Protein AF-A0A5B9WFN2-F1 (afdb_monomer_lite)

InterPro domains:
  IPR000719 Protein kinase domain [PF00069] (15-221)
  IPR000719 Protein kinase domain [PS50011] (15-271)
  IPR000719 Protein kinase domain [SM00220] (15-273)
  IPR008271 Serine/threonine-protein kinase, active site [PS00108] (143-155)
  IPR011009 Protein kinase-like domain superfamily [SSF56112] (11-292)
  IPR011429 Cytochrome C, Planctomycete-type [PF07635] (526-583)
  IPR036909 Cytochrome c-like domain superfamily [SSF46626] (507-601)

Structure (mmCIF, N/CA/C/O backbone):
data_AF-A0A5B9WFN2-F1
#
_entry.id   AF-A0A5B9WFN2-F1
#
loop_
_atom_site.group_PDB
_atom_site.id
_atom_site.type_symbol
_atom_site.label_atom_id
_atom_site.label_alt_id
_atom_site.label_comp_id
_atom_site.label_asym_id
_atom_site.label_entity_id
_atom_site.label_seq_id
_atom_site.pdbx_PDB_ins_code
_atom_site.Cartn_x
_atom_site.Cartn_y
_atom_site.Cartn_z
_atom_site.occupancy
_atom_site.B_iso_or_equiv
_atom_site.auth_seq_id
_atom_site.auth_comp_id
_atom_site.auth_asym_id
_atom_site.auth_atom_id
_atom_site.pdbx_PDB_model_num
ATOM 1 N N . MET A 1 1 ? -38.484 -20.084 -30.780 1.00 41.75 1 MET A N 1
ATOM 2 C CA . MET A 1 1 ? -38.568 -18.916 -29.863 1.00 41.75 1 MET A CA 1
ATOM 3 C C . MET A 1 1 ? -37.724 -19.243 -28.638 1.00 41.75 1 MET A C 1
ATOM 5 O O . MET A 1 1 ? -37.559 -20.431 -28.403 1.00 41.75 1 MET A O 1
ATOM 9 N N . PRO A 1 2 ? -37.175 -18.275 -27.884 1.00 56.97 2 PRO A N 1
ATOM 10 C CA . PRO A 1 2 ? -36.488 -18.595 -26.631 1.00 56.97 2 PRO A CA 1
ATOM 11 C C . PRO A 1 2 ? -37.464 -19.223 -25.625 1.00 56.97 2 PRO A C 1
ATOM 13 O O . PRO A 1 2 ? -38.614 -18.784 -25.530 1.00 56.97 2 PRO A O 1
ATOM 16 N N . LEU A 1 3 ? -36.996 -20.228 -24.880 1.00 72.75 3 LEU A N 1
ATOM 17 C CA . LEU A 1 3 ? -37.774 -20.946 -23.871 1.00 72.75 3 LEU A CA 1
ATOM 18 C C . LEU A 1 3 ? -38.299 -19.977 -22.797 1.00 72.75 3 LEU A C 1
ATOM 20 O O . LEU A 1 3 ? -37.516 -19.381 -22.052 1.00 72.75 3 LEU A O 1
ATOM 24 N N . ARG A 1 4 ? -39.625 -19.819 -22.707 1.00 77.06 4 ARG A N 1
ATOM 25 C CA . ARG A 1 4 ? -40.271 -19.055 -21.631 1.00 77.06 4 ARG A CA 1
ATOM 26 C C . ARG A 1 4 ? -40.551 -19.960 -20.441 1.00 77.06 4 ARG A C 1
ATOM 28 O O . ARG A 1 4 ? -41.156 -21.018 -20.589 1.00 77.06 4 ARG A O 1
ATOM 35 N N . LEU A 1 5 ? -40.139 -19.509 -19.261 1.00 89.19 5 LEU A N 1
ATOM 36 C CA . LEU A 1 5 ? -40.416 -20.168 -17.990 1.00 89.19 5 LEU A CA 1
ATOM 37 C C . LEU A 1 5 ? -41.374 -19.268 -17.207 1.00 89.19 5 LEU A C 1
ATOM 39 O O . LEU A 1 5 ? -40.976 -18.276 -16.601 1.00 89.19 5 LEU A O 1
ATOM 43 N N . GLU A 1 6 ? -42.661 -19.585 -17.313 1.00 91.12 6 GLU A N 1
ATOM 44 C CA . GLU A 1 6 ? -43.772 -18.857 -16.700 1.00 91.12 6 GLU A CA 1
ATOM 45 C C . GLU A 1 6 ? -44.808 -19.841 -16.127 1.00 91.12 6 GLU A C 1
ATOM 47 O O . GLU A 1 6 ? -44.851 -21.013 -16.506 1.00 91.12 6 GLU A O 1
ATOM 52 N N . ALA A 1 7 ? -45.616 -19.401 -15.159 1.00 90.69 7 ALA A N 1
ATOM 53 C CA . ALA A 1 7 ? -46.584 -20.279 -14.499 1.00 90.69 7 ALA A CA 1
ATOM 54 C C . ALA A 1 7 ? -47.641 -20.782 -15.498 1.00 90.69 7 ALA A C 1
ATOM 56 O O . ALA A 1 7 ? -48.218 -20.002 -16.250 1.00 90.69 7 ALA A O 1
ATOM 57 N N . GLY A 1 8 ? -47.893 -22.092 -15.502 1.00 88.88 8 GLY A N 1
ATOM 58 C CA . GLY A 1 8 ? -48.748 -22.769 -16.478 1.00 88.88 8 GLY A CA 1
ATOM 59 C C . GLY A 1 8 ? -48.024 -23.280 -17.730 1.00 88.88 8 GLY A C 1
ATOM 60 O O . GLY A 1 8 ? -48.597 -24.116 -18.425 1.00 88.88 8 GLY A O 1
ATOM 61 N N . ALA A 1 9 ? -46.783 -22.854 -18.002 1.00 91.25 9 ALA A N 1
ATOM 62 C CA . ALA A 1 9 ? -45.994 -23.374 -19.122 1.00 91.25 9 ALA A CA 1
ATOM 63 C C . ALA A 1 9 ? -45.567 -24.837 -18.901 1.00 91.25 9 ALA A C 1
ATOM 65 O O . ALA A 1 9 ? -45.430 -25.295 -17.767 1.00 91.25 9 ALA A O 1
ATOM 66 N N . GLU A 1 10 ? -45.309 -25.562 -19.990 1.00 92.44 10 GLU A N 1
ATOM 67 C CA . GLU A 1 10 ? -44.903 -26.975 -19.977 1.00 92.44 10 GLU A CA 1
ATOM 68 C C . GLU A 1 10 ? -43.615 -27.169 -20.810 1.00 92.44 10 GLU A C 1
ATOM 70 O O . GLU A 1 10 ? -43.659 -27.697 -21.919 1.00 92.44 10 GLU A O 1
ATOM 75 N N . PRO A 1 11 ? -42.452 -26.682 -20.325 1.00 88.75 11 PRO A N 1
ATOM 76 C CA . PRO A 1 11 ? -41.178 -26.718 -21.059 1.00 88.75 11 PRO A CA 1
ATOM 77 C C . PRO A 1 11 ? -40.555 -28.123 -21.137 1.00 88.75 11 PRO A C 1
ATOM 79 O O . PRO A 1 11 ? -39.618 -28.343 -21.898 1.00 88.75 11 PRO A O 1
ATOM 82 N N . VAL A 1 12 ? -41.057 -29.069 -20.341 1.00 89.06 12 VAL A N 1
ATOM 83 C CA . VAL A 1 12 ? -40.786 -30.504 -20.450 1.00 89.06 12 VAL A CA 1
ATOM 84 C C . VAL A 1 12 ? -42.149 -31.187 -20.485 1.00 89.06 12 VAL A C 1
ATOM 86 O O . VAL A 1 12 ? -42.948 -30.990 -19.571 1.00 89.06 12 VAL A O 1
ATOM 89 N N . THR A 1 13 ? -42.427 -31.969 -21.527 1.00 88.44 13 THR A N 1
ATOM 90 C CA . THR A 1 13 ? -43.741 -32.592 -21.753 1.00 88.44 13 THR A CA 1
ATOM 91 C C . THR A 1 13 ? -44.203 -33.402 -20.538 1.00 88.44 13 THR A C 1
ATOM 93 O O . THR A 1 13 ? -43.481 -34.269 -20.045 1.00 88.44 13 THR A O 1
ATOM 96 N N . GLY A 1 14 ? -45.412 -33.121 -20.054 1.00 88.81 14 GLY A N 1
ATOM 97 C CA . GLY A 1 14 ? -45.995 -33.685 -18.837 1.00 88.81 14 GLY A CA 1
ATOM 98 C C . GLY A 1 14 ? -45.644 -32.953 -17.533 1.00 88.81 14 GLY A C 1
ATOM 99 O O . GLY A 1 14 ? -46.201 -33.311 -16.496 1.00 88.81 14 GLY A O 1
ATOM 100 N N . TYR A 1 15 ? -44.762 -31.945 -17.555 1.00 93.56 15 TYR A N 1
ATOM 101 C CA . TYR A 1 15 ? -44.306 -31.203 -16.371 1.00 93.56 15 TYR A CA 1
ATOM 102 C C . TYR A 1 15 ? -44.691 -29.723 -16.447 1.00 93.56 15 TYR A C 1
ATOM 104 O O . TYR A 1 15 ? -43.925 -28.864 -16.894 1.00 93.56 15 TYR A O 1
ATOM 112 N N . ARG A 1 16 ? -45.895 -29.414 -15.964 1.00 94.56 16 ARG A N 1
ATOM 113 C CA . ARG A 1 16 ? -46.450 -28.055 -15.966 1.00 94.56 16 ARG A CA 1
ATOM 114 C C . ARG A 1 16 ? -45.929 -27.238 -14.787 1.00 94.56 16 ARG A C 1
ATOM 116 O O . ARG A 1 16 ? -46.142 -27.612 -13.633 1.00 94.56 16 ARG A O 1
ATOM 123 N N . LEU A 1 17 ? -45.307 -26.097 -15.071 1.00 95.69 17 LEU A N 1
ATOM 124 C CA . LEU A 1 17 ? -44.792 -25.160 -14.074 1.00 95.69 17 LEU A CA 1
ATOM 125 C C . LEU A 1 17 ? -45.925 -24.549 -13.234 1.00 95.69 17 LEU A C 1
ATOM 127 O O . LEU A 1 17 ? -46.951 -24.125 -13.764 1.00 95.69 17 LEU A O 1
ATOM 131 N N . VAL A 1 18 ? -45.717 -24.458 -11.922 1.00 95.12 18 VAL A N 1
ATOM 132 C CA . VAL A 1 18 ? -46.660 -23.880 -10.948 1.00 95.12 18 VAL A CA 1
ATOM 133 C C . VAL A 1 18 ? -46.185 -22.506 -10.486 1.00 95.12 18 VAL A C 1
ATOM 135 O O . VAL A 1 18 ? -46.928 -21.531 -10.552 1.00 95.12 18 VAL A O 1
ATOM 138 N N . ARG A 1 19 ? -44.941 -22.425 -10.001 1.00 93.56 19 ARG A N 1
ATOM 139 C CA . ARG A 1 19 ? -44.326 -21.201 -9.470 1.00 93.56 19 ARG A CA 1
ATOM 140 C C . ARG A 1 19 ? -42.806 -21.308 -9.484 1.00 93.56 19 ARG A C 1
ATOM 142 O O . ARG A 1 19 ? -42.260 -22.405 -9.376 1.00 93.56 19 ARG A O 1
ATOM 149 N N . LYS A 1 20 ? -42.125 -20.167 -9.529 1.00 92.31 20 LYS A N 1
ATOM 150 C CA . LYS A 1 20 ? -40.677 -20.093 -9.329 1.00 92.31 20 LYS A CA 1
ATOM 151 C C . LYS A 1 20 ? -40.348 -20.405 -7.862 1.00 92.31 20 LYS A C 1
ATOM 153 O O . LYS A 1 20 ? -41.013 -19.904 -6.955 1.00 92.31 20 LYS A O 1
ATOM 158 N N . LEU A 1 21 ? -39.358 -21.267 -7.640 1.00 86.00 21 LEU A N 1
ATOM 159 C CA . LEU A 1 21 ? -38.802 -21.597 -6.322 1.00 86.00 21 LEU A CA 1
ATOM 160 C C . LEU A 1 21 ? -37.621 -20.684 -5.983 1.00 86.00 21 LEU A C 1
ATOM 162 O O . LEU A 1 21 ? -37.469 -20.290 -4.832 1.00 86.00 21 LEU A O 1
ATOM 166 N N . GLY A 1 22 ? -36.813 -20.327 -6.984 1.00 78.44 22 GLY A N 1
ATOM 167 C CA . GLY A 1 22 ? -35.671 -19.435 -6.818 1.00 78.44 22 GLY A CA 1
ATOM 168 C C . GLY A 1 22 ? -34.909 -19.187 -8.118 1.00 78.44 22 GLY A C 1
ATOM 169 O O . GLY A 1 22 ? -35.213 -19.757 -9.167 1.00 78.44 22 GLY A O 1
ATOM 170 N N . GLU A 1 23 ? -33.899 -18.330 -8.032 1.00 78.69 23 GLU A N 1
ATOM 171 C CA . GLU A 1 23 ? -32.986 -17.974 -9.117 1.00 78.69 23 GLU A CA 1
ATOM 172 C C . GLU A 1 23 ? -31.571 -17.826 -8.551 1.00 78.69 23 GLU A C 1
ATOM 174 O O . GLU A 1 23 ? -31.400 -17.399 -7.409 1.00 78.69 23 GLU A O 1
ATOM 179 N N . GLY A 1 24 ? -30.561 -18.205 -9.330 1.00 63.59 24 GLY A N 1
ATOM 180 C CA . GLY A 1 24 ? -29.153 -18.075 -8.966 1.00 63.59 24 GLY A CA 1
ATOM 181 C C . GLY A 1 24 ? -28.271 -17.965 -10.207 1.00 63.59 24 GLY A C 1
ATOM 182 O O . GLY A 1 24 ? -28.746 -18.107 -11.329 1.00 63.59 24 GLY A O 1
ATOM 183 N N . GLY A 1 25 ? -26.966 -17.749 -10.019 1.00 56.81 25 GLY A N 1
ATOM 184 C CA . GLY A 1 25 ? -26.034 -17.405 -11.109 1.00 56.81 25 GLY A CA 1
ATOM 185 C C . GLY A 1 25 ? -25.880 -18.426 -12.252 1.00 56.81 25 GLY A C 1
ATOM 186 O O . GLY A 1 25 ? -25.241 -18.111 -13.245 1.00 56.81 25 GLY A O 1
ATOM 187 N N . VAL A 1 26 ? -26.465 -19.624 -12.137 1.00 62.38 26 VAL A N 1
ATOM 188 C CA . VAL A 1 26 ? -26.463 -20.672 -13.181 1.00 62.38 26 VAL A CA 1
ATOM 189 C C . VAL A 1 26 ? -27.802 -20.822 -13.915 1.00 62.38 26 VAL A C 1
ATOM 191 O O . VAL A 1 26 ? -27.882 -21.553 -14.902 1.00 62.38 26 VAL A O 1
ATOM 194 N N . GLY A 1 27 ? -28.866 -20.183 -13.418 1.00 76.31 27 GLY A N 1
ATOM 195 C CA . GLY A 1 27 ? -30.237 -20.384 -13.879 1.00 76.31 27 GLY A CA 1
ATOM 196 C C . GLY A 1 27 ? -31.262 -20.449 -12.743 1.00 76.31 27 GLY A C 1
ATOM 197 O O . GLY A 1 27 ? -31.033 -19.977 -11.629 1.00 76.31 27 GLY A O 1
ATOM 198 N N . GLU A 1 28 ? -32.424 -21.032 -13.024 1.00 87.75 28 GLU A N 1
ATOM 199 C CA . GLU A 1 28 ? -33.627 -20.883 -12.196 1.00 87.75 28 GLU A CA 1
ATOM 200 C C . GLU A 1 28 ? -34.295 -22.211 -11.836 1.00 87.75 28 GLU A C 1
ATOM 202 O O . GLU A 1 28 ? -34.286 -23.166 -12.612 1.00 87.75 28 GLU A O 1
ATOM 207 N N . ALA A 1 29 ? -34.894 -22.265 -10.646 1.00 89.19 29 ALA A N 1
ATOM 208 C CA . ALA A 1 29 ? -35.609 -23.428 -10.138 1.00 89.19 29 ALA A CA 1
ATOM 209 C C . ALA A 1 29 ? -37.110 -23.135 -10.058 1.00 89.19 29 ALA A C 1
ATOM 211 O O . ALA A 1 29 ? -37.524 -22.088 -9.557 1.00 89.19 29 ALA A O 1
ATOM 212 N N . TRP A 1 30 ? -37.924 -24.080 -10.515 1.00 93.38 30 TRP A N 1
ATOM 213 C CA . TRP A 1 30 ? -39.379 -23.990 -10.565 1.00 93.38 30 TRP A CA 1
ATOM 214 C C . TRP A 1 30 ? -40.029 -25.220 -9.938 1.00 93.38 30 TRP A C 1
ATOM 216 O O . TRP A 1 30 ? -39.534 -26.336 -10.059 1.00 93.38 30 TRP A O 1
ATOM 226 N N . GLU A 1 31 ? -41.168 -25.014 -9.291 1.00 94.25 31 GLU A N 1
ATOM 227 C CA . GLU A 1 31 ? -42.068 -26.086 -8.887 1.00 94.25 31 GLU A CA 1
ATOM 228 C C . GLU A 1 31 ? -42.911 -26.491 -10.097 1.00 94.25 31 GLU A C 1
ATOM 230 O O . GLU A 1 31 ? -43.458 -25.615 -10.774 1.00 94.25 31 GLU A O 1
ATOM 235 N N . ALA A 1 32 ? -43.051 -27.789 -10.353 1.00 95.31 32 ALA A N 1
ATOM 236 C CA . ALA A 1 32 ? -43.868 -28.322 -11.437 1.00 95.31 32 ALA A CA 1
ATOM 237 C C . ALA A 1 32 ? -44.785 -29.456 -10.957 1.00 95.31 32 ALA A C 1
ATOM 239 O O . ALA A 1 32 ? -44.455 -30.188 -10.023 1.00 95.31 32 ALA A O 1
ATOM 240 N N . ILE A 1 33 ? -45.927 -29.616 -11.626 1.00 95.12 33 ILE A N 1
ATOM 241 C CA . ILE A 1 33 ? -46.783 -30.801 -11.524 1.00 95.12 33 ILE A CA 1
ATOM 242 C C . ILE A 1 33 ? -46.338 -31.777 -12.611 1.00 95.12 33 ILE A C 1
ATOM 244 O O . ILE A 1 33 ? -46.500 -31.488 -13.796 1.00 95.12 33 ILE A O 1
ATOM 248 N N . ALA A 1 34 ? -45.784 -32.907 -12.186 1.00 92.12 34 ALA A N 1
ATOM 249 C CA . ALA A 1 34 ? -45.398 -34.039 -13.018 1.00 92.12 34 ALA A CA 1
ATOM 250 C C . ALA A 1 34 ? -46.619 -34.909 -13.402 1.00 92.12 34 ALA A C 1
ATOM 252 O O . ALA A 1 34 ? -47.700 -34.765 -12.807 1.00 92.12 34 ALA A O 1
ATOM 253 N N . PRO A 1 35 ? -46.465 -35.874 -14.332 1.00 88.69 35 PRO A N 1
ATOM 254 C CA . PRO A 1 35 ? -47.505 -36.856 -14.625 1.00 88.69 35 PRO A CA 1
ATOM 255 C C . PRO A 1 35 ? -47.964 -37.590 -13.355 1.00 88.69 35 PRO A C 1
ATOM 257 O O . PRO A 1 35 ? -47.166 -37.903 -12.473 1.00 88.69 35 PRO A O 1
ATOM 260 N N . GLY A 1 36 ? -49.271 -37.832 -13.233 1.00 86.06 36 GLY A N 1
ATOM 261 C CA . GLY A 1 36 ? -49.874 -38.382 -12.010 1.00 86.06 36 GLY A CA 1
ATOM 262 C C . GLY A 1 36 ? -50.114 -37.364 -10.883 1.00 86.06 36 GLY A C 1
ATOM 263 O O . GLY A 1 36 ? -50.615 -37.747 -9.831 1.00 86.06 36 GLY A O 1
ATOM 264 N N . GLY A 1 37 ? -49.811 -36.075 -11.083 1.00 88.12 37 GLY A N 1
ATOM 265 C CA . GLY A 1 37 ? -50.136 -35.007 -10.126 1.00 88.12 37 GLY A CA 1
ATOM 266 C C . GLY A 1 37 ? -49.082 -34.761 -9.039 1.00 88.12 37 GLY A C 1
ATOM 267 O O . GLY A 1 37 ? -49.303 -33.945 -8.144 1.00 88.12 37 GLY A O 1
ATOM 268 N N . VAL A 1 38 ? -47.937 -35.445 -9.105 1.00 92.25 38 VAL A N 1
ATOM 269 C CA . VAL A 1 38 ? -46.837 -35.307 -8.138 1.00 92.25 38 VAL A CA 1
ATOM 270 C C . VAL A 1 38 ? -46.155 -33.944 -8.299 1.00 92.25 38 VAL A C 1
ATOM 272 O O . VAL A 1 38 ? -45.861 -33.522 -9.416 1.00 92.25 38 VAL A O 1
ATOM 275 N N . ARG A 1 39 ? -45.874 -33.250 -7.189 1.00 92.25 39 ARG A N 1
ATOM 276 C CA . ARG A 1 39 ? -45.114 -31.988 -7.197 1.00 92.25 39 ARG A CA 1
ATOM 277 C C . ARG A 1 39 ? -43.613 -32.282 -7.166 1.00 92.25 39 ARG A C 1
ATOM 279 O O . ARG A 1 39 ? -43.141 -32.993 -6.281 1.00 92.25 39 ARG A O 1
ATOM 286 N N . VAL A 1 40 ? -42.876 -31.716 -8.115 1.00 93.38 40 VAL A N 1
ATOM 287 C CA . VAL A 1 40 ? -41.417 -31.852 -8.263 1.00 93.38 40 VAL A CA 1
ATOM 288 C C . VAL A 1 40 ? -40.759 -30.480 -8.390 1.00 93.38 40 VAL A C 1
ATOM 290 O O . VAL A 1 40 ? -41.437 -29.478 -8.635 1.00 93.38 40 VAL A O 1
ATOM 293 N N . ALA A 1 41 ? -39.437 -30.429 -8.253 1.00 92.56 41 ALA A N 1
ATOM 294 C CA . ALA A 1 41 ? -38.638 -29.271 -8.627 1.00 92.56 41 ALA A CA 1
ATOM 295 C C . ALA A 1 41 ? -37.919 -29.532 -9.962 1.00 92.56 41 ALA A C 1
ATOM 297 O O . ALA A 1 41 ? -37.289 -30.575 -10.147 1.00 92.56 41 ALA A O 1
ATOM 298 N N . LEU A 1 42 ? -38.005 -28.572 -10.885 1.00 92.25 42 LEU A N 1
ATOM 299 C CA . LEU A 1 42 ? -37.238 -28.524 -12.129 1.00 92.25 42 LEU A CA 1
ATOM 300 C C . LEU A 1 42 ? -36.231 -27.375 -12.056 1.00 92.25 42 LEU A C 1
ATOM 302 O O . LEU A 1 42 ? -36.617 -26.221 -11.857 1.00 92.25 42 LEU A O 1
ATOM 306 N N . LYS A 1 43 ? -34.945 -27.676 -12.240 1.00 89.06 43 LYS A N 1
ATOM 307 C CA . LYS A 1 43 ? -33.860 -26.689 -12.270 1.00 89.06 43 LYS A CA 1
ATOM 308 C C . LYS A 1 43 ? -33.350 -26.520 -13.700 1.00 89.06 43 LYS A C 1
ATOM 310 O O . LYS A 1 43 ? -32.847 -27.474 -14.285 1.00 89.06 43 LYS A O 1
ATOM 315 N N . PHE A 1 44 ? -33.480 -25.312 -14.243 1.00 88.44 44 PHE A N 1
ATOM 316 C CA . PHE A 1 44 ? -33.121 -24.938 -15.611 1.00 88.44 44 PHE A CA 1
ATOM 317 C C . PHE A 1 44 ? -31.781 -24.197 -15.608 1.00 88.44 44 PHE A C 1
ATOM 319 O O . PHE A 1 44 ? -31.727 -23.016 -15.266 1.00 88.44 44 PHE A O 1
ATOM 326 N N . ILE A 1 45 ? -30.710 -24.890 -15.988 1.00 83.50 45 ILE A N 1
ATOM 327 C CA . ILE A 1 45 ? -29.332 -24.383 -16.046 1.00 83.50 45 ILE A CA 1
ATOM 328 C C . ILE A 1 45 ? -29.009 -24.007 -17.493 1.00 83.50 45 ILE A C 1
ATOM 330 O O . ILE A 1 45 ? -29.293 -24.795 -18.390 1.00 83.50 45 ILE A O 1
ATOM 334 N N . ARG A 1 46 ? -28.420 -22.835 -17.750 1.00 77.94 46 ARG A N 1
ATOM 335 C CA . ARG A 1 46 ? -28.039 -22.440 -19.122 1.00 77.94 46 ARG A CA 1
ATOM 336 C C . ARG A 1 46 ? -26.729 -23.106 -19.557 1.00 77.94 46 ARG A C 1
ATOM 338 O O . ARG A 1 46 ? -25.832 -23.298 -18.740 1.00 77.94 46 ARG A O 1
ATOM 345 N N . LEU A 1 47 ? -26.629 -23.451 -20.838 1.00 71.06 47 LEU A N 1
ATOM 346 C CA . LEU A 1 47 ? -25.456 -24.058 -21.468 1.00 71.06 47 LEU A CA 1
ATOM 347 C C . LEU A 1 47 ? -24.842 -23.071 -22.464 1.00 71.06 47 LEU A C 1
ATOM 349 O O . LEU A 1 47 ? -25.546 -22.584 -23.348 1.00 71.06 47 LEU A O 1
ATOM 353 N N . ASP A 1 48 ? -23.536 -22.811 -22.363 1.00 61.53 48 ASP A N 1
ATOM 354 C CA . ASP A 1 48 ? -22.826 -22.091 -23.423 1.00 61.53 48 ASP A CA 1
ATOM 355 C C . ASP A 1 48 ? -22.461 -23.025 -24.594 1.00 61.53 48 ASP A C 1
ATOM 357 O O . ASP A 1 48 ? -22.202 -24.224 -24.448 1.00 61.53 48 ASP A O 1
ATOM 361 N N . SER A 1 49 ? -22.487 -22.439 -25.784 1.00 51.06 49 SER A N 1
ATOM 362 C CA . SER A 1 49 ? -22.540 -23.088 -27.090 1.00 51.06 49 SER A CA 1
ATOM 363 C C . SER A 1 49 ? -21.261 -23.818 -27.515 1.00 51.06 49 SER A C 1
ATOM 365 O O . SER A 1 49 ? -21.339 -24.732 -28.339 1.00 51.06 49 SER A O 1
ATOM 367 N N . ALA A 1 50 ? -20.097 -23.449 -26.969 1.00 47.06 50 ALA A N 1
ATOM 368 C CA . ALA A 1 50 ? -18.800 -23.920 -27.459 1.00 47.06 50 ALA A CA 1
ATOM 369 C C . ALA A 1 50 ? -18.292 -25.224 -26.809 1.00 47.06 50 ALA A C 1
ATOM 371 O O . ALA A 1 50 ? -17.592 -25.995 -27.466 1.00 47.06 50 ALA A O 1
ATOM 372 N N . LEU A 1 51 ? -18.623 -25.483 -25.535 1.00 46.12 51 LEU A N 1
ATOM 373 C CA . LEU A 1 51 ? -17.877 -26.443 -24.698 1.00 46.12 51 LEU A CA 1
ATOM 374 C C . LEU A 1 51 ? -18.698 -27.585 -24.073 1.00 46.12 51 LEU A C 1
ATOM 376 O O . LEU A 1 51 ? -18.112 -28.550 -23.602 1.00 46.12 51 LEU A O 1
ATOM 380 N N . ALA A 1 52 ? -20.033 -27.566 -24.105 1.00 52.72 52 ALA A N 1
ATOM 381 C CA . ALA A 1 52 ? -20.851 -28.478 -23.284 1.00 52.72 52 ALA A CA 1
ATOM 382 C C . ALA A 1 52 ? -20.722 -30.002 -23.571 1.00 52.72 52 ALA A C 1
ATOM 384 O O . ALA A 1 52 ? -21.117 -30.822 -22.739 1.00 52.72 52 ALA A O 1
ATOM 385 N N . ARG A 1 53 ? -20.219 -30.430 -24.741 1.00 53.31 53 ARG A N 1
ATOM 386 C CA . ARG A 1 53 ? -20.348 -31.832 -25.209 1.00 53.31 53 ARG A CA 1
ATOM 387 C C . ARG A 1 53 ? -19.545 -32.902 -24.439 1.00 53.31 53 ARG A C 1
ATOM 389 O O . ARG A 1 53 ? -20.092 -33.997 -24.291 1.00 53.31 53 ARG A O 1
ATOM 396 N N . PRO A 1 54 ? -18.296 -32.687 -23.979 1.00 53.28 54 PRO A N 1
ATOM 397 C CA . PRO A 1 54 ? -17.587 -33.670 -23.151 1.00 53.28 54 PRO A CA 1
ATOM 398 C C . PRO A 1 54 ? -18.142 -33.694 -21.720 1.00 53.28 54 PRO A C 1
ATOM 400 O O . PRO A 1 54 ? -18.324 -34.757 -21.129 1.00 53.28 54 PRO A O 1
ATOM 403 N N . GLU A 1 55 ? -18.476 -32.522 -21.186 1.00 58.94 55 GLU A N 1
ATOM 404 C CA . GLU A 1 55 ? -18.961 -32.314 -19.824 1.00 58.94 55 GLU A CA 1
ATOM 405 C C . GLU A 1 55 ? -20.324 -32.958 -19.564 1.00 58.94 55 GLU A C 1
ATOM 407 O O . GLU A 1 55 ? -20.505 -33.576 -18.512 1.00 58.94 55 GLU A O 1
ATOM 412 N N . LEU A 1 56 ? -21.248 -32.910 -20.528 1.00 62.56 56 LEU A N 1
ATOM 413 C CA . LEU A 1 56 ? -22.535 -33.603 -20.419 1.00 62.56 56 LEU A CA 1
ATOM 414 C C . LEU A 1 56 ? -22.370 -35.125 -20.238 1.00 62.56 56 LEU A C 1
ATOM 416 O O . LEU A 1 56 ? -23.111 -35.712 -19.456 1.00 62.56 56 LEU A O 1
ATOM 420 N N . ARG A 1 57 ? -21.344 -35.759 -20.832 1.00 60.00 57 ARG A N 1
ATOM 421 C CA . ARG A 1 57 ? -21.054 -37.198 -20.617 1.00 60.00 57 ARG A CA 1
ATOM 422 C C . ARG A 1 57 ? -20.593 -37.518 -19.193 1.00 60.00 57 ARG A C 1
ATOM 424 O O . ARG A 1 57 ? -20.729 -38.647 -18.735 1.00 60.00 57 ARG A O 1
ATOM 431 N N . SER A 1 58 ? -20.049 -36.541 -18.462 1.00 61.16 58 SER A N 1
ATOM 432 C CA . SER A 1 58 ? -19.751 -36.732 -17.033 1.00 61.16 58 SER A CA 1
ATOM 433 C C . SER A 1 58 ? -20.996 -36.696 -16.134 1.00 61.16 58 SER A C 1
ATOM 435 O O . SER A 1 58 ? -20.875 -36.990 -14.947 1.00 61.16 58 SER A O 1
ATOM 437 N N . LEU A 1 59 ? -22.188 -36.412 -16.681 1.00 66.38 59 LEU A N 1
ATOM 438 C CA . LEU A 1 59 ? -23.456 -36.550 -15.957 1.00 66.38 59 LEU A CA 1
ATOM 439 C C . LEU A 1 59 ? -24.009 -37.982 -15.961 1.00 66.38 59 LEU A C 1
ATOM 441 O O . LEU A 1 59 ? -24.738 -38.345 -15.039 1.00 66.38 59 LEU A O 1
ATOM 445 N N . ASP A 1 60 ? -23.632 -38.821 -16.931 1.00 67.44 60 ASP A N 1
ATOM 446 C CA . ASP A 1 60 ? -24.051 -40.231 -16.958 1.00 67.44 60 ASP A CA 1
ATOM 447 C C . ASP A 1 60 ? -23.610 -40.973 -15.685 1.00 67.44 60 ASP A C 1
ATOM 449 O O . ASP A 1 60 ? -24.354 -41.791 -15.149 1.00 67.44 60 ASP A O 1
ATOM 453 N N . VAL A 1 61 ? -22.441 -40.610 -15.143 1.00 71.88 61 VAL A N 1
ATOM 454 C CA . VAL A 1 61 ? -21.887 -41.174 -13.902 1.00 71.88 61 VAL A CA 1
ATOM 455 C C . VAL A 1 61 ? -22.745 -40.840 -12.679 1.00 71.88 61 VAL A C 1
ATOM 457 O O . VAL A 1 61 ? -22.852 -41.673 -11.787 1.00 71.88 61 VAL A O 1
ATOM 460 N N . ILE A 1 62 ? -23.375 -39.655 -12.616 1.00 76.19 62 ILE A N 1
ATOM 461 C CA . ILE A 1 62 ? -24.195 -39.260 -11.453 1.00 76.19 62 ILE A CA 1
ATOM 462 C C . ILE A 1 62 ? -25.634 -39.779 -11.515 1.00 76.19 62 ILE A C 1
ATOM 464 O O . ILE A 1 62 ? -26.268 -39.911 -10.469 1.00 76.19 62 ILE A O 1
ATOM 468 N N . ARG A 1 63 ? -26.148 -40.105 -12.711 1.00 72.50 63 ARG A N 1
ATOM 469 C CA . ARG A 1 63 ? -27.544 -40.531 -12.917 1.00 72.50 63 ARG A CA 1
ATOM 470 C C . ARG A 1 63 ? -27.925 -41.740 -12.063 1.00 72.50 63 ARG A C 1
ATOM 472 O O . ARG A 1 63 ? -29.051 -41.796 -11.569 1.00 72.50 63 ARG A O 1
ATOM 479 N N . ASP A 1 64 ? -26.990 -42.661 -11.850 1.00 76.62 64 ASP A N 1
ATOM 480 C CA . ASP A 1 64 ? -27.242 -43.949 -11.194 1.00 76.62 64 ASP A CA 1
ATOM 481 C C . ASP A 1 64 ? -26.723 -43.990 -9.733 1.00 76.62 64 ASP A C 1
ATOM 483 O O . ASP A 1 64 ? -26.872 -44.995 -9.039 1.00 76.62 64 ASP A O 1
ATOM 487 N N . ILE A 1 65 ? -26.175 -42.876 -9.220 1.00 85.44 65 ILE A N 1
ATOM 488 C CA . ILE A 1 65 ? -25.733 -42.735 -7.820 1.00 85.44 65 ILE A CA 1
ATOM 489 C C . ILE A 1 65 ? -26.952 -42.587 -6.898 1.00 85.44 65 ILE A C 1
ATOM 491 O O . ILE A 1 65 ? -27.756 -41.669 -7.057 1.00 85.44 65 ILE A O 1
ATOM 495 N N . ARG A 1 66 ? -27.085 -43.460 -5.893 1.00 86.00 66 ARG A N 1
ATOM 496 C CA . ARG A 1 66 ? -28.152 -43.407 -4.874 1.00 86.00 66 ARG A CA 1
ATOM 497 C C . ARG A 1 66 ? -27.558 -43.490 -3.471 1.00 86.00 66 ARG A C 1
ATOM 499 O O . ARG A 1 66 ? -26.724 -44.352 -3.203 1.00 86.00 66 ARG A O 1
ATOM 506 N N . HIS A 1 67 ? -27.993 -42.607 -2.574 1.00 91.88 67 HIS A N 1
ATOM 507 C CA . HIS A 1 67 ? -27.564 -42.575 -1.172 1.00 91.88 67 HIS A CA 1
ATOM 508 C C . HIS A 1 67 ? -28.621 -41.856 -0.312 1.00 91.88 67 HIS A C 1
ATOM 510 O O . HIS A 1 67 ? -29.121 -40.824 -0.759 1.00 91.88 67 HIS A O 1
ATOM 516 N N . PRO A 1 68 ? -28.930 -42.304 0.926 1.00 91.31 68 PRO A N 1
ATOM 517 C CA . PRO A 1 68 ? -29.984 -41.705 1.762 1.00 91.31 68 PRO A CA 1
ATOM 518 C C . PRO A 1 68 ? -29.841 -40.206 2.065 1.00 91.31 68 PRO A C 1
ATOM 520 O O . PRO A 1 68 ? -30.828 -39.578 2.432 1.00 91.31 68 PRO A O 1
ATOM 523 N N . HIS A 1 69 ? -28.640 -39.641 1.894 1.00 94.75 69 HIS A N 1
ATOM 524 C CA . HIS A 1 69 ? -28.333 -38.224 2.140 1.00 94.75 69 HIS A CA 1
ATOM 525 C C . HIS A 1 69 ? -27.866 -37.454 0.887 1.00 94.75 69 HIS A C 1
ATOM 527 O O . HIS A 1 69 ? -27.362 -36.338 0.991 1.00 94.75 69 HIS A O 1
ATOM 533 N N . LEU A 1 70 ? -28.042 -38.024 -0.312 1.00 92.50 70 LEU A N 1
ATOM 534 C CA . LEU A 1 70 ? -27.966 -37.290 -1.585 1.00 92.50 70 LEU A CA 1
ATOM 535 C C . LEU A 1 70 ? -29.382 -37.009 -2.093 1.00 92.50 70 LEU A C 1
ATOM 537 O O . LEU A 1 70 ? -30.278 -37.825 -1.883 1.00 92.50 70 LEU A O 1
ATOM 541 N N . LEU A 1 71 ? -29.606 -35.872 -2.752 1.00 89.19 71 LEU A N 1
ATOM 542 C CA . LEU A 1 71 ? -30.886 -35.596 -3.403 1.00 89.19 71 LEU A CA 1
ATOM 543 C C . LEU A 1 71 ? -30.993 -36.405 -4.704 1.00 89.19 71 LEU A C 1
ATOM 545 O O . LEU A 1 71 ? -30.155 -36.272 -5.594 1.00 89.19 71 LEU A O 1
ATOM 549 N N . ASP A 1 72 ? -32.021 -37.247 -4.805 1.00 84.44 72 ASP A N 1
ATOM 550 C CA . ASP A 1 72 ? -32.213 -38.137 -5.949 1.00 84.44 72 ASP A CA 1
ATOM 551 C C . ASP A 1 72 ? -32.565 -37.346 -7.223 1.00 84.44 72 ASP A C 1
ATOM 553 O O . ASP A 1 72 ? -33.588 -36.662 -7.289 1.00 84.44 72 ASP A O 1
ATOM 557 N N . VAL A 1 73 ? -31.732 -37.465 -8.260 1.00 83.44 73 VAL A N 1
ATOM 558 C CA . VAL A 1 73 ? -32.015 -36.911 -9.592 1.00 83.44 73 VAL A CA 1
ATOM 559 C C . VAL A 1 73 ? -32.927 -37.881 -10.344 1.00 83.44 73 VAL A C 1
ATOM 561 O O . VAL A 1 73 ? -32.554 -39.026 -10.592 1.00 83.44 73 VAL A O 1
ATOM 564 N N . GLN A 1 74 ? -34.127 -37.424 -10.703 1.00 83.00 74 GLN A N 1
ATOM 565 C CA . GLN A 1 74 ? -35.137 -38.235 -11.392 1.00 83.00 74 GLN A CA 1
ATOM 566 C C . GLN A 1 74 ? -34.805 -38.392 -12.879 1.00 83.00 74 GLN A C 1
ATOM 568 O O . GLN A 1 74 ? -34.836 -39.498 -13.413 1.00 83.00 74 GLN A O 1
ATOM 573 N N . PHE A 1 75 ? -34.462 -37.283 -13.536 1.00 82.06 75 PHE A N 1
ATOM 574 C CA . PHE A 1 75 ? -33.914 -37.255 -14.889 1.00 82.06 75 PHE A CA 1
ATOM 575 C C . PHE A 1 75 ? -33.127 -35.964 -15.128 1.00 82.06 75 PHE A C 1
ATOM 577 O O . PHE A 1 75 ? -33.272 -34.971 -14.409 1.00 82.06 75 PHE A O 1
ATOM 584 N N . ILE A 1 76 ? -32.309 -35.994 -16.177 1.00 81.25 76 ILE A N 1
ATOM 585 C CA . ILE A 1 76 ? -31.639 -34.835 -16.760 1.00 81.25 76 ILE A CA 1
ATOM 586 C C . ILE A 1 76 ? -31.983 -34.842 -18.252 1.00 81.25 76 ILE A C 1
ATOM 588 O O . ILE A 1 76 ? -31.856 -35.878 -18.901 1.00 81.25 76 ILE A O 1
ATOM 592 N N . VAL A 1 77 ? -32.428 -33.710 -18.794 1.00 83.75 77 VAL A N 1
ATOM 593 C CA . VAL A 1 77 ? -32.764 -33.551 -20.219 1.00 83.75 77 VAL A CA 1
ATOM 594 C C . VAL A 1 77 ? -32.267 -32.197 -20.721 1.00 83.75 77 VAL A C 1
ATOM 596 O O . VAL A 1 77 ? -32.271 -31.227 -19.968 1.00 83.75 77 VAL A O 1
ATOM 599 N N . GLN A 1 78 ? -31.830 -32.105 -21.978 1.00 83.56 78 GLN A N 1
ATOM 600 C CA . GLN A 1 78 ? -31.565 -30.811 -22.611 1.00 83.56 78 GLN A CA 1
ATOM 601 C C . GLN A 1 78 ? -32.827 -30.320 -23.334 1.00 83.56 78 GLN A C 1
ATOM 603 O O . GLN A 1 78 ? -33.423 -31.064 -24.110 1.00 83.56 78 GLN A O 1
ATOM 608 N N . VAL A 1 79 ? -33.198 -29.061 -23.101 1.00 82.50 79 VAL A N 1
ATOM 609 C CA . VAL A 1 79 ? -34.257 -28.333 -23.812 1.00 82.50 79 VAL A CA 1
ATOM 610 C C . VAL A 1 79 ? -33.670 -26.996 -24.264 1.00 82.50 79 VAL A C 1
ATOM 612 O O . VAL A 1 79 ? -33.251 -26.194 -23.431 1.00 82.50 79 VAL A O 1
ATOM 615 N N . ASP A 1 80 ? -33.614 -26.767 -25.576 1.00 82.00 80 ASP A N 1
ATOM 616 C CA . ASP A 1 80 ? -32.976 -25.597 -26.198 1.00 82.00 80 ASP A CA 1
ATOM 617 C C . ASP A 1 80 ? -31.549 -25.319 -25.652 1.00 82.00 80 ASP A C 1
ATOM 619 O O . ASP A 1 80 ? -30.681 -26.200 -25.679 1.00 82.00 80 ASP A O 1
ATOM 623 N N . ASP A 1 81 ? -31.299 -24.101 -25.151 1.00 78.56 81 ASP A N 1
ATOM 624 C CA . ASP A 1 81 ? -30.037 -23.654 -24.545 1.00 78.56 81 ASP A CA 1
ATOM 625 C C . ASP A 1 81 ? -29.881 -24.075 -23.071 1.00 78.56 81 ASP A C 1
ATOM 627 O O . ASP A 1 81 ? -29.013 -23.547 -22.372 1.00 78.56 81 ASP A O 1
ATOM 631 N N . ARG A 1 82 ? -30.726 -24.985 -22.561 1.00 83.50 82 ARG A N 1
ATOM 632 C CA . ARG A 1 82 ? -30.783 -25.315 -21.130 1.00 83.50 82 ARG A CA 1
ATOM 633 C C . ARG A 1 82 ? -30.719 -26.805 -20.825 1.00 83.50 82 ARG A C 1
ATOM 635 O O . ARG A 1 82 ? -31.363 -27.635 -21.460 1.00 83.50 82 ARG A O 1
ATOM 642 N N . LEU A 1 83 ? -29.997 -27.127 -19.760 1.00 85.00 83 LEU A N 1
ATOM 643 C CA . LEU A 1 83 ? -30.063 -28.404 -19.068 1.00 85.00 83 LEU A CA 1
ATOM 644 C C . LEU A 1 83 ? -31.156 -28.328 -17.995 1.00 85.00 83 LEU A C 1
ATOM 646 O O . LEU A 1 83 ? -31.110 -27.461 -17.121 1.00 85.00 83 LEU A O 1
ATOM 650 N N . VAL A 1 84 ? -32.128 -29.233 -18.046 1.00 88.38 84 VAL A N 1
ATOM 651 C CA . VAL A 1 84 ? -33.222 -29.335 -17.077 1.00 88.38 84 VAL A CA 1
ATOM 652 C C . VAL A 1 84 ? -32.988 -30.554 -16.193 1.00 88.38 84 VAL A C 1
ATOM 654 O O . VAL A 1 84 ? -32.928 -31.683 -16.681 1.00 88.38 84 VAL A O 1
ATOM 657 N N . VAL A 1 85 ? -32.851 -30.322 -14.889 1.00 87.06 85 VAL A N 1
ATOM 658 C CA . VAL A 1 85 ? -32.651 -31.361 -13.870 1.00 87.06 85 VAL A CA 1
ATOM 659 C C . VAL A 1 85 ? -33.916 -31.475 -13.028 1.00 87.06 85 VAL A C 1
ATOM 661 O O . VAL A 1 85 ? -34.345 -30.487 -12.428 1.00 87.06 85 VAL A O 1
ATOM 664 N N . ALA A 1 86 ? -34.506 -32.668 -12.973 1.00 88.19 86 ALA A N 1
ATOM 665 C CA . ALA A 1 86 ? -35.696 -32.950 -12.176 1.00 88.19 86 ALA A CA 1
ATOM 666 C C . ALA A 1 86 ? -35.344 -33.655 -10.862 1.00 88.19 86 ALA A C 1
ATOM 668 O O . ALA A 1 86 ? -34.569 -34.613 -10.846 1.00 88.19 86 ALA A O 1
ATOM 669 N N . MET A 1 87 ? -35.937 -33.194 -9.763 1.00 89.19 87 MET A N 1
ATOM 670 C CA . MET A 1 87 ? -35.678 -33.684 -8.407 1.00 89.19 87 MET A CA 1
ATOM 671 C C . MET A 1 87 ? -36.947 -33.607 -7.532 1.00 89.19 87 MET A C 1
ATOM 673 O O . MET A 1 87 ? -37.861 -32.835 -7.842 1.00 89.19 87 MET A O 1
ATOM 677 N N . PRO A 1 88 ? -37.036 -34.382 -6.433 1.00 88.81 88 PRO A N 1
ATOM 678 C CA . PRO A 1 88 ? -38.087 -34.226 -5.431 1.00 88.81 88 PRO A CA 1
ATOM 679 C C . PRO A 1 88 ? -38.193 -32.784 -4.914 1.00 88.81 88 PRO A C 1
ATOM 681 O O . PRO A 1 88 ? -37.193 -32.073 -4.818 1.00 88.81 88 PRO A O 1
ATOM 684 N N . LEU A 1 89 ? -39.403 -32.355 -4.550 1.00 87.88 89 LEU A N 1
ATOM 685 C CA . LEU A 1 89 ? -39.608 -31.072 -3.880 1.00 87.88 89 LEU A CA 1
ATOM 686 C C . LEU A 1 89 ? -39.232 -31.203 -2.392 1.00 87.88 89 LEU A C 1
ATOM 688 O O . LEU A 1 89 ? -39.822 -32.014 -1.682 1.00 87.88 89 LEU A O 1
ATOM 692 N N . CYS A 1 90 ? -38.257 -30.416 -1.936 1.00 89.69 90 CYS A N 1
ATOM 693 C CA . CYS A 1 90 ? -37.751 -30.432 -0.557 1.00 89.69 90 CYS A CA 1
ATOM 694 C C . CYS A 1 90 ? -38.486 -29.445 0.370 1.00 89.69 90 CYS A C 1
ATOM 696 O O . CYS A 1 90 ? -39.124 -28.505 -0.106 1.00 89.69 90 CYS A O 1
ATOM 698 N N . ASP A 1 91 ? -38.332 -29.610 1.691 1.00 88.69 91 ASP A N 1
ATOM 699 C CA . ASP A 1 91 ? -39.011 -28.775 2.694 1.00 88.69 91 ASP A CA 1
ATOM 700 C C . ASP A 1 91 ? -38.390 -27.370 2.810 1.00 88.69 91 ASP A C 1
ATOM 702 O O . ASP A 1 91 ? -39.102 -26.365 2.778 1.00 88.69 91 ASP A O 1
ATOM 706 N N . LYS A 1 92 ? -37.059 -27.299 2.974 1.00 89.31 92 LYS A N 1
ATOM 707 C CA . LYS A 1 92 ? -36.252 -26.061 3.052 1.00 89.31 92 LYS A CA 1
ATOM 708 C C . LYS A 1 92 ? -34.753 -26.351 2.883 1.00 89.31 92 LYS A C 1
ATOM 710 O O . LYS A 1 92 ? -34.354 -27.513 2.935 1.00 89.31 92 LYS A O 1
ATOM 715 N N . SER A 1 93 ? -33.915 -25.325 2.728 1.00 93.62 93 SER A N 1
ATOM 716 C CA . SER A 1 93 ? -32.446 -25.448 2.773 1.00 93.62 93 SER A CA 1
ATOM 717 C C . SER A 1 93 ? -31.869 -25.259 4.187 1.00 93.62 93 SER A C 1
ATOM 719 O O . SER A 1 93 ? -32.533 -24.731 5.085 1.00 93.62 93 SER A O 1
ATOM 721 N N . LEU A 1 94 ? -30.597 -25.618 4.400 1.00 95.31 94 LEU A N 1
ATOM 722 C CA . LEU A 1 94 ? -29.890 -25.261 5.637 1.00 95.31 94 LEU A CA 1
ATOM 723 C C . LEU A 1 94 ? -29.611 -23.749 5.749 1.00 95.31 94 LEU A C 1
ATOM 725 O O . LEU A 1 94 ? -29.489 -23.247 6.867 1.00 95.31 94 LEU A O 1
ATOM 729 N N . THR A 1 95 ? -29.595 -22.998 4.638 1.00 93.81 95 THR A N 1
ATOM 730 C CA . THR A 1 95 ? -29.640 -21.522 4.681 1.00 93.81 95 THR A CA 1
ATOM 731 C C . THR A 1 95 ? -30.937 -21.035 5.332 1.00 93.81 95 THR A C 1
ATOM 733 O O . THR A 1 95 ? -30.895 -20.166 6.205 1.00 93.81 95 THR A O 1
ATOM 736 N N . ASP A 1 96 ? -32.083 -21.617 4.965 1.00 93.44 96 ASP A N 1
ATOM 737 C CA . ASP A 1 96 ? -33.380 -21.257 5.549 1.00 93.44 96 ASP A CA 1
ATOM 738 C C . ASP A 1 96 ? -33.432 -21.609 7.038 1.00 93.44 96 ASP A C 1
ATOM 740 O O . ASP A 1 96 ? -33.847 -20.780 7.848 1.00 93.44 96 ASP A O 1
ATOM 744 N N . ARG A 1 97 ? -32.938 -22.795 7.425 1.00 95.12 97 ARG A N 1
ATOM 745 C CA . ARG A 1 97 ? -32.879 -23.199 8.839 1.00 95.12 97 ARG A CA 1
ATOM 746 C C . ARG A 1 97 ? -31.975 -22.275 9.665 1.00 95.12 97 ARG A C 1
ATOM 748 O O . ARG A 1 97 ? -32.364 -21.871 10.758 1.00 95.12 97 ARG A O 1
ATOM 755 N N . LEU A 1 98 ? -30.824 -21.854 9.134 1.00 94.94 98 LEU A N 1
ATOM 756 C CA . LEU A 1 98 ? -29.973 -20.844 9.777 1.00 94.94 98 LEU A CA 1
ATOM 757 C C . LEU A 1 98 ? -30.690 -19.486 9.914 1.00 94.94 98 LEU A C 1
ATOM 759 O O . LEU A 1 98 ? -30.548 -18.807 10.935 1.00 94.94 98 LEU A O 1
ATOM 763 N N . ALA A 1 99 ? -31.481 -19.087 8.915 1.00 92.62 99 ALA A N 1
ATOM 764 C CA . ALA A 1 99 ? -32.286 -17.869 8.965 1.00 92.62 99 ALA A CA 1
ATOM 765 C C . ALA A 1 99 ? -33.470 -17.965 9.950 1.00 92.62 99 ALA A C 1
ATOM 767 O O . ALA A 1 99 ? -33.894 -16.940 10.484 1.00 92.62 99 ALA A O 1
ATOM 768 N N . GLU A 1 100 ? -34.001 -19.161 10.213 1.00 95.00 100 GLU A N 1
ATOM 769 C CA . GLU A 1 100 ? -34.995 -19.426 11.264 1.00 95.00 100 GLU A CA 1
ATOM 770 C C . GLU A 1 100 ? -34.375 -19.304 12.658 1.00 95.00 100 GLU A C 1
ATOM 772 O O . GLU A 1 100 ? -34.819 -18.455 13.430 1.00 95.00 100 GLU A O 1
ATOM 777 N N . CYS A 1 101 ? -33.281 -20.022 12.936 1.00 94.69 101 CYS A N 1
ATOM 778 C CA . CYS A 1 101 ? -32.561 -19.929 14.212 1.00 94.69 101 CYS A CA 1
ATOM 779 C C . CYS A 1 101 ? -32.180 -18.477 14.559 1.00 94.69 101 CYS A C 1
ATOM 781 O O . CYS A 1 101 ? -32.308 -18.039 15.700 1.00 94.69 101 CYS A O 1
ATOM 783 N N . ARG A 1 102 ? -31.782 -17.681 13.558 1.00 90.62 102 ARG A N 1
ATOM 784 C CA . ARG A 1 102 ? -31.477 -16.252 13.738 1.00 90.62 102 ARG A CA 1
ATOM 785 C C . ARG A 1 102 ? -32.697 -15.386 14.064 1.00 90.62 102 ARG A C 1
ATOM 787 O O . ARG A 1 102 ? -32.561 -14.433 14.826 1.00 90.62 102 ARG A O 1
ATOM 794 N N . LYS A 1 103 ? -33.886 -15.707 13.542 1.00 92.06 103 LYS A N 1
ATOM 795 C CA . LYS A 1 103 ? -35.154 -15.049 13.933 1.00 92.06 103 LYS A CA 1
ATOM 796 C C . LYS A 1 103 ? -35.587 -15.448 15.348 1.00 92.06 103 LYS A C 1
ATOM 798 O O . LYS A 1 103 ? -36.232 -14.655 16.026 1.00 92.06 103 LYS A O 1
ATOM 803 N N . GLU A 1 104 ? -35.201 -16.642 15.792 1.00 92.88 104 GLU A N 1
ATOM 804 C CA . GLU A 1 104 ? -35.363 -17.144 17.165 1.00 92.88 104 GLU A CA 1
ATOM 805 C C . GLU A 1 104 ? -34.332 -16.540 18.148 1.00 92.88 104 GLU A C 1
ATOM 807 O O . GLU A 1 104 ? -34.422 -16.767 19.352 1.00 92.88 104 GLU A O 1
ATOM 812 N N . GLY A 1 105 ? -33.374 -15.737 17.662 1.00 88.56 105 GLY A N 1
ATOM 813 C CA . GLY A 1 105 ? -32.331 -15.091 18.470 1.00 88.56 105 GLY A CA 1
ATOM 814 C C . GLY A 1 105 ? -31.095 -15.960 18.737 1.00 88.56 105 GLY A C 1
ATOM 815 O O . GLY A 1 105 ? -30.216 -15.553 19.495 1.00 88.56 105 GLY A O 1
ATOM 816 N N . LEU A 1 106 ? -31.001 -17.139 18.118 1.00 89.75 106 LEU A N 1
ATOM 817 C CA . LEU A 1 106 ? -29.848 -18.031 18.225 1.00 89.75 106 LEU A CA 1
ATOM 818 C C . LEU A 1 106 ? -28.708 -17.570 17.292 1.00 89.75 106 LEU A C 1
ATOM 820 O O . LEU A 1 106 ? -28.971 -17.083 16.188 1.00 89.75 106 LEU A O 1
ATOM 824 N N . PRO A 1 107 ? -27.428 -17.765 17.671 1.00 82.69 107 PRO A N 1
ATOM 825 C CA . PRO A 1 107 ? -26.292 -17.418 16.810 1.00 82.69 107 PRO A CA 1
ATOM 826 C C . PRO A 1 107 ? -26.212 -18.301 15.551 1.00 82.69 107 PRO A C 1
ATOM 828 O O . PRO A 1 107 ? -25.751 -17.848 14.504 1.00 82.69 107 PRO A O 1
ATOM 831 N N . GLY A 1 108 ? -26.691 -19.544 15.644 1.00 93.81 108 GLY A N 1
ATOM 832 C CA . GLY A 1 108 ? -26.672 -20.546 14.584 1.00 93.81 108 GLY A CA 1
ATOM 833 C C . GLY A 1 108 ? -27.591 -21.730 14.899 1.00 93.81 108 GLY A C 1
ATOM 834 O O . GLY A 1 108 ? -28.404 -21.670 15.823 1.00 93.81 108 GLY A O 1
ATOM 835 N N . VAL A 1 109 ? -27.455 -22.811 14.134 1.00 95.88 109 VAL A N 1
ATOM 836 C CA . VAL A 1 109 ? -28.177 -24.077 14.337 1.00 95.88 109 VAL A CA 1
ATOM 837 C C . VAL A 1 109 ? -27.730 -24.732 15.662 1.00 95.88 109 VAL A C 1
ATOM 839 O O . VAL A 1 109 ? -26.526 -24.753 15.942 1.00 95.88 109 VAL A O 1
ATOM 842 N N . PRO A 1 110 ? -28.655 -25.259 16.496 1.00 94.62 110 PRO A N 1
ATOM 843 C CA . PRO A 1 110 ? -28.320 -25.933 17.754 1.00 94.62 110 PRO A CA 1
ATOM 844 C C . PRO A 1 110 ? -27.284 -27.063 17.585 1.00 94.62 110 PRO A C 1
ATOM 846 O O . PRO A 1 110 ? -27.363 -27.794 16.599 1.00 94.62 110 PRO A O 1
ATOM 849 N N . PRO A 1 111 ? -26.347 -27.281 18.536 1.00 91.69 111 PRO A N 1
ATOM 850 C CA . PRO A 1 111 ? -25.217 -28.197 18.333 1.00 91.69 111 PRO A CA 1
ATOM 851 C C . PRO A 1 111 ? -25.623 -29.636 17.994 1.00 91.69 111 PRO A C 1
ATOM 853 O O . PRO A 1 111 ? -25.120 -30.191 17.025 1.00 91.69 111 PRO A O 1
ATOM 856 N N . ALA A 1 112 ? -26.568 -30.220 18.739 1.00 90.75 112 ALA A N 1
ATOM 857 C CA . ALA A 1 112 ? -27.018 -31.596 18.514 1.00 90.75 112 ALA A CA 1
ATOM 858 C C . ALA A 1 112 ? -27.754 -31.778 17.171 1.00 90.75 112 ALA A C 1
ATOM 860 O O . ALA A 1 112 ? -27.564 -32.788 16.500 1.00 90.75 112 ALA A O 1
ATOM 861 N N . GLU A 1 113 ? -28.546 -30.781 16.759 1.00 95.06 113 GLU A N 1
ATOM 862 C CA . GLU A 1 113 ? -29.214 -30.748 15.450 1.00 95.06 113 GLU A CA 1
ATOM 863 C C . GLU A 1 113 ? -28.168 -30.659 14.324 1.00 95.06 113 GLU A C 1
ATOM 865 O O . GLU A 1 113 ? -28.155 -31.468 13.396 1.00 95.06 113 GLU A O 1
ATOM 870 N N . LEU A 1 114 ? -27.222 -29.724 14.456 1.00 96.88 114 LEU A N 1
ATOM 871 C CA . LEU A 1 114 ? -26.180 -29.486 13.466 1.00 96.88 114 LEU A CA 1
ATOM 872 C C . LEU A 1 114 ? -25.208 -30.664 13.327 1.00 96.88 114 LEU A C 1
ATOM 874 O O . LEU A 1 114 ? -24.809 -30.982 12.211 1.00 96.88 114 LEU A O 1
ATOM 878 N N . LEU A 1 115 ? -24.827 -31.323 14.424 1.00 96.25 115 LEU A N 1
ATOM 879 C CA . LEU A 1 115 ? -23.960 -32.505 14.385 1.00 96.25 115 LEU A CA 1
ATOM 880 C C . LEU A 1 115 ? -24.643 -33.687 13.682 1.00 96.25 115 LEU A C 1
ATOM 882 O O . LEU A 1 115 ? -23.979 -34.381 12.915 1.00 96.25 115 LEU A O 1
ATOM 886 N N . GLY A 1 116 ? -25.960 -33.857 13.854 1.00 95.81 116 GLY A N 1
ATOM 887 C CA . GLY A 1 116 ? -26.753 -34.806 13.067 1.00 95.81 116 GLY A CA 1
ATOM 888 C C . GLY A 1 116 ? -26.635 -34.529 11.565 1.00 95.81 116 GLY A C 1
ATOM 889 O O . GLY A 1 116 ? -26.179 -35.391 10.814 1.00 95.81 116 GLY A O 1
ATOM 890 N N . TYR A 1 117 ? -26.928 -33.293 11.146 1.00 97.62 117 TYR A N 1
ATOM 891 C CA . TYR A 1 117 ? -26.785 -32.866 9.748 1.00 97.62 117 TYR A CA 1
ATOM 892 C C . TYR A 1 117 ? -25.351 -33.037 9.216 1.00 97.62 117 TYR A C 1
ATOM 894 O O . TYR A 1 117 ? -25.159 -33.466 8.080 1.00 97.62 117 TYR A O 1
ATOM 902 N N . MET A 1 118 ? -24.322 -32.739 10.018 1.00 97.69 118 MET A N 1
ATOM 903 C CA . MET A 1 118 ? -22.927 -32.950 9.615 1.00 97.69 118 MET A CA 1
ATOM 904 C C . MET A 1 118 ? -22.588 -34.435 9.444 1.00 97.69 118 MET A C 1
ATOM 906 O O . MET A 1 118 ? -21.852 -34.771 8.520 1.00 97.69 118 MET A O 1
ATOM 910 N N . GLY A 1 119 ? -23.115 -35.327 10.288 1.00 97.44 119 GLY A N 1
ATOM 911 C CA . GLY A 1 119 ? -22.886 -36.772 10.189 1.00 97.44 119 GLY A CA 1
ATOM 912 C C . GLY A 1 119 ? -23.497 -37.381 8.925 1.00 97.44 119 GLY A C 1
ATOM 913 O O . GLY A 1 119 ? -22.839 -38.153 8.224 1.00 97.44 119 GLY A O 1
ATOM 914 N N . GLU A 1 120 ? -24.723 -36.977 8.592 1.00 97.62 120 GLU A N 1
ATOM 915 C CA . GLU A 1 120 ? -25.410 -37.341 7.346 1.00 97.62 120 GLU A CA 1
ATOM 916 C C . GLU A 1 120 ? -24.676 -36.812 6.097 1.00 97.62 120 GLU A C 1
ATOM 918 O O . GLU A 1 120 ? -24.446 -37.556 5.136 1.00 97.62 120 GLU A O 1
ATOM 923 N N . LEU A 1 121 ? -24.237 -35.547 6.125 1.00 97.31 121 LEU A N 1
ATOM 924 C CA . LEU A 1 121 ? -23.462 -34.937 5.042 1.00 97.31 121 LEU A CA 1
ATOM 925 C C . LEU A 1 121 ? -22.096 -35.597 4.866 1.00 97.31 121 LEU A C 1
ATOM 927 O O . LEU A 1 121 ? -21.735 -35.954 3.749 1.00 97.31 121 LEU A O 1
ATOM 931 N N . ALA A 1 122 ? -21.349 -35.814 5.949 1.00 97.31 122 ALA A N 1
ATOM 932 C CA . ALA A 1 122 ? -20.081 -36.533 5.912 1.00 97.31 122 ALA A CA 1
ATOM 933 C C . ALA A 1 122 ? -20.256 -37.944 5.335 1.00 97.31 122 ALA A C 1
ATOM 935 O O . ALA A 1 122 ? -19.430 -38.395 4.541 1.00 97.31 122 ALA A O 1
ATOM 936 N N . ALA A 1 123 ? -21.366 -38.616 5.661 1.00 96.38 123 ALA A N 1
ATOM 937 C CA . ALA A 1 123 ? -21.695 -39.908 5.081 1.00 96.38 123 ALA A CA 1
ATOM 938 C C . ALA A 1 123 ? -21.884 -39.853 3.557 1.00 96.38 123 ALA A C 1
ATOM 940 O O . ALA A 1 123 ? -21.364 -40.735 2.872 1.00 96.38 123 ALA A O 1
ATOM 941 N N . ALA A 1 124 ? -22.567 -38.826 3.037 1.00 95.25 124 ALA A N 1
ATOM 942 C CA . ALA A 1 124 ? -22.744 -38.605 1.599 1.00 95.25 124 ALA A CA 1
ATOM 943 C C . ALA A 1 124 ? -21.451 -38.183 0.885 1.00 95.25 124 ALA A C 1
ATOM 945 O O . ALA A 1 124 ? -21.171 -38.668 -0.209 1.00 95.25 124 ALA A O 1
ATOM 946 N N . ILE A 1 125 ? -20.661 -37.298 1.495 1.00 95.38 125 ILE A N 1
ATOM 947 C CA . ILE A 1 125 ? -19.444 -36.733 0.901 1.00 95.38 125 ILE A CA 1
ATOM 948 C C . ILE A 1 125 ? -18.339 -37.788 0.805 1.00 95.38 125 ILE A C 1
ATOM 950 O O . ILE A 1 125 ? -17.693 -37.884 -0.238 1.00 95.38 125 ILE A O 1
ATOM 954 N N . ASP A 1 126 ? -18.153 -38.617 1.837 1.00 95.44 126 ASP A N 1
ATOM 955 C CA . ASP A 1 126 ? -17.205 -39.736 1.776 1.00 95.44 126 ASP A CA 1
ATOM 956 C C . ASP A 1 126 ? -17.678 -40.791 0.756 1.00 95.44 126 ASP A C 1
ATOM 958 O O . ASP A 1 126 ? -16.894 -41.240 -0.078 1.00 95.44 126 ASP A O 1
ATOM 962 N N . PHE A 1 127 ? -18.981 -41.116 0.736 1.00 94.56 127 PHE A N 1
ATOM 963 C CA . PHE A 1 127 ? -19.573 -42.027 -0.255 1.00 94.56 127 PHE A CA 1
ATOM 964 C C . PHE A 1 127 ? -19.374 -41.542 -1.702 1.00 94.56 127 PHE A C 1
ATOM 966 O O . PHE A 1 127 ? -19.109 -42.356 -2.586 1.00 94.56 127 PHE A O 1
ATOM 973 N N . LEU A 1 128 ? -19.484 -40.233 -1.952 1.00 91.50 128 LEU A N 1
ATOM 974 C CA . LEU A 1 128 ? -19.198 -39.619 -3.249 1.00 91.50 128 LEU A CA 1
ATOM 975 C C . LEU A 1 128 ? -17.703 -39.674 -3.603 1.00 91.50 128 LEU A C 1
ATOM 977 O O . LEU A 1 128 ? -17.362 -40.027 -4.729 1.00 91.50 128 LEU A O 1
ATOM 981 N N . ASN A 1 129 ? -16.814 -39.350 -2.661 1.00 91.62 129 ASN A N 1
ATOM 982 C CA . ASN A 1 129 ? -15.382 -39.194 -2.934 1.00 91.62 129 ASN A CA 1
ATOM 983 C C . ASN A 1 129 ? -14.585 -40.503 -3.013 1.00 91.62 129 ASN A C 1
ATOM 985 O O . ASN A 1 129 ? -13.520 -40.515 -3.632 1.00 91.62 129 ASN A O 1
ATOM 989 N N . GLU A 1 130 ? -15.074 -41.598 -2.432 1.00 90.62 130 GLU A N 1
ATOM 990 C CA . GLU A 1 130 ? -14.463 -42.917 -2.613 1.00 90.62 130 GLU A CA 1
ATOM 991 C C . GLU A 1 130 ? -14.484 -43.381 -4.089 1.00 90.62 130 GLU A C 1
ATOM 993 O O . GLU A 1 130 ? -15.469 -43.147 -4.795 1.00 90.62 130 GLU A O 1
ATOM 998 N N . PRO A 1 131 ? -13.448 -44.097 -4.573 1.00 88.94 131 PRO A N 1
ATOM 999 C CA . PRO A 1 131 ? -13.394 -44.627 -5.936 1.00 88.94 131 PRO A CA 1
ATOM 1000 C C . PRO A 1 131 ? -14.303 -45.856 -6.102 1.00 88.94 131 PRO A C 1
ATOM 1002 O O . PRO A 1 131 ? -13.847 -46.998 -6.124 1.00 88.94 131 PRO A O 1
ATOM 1005 N N . ARG A 1 132 ? -15.615 -45.614 -6.189 1.00 88.75 132 ARG A N 1
ATOM 1006 C CA . ARG A 1 132 ? -16.662 -46.652 -6.266 1.00 88.75 132 ARG A CA 1
ATOM 1007 C C . ARG A 1 132 ? -17.725 -46.419 -7.342 1.00 88.75 132 ARG A C 1
ATOM 1009 O O . ARG A 1 132 ? -18.518 -47.320 -7.605 1.00 88.75 132 ARG A O 1
ATOM 1016 N N . HIS A 1 133 ? -17.753 -45.243 -7.967 1.00 87.00 133 HIS A N 1
ATOM 1017 C CA . HIS A 1 133 ? -18.744 -44.896 -8.990 1.00 87.00 133 HIS A CA 1
ATOM 1018 C C . HIS A 1 133 ? -18.223 -45.324 -10.359 1.00 87.00 133 HIS A C 1
ATOM 1020 O O . HIS A 1 133 ? -17.057 -45.090 -10.670 1.00 87.00 133 HIS A O 1
ATOM 1026 N N . ARG A 1 134 ? -19.052 -45.984 -11.172 1.00 82.69 134 ARG A N 1
ATOM 1027 C CA . ARG A 1 134 ? -18.616 -46.522 -12.468 1.00 82.69 134 ARG A CA 1
ATOM 1028 C C . ARG A 1 134 ? -18.652 -45.431 -13.541 1.00 82.69 134 ARG A C 1
ATOM 1030 O O . ARG A 1 134 ? -19.721 -44.927 -13.869 1.00 82.69 134 ARG A O 1
ATOM 1037 N N . ALA A 1 135 ? -17.495 -45.098 -14.104 1.00 78.44 135 ALA A N 1
ATOM 1038 C CA . ALA A 1 135 ? -17.390 -44.227 -15.269 1.00 78.44 135 ALA A CA 1
ATOM 1039 C C . ALA A 1 135 ? -17.816 -44.951 -16.565 1.00 78.44 135 ALA A C 1
ATOM 1041 O O . ALA A 1 135 ? -17.933 -46.177 -16.604 1.00 78.44 135 ALA A O 1
ATOM 1042 N N . ALA A 1 136 ? -18.035 -44.191 -17.643 1.00 71.62 136 ALA A N 1
ATOM 1043 C CA . ALA A 1 136 ? -18.515 -44.714 -18.930 1.00 71.62 136 ALA A CA 1
ATOM 1044 C C . ALA A 1 136 ? -17.537 -45.685 -19.632 1.00 71.62 136 ALA A C 1
ATOM 1046 O O . ALA A 1 136 ? -17.955 -46.467 -20.479 1.00 71.62 136 ALA A O 1
ATOM 1047 N N . ASP A 1 137 ? -16.254 -45.660 -19.263 1.00 78.25 137 ASP A N 1
ATOM 1048 C CA . ASP A 1 137 ? -15.217 -46.615 -19.689 1.00 78.25 137 ASP A CA 1
ATOM 1049 C C . ASP A 1 137 ? -15.144 -47.876 -18.798 1.00 78.25 137 ASP A C 1
ATOM 1051 O O . ASP A 1 137 ? -14.339 -48.775 -19.034 1.00 78.25 137 ASP A O 1
ATOM 1055 N N . GLY A 1 138 ? -15.987 -47.953 -17.765 1.00 78.44 138 GLY A N 1
ATOM 1056 C CA . GLY A 1 138 ? -16.024 -49.039 -16.795 1.00 78.44 138 GLY A CA 1
ATOM 1057 C C . GLY A 1 138 ? -15.067 -48.887 -15.608 1.00 78.44 138 GLY A C 1
ATOM 1058 O O . GLY A 1 138 ? -15.107 -49.750 -14.727 1.00 78.44 138 GLY A O 1
ATOM 1059 N N . THR A 1 139 ? -14.253 -47.829 -15.536 1.00 84.31 139 THR A N 1
ATOM 1060 C CA . THR A 1 139 ? -13.368 -47.570 -14.385 1.00 84.31 139 THR A CA 1
ATOM 1061 C C . THR A 1 139 ? -14.157 -47.168 -13.131 1.00 84.31 139 THR A C 1
ATOM 1063 O O . THR A 1 139 ? -15.304 -46.726 -13.216 1.00 84.31 139 THR A O 1
ATOM 1066 N N . LEU A 1 140 ? -13.559 -47.347 -11.946 1.00 86.88 140 LEU A N 1
ATOM 1067 C CA . LEU A 1 140 ? -14.124 -46.872 -10.678 1.00 86.88 140 LEU A CA 1
ATOM 1068 C C . LEU A 1 140 ? -13.490 -45.532 -10.296 1.00 86.88 140 LEU A C 1
ATOM 1070 O O . LEU A 1 140 ? -12.273 -45.438 -10.140 1.00 86.88 140 LEU A O 1
ATOM 1074 N N . VAL A 1 141 ? -14.321 -44.505 -10.131 1.00 85.69 141 VAL A N 1
ATOM 1075 C CA . VAL A 1 141 ? -13.909 -43.121 -9.868 1.00 85.69 141 VAL A CA 1
ATOM 1076 C C . VAL A 1 141 ? -14.593 -42.553 -8.625 1.00 85.69 141 VAL A C 1
ATOM 1078 O O . VAL A 1 141 ? -15.672 -43.000 -8.230 1.00 85.69 141 VAL A O 1
ATOM 1081 N N . GLY A 1 142 ? -13.943 -41.572 -7.995 1.00 87.88 142 GLY A N 1
ATOM 1082 C CA . GLY A 1 142 ? -14.508 -40.759 -6.916 1.00 87.88 142 GLY A CA 1
ATOM 1083 C C . GLY A 1 142 ? -15.004 -39.420 -7.459 1.00 87.88 142 GLY A C 1
ATOM 1084 O O . GLY A 1 142 ? -14.297 -38.761 -8.225 1.00 87.88 142 GLY A O 1
ATOM 1085 N N . VAL A 1 143 ? -16.208 -39.010 -7.069 1.00 86.69 143 VAL A N 1
ATOM 1086 C CA . VAL A 1 143 ? -16.923 -37.843 -7.602 1.00 86.69 143 VAL A CA 1
ATOM 1087 C C . VAL A 1 143 ? -16.890 -36.701 -6.582 1.00 86.69 143 VAL A C 1
ATOM 1089 O O . VAL A 1 143 ? -17.673 -36.684 -5.642 1.00 86.69 143 VAL A O 1
ATOM 1092 N N . GLN A 1 144 ? -16.004 -35.718 -6.769 1.00 87.06 144 GLN A N 1
ATOM 1093 C CA . GLN A 1 144 ? -15.961 -34.532 -5.896 1.00 87.06 144 GLN A CA 1
ATOM 1094 C C . GLN A 1 144 ? -17.155 -33.622 -6.202 1.00 87.06 144 GLN A C 1
ATOM 1096 O O . GLN A 1 144 ? -17.442 -33.339 -7.370 1.00 87.06 144 GLN A O 1
ATOM 1101 N N . HIS A 1 145 ? -17.789 -33.090 -5.164 1.00 88.25 145 HIS A N 1
ATOM 1102 C CA . HIS A 1 145 ? -18.947 -32.213 -5.266 1.00 88.25 145 HIS A CA 1
ATOM 1103 C C . HIS A 1 145 ? -18.579 -30.775 -5.655 1.00 88.25 145 HIS A C 1
ATOM 1105 O O . HIS A 1 145 ? -19.271 -30.172 -6.476 1.00 88.25 145 HIS A O 1
ATOM 1111 N N . ARG A 1 146 ? -17.497 -30.226 -5.085 1.00 85.19 146 ARG A N 1
ATOM 1112 C CA . ARG A 1 146 ? -16.898 -28.912 -5.417 1.00 85.19 146 ARG A CA 1
ATOM 1113 C C . ARG A 1 146 ? -17.758 -27.668 -5.127 1.00 85.19 146 ARG A C 1
ATOM 1115 O O . ARG A 1 146 ? -17.310 -26.565 -5.422 1.00 85.19 146 ARG A O 1
ATOM 1122 N N . ASP A 1 147 ? -18.950 -27.820 -4.546 1.00 85.62 147 ASP A N 1
ATOM 1123 C CA . ASP A 1 147 ? -19.861 -26.712 -4.201 1.00 85.62 147 ASP A CA 1
ATOM 1124 C C . ASP A 1 147 ? -20.715 -27.037 -2.955 1.00 85.62 147 ASP A C 1
ATOM 1126 O O . ASP A 1 147 ? -21.941 -26.949 -2.965 1.00 85.62 147 ASP A O 1
ATOM 1130 N N . ILE A 1 148 ? -20.071 -27.482 -1.872 1.00 92.00 148 ILE A N 1
ATOM 1131 C CA . ILE A 1 148 ? -20.749 -27.766 -0.595 1.00 92.00 148 ILE A CA 1
ATOM 1132 C C . ILE A 1 148 ? -20.912 -26.464 0.192 1.00 92.00 148 ILE A C 1
ATOM 1134 O O . ILE A 1 148 ? -19.933 -25.829 0.582 1.00 92.00 148 ILE A O 1
ATOM 1138 N N . LYS A 1 149 ? -22.171 -26.077 0.412 1.00 92.44 149 LYS A N 1
ATOM 1139 C CA . LYS A 1 149 ? -22.601 -24.872 1.139 1.00 92.44 149 LYS A CA 1
ATOM 1140 C C . LYS A 1 149 ? -24.051 -25.037 1.619 1.00 92.44 149 LYS A C 1
ATOM 1142 O O . LYS A 1 149 ? -24.787 -25.798 0.987 1.00 92.44 149 LYS A O 1
ATOM 1147 N N . PRO A 1 150 ? -24.529 -24.297 2.641 1.00 93.75 150 PRO A N 1
ATOM 1148 C CA . PRO A 1 150 ? -25.893 -24.449 3.175 1.00 93.75 150 PRO A CA 1
ATOM 1149 C C . PRO A 1 150 ? -27.051 -24.305 2.173 1.00 93.75 150 PRO A C 1
ATOM 1151 O O . PRO A 1 150 ? -28.131 -24.835 2.418 1.00 93.75 150 PRO A O 1
ATOM 1154 N N . HIS A 1 151 ? -26.828 -23.628 1.042 1.00 89.31 151 HIS A N 1
ATOM 1155 C CA . HIS A 1 151 ? -27.815 -23.463 -0.032 1.00 89.31 151 HIS A CA 1
ATOM 1156 C C . HIS A 1 151 ? -28.065 -24.755 -0.827 1.00 89.31 151 HIS A C 1
ATOM 1158 O O . HIS A 1 151 ? -29.155 -24.937 -1.356 1.00 89.31 151 HIS A O 1
ATOM 1164 N N . ASN A 1 152 ? -27.066 -25.641 -0.898 1.00 91.38 152 ASN A N 1
ATOM 1165 C CA . ASN A 1 152 ? -27.116 -26.885 -1.672 1.00 91.38 152 ASN A CA 1
ATOM 1166 C C . ASN A 1 152 ? -27.459 -28.099 -0.782 1.00 91.38 152 ASN A C 1
ATOM 1168 O O . ASN A 1 152 ? -27.468 -29.236 -1.252 1.00 91.38 152 ASN A O 1
ATOM 1172 N N . VAL A 1 153 ? -27.729 -27.872 0.510 1.00 94.38 153 VAL A N 1
ATOM 1173 C CA . VAL A 1 153 ? -28.198 -28.901 1.444 1.00 94.38 153 VAL A CA 1
ATOM 1174 C C . VAL A 1 153 ? -29.647 -28.620 1.798 1.00 94.38 153 VAL A C 1
ATOM 1176 O O . VAL A 1 153 ? -29.962 -27.591 2.395 1.00 94.38 153 VAL A O 1
ATOM 1179 N N . PHE A 1 154 ? -30.513 -29.566 1.463 1.00 93.75 154 PHE A N 1
ATOM 1180 C CA . PHE A 1 154 ? -31.939 -29.510 1.740 1.00 93.75 154 PHE A CA 1
ATOM 1181 C C . PHE A 1 154 ? -32.316 -30.420 2.901 1.00 93.75 154 PHE A C 1
ATOM 1183 O O . PHE A 1 154 ? -31.654 -31.424 3.145 1.00 93.75 154 PHE A O 1
ATOM 1190 N N . LEU A 1 155 ? -33.399 -30.083 3.593 1.00 92.31 155 LEU A N 1
ATOM 1191 C CA . LEU A 1 155 ? -34.078 -30.964 4.534 1.00 92.31 155 LEU A CA 1
ATOM 1192 C C . LEU A 1 155 ? -35.286 -31.603 3.840 1.00 92.31 155 LEU A C 1
ATOM 1194 O O . LEU A 1 155 ? -36.025 -30.926 3.117 1.00 92.31 155 LEU A O 1
ATOM 1198 N N . VAL A 1 156 ? -35.461 -32.905 4.060 1.00 88.06 156 VAL A N 1
ATOM 1199 C CA . VAL A 1 156 ? -36.612 -33.697 3.608 1.00 88.06 156 VAL A CA 1
ATOM 1200 C C . VAL A 1 156 ? -37.024 -34.613 4.757 1.00 88.06 156 VAL A C 1
ATOM 1202 O O . VAL A 1 156 ? -36.291 -35.536 5.112 1.00 88.06 156 VAL A O 1
ATOM 1205 N N . GLY A 1 157 ? -38.168 -34.337 5.386 1.00 84.38 157 GLY A N 1
ATOM 1206 C CA . GLY A 1 157 ? -38.665 -35.120 6.525 1.00 84.38 157 GLY A CA 1
ATOM 1207 C C . GLY A 1 157 ? -37.777 -35.061 7.778 1.00 84.38 157 GLY A C 1
ATOM 1208 O O . GLY A 1 157 ? -37.878 -35.932 8.637 1.00 84.38 157 GLY A O 1
ATOM 1209 N N . GLY A 1 158 ? -36.900 -34.055 7.880 1.00 83.62 158 GLY A N 1
ATOM 1210 C CA . GLY A 1 158 ? -35.953 -33.864 8.987 1.00 83.62 158 GLY A CA 1
ATOM 1211 C C . GLY A 1 158 ? -34.517 -34.333 8.718 1.00 83.62 158 GLY A C 1
ATOM 1212 O O . GLY A 1 158 ? -33.617 -33.878 9.417 1.00 83.62 158 GLY A O 1
ATOM 1213 N N . SER A 1 159 ? -34.279 -35.157 7.692 1.00 90.38 159 SER A N 1
ATOM 1214 C CA . SER A 1 159 ? -32.929 -35.566 7.264 1.00 90.38 159 SER A CA 1
ATOM 1215 C C . SER A 1 159 ? -32.391 -34.691 6.133 1.00 90.38 159 SER A C 1
ATOM 1217 O O . SER A 1 159 ? -33.150 -34.172 5.309 1.00 90.38 159 SER A O 1
ATOM 1219 N N . THR A 1 160 ? -31.068 -34.559 6.060 1.00 95.00 160 THR A N 1
ATOM 1220 C CA . THR A 1 160 ? -30.377 -33.817 5.000 1.00 95.00 160 THR A CA 1
ATOM 1221 C C . THR A 1 160 ? -30.304 -34.577 3.677 1.00 95.00 160 THR A C 1
ATOM 1223 O O . THR A 1 160 ? -30.193 -35.805 3.620 1.00 95.00 160 THR A O 1
ATOM 1226 N N . ARG A 1 161 ? -30.339 -33.802 2.591 1.00 93.81 161 ARG A N 1
ATOM 1227 C CA . ARG A 1 161 ? -30.179 -34.213 1.196 1.00 93.81 161 ARG A CA 1
ATOM 1228 C C . ARG A 1 161 ? -29.269 -33.209 0.487 1.00 93.81 161 ARG A C 1
ATOM 1230 O O . ARG A 1 161 ? -29.654 -32.063 0.261 1.00 93.81 161 ARG A O 1
ATOM 1237 N N . LEU A 1 162 ? -28.053 -33.637 0.162 1.00 93.62 162 LEU A N 1
ATOM 1238 C CA . LEU A 1 162 ? -27.054 -32.847 -0.559 1.00 93.62 162 LEU A CA 1
ATOM 1239 C C . LEU A 1 162 ? -27.327 -32.896 -2.073 1.00 93.62 162 LEU A C 1
ATOM 1241 O O . LEU A 1 162 ? -27.460 -33.979 -2.646 1.00 93.62 162 LEU A O 1
ATOM 1245 N N . ALA A 1 163 ? -27.450 -31.729 -2.703 1.00 88.62 163 ALA A N 1
ATOM 1246 C CA . ALA A 1 163 ? -27.887 -31.544 -4.087 1.00 88.62 163 ALA A CA 1
ATOM 1247 C C . ALA A 1 163 ? -26.814 -30.866 -4.957 1.00 88.62 163 ALA A C 1
ATOM 1249 O O . ALA A 1 163 ? -25.863 -30.290 -4.447 1.00 88.62 163 ALA A O 1
ATOM 1250 N N . ASP A 1 164 ? -26.995 -30.897 -6.281 1.00 79.88 164 ASP A N 1
ATOM 1251 C CA . ASP A 1 164 ? -26.088 -30.308 -7.287 1.00 79.88 164 ASP A CA 1
ATOM 1252 C C . ASP A 1 164 ? -24.690 -30.955 -7.423 1.00 79.88 164 ASP A C 1
ATOM 1254 O O . ASP A 1 164 ? -23.816 -30.423 -8.117 1.00 79.88 164 ASP A O 1
ATOM 1258 N N . PHE A 1 165 ? -24.476 -32.143 -6.845 1.00 73.44 165 PHE A N 1
ATOM 1259 C CA . PHE A 1 165 ? -23.252 -32.922 -7.058 1.00 73.44 165 PHE A CA 1
ATOM 1260 C C . PHE A 1 165 ? -23.035 -33.240 -8.553 1.00 73.44 165 PHE A C 1
ATOM 1262 O O . PHE A 1 165 ? -23.971 -33.528 -9.296 1.00 73.44 165 PHE A O 1
ATOM 1269 N N . GLY A 1 166 ? -21.789 -33.137 -9.026 1.00 65.06 166 GLY A N 1
ATOM 1270 C CA . GLY A 1 166 ? -21.408 -33.336 -10.435 1.00 65.06 166 GLY A CA 1
ATOM 1271 C C . GLY A 1 166 ? -21.755 -32.184 -11.395 1.00 65.06 166 GLY A C 1
ATOM 1272 O O . GLY A 1 166 ? -20.946 -31.868 -12.271 1.00 65.06 166 GLY A O 1
ATOM 1273 N N . LEU A 1 167 ? -22.888 -31.492 -11.208 1.00 64.81 167 LEU A N 1
ATOM 1274 C CA . LEU A 1 167 ? -23.344 -30.406 -12.098 1.00 64.81 167 LEU A CA 1
ATOM 1275 C C . LEU A 1 167 ? -22.341 -29.241 -12.194 1.00 64.81 167 LEU A C 1
ATOM 1277 O O . LEU A 1 167 ? -22.198 -28.632 -13.256 1.00 64.81 167 LEU A O 1
ATOM 1281 N N . ALA A 1 168 ? -21.584 -28.981 -11.123 1.00 60.53 168 ALA A N 1
ATOM 1282 C CA . ALA A 1 168 ? -20.564 -27.932 -11.063 1.00 60.53 168 ALA A CA 1
ATOM 1283 C C . ALA A 1 168 ? -19.493 -28.022 -12.174 1.00 60.53 168 ALA A C 1
ATOM 1285 O O . ALA A 1 168 ? -18.923 -26.999 -12.555 1.00 60.53 168 ALA A O 1
ATOM 1286 N N . LYS A 1 169 ? -19.220 -29.216 -12.728 1.00 59.62 169 LYS A N 1
ATOM 1287 C CA . LYS A 1 169 ? -18.266 -29.369 -13.842 1.00 59.62 169 LYS A CA 1
ATOM 1288 C C . LYS A 1 169 ? -18.837 -28.840 -15.165 1.00 59.62 169 LYS A C 1
ATOM 1290 O O . LYS A 1 169 ? -18.127 -28.149 -15.888 1.00 59.62 169 LYS A O 1
ATOM 1295 N N . VAL A 1 170 ? -20.110 -29.127 -15.449 1.00 53.75 170 VAL A N 1
ATOM 1296 C CA . VAL A 1 170 ? -20.808 -28.674 -16.669 1.00 53.75 170 VAL A CA 1
ATOM 1297 C C . VAL A 1 170 ? -20.978 -27.159 -16.662 1.00 53.75 170 VAL A C 1
ATOM 1299 O O . VAL A 1 170 ? -20.732 -26.507 -17.668 1.00 53.75 170 VAL A O 1
ATOM 1302 N N . VAL A 1 171 ? -21.314 -26.604 -15.496 1.00 52.22 171 VAL A N 1
ATOM 1303 C CA . VAL A 1 171 ? -21.388 -25.157 -15.266 1.00 52.22 171 VAL A CA 1
ATOM 1304 C C . VAL A 1 171 ? -20.037 -24.483 -15.535 1.00 52.22 171 VAL A C 1
ATOM 1306 O O . VAL A 1 171 ? -19.974 -23.525 -16.299 1.00 52.22 171 VAL A O 1
ATOM 1309 N N . LYS A 1 172 ? -18.936 -24.988 -14.955 1.00 50.44 172 LYS A N 1
ATOM 1310 C CA . LYS A 1 172 ? -17.624 -24.323 -15.044 1.00 50.44 172 LYS A CA 1
ATOM 1311 C C . LYS A 1 172 ? -17.075 -24.219 -16.476 1.00 50.44 172 LYS A C 1
ATOM 1313 O O . LYS A 1 172 ? -16.397 -23.244 -16.774 1.00 50.44 172 LYS A O 1
ATOM 1318 N N . ALA A 1 173 ? -17.390 -25.168 -17.359 1.00 45.84 173 ALA A N 1
ATOM 1319 C CA . ALA A 1 173 ? -16.920 -25.155 -18.750 1.00 45.84 173 ALA A CA 1
ATOM 1320 C C . ALA A 1 173 ? -17.627 -24.128 -19.663 1.00 45.84 173 ALA A C 1
ATOM 1322 O O . ALA A 1 173 ? -17.204 -23.950 -20.798 1.00 45.84 173 ALA A O 1
ATOM 1323 N N . GLY A 1 174 ? -18.685 -23.456 -19.193 1.00 38.34 174 GLY A N 1
ATOM 1324 C CA . GLY A 1 174 ? -19.327 -22.332 -19.893 1.00 38.34 174 GLY A CA 1
ATOM 1325 C C . GLY A 1 174 ? -19.082 -20.968 -19.235 1.00 38.34 174 GLY A C 1
ATOM 1326 O O . GLY A 1 174 ? -19.804 -20.020 -19.527 1.00 38.34 174 GLY A O 1
ATOM 1327 N N . LEU A 1 175 ? -18.134 -20.883 -18.293 1.00 40.94 175 LEU A N 1
ATOM 1328 C CA . LEU A 1 175 ? -17.933 -19.743 -17.385 1.00 40.94 175 LEU A CA 1
ATOM 1329 C C . LEU A 1 175 ? -16.436 -19.428 -17.181 1.00 40.94 175 LEU A C 1
ATOM 1331 O O . LEU A 1 175 ? -15.976 -19.199 -16.062 1.00 40.94 175 LEU A O 1
ATOM 1335 N N . GLU A 1 176 ? -15.660 -19.447 -18.270 1.00 34.03 176 GLU A N 1
ATOM 133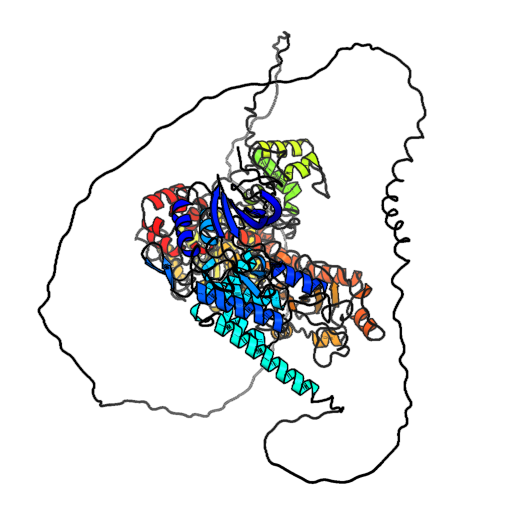6 C CA . GLU A 1 176 ? -14.240 -19.052 -18.247 1.00 34.03 176 GLU A CA 1
ATOM 1337 C C . GLU A 1 176 ? -14.028 -17.525 -18.301 1.00 34.03 176 GLU A C 1
ATOM 1339 O O . GLU A 1 176 ? -12.959 -17.051 -17.922 1.00 34.03 176 GLU A O 1
ATOM 1344 N N . ASP A 1 177 ? -15.058 -16.742 -18.653 1.00 32.97 177 ASP A N 1
ATOM 1345 C CA . ASP A 1 177 ? -15.107 -15.307 -18.337 1.00 32.97 177 ASP A CA 1
ATOM 1346 C C . ASP A 1 177 ? -15.484 -15.120 -16.852 1.00 32.97 177 ASP A C 1
ATOM 1348 O O . ASP A 1 177 ? -16.369 -15.814 -16.344 1.00 32.97 177 ASP A O 1
ATOM 1352 N N . HIS A 1 178 ? -14.804 -14.214 -16.140 1.00 36.16 178 HIS A N 1
ATOM 1353 C CA . HIS A 1 178 ? -14.608 -14.215 -14.674 1.00 36.16 178 HIS A CA 1
ATOM 1354 C C . HIS A 1 178 ? -15.846 -13.829 -13.822 1.00 36.16 178 HIS A C 1
ATOM 1356 O O . HIS A 1 178 ? -15.785 -12.996 -12.916 1.00 36.16 178 HIS A O 1
ATOM 1362 N N . SER A 1 179 ? -16.984 -14.468 -14.077 1.00 30.91 179 SER A N 1
ATOM 1363 C CA . SER A 1 179 ? -18.320 -14.057 -13.646 1.00 30.91 179 SER A CA 1
ATOM 1364 C C . SER A 1 179 ? -18.903 -14.949 -12.536 1.00 30.91 179 SER A C 1
ATOM 1366 O O . SER A 1 179 ? -19.603 -15.928 -12.775 1.00 30.91 179 SER A O 1
ATOM 1368 N N . GLY A 1 180 ? -18.618 -14.588 -11.278 1.00 34.78 180 GLY A N 1
ATOM 1369 C CA . GLY A 1 180 ? -19.466 -14.818 -10.088 1.00 34.78 180 GLY A CA 1
ATOM 1370 C C . GLY A 1 180 ? -19.857 -16.243 -9.638 1.00 34.78 180 GLY A C 1
ATOM 1371 O O . GLY A 1 180 ? -20.419 -16.382 -8.553 1.00 34.78 180 GLY A O 1
ATOM 1372 N N . CYS A 1 181 ? -19.608 -17.301 -10.416 1.00 36.94 181 CYS A N 1
ATOM 1373 C CA . CYS A 1 181 ? -20.302 -18.579 -10.221 1.00 36.94 181 CYS A CA 1
ATOM 1374 C C . CYS A 1 181 ? -19.651 -19.544 -9.214 1.00 36.94 181 CYS A C 1
ATOM 1376 O O . CYS A 1 181 ? -20.364 -20.267 -8.512 1.00 36.94 181 CYS A O 1
ATOM 1378 N N . MET A 1 182 ? -18.318 -19.577 -9.094 1.00 45.69 182 MET A N 1
ATOM 1379 C CA . MET A 1 182 ? -17.704 -20.245 -7.937 1.00 45.69 182 MET A CA 1
ATOM 1380 C C . MET A 1 182 ? -18.019 -19.405 -6.702 1.00 45.69 182 MET A C 1
ATOM 1382 O O . MET A 1 182 ? -17.766 -18.206 -6.707 1.00 45.69 182 MET A O 1
ATOM 1386 N N . THR A 1 183 ? -18.552 -20.005 -5.635 1.00 61.22 183 THR A N 1
ATOM 1387 C CA . THR A 1 183 ? -18.784 -19.275 -4.381 1.00 61.22 183 THR A CA 1
ATOM 1388 C C . THR A 1 183 ? -17.486 -19.298 -3.557 1.00 61.22 183 THR A C 1
ATOM 1390 O O . THR A 1 183 ? -17.234 -20.296 -2.880 1.00 61.22 183 THR A O 1
ATOM 1393 N N . PRO A 1 184 ? -16.635 -18.247 -3.604 1.00 74.06 184 PRO A N 1
ATOM 1394 C CA . PRO A 1 184 ? -15.235 -18.334 -3.167 1.00 74.06 184 PRO A CA 1
ATOM 1395 C C . PRO A 1 184 ? -15.114 -18.693 -1.685 1.00 74.06 184 PRO A C 1
ATOM 1397 O O . PRO A 1 184 ? -14.232 -19.454 -1.317 1.00 74.06 184 PRO A O 1
ATOM 1400 N N . HIS A 1 185 ? -16.078 -18.226 -0.886 1.00 85.19 185 HIS A N 1
ATOM 1401 C CA . HIS A 1 185 ? -16.239 -18.415 0.555 1.00 85.19 185 HIS A CA 1
ATOM 1402 C C . HIS A 1 185 ? -16.175 -19.863 1.077 1.00 85.19 185 HIS A C 1
ATOM 1404 O O . HIS A 1 185 ? -16.033 -20.035 2.283 1.00 85.19 185 HIS A O 1
ATOM 1410 N N . TYR A 1 186 ? -16.326 -20.881 0.220 1.00 91.12 186 TYR A N 1
ATOM 1411 C CA . TYR A 1 186 ? -16.264 -22.308 0.589 1.00 91.12 186 TYR A CA 1
ATOM 1412 C C . TYR A 1 186 ? -15.193 -23.077 -0.203 1.00 91.12 186 TYR A C 1
ATOM 1414 O O . TYR A 1 186 ? -14.982 -24.265 0.039 1.00 91.12 186 TYR A O 1
ATOM 1422 N N . ALA A 1 187 ? -14.529 -22.427 -1.163 1.00 88.94 187 ALA A N 1
ATOM 1423 C CA . ALA A 1 187 ? -13.579 -23.080 -2.051 1.00 88.94 187 ALA A CA 1
ATOM 1424 C C . ALA A 1 187 ? -12.272 -23.388 -1.310 1.00 88.94 187 ALA A C 1
ATOM 1426 O O . ALA A 1 187 ? -11.710 -22.540 -0.617 1.00 88.94 187 ALA A O 1
ATOM 1427 N N . SER A 1 188 ? -11.767 -24.610 -1.470 1.00 92.31 188 SER A N 1
ATOM 1428 C CA . SER A 1 188 ? -10.493 -24.993 -0.872 1.00 92.31 188 SER A CA 1
ATOM 1429 C C . SER A 1 188 ? -9.304 -24.369 -1.620 1.00 92.31 188 SER A C 1
ATOM 1431 O O . SER A 1 188 ? -9.395 -24.134 -2.830 1.00 92.31 188 SER A O 1
ATOM 1433 N N . PRO A 1 189 ? -8.169 -24.112 -0.940 1.00 91.50 189 PRO A N 1
ATOM 1434 C CA . PRO A 1 189 ? -6.976 -23.526 -1.557 1.00 91.50 189 PRO A CA 1
ATOM 1435 C C . PRO A 1 189 ? -6.521 -24.245 -2.836 1.00 91.50 189 PRO A C 1
ATOM 1437 O O . PRO A 1 189 ? -6.164 -23.594 -3.816 1.00 91.50 189 PRO A O 1
ATOM 1440 N N . GLU A 1 190 ? -6.584 -25.578 -2.875 1.00 89.69 190 GLU A N 1
ATOM 1441 C CA . GLU A 1 190 ? -6.241 -26.339 -4.076 1.00 89.69 190 GLU A CA 1
ATOM 1442 C C . GLU A 1 190 ? -7.255 -26.163 -5.222 1.00 89.69 190 GLU A C 1
ATOM 1444 O O . GLU A 1 190 ? -6.827 -26.070 -6.372 1.00 89.69 190 GLU A O 1
ATOM 1449 N N . LEU A 1 191 ? -8.556 -26.022 -4.927 1.00 84.12 191 LEU A N 1
ATOM 1450 C CA . LEU A 1 191 ? -9.610 -25.773 -5.924 1.00 84.12 191 LEU A CA 1
ATOM 1451 C C . LEU A 1 191 ? -9.490 -24.378 -6.552 1.00 84.12 191 LEU A C 1
ATOM 1453 O O . LEU A 1 191 ? -9.709 -24.219 -7.756 1.00 84.12 191 LEU A O 1
ATOM 1457 N N . LEU A 1 192 ? -9.087 -23.385 -5.754 1.00 82.50 192 LEU A N 1
ATOM 1458 C CA . LEU A 1 192 ? -8.743 -22.043 -6.231 1.00 82.50 192 LEU A CA 1
ATOM 1459 C C . LEU A 1 192 ? -7.490 -22.061 -7.120 1.00 82.50 192 LEU A C 1
ATOM 1461 O O . LEU A 1 192 ? -7.459 -21.386 -8.144 1.00 82.50 192 LEU A O 1
ATOM 1465 N N . ALA A 1 193 ? -6.507 -22.904 -6.795 1.00 75.12 193 ALA A N 1
ATOM 1466 C CA . ALA A 1 193 ? -5.320 -23.155 -7.617 1.00 75.12 193 ALA A CA 1
ATOM 1467 C C . ALA A 1 193 ? -5.558 -24.128 -8.801 1.00 75.12 193 ALA A C 1
ATOM 1469 O O . ALA A 1 193 ? -4.601 -24.685 -9.343 1.00 75.12 193 ALA A O 1
ATOM 1470 N N . GLY A 1 194 ? -6.818 -24.377 -9.187 1.00 74.81 194 GLY A N 1
ATOM 1471 C CA . GLY A 1 194 ? -7.193 -25.213 -10.337 1.00 74.81 194 GLY A CA 1
ATOM 1472 C C . GLY A 1 194 ? -6.989 -26.725 -10.161 1.00 74.81 194 GLY A C 1
ATOM 1473 O O . GLY A 1 194 ? -7.204 -27.484 -11.104 1.00 74.81 194 GLY A O 1
ATOM 1474 N N . LYS A 1 195 ? -6.592 -27.181 -8.969 1.00 75.50 195 LYS A N 1
ATOM 1475 C CA . LYS A 1 195 ? -6.362 -28.592 -8.623 1.00 75.50 195 LYS A CA 1
ATOM 1476 C C . LYS A 1 195 ? -7.582 -29.170 -7.907 1.00 75.50 195 LYS A C 1
ATOM 1478 O O . LYS A 1 195 ? -8.429 -28.448 -7.397 1.00 75.50 195 LYS A O 1
ATOM 1483 N N . ILE A 1 196 ? -7.694 -30.494 -7.866 1.00 71.94 196 ILE A N 1
ATOM 1484 C CA . ILE A 1 196 ? -8.831 -31.193 -7.254 1.00 71.94 196 ILE A CA 1
ATOM 1485 C C . ILE A 1 196 ? -8.288 -32.282 -6.325 1.00 71.94 196 ILE A C 1
ATOM 1487 O O . ILE A 1 196 ? -7.376 -33.015 -6.702 1.00 71.94 196 ILE A O 1
ATOM 1491 N N . SER A 1 197 ? -8.848 -32.393 -5.120 1.00 82.06 197 SER A N 1
ATOM 1492 C CA . SER A 1 197 ? -8.547 -33.449 -4.149 1.00 82.06 197 SER A CA 1
ATOM 1493 C C . SER A 1 197 ? -9.847 -34.028 -3.588 1.00 82.06 197 SER A C 1
ATOM 1495 O O . SER A 1 197 ? -10.827 -33.304 -3.419 1.00 82.06 197 SER A O 1
ATOM 1497 N N . GLY A 1 198 ? -9.850 -35.308 -3.203 1.00 75.94 198 GLY A N 1
ATOM 1498 C CA . GLY A 1 198 ? -10.965 -35.901 -2.447 1.00 75.94 198 GLY A CA 1
ATOM 1499 C C . GLY A 1 198 ? -11.211 -35.228 -1.086 1.00 75.94 198 GLY A C 1
ATOM 1500 O O . GLY A 1 198 ? -12.275 -35.381 -0.498 1.00 75.94 198 GLY A O 1
ATOM 1501 N N . ARG A 1 199 ? -10.251 -34.429 -0.592 1.00 91.25 199 ARG A N 1
ATOM 1502 C CA . ARG A 1 199 ? -10.378 -33.628 0.638 1.00 91.25 199 ARG A CA 1
ATOM 1503 C C . ARG A 1 199 ? -10.752 -32.159 0.393 1.00 91.25 199 ARG A C 1
ATOM 1505 O O . ARG A 1 199 ? -10.795 -31.383 1.350 1.00 91.25 199 ARG A O 1
ATOM 1512 N N . SER A 1 200 ? -11.023 -31.755 -0.851 1.00 91.44 200 SER A N 1
ATOM 1513 C CA . SER A 1 200 ? -11.547 -30.414 -1.164 1.00 91.44 200 SER A CA 1
ATOM 1514 C C . SER A 1 200 ? -12.962 -30.227 -0.612 1.00 91.44 200 SER A C 1
ATOM 1516 O O . SER A 1 200 ? -13.275 -29.190 -0.033 1.00 91.44 200 SER A O 1
ATOM 1518 N N . ASP A 1 201 ? -13.783 -31.274 -0.687 1.00 93.94 201 ASP A N 1
ATOM 1519 C CA . ASP A 1 201 ? -15.146 -31.275 -0.153 1.00 93.94 201 ASP A CA 1
ATOM 1520 C C . ASP A 1 201 ? -15.183 -31.239 1.388 1.00 93.94 201 ASP A C 1
ATOM 1522 O O . ASP A 1 201 ? -16.040 -30.575 1.969 1.00 93.94 201 ASP A O 1
ATOM 1526 N N . GLN A 1 202 ? -14.216 -31.871 2.068 1.00 96.62 202 GLN A N 1
ATOM 1527 C CA . GLN A 1 202 ? -14.079 -31.810 3.534 1.00 96.62 202 GLN A CA 1
ATOM 1528 C C . GLN A 1 202 ? -13.809 -30.379 4.029 1.00 96.62 202 GLN A C 1
ATOM 1530 O O . GLN A 1 202 ? -14.339 -29.961 5.058 1.00 96.62 202 GLN A O 1
ATOM 1535 N N . TYR A 1 203 ? -13.012 -29.612 3.281 1.00 97.25 203 TYR A N 1
ATOM 1536 C CA . TYR A 1 203 ? -12.742 -28.206 3.579 1.00 97.25 203 TYR A CA 1
ATOM 1537 C C . TYR A 1 203 ? -14.025 -27.364 3.455 1.00 97.25 203 TYR A C 1
ATOM 1539 O O . TYR A 1 203 ? -14.360 -26.600 4.360 1.00 97.25 203 TYR A O 1
ATOM 1547 N N . ALA A 1 204 ? -14.793 -27.559 2.379 1.00 95.81 204 ALA A N 1
ATOM 1548 C CA . ALA A 1 204 ? -16.077 -26.888 2.169 1.00 95.81 204 ALA A CA 1
ATOM 1549 C C . ALA A 1 204 ? -17.134 -27.279 3.229 1.00 95.81 204 ALA A C 1
ATOM 1551 O O . ALA A 1 204 ? -17.897 -26.426 3.694 1.00 95.81 204 ALA A O 1
ATOM 1552 N N . LEU A 1 205 ? -17.131 -28.538 3.689 1.00 97.31 205 LEU A N 1
ATOM 1553 C CA . LEU A 1 205 ? -17.928 -29.004 4.830 1.00 97.31 205 LEU A CA 1
ATOM 1554 C C . LEU A 1 205 ? -17.519 -28.302 6.139 1.00 97.31 205 LEU A C 1
ATOM 1556 O O . LEU A 1 205 ? -18.386 -27.903 6.912 1.00 97.31 205 LEU A O 1
ATOM 1560 N N . ALA A 1 206 ? -16.223 -28.090 6.378 1.00 98.00 206 ALA A N 1
ATOM 1561 C CA . ALA A 1 206 ? -15.739 -27.379 7.561 1.00 98.00 206 ALA A CA 1
ATOM 1562 C C . ALA A 1 206 ? -16.130 -25.892 7.560 1.00 98.00 206 ALA A C 1
ATOM 1564 O O . ALA A 1 206 ? -16.603 -25.389 8.578 1.00 98.00 206 ALA A O 1
ATOM 1565 N N . VAL A 1 207 ? -16.034 -25.201 6.416 1.00 97.81 207 VAL A N 1
ATOM 1566 C CA . VAL A 1 207 ? -16.584 -23.840 6.252 1.00 97.81 207 VAL A CA 1
ATOM 1567 C C . VAL A 1 207 ? -18.092 -23.826 6.528 1.00 97.81 207 VAL A C 1
ATOM 1569 O O . VAL A 1 207 ? -18.582 -22.986 7.285 1.00 97.81 207 VAL A O 1
ATOM 1572 N N . THR A 1 208 ? -18.821 -24.776 5.934 1.00 97.06 208 THR A N 1
ATOM 1573 C CA . THR A 1 208 ? -20.272 -24.949 6.104 1.00 97.06 208 THR A CA 1
ATOM 1574 C C . THR A 1 208 ? -20.642 -25.138 7.576 1.00 97.06 208 THR A C 1
ATOM 1576 O O . THR A 1 208 ? -21.583 -24.502 8.053 1.00 97.06 208 THR A O 1
ATOM 1579 N N . TYR A 1 209 ? -19.866 -25.928 8.327 1.00 98.00 209 TYR A N 1
ATOM 1580 C CA . TYR A 1 209 ? -20.040 -26.082 9.770 1.00 98.00 209 TYR A CA 1
ATOM 1581 C C . TYR A 1 209 ? -19.875 -24.755 10.515 1.00 98.00 209 TYR A C 1
ATOM 1583 O O . TYR A 1 209 ? -20.790 -24.373 11.239 1.00 98.00 209 TYR A O 1
ATOM 1591 N N . VAL A 1 210 ? -18.775 -24.012 10.308 1.00 97.38 210 VAL A N 1
ATOM 1592 C CA . VAL A 1 210 ? -18.543 -22.715 10.984 1.00 97.38 210 VAL A CA 1
ATOM 1593 C C . VAL A 1 210 ? -19.718 -21.763 10.755 1.00 97.38 210 VAL A C 1
ATOM 1595 O O . VAL A 1 210 ? -20.240 -21.181 11.710 1.00 97.38 210 VAL A O 1
ATOM 1598 N N . GLN A 1 211 ? -20.191 -21.662 9.512 1.00 96.75 211 GLN A N 1
ATOM 1599 C CA . GLN A 1 211 ? -21.295 -20.778 9.153 1.00 96.75 211 GLN A CA 1
ATOM 1600 C C . GLN A 1 211 ? -22.628 -21.206 9.768 1.00 96.75 211 GLN A C 1
ATOM 1602 O O . GLN A 1 211 ? -23.362 -20.356 10.265 1.00 96.75 211 GLN A O 1
ATOM 1607 N N . LEU A 1 212 ? -22.951 -22.498 9.783 1.00 97.25 212 LEU A N 1
ATOM 1608 C CA . LEU A 1 212 ? -24.177 -22.983 10.419 1.00 97.25 212 LEU A CA 1
ATOM 1609 C C . LEU A 1 212 ? -24.113 -22.887 11.948 1.00 97.25 212 LEU A C 1
ATOM 1611 O O . LEU A 1 212 ? -25.126 -22.610 12.584 1.00 97.25 212 LEU A O 1
ATOM 1615 N N . ARG A 1 213 ? -22.928 -23.067 12.537 1.00 96.12 213 ARG A N 1
ATOM 1616 C CA . ARG A 1 213 ? -22.680 -23.088 13.985 1.00 96.12 213 ARG A CA 1
ATOM 1617 C C . ARG A 1 213 ? -22.664 -21.699 14.629 1.00 96.12 213 ARG A C 1
ATOM 1619 O O . ARG A 1 213 ? -23.045 -21.574 15.793 1.00 96.12 213 ARG A O 1
ATOM 1626 N N . THR A 1 214 ? -22.219 -20.683 13.884 1.00 93.25 214 THR A N 1
ATOM 1627 C CA . THR A 1 214 ? -21.975 -19.304 14.369 1.00 93.25 214 THR A CA 1
ATOM 1628 C C . THR A 1 214 ? -22.735 -18.220 13.595 1.00 93.25 214 THR A C 1
ATOM 1630 O O . THR A 1 214 ? -22.738 -17.053 13.988 1.00 93.25 214 THR A O 1
ATOM 1633 N N . GLY A 1 215 ? -23.313 -18.571 12.443 1.00 91.12 215 GLY A N 1
ATOM 1634 C CA . GLY A 1 215 ? -23.862 -17.624 11.477 1.00 91.12 215 GLY A CA 1
ATOM 1635 C C . GLY A 1 215 ? -22.811 -16.849 10.662 1.00 91.12 215 GLY A C 1
ATOM 1636 O O . GLY A 1 215 ? -23.188 -16.009 9.838 1.00 91.12 215 GLY A O 1
ATOM 1637 N N . GLN A 1 216 ? -21.515 -17.081 10.884 1.00 88.69 216 GLN A N 1
ATOM 1638 C CA . GLN A 1 216 ? -20.407 -16.325 10.295 1.00 88.69 216 GLN A CA 1
ATOM 1639 C C . GLN A 1 216 ? -19.472 -17.243 9.496 1.00 88.69 216 GLN A C 1
ATOM 1641 O O . GLN A 1 216 ? -19.239 -18.384 9.873 1.00 88.69 216 GLN A O 1
ATOM 1646 N N . LEU A 1 217 ? -18.912 -16.753 8.390 1.00 93.44 217 LEU A N 1
ATOM 1647 C CA . LEU A 1 217 ? -17.886 -17.485 7.632 1.00 93.44 217 LEU A CA 1
ATOM 1648 C C . LEU A 1 217 ? -16.510 -17.379 8.323 1.00 93.44 217 LEU A C 1
ATOM 1650 O O . LEU A 1 217 ? -16.269 -16.371 8.991 1.00 93.44 217 LEU A O 1
ATOM 1654 N N . PRO A 1 218 ? -15.595 -18.356 8.157 1.00 91.44 218 PRO A N 1
ATOM 1655 C CA . PRO A 1 218 ? -14.239 -18.299 8.719 1.00 91.44 218 PRO A CA 1
ATOM 1656 C C . PRO A 1 218 ? -13.321 -17.287 8.009 1.00 91.44 218 PRO A C 1
ATOM 1658 O O . PRO A 1 218 ? -12.317 -16.874 8.578 1.00 91.44 218 PRO A O 1
ATOM 1661 N N . PHE A 1 219 ? -13.677 -16.861 6.792 1.00 90.19 219 PHE A N 1
ATOM 1662 C CA . PHE A 1 219 ? -13.025 -15.784 6.043 1.00 90.19 219 PHE A CA 1
ATOM 1663 C C . PHE A 1 219 ? -14.093 -14.781 5.591 1.00 90.19 219 PHE A C 1
ATOM 1665 O O . PHE A 1 219 ? -15.207 -15.178 5.238 1.00 90.19 219 PHE A O 1
ATOM 1672 N N . ARG A 1 220 ? -13.791 -13.480 5.666 1.00 83.19 220 ARG A N 1
ATOM 1673 C CA . ARG A 1 220 ? -14.752 -12.380 5.459 1.00 83.19 220 ARG A CA 1
ATOM 1674 C C . ARG A 1 220 ? -14.052 -11.186 4.816 1.00 83.19 220 ARG A C 1
ATOM 1676 O O . ARG A 1 220 ? -12.871 -10.977 5.059 1.00 83.19 220 ARG A O 1
ATOM 1683 N N . GLY A 1 221 ? -14.805 -10.396 4.057 1.00 72.62 221 GLY A N 1
ATOM 1684 C CA . GLY A 1 221 ? -14.314 -9.216 3.346 1.00 72.62 221 GLY A CA 1
ATOM 1685 C C . GLY A 1 221 ? -14.740 -9.227 1.874 1.00 72.62 221 GLY A C 1
ATOM 1686 O O . GLY A 1 221 ? -15.589 -10.037 1.488 1.00 72.62 221 GLY A O 1
ATOM 1687 N N . PRO A 1 222 ? -14.167 -8.339 1.047 1.00 74.94 222 PRO A N 1
ATOM 1688 C CA . PRO A 1 222 ? -14.202 -8.436 -0.409 1.00 74.94 222 PRO A CA 1
ATOM 1689 C C . PRO A 1 222 ? -13.807 -9.826 -0.932 1.00 74.94 222 PRO A C 1
ATOM 1691 O O . PRO A 1 222 ? -13.023 -10.543 -0.313 1.00 74.94 222 PRO A O 1
ATOM 1694 N N . VAL A 1 223 ? -14.289 -10.187 -2.127 1.00 71.38 223 VAL A N 1
ATOM 1695 C CA . VAL A 1 223 ? -14.014 -11.495 -2.759 1.00 71.38 223 VAL A CA 1
ATOM 1696 C C . VAL A 1 223 ? -12.514 -11.800 -2.867 1.00 71.38 223 VAL A C 1
ATOM 1698 O O . VAL A 1 223 ? -12.114 -12.934 -2.620 1.00 71.38 223 VAL A O 1
ATOM 1701 N N . ALA A 1 224 ? -11.680 -10.804 -3.181 1.00 65.19 224 ALA A N 1
ATOM 1702 C CA . ALA A 1 224 ? -10.226 -10.971 -3.248 1.00 65.19 224 ALA A CA 1
ATOM 1703 C C . ALA A 1 224 ? -9.610 -11.351 -1.888 1.00 65.19 224 ALA A C 1
ATOM 1705 O O . ALA A 1 224 ? -8.772 -12.248 -1.825 1.00 65.19 224 ALA A O 1
ATOM 1706 N N . ASP A 1 225 ? -10.075 -10.732 -0.803 1.00 70.44 225 ASP A N 1
ATOM 1707 C CA . ASP A 1 225 ? -9.563 -10.962 0.552 1.00 70.44 225 ASP A CA 1
ATOM 1708 C C . ASP A 1 225 ? -10.057 -12.309 1.105 1.00 70.44 225 ASP A C 1
ATOM 1710 O O . ASP A 1 225 ? -9.317 -13.020 1.780 1.00 70.44 225 ASP A O 1
ATOM 1714 N N . VAL A 1 226 ? -11.273 -12.726 0.731 1.00 76.69 226 VAL A N 1
ATOM 1715 C CA . VAL A 1 226 ? -11.791 -14.082 0.977 1.00 76.69 226 VAL A CA 1
ATOM 1716 C C . VAL A 1 226 ? -10.946 -15.132 0.248 1.00 76.69 226 VAL A C 1
ATOM 1718 O O . VAL A 1 226 ? -10.521 -16.105 0.870 1.00 76.69 226 VAL A O 1
ATOM 1721 N N . LEU A 1 227 ? -10.647 -14.935 -1.042 1.00 77.50 227 LEU A N 1
ATOM 1722 C CA . LEU A 1 227 ? -9.778 -15.826 -1.824 1.00 77.50 227 LEU A CA 1
ATOM 1723 C C . LEU A 1 227 ? -8.369 -15.925 -1.212 1.00 77.50 227 LEU A C 1
ATOM 1725 O O . LEU A 1 227 ? -7.855 -17.030 -1.025 1.00 77.50 227 LEU A O 1
ATOM 1729 N N . LEU A 1 228 ? -7.768 -14.789 -0.847 1.00 75.69 228 LEU A N 1
ATOM 1730 C CA . LEU A 1 228 ? -6.457 -14.730 -0.194 1.00 75.69 228 LEU A CA 1
ATOM 1731 C C . LEU A 1 228 ? -6.483 -15.385 1.199 1.00 75.69 228 LEU A C 1
ATOM 1733 O O . LEU A 1 228 ? -5.548 -16.094 1.570 1.00 75.69 228 LEU A O 1
ATOM 1737 N N . GLY A 1 229 ? -7.580 -15.222 1.942 1.00 82.19 229 GLY A N 1
ATOM 1738 C CA . GLY A 1 229 ? -7.847 -15.906 3.205 1.00 82.19 229 GLY A CA 1
ATOM 1739 C C . GLY A 1 229 ? -7.866 -17.425 3.040 1.00 82.19 229 GLY A C 1
ATOM 1740 O O . GLY A 1 229 ? -7.118 -18.126 3.722 1.00 82.19 229 GLY A O 1
ATOM 1741 N N . HIS A 1 230 ? -8.618 -17.951 2.070 1.00 89.00 230 HIS A N 1
ATOM 1742 C CA . HIS A 1 230 ? -8.624 -19.385 1.763 1.00 89.00 230 HIS A CA 1
ATOM 1743 C C . HIS A 1 230 ? -7.235 -19.906 1.371 1.00 89.00 230 HIS A C 1
ATOM 1745 O O . HIS A 1 230 ? -6.811 -20.935 1.906 1.00 89.00 230 HIS A O 1
ATOM 1751 N N . LEU A 1 231 ? -6.491 -19.174 0.534 1.00 85.38 231 LEU A N 1
ATOM 1752 C CA . LEU A 1 231 ? -5.139 -19.536 0.094 1.00 85.38 231 LEU A CA 1
ATOM 1753 C C . LEU A 1 231 ? -4.087 -19.498 1.218 1.00 85.38 231 LEU A C 1
ATOM 1755 O O . LEU A 1 231 ? -3.300 -20.438 1.345 1.00 85.38 231 LEU A O 1
ATOM 1759 N N . HIS A 1 232 ? -4.067 -18.440 2.035 1.00 82.44 232 HIS A N 1
ATOM 1760 C CA . HIS A 1 232 ? -2.923 -18.110 2.899 1.00 82.44 232 HIS A CA 1
ATOM 1761 C C . HIS A 1 232 ? -3.274 -17.661 4.328 1.00 82.44 232 HIS A C 1
ATOM 1763 O O . HIS A 1 232 ? -2.460 -17.872 5.219 1.00 82.44 232 HIS A O 1
ATOM 1769 N N . GLY A 1 233 ? -4.447 -17.069 4.574 1.00 78.88 233 GLY A N 1
ATOM 1770 C CA . GLY A 1 233 ? -4.815 -16.542 5.900 1.00 78.88 233 GLY A CA 1
ATOM 1771 C C . GLY A 1 233 ? -5.284 -17.604 6.905 1.00 78.88 233 GLY A C 1
ATOM 1772 O O . GLY A 1 233 ? -5.804 -18.650 6.517 1.00 78.88 233 GLY A O 1
ATOM 1773 N N . GLU A 1 234 ? -5.165 -17.327 8.202 1.00 86.06 234 GLU A N 1
ATOM 1774 C CA . GLU A 1 234 ? -5.733 -18.179 9.260 1.00 86.06 234 GLU A CA 1
ATOM 1775 C C . GLU A 1 234 ? -7.262 -17.992 9.382 1.00 86.06 234 GLU A C 1
ATOM 1777 O O . GLU A 1 234 ? -7.745 -16.866 9.237 1.00 86.06 234 GLU A O 1
ATOM 1782 N N . PRO A 1 235 ? -8.050 -19.059 9.624 1.00 88.44 235 PRO A N 1
ATOM 1783 C CA . PRO A 1 235 ? -9.506 -18.966 9.728 1.00 88.44 235 PRO A CA 1
ATOM 1784 C C . PRO A 1 235 ? -9.959 -18.363 11.066 1.00 88.44 235 PRO A C 1
ATOM 1786 O O . PRO A 1 235 ? -9.523 -18.801 12.132 1.00 88.44 235 PRO A O 1
ATOM 1789 N N . ASP A 1 236 ? -10.925 -17.439 11.038 1.00 88.12 236 ASP A N 1
ATOM 1790 C CA . ASP A 1 236 ? -11.608 -17.006 12.261 1.00 88.12 236 ASP A CA 1
ATOM 1791 C C . ASP A 1 236 ? -12.541 -18.112 12.773 1.00 88.12 236 ASP A C 1
ATOM 1793 O O . ASP A 1 236 ? -13.632 -18.351 12.248 1.00 88.12 236 ASP A O 1
ATOM 1797 N N . LEU A 1 237 ? -12.091 -18.767 13.842 1.00 92.94 237 LEU A N 1
ATOM 1798 C CA . LEU A 1 237 ? -12.822 -19.789 14.585 1.00 92.94 237 LEU A CA 1
ATOM 1799 C C . LEU A 1 237 ? -13.243 -19.309 15.986 1.00 92.94 237 LEU A C 1
ATOM 1801 O O . LEU A 1 237 ? -13.650 -20.126 16.816 1.00 92.94 237 LEU A O 1
ATOM 1805 N N . PHE A 1 238 ? -13.159 -18.007 16.290 1.00 81.44 238 PHE A N 1
ATOM 1806 C CA . PHE A 1 238 ? -13.456 -17.484 17.627 1.00 81.44 238 PHE A CA 1
ATOM 1807 C C . PHE A 1 238 ? -14.915 -17.729 18.042 1.00 81.44 238 PHE A C 1
ATOM 1809 O O . PHE A 1 238 ? -15.176 -18.071 19.196 1.00 81.44 238 PHE A O 1
ATOM 1816 N N . GLY A 1 239 ? -15.858 -17.651 17.097 1.00 83.62 239 GLY A N 1
ATOM 1817 C CA . GLY A 1 239 ? -17.276 -17.946 17.338 1.00 83.62 239 GLY A CA 1
ATOM 1818 C C . GLY A 1 239 ? -17.584 -19.401 17.730 1.00 83.62 239 GLY A C 1
ATOM 1819 O O . GLY A 1 239 ? -18.677 -19.673 18.224 1.00 83.62 239 GLY A O 1
ATOM 1820 N N . LEU A 1 240 ? -16.647 -20.339 17.540 1.00 91.06 240 LEU A N 1
ATOM 1821 C CA . LEU A 1 240 ? -16.786 -21.721 18.006 1.00 91.06 240 LEU A CA 1
ATOM 1822 C C . LEU A 1 240 ? -16.350 -21.861 19.478 1.00 91.06 240 LEU A C 1
ATOM 1824 O O . LEU A 1 240 ? -15.348 -21.253 19.876 1.00 91.06 240 LEU A O 1
ATOM 1828 N N . PRO A 1 241 ? -17.000 -22.725 20.281 1.00 90.12 241 PRO A N 1
ATOM 1829 C CA . PRO A 1 241 ? -16.463 -23.197 21.555 1.00 90.12 241 PRO A CA 1
ATOM 1830 C C . PRO A 1 241 ? -15.042 -23.754 21.429 1.00 90.12 241 PRO A C 1
ATOM 1832 O O . PRO A 1 241 ? -14.707 -24.434 20.461 1.00 90.12 241 PRO A O 1
ATOM 1835 N N . ALA A 1 242 ? -14.212 -23.514 22.447 1.00 82.69 242 ALA A N 1
ATOM 1836 C CA . ALA A 1 242 ? -12.776 -23.799 22.400 1.00 82.69 242 ALA A CA 1
ATOM 1837 C C . ALA A 1 242 ? -12.416 -25.258 22.049 1.00 82.69 242 ALA A C 1
ATOM 1839 O O . ALA A 1 242 ? -11.397 -25.478 21.403 1.00 82.69 242 ALA A O 1
ATOM 1840 N N . GLY A 1 243 ? -13.253 -26.236 22.420 1.00 87.88 243 GLY A N 1
ATOM 1841 C CA . GLY A 1 243 ? -13.052 -27.649 22.075 1.00 87.88 243 GLY A CA 1
ATOM 1842 C C . GLY A 1 243 ? -13.343 -28.003 20.610 1.00 87.88 243 GLY A C 1
ATOM 1843 O O . GLY A 1 243 ? -12.737 -28.931 20.090 1.00 87.88 243 GLY A O 1
ATOM 1844 N N . GLU A 1 244 ? -14.227 -27.268 19.926 1.00 93.12 244 GLU A N 1
ATOM 1845 C CA . GLU A 1 244 ? -14.551 -27.499 18.505 1.00 93.12 244 GLU A CA 1
ATOM 1846 C C . GLU A 1 244 ? -13.432 -26.961 17.586 1.00 93.12 244 GLU A C 1
ATOM 1848 O O . GLU A 1 244 ? -13.160 -27.519 16.520 1.00 93.12 244 GLU A O 1
ATOM 1853 N N . ARG A 1 245 ? -12.744 -25.887 18.013 1.00 95.38 245 ARG A N 1
ATOM 1854 C CA . ARG A 1 245 ? -11.753 -25.151 17.204 1.00 95.38 245 ARG A CA 1
ATOM 1855 C C . ARG A 1 245 ? -10.634 -26.027 16.611 1.00 95.38 245 ARG A C 1
ATOM 1857 O O . ARG A 1 245 ? -10.399 -25.879 15.414 1.00 95.38 245 ARG A O 1
ATOM 1864 N N . PRO A 1 246 ? -9.956 -26.939 17.344 1.00 95.25 246 PRO A N 1
ATOM 1865 C CA . PRO A 1 246 ? -8.854 -27.728 16.781 1.00 95.25 246 PRO A CA 1
ATOM 1866 C C . PRO A 1 246 ? -9.306 -28.675 15.664 1.00 95.25 246 PRO A C 1
ATOM 1868 O O . PRO A 1 246 ? -8.594 -28.846 14.673 1.00 95.25 246 PRO A O 1
ATOM 1871 N N . ALA A 1 247 ? -10.507 -29.254 15.787 1.00 96.44 247 ALA A N 1
ATOM 1872 C CA . ALA A 1 247 ? -11.052 -30.156 14.777 1.00 96.44 247 ALA A CA 1
ATOM 1873 C C . ALA A 1 247 ? -11.346 -29.420 13.462 1.00 96.44 247 ALA A C 1
ATOM 1875 O O . ALA A 1 247 ? -10.975 -29.902 12.387 1.00 96.44 247 ALA A O 1
ATOM 1876 N N . VAL A 1 248 ? -11.940 -28.224 13.556 1.00 97.94 248 VAL A N 1
ATOM 1877 C CA . VAL A 1 248 ? -12.226 -27.364 12.398 1.00 97.94 248 VAL A CA 1
ATOM 1878 C C . VAL A 1 248 ? -10.947 -26.771 11.803 1.00 97.94 248 VAL A C 1
ATOM 1880 O O . VAL A 1 248 ? -10.792 -26.798 10.586 1.00 97.94 248 VAL A O 1
ATOM 1883 N N . ALA A 1 249 ? -10.001 -26.306 12.625 1.00 96.94 249 ALA A N 1
ATOM 1884 C CA . ALA A 1 249 ? -8.715 -25.783 12.157 1.00 96.94 249 ALA A CA 1
ATOM 1885 C C . ALA A 1 249 ? -7.962 -26.818 11.308 1.00 96.94 249 ALA A C 1
ATOM 1887 O O . ALA A 1 249 ? -7.491 -26.500 10.218 1.00 96.94 249 ALA A O 1
ATOM 1888 N N . ARG A 1 250 ? -7.934 -28.085 11.750 1.00 97.69 250 ARG A N 1
ATOM 1889 C CA . ARG A 1 250 ? -7.344 -29.178 10.966 1.00 97.69 250 ARG A CA 1
ATOM 1890 C C . ARG A 1 250 ? -8.106 -29.453 9.666 1.00 97.69 250 ARG A C 1
ATOM 1892 O O . ARG A 1 250 ? -7.474 -29.664 8.637 1.00 97.69 250 ARG A O 1
ATOM 1899 N N . ALA A 1 251 ? -9.439 -29.428 9.672 1.00 97.44 251 ALA A N 1
ATOM 1900 C CA . ALA A 1 251 ? -10.227 -29.598 8.447 1.00 97.44 251 ALA A CA 1
ATOM 1901 C C . ALA A 1 251 ? -10.031 -28.437 7.442 1.00 97.44 251 ALA A C 1
ATOM 1903 O O . ALA A 1 251 ? -10.107 -28.644 6.231 1.00 97.44 251 ALA A O 1
ATOM 1904 N N . LEU A 1 252 ? -9.703 -27.238 7.938 1.00 97.69 252 LEU A N 1
ATOM 1905 C CA . LEU A 1 252 ? -9.360 -26.046 7.153 1.00 97.69 252 LEU A CA 1
ATOM 1906 C C . LEU A 1 252 ? -7.853 -25.912 6.836 1.00 97.69 252 LEU A C 1
ATOM 1908 O O . LEU A 1 252 ? -7.425 -24.867 6.337 1.00 97.69 252 LEU A O 1
ATOM 1912 N N . ALA A 1 253 ? -7.040 -26.950 7.072 1.00 97.50 253 ALA A N 1
ATOM 1913 C CA . ALA A 1 253 ? -5.608 -26.911 6.775 1.00 97.50 253 ALA A CA 1
ATOM 1914 C C . ALA A 1 253 ? -5.335 -26.659 5.278 1.00 97.50 253 ALA A C 1
ATOM 1916 O O . ALA A 1 253 ? -6.031 -27.169 4.390 1.00 97.50 253 ALA A O 1
ATOM 1917 N N . LYS A 1 254 ? -4.304 -25.854 4.985 1.00 95.00 254 LYS A N 1
ATOM 1918 C CA . LYS A 1 254 ? -4.021 -25.378 3.620 1.00 95.00 254 LYS A CA 1
ATOM 1919 C C . LYS A 1 254 ? -3.623 -26.507 2.672 1.00 95.00 254 LYS A C 1
ATOM 1921 O O . LYS A 1 254 ? -4.114 -26.551 1.548 1.00 95.00 254 LYS A O 1
ATOM 1926 N N . LYS A 1 255 ? -2.802 -27.457 3.127 1.00 94.12 255 LYS A N 1
ATOM 1927 C CA . LYS A 1 255 ? -2.511 -28.681 2.371 1.00 94.12 255 LYS A CA 1
ATOM 1928 C C . LYS A 1 255 ? -3.636 -29.700 2.603 1.00 94.12 255 LYS A C 1
ATOM 1930 O O . LYS A 1 255 ? -4.027 -29.890 3.755 1.00 94.12 255 LYS A O 1
ATOM 1935 N N . PRO A 1 256 ? -4.138 -30.393 1.565 1.00 94.12 256 PRO A N 1
ATOM 1936 C CA . PRO A 1 256 ? -5.142 -31.444 1.735 1.00 94.12 256 PRO A CA 1
ATOM 1937 C C . PRO A 1 256 ? -4.720 -32.553 2.705 1.00 94.12 256 PRO A C 1
ATOM 1939 O O . PRO A 1 256 ? -5.541 -33.015 3.497 1.00 94.12 256 PRO A O 1
ATOM 1942 N N . ASP A 1 257 ? -3.452 -32.962 2.679 1.00 94.06 257 ASP A N 1
ATOM 1943 C CA . ASP A 1 257 ? -2.969 -34.149 3.398 1.00 94.06 257 ASP A CA 1
ATOM 1944 C C . ASP A 1 257 ? -2.884 -33.955 4.924 1.00 94.06 257 ASP A C 1
ATOM 1946 O O . ASP A 1 257 ? -3.083 -34.912 5.677 1.00 94.06 257 ASP A O 1
ATOM 1950 N N . ASP A 1 258 ? -2.739 -32.708 5.383 1.00 96.25 258 ASP A N 1
ATOM 1951 C CA . ASP A 1 258 ? -2.730 -32.330 6.805 1.00 96.25 258 ASP A CA 1
ATOM 1952 C C . ASP A 1 258 ? -4.132 -32.460 7.459 1.00 96.25 258 ASP A C 1
ATOM 1954 O O . ASP A 1 258 ? -4.254 -32.587 8.685 1.00 96.25 258 ASP A O 1
ATOM 1958 N N . ARG A 1 259 ? -5.202 -32.460 6.643 1.00 97.25 259 ARG A N 1
ATOM 1959 C CA . ARG A 1 259 ? -6.615 -32.551 7.071 1.00 97.25 259 ARG A CA 1
ATOM 1960 C C . ARG A 1 259 ? -6.972 -33.938 7.651 1.00 97.25 259 ARG A C 1
ATOM 1962 O O . ARG A 1 259 ? -6.101 -34.782 7.887 1.00 97.25 259 ARG A O 1
ATOM 1969 N N . TRP A 1 260 ? -8.253 -34.188 7.928 1.00 97.00 260 TRP A N 1
ATOM 1970 C CA . TRP A 1 260 ? -8.721 -35.497 8.407 1.00 97.00 260 TRP A CA 1
ATOM 1971 C C . TRP A 1 260 ? -8.755 -36.527 7.261 1.00 97.00 260 TRP A C 1
ATOM 1973 O O . TRP A 1 260 ? -8.973 -36.130 6.112 1.00 97.00 260 TRP A O 1
ATOM 1983 N N . PRO A 1 261 ? -8.558 -37.837 7.520 1.00 94.19 261 PRO A N 1
ATOM 1984 C CA . PRO A 1 261 ? -8.562 -38.839 6.451 1.00 94.19 261 PRO A CA 1
ATOM 1985 C C . PRO A 1 261 ? -9.924 -38.966 5.749 1.00 94.19 261 PRO A C 1
ATOM 1987 O O . PRO A 1 261 ? -9.952 -39.113 4.529 1.00 94.19 261 PRO A O 1
ATOM 1990 N N . SER A 1 262 ? -11.022 -38.811 6.493 1.00 95.69 262 SER A N 1
ATOM 1991 C CA . SER A 1 262 ? -12.409 -38.789 6.008 1.00 95.69 262 SER A CA 1
ATOM 1992 C C . SER A 1 262 ? -13.233 -37.656 6.638 1.00 95.69 262 SER A C 1
ATOM 1994 O O . SER A 1 262 ? -12.888 -37.121 7.698 1.00 95.69 262 SER A O 1
ATOM 1996 N N . CYS A 1 263 ? -14.357 -37.295 6.016 1.00 97.12 263 CYS A N 1
ATOM 1997 C CA . CYS A 1 263 ? -15.317 -36.351 6.593 1.00 97.12 263 CYS A CA 1
ATOM 1998 C C . CYS A 1 263 ? -15.969 -36.928 7.858 1.00 97.12 263 CYS A C 1
ATOM 2000 O O . CYS A 1 263 ? -16.200 -36.197 8.821 1.00 97.12 263 CYS A O 1
ATOM 2002 N N . ARG A 1 264 ? -16.218 -38.244 7.898 1.00 97.31 264 ARG A N 1
ATOM 2003 C CA . ARG A 1 264 ? -16.745 -38.939 9.085 1.00 97.31 264 ARG A CA 1
ATOM 2004 C C . ARG A 1 264 ? -15.824 -38.804 10.300 1.00 97.31 264 ARG A C 1
ATOM 2006 O O . ARG A 1 264 ? -16.323 -38.657 11.411 1.00 97.31 264 ARG A O 1
ATOM 2013 N N . GLU A 1 265 ? -14.503 -38.831 10.130 1.00 97.56 265 GLU A N 1
ATOM 2014 C CA . GLU A 1 265 ? -13.557 -38.615 11.240 1.00 97.56 265 GLU A CA 1
ATOM 2015 C C . GLU A 1 265 ? -13.542 -37.166 11.730 1.00 97.56 265 GLU A C 1
ATOM 2017 O O . GLU A 1 265 ? -13.551 -36.944 12.940 1.00 97.56 265 GLU A O 1
ATOM 2022 N N . PHE A 1 266 ? -13.599 -36.190 10.816 1.00 98.06 266 PHE A N 1
ATOM 2023 C CA . PHE A 1 266 ? -13.757 -34.779 11.180 1.00 98.06 266 PHE A CA 1
ATOM 2024 C C . PHE A 1 266 ? -15.003 -34.567 12.060 1.00 98.06 266 PHE A C 1
ATOM 2026 O O . PHE A 1 266 ? -14.912 -33.959 13.127 1.00 98.06 266 PHE A O 1
ATOM 2033 N N . VAL A 1 267 ? -16.152 -35.126 11.664 1.00 97.69 267 VAL A N 1
ATOM 2034 C CA . VAL A 1 267 ? -17.402 -34.986 12.430 1.00 97.69 267 VAL A CA 1
ATOM 2035 C C . VAL A 1 267 ? -17.359 -35.744 13.761 1.00 97.69 267 VAL A C 1
ATOM 2037 O O . VAL A 1 267 ? -17.793 -35.193 14.769 1.00 97.69 267 VAL A O 1
ATOM 2040 N N . ARG A 1 268 ? -16.763 -36.943 13.827 1.00 97.25 268 ARG A N 1
ATOM 2041 C CA . ARG A 1 268 ? -16.586 -37.687 15.094 1.00 97.25 268 ARG A CA 1
ATOM 2042 C C . ARG A 1 268 ? -15.816 -36.900 16.156 1.00 97.25 268 ARG A C 1
ATOM 2044 O O . ARG A 1 268 ? -16.146 -36.991 17.338 1.00 97.25 268 ARG A O 1
ATOM 2051 N N . GLU A 1 269 ? -14.810 -36.123 15.759 1.00 97.38 269 GLU A N 1
ATOM 2052 C CA . GLU A 1 269 ? -14.056 -35.282 16.695 1.00 97.38 269 GLU A CA 1
ATOM 2053 C C . GLU A 1 269 ? -14.825 -34.000 17.084 1.00 97.38 269 GLU A C 1
ATOM 2055 O O . GLU A 1 269 ? -14.679 -33.532 18.213 1.00 97.38 269 GLU A O 1
ATOM 2060 N N . LEU A 1 270 ? -15.748 -33.498 16.248 1.00 96.75 270 LEU A N 1
ATOM 2061 C CA . LEU A 1 270 ? -16.728 -32.478 16.664 1.00 96.75 270 LEU A CA 1
ATOM 2062 C C . LEU A 1 270 ? -17.760 -33.033 17.665 1.00 96.75 270 LEU A C 1
ATOM 2064 O O . LEU A 1 270 ? -18.019 -32.411 18.695 1.00 96.75 270 LEU A O 1
ATOM 2068 N N . GLU A 1 271 ? -18.307 -34.228 17.419 1.00 94.94 271 GLU A N 1
ATOM 2069 C CA . GLU A 1 271 ? -19.187 -34.924 18.372 1.00 94.94 271 GLU A CA 1
ATOM 2070 C C . GLU A 1 271 ? -18.481 -35.185 19.711 1.00 94.94 271 GLU A C 1
ATOM 2072 O O . GLU A 1 271 ? -19.090 -35.130 20.779 1.00 94.94 271 GLU A O 1
ATOM 2077 N N . ARG A 1 272 ? -17.186 -35.521 19.672 1.00 92.94 272 ARG A N 1
ATOM 2078 C CA . ARG A 1 272 ? -16.350 -35.685 20.865 1.00 92.94 272 ARG A CA 1
ATOM 2079 C C . ARG A 1 272 ? -16.191 -34.361 21.609 1.00 92.94 272 ARG A C 1
ATOM 2081 O O . ARG A 1 272 ? -16.446 -34.323 22.808 1.00 92.94 272 ARG A O 1
ATOM 2088 N N . ALA A 1 273 ? -15.855 -33.283 20.904 1.00 90.75 273 ALA A N 1
ATOM 2089 C CA . ALA A 1 273 ? -15.694 -31.958 21.492 1.00 90.75 273 ALA A CA 1
ATOM 2090 C C . ALA A 1 273 ? -16.960 -31.462 22.218 1.00 90.75 273 ALA A C 1
ATOM 2092 O O . ALA A 1 273 ? -16.853 -30.952 23.339 1.00 90.75 273 ALA A O 1
ATOM 2093 N N . ASP A 1 274 ? -18.151 -31.639 21.627 1.00 88.00 274 ASP A N 1
ATOM 2094 C CA . ASP A 1 274 ? -19.405 -31.239 22.282 1.00 88.00 274 ASP A CA 1
ATOM 2095 C C . ASP A 1 274 ? -19.812 -32.197 23.416 1.00 88.00 274 ASP A C 1
ATOM 2097 O O . ASP A 1 274 ? -20.276 -31.732 24.456 1.00 88.00 274 ASP A O 1
ATOM 2101 N N . ARG A 1 275 ? -19.542 -33.511 23.310 1.00 88.69 275 ARG A N 1
ATOM 2102 C CA . ARG A 1 275 ? -19.706 -34.449 24.444 1.00 88.69 275 ARG A CA 1
ATOM 2103 C C . ARG A 1 275 ? -18.831 -34.058 25.634 1.00 88.69 275 ARG A C 1
ATOM 2105 O O . ARG A 1 275 ? -19.349 -33.924 26.740 1.00 88.69 275 ARG A O 1
ATOM 2112 N N . ASP A 1 276 ? -17.542 -33.807 25.419 1.00 85.75 276 ASP A N 1
ATOM 2113 C CA . ASP A 1 276 ? -16.611 -33.425 26.487 1.00 85.75 276 ASP A CA 1
ATOM 2114 C C . ASP A 1 276 ? -16.998 -32.067 27.108 1.00 85.75 276 ASP A C 1
ATOM 2116 O O . ASP A 1 276 ? -16.841 -31.847 28.311 1.00 85.75 276 ASP A O 1
ATOM 2120 N N . ARG A 1 277 ? -17.555 -31.146 26.308 1.00 84.44 277 ARG A N 1
ATOM 2121 C CA . ARG A 1 277 ? -18.178 -29.898 26.785 1.00 84.44 277 ARG A CA 1
ATOM 2122 C C . ARG A 1 277 ? -19.433 -30.168 27.632 1.00 84.44 277 ARG A C 1
ATOM 2124 O O . ARG A 1 277 ? -19.559 -29.591 28.707 1.00 84.44 277 ARG A O 1
ATOM 2131 N N . ALA A 1 278 ? -20.327 -31.052 27.189 1.00 77.31 278 ALA A N 1
ATOM 2132 C CA . ALA A 1 278 ? -21.570 -31.417 27.879 1.00 77.31 278 ALA A CA 1
ATOM 2133 C C . ALA A 1 278 ? -21.376 -32.334 29.108 1.00 77.31 278 ALA A C 1
ATOM 2135 O O . ALA A 1 278 ? -22.333 -32.580 29.854 1.00 77.31 278 ALA A O 1
ATOM 2136 N N . VAL A 1 279 ? -20.158 -32.848 29.318 1.00 76.94 279 VAL A N 1
ATOM 2137 C CA . VAL A 1 279 ? -19.704 -33.459 30.577 1.00 76.94 279 VAL A CA 1
ATOM 2138 C C . VAL A 1 279 ? -19.172 -32.384 31.524 1.00 76.94 279 VAL A C 1
ATOM 2140 O O . VAL A 1 279 ? -19.673 -32.300 32.642 1.00 76.94 279 VAL A O 1
ATOM 2143 N N . ARG A 1 280 ? -18.243 -31.522 31.076 1.00 76.12 280 ARG A N 1
ATOM 2144 C CA . ARG A 1 280 ? -17.677 -30.432 31.900 1.00 76.12 280 ARG A CA 1
ATOM 2145 C C . ARG A 1 280 ? -18.753 -29.511 32.474 1.00 76.12 280 ARG A C 1
ATOM 2147 O O . ARG A 1 280 ? -18.839 -29.399 33.690 1.00 76.12 280 ARG A O 1
ATOM 2154 N N . HIS A 1 281 ? -19.649 -28.998 31.628 1.00 69.62 281 HIS A N 1
ATOM 2155 C CA . HIS A 1 281 ? -20.746 -28.126 32.069 1.00 69.62 281 HIS A CA 1
ATOM 2156 C C . HIS A 1 281 ? -21.611 -28.796 33.145 1.00 69.62 281 HIS A C 1
ATOM 2158 O O . HIS A 1 281 ? -22.015 -28.164 34.106 1.00 69.62 281 HIS A O 1
ATOM 2164 N N . ARG A 1 282 ? -21.831 -30.114 33.042 1.00 66.94 282 ARG A N 1
ATOM 2165 C CA . ARG A 1 282 ? -22.631 -30.877 34.009 1.00 66.94 282 ARG A CA 1
ATOM 2166 C C . ARG A 1 282 ? -21.894 -31.143 35.322 1.00 66.94 282 ARG A C 1
ATOM 2168 O O . ARG A 1 282 ? -22.542 -31.319 36.344 1.00 66.94 282 ARG A O 1
ATOM 2175 N N . GLN A 1 283 ? -20.563 -31.202 35.300 1.00 62.38 283 GLN A N 1
ATOM 2176 C CA . GLN A 1 283 ? -19.741 -31.248 36.511 1.00 62.38 283 GLN A CA 1
ATOM 2177 C C . GLN A 1 283 ? -19.685 -29.872 37.186 1.00 62.38 283 GLN A C 1
ATOM 2179 O O . GLN A 1 283 ? -19.734 -29.809 38.408 1.00 62.38 283 GLN A O 1
ATOM 2184 N N . GLU A 1 284 ? -19.665 -28.793 36.403 1.00 56.19 284 GLU A N 1
ATOM 2185 C CA . GLU A 1 284 ? -19.752 -27.404 36.872 1.00 56.19 284 GLU A CA 1
ATOM 2186 C C . GLU A 1 284 ? -21.146 -27.101 37.468 1.00 56.19 284 GLU A C 1
ATOM 2188 O O . GLU A 1 284 ? -21.230 -26.583 38.575 1.00 56.19 284 GLU A O 1
ATOM 2193 N N . ASP A 1 285 ? -22.238 -27.539 36.826 1.00 53.16 285 ASP A N 1
ATOM 2194 C CA . ASP A 1 285 ? -23.617 -27.421 37.342 1.00 53.16 285 ASP A CA 1
ATOM 2195 C C . ASP A 1 285 ? -23.857 -28.252 38.625 1.00 53.16 285 ASP A C 1
ATOM 2197 O O . ASP A 1 285 ? -24.709 -27.906 39.445 1.00 53.16 285 ASP A O 1
ATOM 2201 N N . LEU A 1 286 ? -23.123 -29.359 38.811 1.00 58.81 286 LEU A N 1
ATOM 2202 C CA . LEU A 1 286 ? -23.150 -30.172 40.038 1.00 58.81 286 LEU A CA 1
ATOM 2203 C C . LEU A 1 286 ? -22.225 -29.616 41.136 1.00 58.81 286 LEU A C 1
ATOM 2205 O O . LEU A 1 286 ? -22.470 -29.851 42.321 1.00 58.81 286 LEU A O 1
ATOM 2209 N N . ALA A 1 287 ? -21.188 -28.862 40.767 1.00 54.47 287 ALA A N 1
ATOM 2210 C CA . ALA A 1 287 ? -20.289 -28.155 41.672 1.00 54.47 287 ALA A CA 1
ATOM 2211 C C . ALA A 1 287 ? -20.841 -26.754 41.991 1.00 54.47 287 ALA A C 1
ATOM 2213 O O . ALA A 1 287 ? -20.290 -25.733 41.580 1.00 54.47 287 ALA A O 1
ATOM 2214 N N . GLY A 1 288 ? -21.955 -26.722 42.734 1.00 40.09 288 GLY A N 1
ATOM 2215 C CA . GLY A 1 288 ? -22.647 -25.489 43.124 1.00 40.09 288 GLY A CA 1
ATOM 2216 C C . GLY A 1 288 ? -21.731 -24.431 43.774 1.00 40.09 288 GLY A C 1
ATOM 2217 O O . GLY A 1 288 ? -20.695 -24.771 44.350 1.00 40.09 288 GLY A O 1
ATOM 2218 N N . PRO A 1 289 ? -22.099 -23.138 43.697 1.00 48.75 289 PRO A N 1
ATOM 2219 C CA . PRO A 1 289 ? -21.171 -22.021 43.865 1.00 48.75 289 PRO A CA 1
ATOM 2220 C C . PRO A 1 289 ? -20.577 -21.929 45.277 1.00 48.75 289 PRO A C 1
ATOM 2222 O O . PRO A 1 289 ? -21.204 -21.422 46.209 1.00 48.75 289 PRO A O 1
ATOM 2225 N N . ALA A 1 290 ? -19.326 -22.364 45.409 1.00 40.19 290 ALA A N 1
ATOM 2226 C CA . ALA A 1 290 ? -18.517 -22.140 46.595 1.00 40.19 290 ALA A CA 1
ATOM 2227 C C . ALA A 1 290 ? -17.996 -20.691 46.626 1.00 40.19 290 ALA A C 1
ATOM 2229 O O . ALA A 1 290 ? -17.239 -20.271 45.751 1.00 40.19 290 ALA A O 1
ATOM 2230 N N . GLY A 1 291 ? -18.369 -19.942 47.668 1.00 35.66 291 GLY A N 1
ATOM 2231 C CA . GLY A 1 291 ? -17.530 -18.846 48.167 1.00 35.66 291 GLY A CA 1
ATOM 2232 C C . GLY A 1 291 ? -16.276 -19.397 48.877 1.00 35.66 291 GLY A C 1
ATOM 2233 O O . GLY A 1 291 ? -16.101 -20.608 48.972 1.00 35.66 291 GLY A O 1
ATOM 2234 N N . THR A 1 292 ? -15.392 -18.583 49.455 1.00 33.12 292 THR A N 1
ATOM 2235 C CA . THR A 1 292 ? -15.577 -17.189 49.913 1.00 33.12 292 THR A CA 1
ATOM 2236 C C . THR A 1 292 ? -14.364 -16.282 49.522 1.00 33.12 292 THR A C 1
ATOM 2238 O O . THR A 1 292 ? -14.013 -16.378 48.348 1.00 33.12 292 THR A O 1
ATOM 2241 N N . PRO A 1 293 ? -13.783 -15.330 50.307 1.00 42.59 293 PRO A N 1
ATOM 2242 C CA . PRO A 1 293 ? -13.437 -14.008 49.752 1.00 42.59 293 PRO A CA 1
ATOM 2243 C C . PRO A 1 293 ? -11.959 -13.577 49.992 1.00 42.59 293 PRO A C 1
ATOM 2245 O O . PRO A 1 293 ? -11.076 -14.423 50.084 1.00 42.59 293 PRO A O 1
ATOM 2248 N N . ASP A 1 294 ? -11.735 -12.256 50.061 1.00 30.56 294 ASP A N 1
ATOM 2249 C CA . ASP A 1 294 ? -10.635 -11.475 50.677 1.00 30.56 294 ASP A CA 1
ATOM 2250 C C . ASP A 1 294 ? -9.644 -12.198 51.631 1.00 30.56 294 ASP A C 1
ATOM 2252 O O . ASP A 1 294 ? -10.046 -13.058 52.412 1.00 30.56 294 ASP A O 1
ATOM 2256 N N . ALA A 1 295 ? -8.356 -11.815 51.723 1.00 31.22 295 ALA A N 1
ATOM 2257 C CA . ALA A 1 295 ? -7.619 -10.701 51.091 1.00 31.22 295 ALA A CA 1
ATOM 2258 C C . ALA A 1 295 ? -6.074 -10.882 51.178 1.00 31.22 295 ALA A C 1
ATOM 2260 O O . ALA A 1 295 ? -5.580 -11.820 51.793 1.00 31.22 295 ALA A O 1
ATOM 2261 N N . ASP A 1 296 ? -5.355 -9.920 50.583 1.00 28.23 296 ASP A N 1
ATOM 2262 C CA . ASP A 1 296 ? -4.003 -9.419 50.900 1.00 28.23 296 ASP A CA 1
ATOM 2263 C C . ASP A 1 296 ? -2.741 -10.322 50.919 1.00 28.23 296 ASP A C 1
ATOM 2265 O O . ASP A 1 296 ? -2.519 -11.179 51.766 1.00 28.23 296 ASP A O 1
ATOM 2269 N N . LEU A 1 297 ? -1.809 -9.922 50.039 1.00 34.03 297 LEU A N 1
ATOM 2270 C CA . LEU A 1 297 ? -0.391 -9.631 50.318 1.00 34.03 297 LEU A CA 1
ATOM 2271 C C . LEU A 1 297 ? 0.465 -10.665 51.088 1.00 34.03 297 LEU A C 1
ATOM 2273 O O . LEU A 1 297 ? 0.513 -10.678 52.315 1.00 34.03 297 LEU A O 1
ATOM 2277 N N . THR A 1 298 ? 1.418 -11.292 50.385 1.00 26.70 298 THR A N 1
ATOM 2278 C CA . THR A 1 298 ? 2.833 -10.833 50.431 1.00 26.70 298 THR A CA 1
ATOM 2279 C C . THR A 1 298 ? 3.740 -11.523 49.400 1.00 26.70 298 THR A C 1
ATOM 2281 O O . THR A 1 298 ? 3.425 -12.570 48.842 1.00 26.70 298 THR A O 1
ATOM 2284 N N . TRP A 1 299 ? 4.887 -10.894 49.129 1.00 24.45 299 TRP A N 1
ATOM 2285 C CA . TRP A 1 299 ? 5.933 -11.328 48.194 1.00 24.45 299 TRP A CA 1
ATOM 2286 C C . TRP A 1 299 ? 7.113 -11.975 48.943 1.00 24.45 299 TRP A C 1
ATOM 2288 O O . TRP A 1 299 ? 7.623 -11.368 49.883 1.00 24.45 299 TRP A O 1
ATOM 2298 N N . ASN A 1 300 ? 7.601 -13.138 48.480 1.00 29.62 300 ASN A N 1
ATOM 2299 C CA . ASN A 1 300 ? 9.033 -13.410 48.215 1.00 29.62 300 ASN A CA 1
ATOM 2300 C C . ASN A 1 300 ? 9.228 -14.807 47.566 1.00 29.62 300 ASN A C 1
ATOM 2302 O O . ASN A 1 300 ? 8.476 -15.724 47.897 1.00 29.62 300 ASN A O 1
ATOM 2306 N N . PRO A 1 301 ? 10.237 -15.036 46.697 1.00 44.84 301 PRO A N 1
ATOM 2307 C CA . PRO A 1 301 ? 10.437 -16.332 46.046 1.00 44.84 301 PRO A CA 1
ATOM 2308 C C . PRO A 1 301 ? 11.581 -17.172 46.648 1.00 44.84 301 PRO A C 1
ATOM 2310 O O . PRO A 1 301 ? 12.727 -16.721 46.698 1.00 44.84 301 PRO A O 1
ATOM 2313 N N . LYS A 1 302 ? 11.295 -18.441 46.980 1.00 26.83 302 LYS A N 1
ATOM 2314 C CA . LYS A 1 302 ? 12.145 -19.633 46.731 1.00 26.83 302 LYS A CA 1
ATOM 2315 C C . LYS A 1 302 ? 11.421 -20.916 47.165 1.00 26.83 302 LYS A C 1
ATOM 2317 O O . LYS A 1 302 ? 10.573 -20.889 48.047 1.00 26.83 302 LYS A O 1
ATOM 2322 N N . ALA A 1 303 ? 11.752 -22.028 46.518 1.00 25.89 303 ALA A N 1
ATOM 2323 C CA . ALA A 1 303 ? 11.165 -23.355 46.738 1.00 25.89 303 ALA A CA 1
ATOM 2324 C C . ALA A 1 303 ? 12.192 -24.303 47.413 1.00 25.89 303 ALA A C 1
ATOM 2326 O O . ALA A 1 303 ? 13.364 -23.917 47.472 1.00 25.89 303 ALA A O 1
ATOM 2327 N N . PRO A 1 304 ? 11.853 -25.555 47.808 1.00 43.09 304 PRO A N 1
ATOM 2328 C CA . PRO A 1 304 ? 10.524 -26.180 47.957 1.00 43.09 304 PRO A CA 1
ATOM 2329 C C . PRO A 1 304 ? 10.311 -26.964 49.292 1.00 43.09 304 PRO A C 1
ATOM 2331 O O . PRO A 1 304 ? 11.239 -27.177 50.066 1.00 43.09 304 PRO A O 1
ATOM 2334 N N . SER A 1 305 ? 9.116 -27.568 49.424 1.00 28.42 305 SER A N 1
ATOM 2335 C CA . SER A 1 305 ? 8.838 -28.913 50.001 1.00 28.42 305 SER A CA 1
ATOM 2336 C C . SER A 1 305 ? 8.352 -29.102 51.459 1.00 28.42 305 SER A C 1
ATOM 2338 O O . SER A 1 305 ? 8.713 -28.384 52.384 1.00 28.42 305 SER A O 1
ATOM 2340 N N . THR A 1 306 ? 7.597 -30.204 51.618 1.00 27.06 306 THR A N 1
ATOM 2341 C CA . THR A 1 306 ? 7.116 -30.903 52.836 1.00 27.06 306 THR A CA 1
ATOM 2342 C C . THR A 1 306 ? 5.858 -30.397 53.578 1.00 27.06 306 THR A C 1
ATOM 2344 O O . THR A 1 306 ? 5.526 -29.219 53.612 1.00 27.06 306 THR A O 1
ATOM 2347 N N . HIS A 1 307 ? 5.126 -31.382 54.115 1.00 24.19 307 HIS A N 1
ATOM 2348 C CA . HIS A 1 307 ? 3.811 -31.393 54.789 1.00 24.19 307 HIS A CA 1
ATOM 2349 C C . HIS A 1 307 ? 3.992 -31.929 56.241 1.00 24.19 307 HIS A C 1
ATOM 2351 O O . HIS A 1 307 ? 5.055 -32.499 56.495 1.00 24.19 307 HIS A O 1
ATOM 2357 N N . PRO A 1 308 ? 2.958 -32.023 57.118 1.00 45.47 308 PRO A N 1
ATOM 2358 C CA . PRO A 1 308 ? 1.771 -31.174 57.361 1.00 45.47 308 PRO A CA 1
ATOM 2359 C C . PRO A 1 308 ? 1.481 -30.940 58.886 1.00 45.47 308 PRO A C 1
ATOM 2361 O O . PRO A 1 308 ? 2.258 -31.354 59.739 1.00 45.47 308 PRO A O 1
ATOM 2364 N N . ALA A 1 309 ? 0.276 -30.420 59.204 1.00 24.66 309 ALA A N 1
ATOM 2365 C CA . ALA A 1 309 ? -0.408 -30.411 60.523 1.00 24.66 309 ALA A CA 1
ATOM 2366 C C . ALA A 1 309 ? 0.130 -29.404 61.582 1.00 24.66 309 ALA A C 1
ATOM 2368 O O . ALA A 1 309 ? 1.261 -28.951 61.471 1.00 24.66 309 ALA A O 1
ATOM 2369 N N . THR A 1 310 ? -0.629 -28.947 62.597 1.00 27.11 310 THR A N 1
ATOM 2370 C CA . THR A 1 310 ? -1.956 -29.346 63.147 1.00 27.11 310 THR A CA 1
ATOM 2371 C C . THR A 1 310 ? -2.924 -28.156 63.381 1.00 27.11 310 THR A C 1
ATOM 2373 O O . THR A 1 310 ? -2.511 -27.003 63.404 1.00 27.11 310 THR A O 1
ATOM 2376 N N . ALA A 1 311 ? -4.213 -28.448 63.616 1.00 23.11 311 ALA A N 1
ATOM 2377 C CA . ALA A 1 311 ? -5.249 -27.537 64.163 1.00 23.11 311 ALA A CA 1
ATOM 2378 C C . ALA A 1 311 ? -5.340 -27.683 65.720 1.00 23.11 311 ALA A C 1
ATOM 2380 O O . ALA A 1 311 ? -4.501 -28.423 66.245 1.00 23.11 311 ALA A O 1
ATOM 2381 N N . PRO A 1 312 ? -6.317 -27.115 66.488 1.00 45.62 312 PRO A N 1
ATOM 2382 C CA . PRO A 1 312 ? -7.454 -26.216 66.172 1.00 45.62 312 PRO A CA 1
ATOM 2383 C C . PRO A 1 312 ? -7.510 -24.942 67.084 1.00 45.62 312 PRO A C 1
ATOM 2385 O O . PRO A 1 312 ? -6.531 -24.634 67.755 1.00 45.62 312 PRO A O 1
ATOM 2388 N N . THR A 1 313 ? -8.573 -24.113 67.157 1.00 26.53 313 THR A N 1
ATOM 2389 C CA . THR A 1 313 ? -9.794 -24.291 68.006 1.00 26.53 313 THR A CA 1
ATOM 2390 C C . THR A 1 313 ? -10.816 -23.133 67.802 1.00 26.53 313 THR A C 1
ATOM 2392 O O . THR A 1 313 ? -10.428 -22.068 67.340 1.00 26.53 313 THR A O 1
ATOM 2395 N N . ALA A 1 314 ? -12.091 -23.388 68.155 1.00 26.44 314 ALA A N 1
ATOM 2396 C CA . ALA A 1 314 ? -13.351 -22.590 68.216 1.00 26.44 314 ALA A CA 1
ATOM 2397 C C . ALA A 1 314 ? -13.283 -21.050 68.520 1.00 26.44 314 ALA A C 1
ATOM 2399 O O . ALA A 1 314 ? -12.245 -20.556 68.941 1.00 26.44 314 ALA A O 1
ATOM 2400 N N . VAL A 1 315 ? -14.339 -20.214 68.358 1.00 26.19 315 VAL A N 1
ATOM 2401 C CA . VAL A 1 315 ? -15.709 -20.277 68.959 1.00 26.19 315 VAL A CA 1
ATOM 2402 C C . VAL A 1 315 ? -16.822 -19.546 68.144 1.00 26.19 315 VAL A C 1
ATOM 2404 O O . VAL A 1 315 ? -16.554 -18.589 67.428 1.00 26.19 315 VAL A O 1
ATOM 2407 N N . GLN A 1 316 ? -18.055 -20.061 68.313 1.00 25.50 316 GLN A N 1
ATOM 2408 C CA . GLN A 1 316 ? -19.459 -19.577 68.139 1.00 25.50 316 GLN A CA 1
ATOM 2409 C C . GLN A 1 316 ? -19.757 -18.046 68.163 1.00 25.50 316 GLN A C 1
ATOM 2411 O O . GLN A 1 316 ? -18.928 -17.285 68.645 1.00 25.50 316 GLN A O 1
ATOM 2416 N N . GLU A 1 317 ? -20.946 -17.489 67.839 1.00 29.09 317 GLU A N 1
ATOM 2417 C CA . GLU A 1 317 ? -22.192 -17.839 67.086 1.00 29.09 317 GLU A CA 1
ATOM 2418 C C . GLU A 1 317 ? -23.064 -16.552 66.977 1.00 29.09 317 GLU A C 1
ATOM 2420 O O . GLU A 1 317 ? -23.007 -15.720 67.881 1.00 29.09 317 GLU A O 1
ATOM 2425 N N . ALA A 1 318 ? -23.927 -16.406 65.953 1.00 25.00 318 ALA A N 1
ATOM 2426 C CA . ALA A 1 318 ? -25.109 -15.511 65.971 1.00 25.00 318 ALA A CA 1
ATOM 2427 C C . ALA A 1 318 ? -26.119 -15.853 64.845 1.00 25.00 318 ALA A C 1
ATOM 2429 O O . ALA A 1 318 ? -25.721 -16.226 63.744 1.00 25.00 318 ALA A O 1
ATOM 2430 N N . THR A 1 319 ? -27.424 -15.736 65.119 1.00 28.47 319 THR A N 1
ATOM 2431 C CA . THR A 1 319 ? -28.539 -16.323 64.335 1.00 28.47 319 THR A CA 1
ATOM 2432 C C . THR A 1 319 ? -29.200 -15.421 63.273 1.00 28.47 319 THR A C 1
ATOM 2434 O O . THR A 1 319 ? -29.264 -14.205 63.428 1.00 28.47 319 THR A O 1
ATOM 2437 N N . ASP A 1 320 ? -29.795 -16.068 62.258 1.00 31.31 320 ASP A N 1
ATOM 2438 C CA . ASP A 1 320 ? -30.780 -15.552 61.269 1.00 31.31 320 ASP A CA 1
ATOM 2439 C C . ASP A 1 320 ? -32.108 -15.092 61.949 1.00 31.31 320 ASP A C 1
ATOM 2441 O O . ASP A 1 320 ? -32.315 -15.420 63.125 1.00 31.31 320 ASP A O 1
ATOM 2445 N N . PRO A 1 321 ? -33.028 -14.354 61.276 1.00 37.56 321 PRO A N 1
ATOM 2446 C CA . PRO A 1 321 ? -34.075 -15.060 60.513 1.00 37.56 321 PRO A CA 1
ATOM 2447 C C . PRO A 1 321 ? -34.633 -14.361 59.243 1.00 37.56 321 PRO A C 1
ATOM 2449 O O . PRO A 1 321 ? -34.819 -13.143 59.180 1.00 37.56 321 PRO A O 1
ATOM 2452 N N . ARG A 1 322 ? -35.085 -15.178 58.279 1.00 29.78 322 ARG A N 1
ATOM 2453 C CA . ARG A 1 322 ? -35.996 -14.795 57.168 1.00 29.78 322 ARG A CA 1
ATOM 2454 C C . ARG A 1 322 ? -37.479 -14.748 57.587 1.00 29.78 322 ARG A C 1
ATOM 2456 O O . ARG A 1 322 ? -37.864 -15.399 58.558 1.00 29.78 322 ARG A O 1
ATOM 2463 N N . PRO A 1 323 ? -38.342 -14.057 56.815 1.00 37.47 323 PRO A N 1
ATOM 2464 C CA . PRO A 1 323 ? -39.253 -14.764 55.881 1.00 37.47 323 PRO A CA 1
ATOM 2465 C C . PRO A 1 323 ? -39.523 -13.964 54.574 1.00 37.47 323 PRO A C 1
ATOM 2467 O O . PRO A 1 323 ? -38.992 -12.875 54.401 1.00 37.47 323 PRO A O 1
ATOM 2470 N N . ALA A 1 324 ? -40.411 -14.347 53.644 1.00 24.77 324 ALA A N 1
ATOM 2471 C CA . ALA A 1 324 ? -40.681 -15.620 52.949 1.00 24.77 324 ALA A CA 1
ATOM 2472 C C . ALA A 1 324 ? -41.736 -15.353 51.835 1.00 24.77 324 ALA A C 1
ATOM 2474 O O . ALA A 1 324 ? -42.602 -14.513 52.029 1.00 24.77 324 ALA A O 1
ATOM 2475 N N . ALA A 1 325 ? -41.669 -16.089 50.714 1.00 25.23 325 ALA A N 1
ATOM 2476 C CA . ALA A 1 325 ? -42.716 -16.335 49.695 1.00 25.23 325 ALA A CA 1
ATOM 2477 C C . ALA A 1 325 ? -43.653 -15.201 49.182 1.00 25.23 325 ALA A C 1
ATOM 2479 O O . ALA A 1 325 ? -44.495 -14.695 49.913 1.00 25.23 325 ALA A O 1
ATOM 2480 N N . ALA A 1 326 ? -43.680 -15.004 47.853 1.00 25.59 326 ALA A N 1
ATOM 2481 C CA . ALA A 1 326 ? -44.902 -15.116 47.025 1.00 25.59 326 ALA A CA 1
ATOM 2482 C C . ALA A 1 326 ? -44.572 -15.025 45.518 1.00 25.59 326 ALA A C 1
ATOM 2484 O O . ALA A 1 326 ? -43.646 -14.318 45.125 1.00 25.59 326 ALA A O 1
ATOM 2485 N N . ALA A 1 327 ? -45.350 -15.702 44.668 1.00 25.73 327 ALA A N 1
ATOM 2486 C CA . ALA A 1 327 ? -45.318 -15.545 43.212 1.00 25.73 327 ALA A CA 1
ATOM 2487 C C . ALA A 1 327 ? -46.731 -15.732 42.633 1.00 25.73 327 ALA A C 1
ATOM 2489 O O . ALA A 1 327 ? -47.415 -16.677 43.020 1.00 25.73 327 ALA A O 1
ATOM 2490 N N . ALA A 1 328 ? -47.152 -14.858 41.711 1.00 26.50 328 ALA A N 1
ATOM 2491 C CA . ALA A 1 328 ? -48.396 -15.010 40.955 1.00 26.50 328 ALA A CA 1
ATOM 2492 C C . ALA A 1 328 ? -48.363 -14.252 39.610 1.00 26.50 328 ALA A C 1
ATOM 2494 O O . ALA A 1 328 ? -47.958 -13.096 39.538 1.00 26.50 328 ALA A O 1
ATOM 2495 N N . ASP A 1 329 ? -48.791 -14.964 38.571 1.00 26.00 329 ASP A N 1
ATOM 2496 C CA . ASP A 1 329 ? -49.440 -14.556 37.318 1.00 26.00 329 ASP A CA 1
ATOM 2497 C C . ASP A 1 329 ? -49.287 -13.142 36.717 1.00 26.00 329 ASP A C 1
ATOM 2499 O O . ASP A 1 329 ? -49.834 -12.151 37.194 1.00 26.00 329 ASP A O 1
ATOM 2503 N N . TRP A 1 330 ? -48.803 -13.130 35.466 1.00 22.39 330 TRP A N 1
ATOM 2504 C CA . TRP A 1 330 ? -49.445 -12.339 34.406 1.00 22.39 330 TRP A CA 1
ATOM 2505 C C . TRP A 1 330 ? -49.451 -13.089 33.062 1.00 22.39 330 TRP A C 1
ATOM 2507 O O . TRP A 1 330 ? -48.500 -13.030 32.279 1.00 22.39 330 TRP A O 1
ATOM 2517 N N . ARG A 1 331 ? -50.555 -13.785 32.756 1.00 26.03 331 ARG A N 1
ATOM 2518 C CA . ARG A 1 331 ? -50.874 -14.255 31.397 1.00 26.03 331 ARG A CA 1
ATOM 2519 C C . ARG A 1 331 ? -52.179 -13.619 30.930 1.00 26.03 331 ARG A C 1
ATOM 2521 O O . ARG A 1 331 ? -53.190 -13.733 31.607 1.00 26.03 331 ARG A O 1
ATOM 2528 N N . GLY A 1 332 ? -52.170 -13.071 29.714 1.00 25.83 332 GLY A N 1
ATOM 2529 C CA . GLY A 1 332 ? -53.397 -12.809 28.958 1.00 25.83 332 GLY A CA 1
ATOM 2530 C C . GLY A 1 332 ? -53.852 -11.352 28.882 1.00 25.83 332 GLY A C 1
ATOM 2531 O O . GLY A 1 332 ? -54.848 -10.985 29.487 1.00 25.83 332 GLY A O 1
ATOM 2532 N N . GLN A 1 333 ? -53.214 -10.571 28.006 1.00 27.69 333 GLN A N 1
ATOM 2533 C CA . GLN A 1 333 ? -53.922 -9.616 27.139 1.00 27.69 333 GLN A CA 1
ATOM 2534 C C . GLN A 1 333 ? -53.036 -9.274 25.932 1.00 27.69 333 GLN A C 1
ATOM 2536 O O . GLN A 1 333 ? -52.013 -8.604 26.050 1.00 27.69 333 GLN A O 1
ATOM 2541 N N . LYS A 1 334 ? -53.396 -9.807 24.756 1.00 32.56 334 LYS A N 1
ATOM 2542 C CA . LYS A 1 334 ? -52.676 -9.586 23.488 1.00 32.56 334 LYS A CA 1
ATOM 2543 C C . LYS A 1 334 ? -53.650 -9.320 22.332 1.00 32.56 334 LYS A C 1
ATOM 2545 O O . LYS A 1 334 ? -53.569 -9.926 21.269 1.00 32.56 334 LYS A O 1
ATOM 2550 N N . ALA A 1 335 ? -54.567 -8.387 22.573 1.00 31.33 335 ALA A N 1
ATOM 2551 C CA . ALA A 1 335 ? -55.477 -7.788 21.600 1.00 31.33 335 ALA A CA 1
ATOM 2552 C C . ALA A 1 335 ? -55.536 -6.259 21.834 1.00 31.33 335 ALA A C 1
ATOM 2554 O O . ALA A 1 335 ? -54.942 -5.759 22.784 1.00 31.33 335 ALA A O 1
ATOM 2555 N N . GLU A 1 336 ? -56.208 -5.523 20.946 1.00 28.88 336 GLU A N 1
ATOM 2556 C CA . GLU A 1 336 ? -56.631 -4.121 21.159 1.00 28.88 336 GLU A CA 1
ATOM 2557 C C . GLU A 1 336 ? -55.554 -3.053 21.465 1.00 28.88 336 GLU A C 1
ATOM 2559 O O . GLU A 1 336 ? -55.731 -2.160 22.286 1.00 28.88 336 GLU A O 1
ATOM 2564 N N . SER A 1 337 ? -54.462 -3.032 20.694 1.00 29.98 337 SER A N 1
ATOM 2565 C CA . SER A 1 337 ? -53.675 -1.788 20.508 1.00 29.98 337 SER A CA 1
ATOM 2566 C C . SER A 1 337 ? -53.206 -1.527 19.070 1.00 29.98 337 SER A C 1
ATOM 2568 O O . SER A 1 337 ? -52.624 -0.482 18.767 1.00 29.98 337 SER A O 1
ATOM 2570 N N . ARG A 1 338 ? -53.510 -2.433 18.128 1.00 32.47 338 ARG A N 1
ATOM 2571 C CA . ARG A 1 338 ? -52.989 -2.387 16.749 1.00 32.47 338 ARG A CA 1
ATOM 2572 C C . ARG A 1 338 ? -53.652 -1.352 15.825 1.00 32.47 338 ARG A C 1
ATOM 2574 O O . ARG A 1 338 ? -53.216 -1.215 14.688 1.00 32.47 338 ARG A O 1
ATOM 2581 N N . GLN A 1 339 ? -54.636 -0.588 16.308 1.00 34.19 339 GLN A N 1
ATOM 2582 C CA . GLN A 1 339 ? -55.391 0.404 15.522 1.00 34.19 339 GLN A CA 1
ATOM 2583 C C . GLN A 1 339 ? -55.165 1.867 15.971 1.00 34.19 339 GLN A C 1
ATOM 2585 O O . GLN A 1 339 ? -55.995 2.736 15.722 1.00 34.19 339 GLN A O 1
ATOM 2590 N N . ARG A 1 340 ? -54.021 2.178 16.608 1.00 31.42 340 ARG A N 1
ATOM 2591 C CA . ARG A 1 340 ? -53.618 3.570 16.935 1.00 31.42 340 ARG A CA 1
ATOM 2592 C C . ARG A 1 340 ? -52.151 3.933 16.635 1.00 31.42 340 ARG A C 1
ATOM 2594 O O . ARG A 1 340 ? -51.609 4.866 17.217 1.00 31.42 340 ARG A O 1
ATOM 2601 N N . ARG A 1 341 ? -51.516 3.265 15.661 1.00 32.12 341 ARG A N 1
ATOM 2602 C CA . ARG A 1 341 ? -50.220 3.682 15.068 1.00 32.12 341 ARG A CA 1
ATOM 2603 C C . ARG A 1 341 ? -50.278 3.825 13.541 1.00 32.12 341 ARG A C 1
ATOM 2605 O O . ARG A 1 341 ? -49.431 3.322 12.817 1.00 32.12 341 ARG A O 1
ATOM 2612 N N . GLY A 1 342 ? -51.289 4.557 13.071 1.00 38.03 342 GLY A N 1
ATOM 2613 C CA . GLY A 1 342 ? -51.488 4.933 11.665 1.00 38.03 342 GLY A CA 1
ATOM 2614 C C . GLY A 1 342 ? -51.578 6.449 11.454 1.00 38.03 342 GLY A C 1
ATOM 2615 O O . GLY A 1 342 ? -52.443 6.893 10.711 1.00 38.03 342 GLY A O 1
ATOM 2616 N N . ARG A 1 343 ? -50.770 7.245 12.178 1.00 35.75 343 ARG A N 1
ATOM 2617 C CA . ARG A 1 343 ? -50.688 8.726 12.093 1.00 35.75 343 ARG A CA 1
ATOM 2618 C C . ARG A 1 343 ? -49.462 9.259 12.870 1.00 35.75 343 ARG A C 1
ATOM 2620 O O . ARG A 1 343 ? -49.605 9.916 13.892 1.00 35.75 343 ARG A O 1
ATOM 2627 N N . ALA A 1 344 ? -48.247 8.902 12.433 1.00 35.19 344 ALA A N 1
ATOM 2628 C CA . ALA A 1 344 ? -46.996 9.329 13.096 1.00 35.19 344 ALA A CA 1
ATOM 2629 C C . ALA A 1 344 ? -45.751 9.434 12.179 1.00 35.19 344 ALA A C 1
ATOM 2631 O O . ALA A 1 344 ? -44.640 9.558 12.679 1.00 35.19 344 ALA A O 1
ATOM 2632 N N . VAL A 1 345 ? -45.913 9.367 10.849 1.00 35.03 345 VAL A N 1
ATOM 2633 C CA . VAL A 1 345 ? -44.799 9.453 9.867 1.00 35.03 345 VAL A CA 1
ATOM 2634 C C . VAL A 1 345 ? -44.969 10.639 8.896 1.00 35.03 345 VAL A C 1
ATOM 2636 O O . VAL A 1 345 ? -44.021 11.071 8.249 1.00 35.03 345 VAL A O 1
ATOM 2639 N N . GLY A 1 346 ? -46.158 11.247 8.840 1.00 38.94 346 GLY A N 1
ATOM 2640 C CA . GLY A 1 346 ? -46.461 12.401 7.985 1.00 38.94 346 GLY A CA 1
ATOM 2641 C C . GLY A 1 346 ? -46.156 13.759 8.624 1.00 38.94 346 GLY A C 1
ATOM 2642 O O . GLY A 1 346 ? -47.047 14.600 8.651 1.00 38.94 346 GLY A O 1
ATOM 2643 N N . LEU A 1 347 ? -44.958 13.966 9.193 1.00 33.94 347 LEU A N 1
ATOM 2644 C CA . LEU A 1 347 ? -44.589 15.262 9.802 1.00 33.94 347 LEU A CA 1
ATOM 2645 C C . LEU A 1 347 ? -43.072 15.563 9.830 1.00 33.94 347 LEU A C 1
ATOM 2647 O O . LEU A 1 347 ? -42.555 16.127 10.787 1.00 33.94 347 LEU A O 1
ATOM 2651 N N . VAL A 1 348 ? -42.360 15.208 8.754 1.00 35.66 348 VAL A N 1
ATOM 2652 C CA . VAL A 1 348 ? -40.988 15.705 8.474 1.00 35.66 348 VAL A CA 1
ATOM 2653 C C . VAL A 1 348 ? -40.878 16.298 7.061 1.00 35.66 348 VAL A C 1
ATOM 2655 O O . VAL A 1 348 ? -40.217 17.312 6.865 1.00 35.66 348 VAL A O 1
ATOM 2658 N N . ALA A 1 349 ? -41.624 15.768 6.085 1.00 35.66 349 ALA A N 1
ATOM 2659 C CA . ALA A 1 349 ? -41.654 16.251 4.696 1.00 35.66 349 ALA A CA 1
ATOM 2660 C C . ALA A 1 349 ? -42.361 17.617 4.476 1.00 35.66 349 ALA A C 1
ATOM 2662 O O . ALA A 1 349 ? -42.701 17.953 3.346 1.00 35.66 349 ALA A O 1
ATOM 2663 N N . ALA A 1 350 ? -42.613 18.398 5.534 1.00 35.56 350 ALA A N 1
ATOM 2664 C CA . ALA A 1 350 ? -43.452 19.605 5.501 1.00 35.56 350 ALA A CA 1
ATOM 2665 C C . ALA A 1 350 ? -42.765 20.889 6.022 1.00 35.56 350 ALA A C 1
ATOM 2667 O O . ALA A 1 350 ? -43.435 21.900 6.205 1.00 35.56 350 ALA A O 1
ATOM 2668 N N . LEU A 1 351 ? -41.441 20.878 6.244 1.00 37.88 351 LEU A N 1
ATOM 2669 C CA . LEU A 1 351 ? -40.676 22.047 6.728 1.00 37.88 351 LEU A CA 1
ATOM 2670 C C . LEU A 1 351 ? -39.616 22.583 5.746 1.00 37.88 351 LEU A C 1
ATOM 2672 O O . LEU A 1 351 ? -38.797 23.417 6.115 1.00 37.88 351 LEU A O 1
ATOM 2676 N N . ILE A 1 352 ? -39.669 22.164 4.478 1.00 40.72 352 ILE A N 1
ATOM 2677 C CA . ILE A 1 352 ? -38.891 22.768 3.373 1.00 40.72 352 ILE A CA 1
ATOM 2678 C C . ILE A 1 352 ? -39.811 23.557 2.406 1.00 40.72 352 ILE A C 1
ATOM 2680 O O . ILE A 1 352 ? -39.354 24.406 1.648 1.00 40.72 352 ILE A O 1
ATOM 2684 N N . GLY A 1 353 ? -41.135 23.368 2.487 1.00 36.44 353 GLY A N 1
ATOM 2685 C CA . GLY A 1 353 ? -42.131 23.944 1.567 1.00 36.44 353 GLY A CA 1
ATOM 2686 C C . GLY A 1 353 ? -42.616 25.374 1.855 1.00 36.44 353 GLY A C 1
ATOM 2687 O O . GLY A 1 353 ? -43.679 25.738 1.367 1.00 36.44 353 GLY A O 1
ATOM 2688 N N . VAL A 1 354 ? -41.899 26.171 2.659 1.00 37.53 354 VAL A N 1
ATOM 2689 C CA . VAL A 1 354 ? -42.334 27.534 3.067 1.00 37.53 354 VAL A CA 1
ATOM 2690 C C . VAL A 1 354 ? -41.367 28.640 2.597 1.00 37.53 354 VAL A C 1
ATOM 2692 O O . VAL A 1 354 ? -41.712 29.817 2.620 1.00 37.53 354 VAL A O 1
ATOM 2695 N N . GLY A 1 355 ? -40.177 28.291 2.091 1.00 37.62 355 GLY A N 1
ATOM 2696 C CA . GLY A 1 355 ? -39.155 29.270 1.682 1.00 37.62 355 GLY A CA 1
ATOM 2697 C C . GLY A 1 355 ? -39.360 29.942 0.314 1.00 37.62 355 GLY A C 1
ATOM 2698 O O . GLY A 1 355 ? -38.642 30.883 -0.006 1.00 37.62 355 GLY A O 1
ATOM 2699 N N . THR A 1 356 ? -40.301 29.472 -0.511 1.00 36.38 356 THR A N 1
ATOM 2700 C CA . THR A 1 356 ? -40.367 29.796 -1.955 1.00 36.38 356 THR A CA 1
ATOM 2701 C C . THR A 1 356 ? -41.659 30.482 -2.417 1.00 36.38 356 THR A C 1
ATOM 2703 O O . THR A 1 356 ? -41.831 30.714 -3.611 1.00 36.38 356 THR A O 1
ATOM 2706 N N . LEU A 1 357 ? -42.554 30.861 -1.498 1.00 30.98 357 LEU A N 1
ATOM 2707 C CA . LEU A 1 357 ? -43.871 31.451 -1.811 1.00 30.98 357 LEU A CA 1
ATOM 2708 C C . LEU A 1 357 ? -44.082 32.873 -1.244 1.00 30.98 357 LEU A C 1
ATOM 2710 O O . LEU A 1 357 ? -45.211 33.302 -1.032 1.00 30.98 357 LEU A O 1
ATOM 2714 N N . ALA A 1 358 ? -42.994 33.625 -1.034 1.00 35.62 358 ALA A N 1
ATOM 2715 C CA . ALA A 1 358 ? -43.012 34.954 -0.402 1.00 35.62 358 ALA A CA 1
ATOM 2716 C C . ALA A 1 358 ? -42.409 36.103 -1.251 1.00 35.62 358 ALA A C 1
ATOM 2718 O O . ALA A 1 358 ? -42.121 37.168 -0.715 1.00 35.62 358 ALA A O 1
ATOM 2719 N N . VAL A 1 359 ? -42.205 35.910 -2.565 1.00 36.41 359 VAL A N 1
ATOM 2720 C CA . VAL A 1 359 ? -41.580 36.926 -3.457 1.00 36.41 359 VAL A CA 1
ATOM 2721 C C . VAL A 1 359 ? -42.445 37.290 -4.681 1.00 36.41 359 VAL A C 1
ATOM 2723 O O . VAL A 1 359 ? -42.328 38.386 -5.221 1.00 36.41 359 VAL A O 1
ATOM 2726 N N . LEU A 1 360 ? -43.375 36.426 -5.103 1.00 29.89 360 LEU A N 1
ATOM 2727 C CA . LEU A 1 360 ? -44.134 36.568 -6.361 1.00 29.89 360 LEU A CA 1
ATOM 2728 C C . LEU A 1 360 ? -45.527 37.223 -6.216 1.00 29.89 360 LEU A C 1
ATOM 2730 O O . LEU A 1 360 ? -46.446 36.915 -6.969 1.00 29.89 360 LEU A O 1
ATOM 2734 N N . ALA A 1 361 ? -45.683 38.150 -5.266 1.00 32.47 361 ALA A N 1
ATOM 2735 C CA . ALA A 1 361 ? -46.938 38.884 -5.031 1.00 32.47 361 ALA A CA 1
ATOM 2736 C C . ALA A 1 361 ? -46.757 40.408 -4.831 1.00 32.47 361 ALA A C 1
ATOM 2738 O O . ALA A 1 361 ? -47.661 41.074 -4.336 1.00 32.47 361 ALA A O 1
ATOM 2739 N N . ALA A 1 362 ? -45.598 40.968 -5.209 1.00 34.44 362 ALA A N 1
ATOM 2740 C CA . ALA A 1 362 ? -45.228 42.365 -4.929 1.00 34.44 362 ALA A CA 1
ATOM 2741 C C . ALA A 1 362 ? -44.913 43.228 -6.175 1.00 34.44 362 ALA A C 1
ATOM 2743 O O . ALA A 1 362 ? -44.413 44.340 -6.035 1.00 34.44 362 ALA A O 1
ATOM 2744 N N . LEU A 1 363 ? -45.218 42.751 -7.391 1.00 33.09 363 LEU A N 1
ATOM 2745 C CA . LEU A 1 363 ? -45.114 43.530 -8.638 1.00 33.09 363 LEU A CA 1
ATOM 2746 C C . LEU A 1 363 ? -46.375 43.365 -9.505 1.00 33.09 363 LEU A C 1
ATOM 2748 O O . LEU A 1 363 ? -46.356 42.760 -10.575 1.00 33.09 363 LEU A O 1
ATOM 2752 N N . LEU A 1 364 ? -47.488 43.920 -9.022 1.00 31.27 364 LEU A N 1
ATOM 2753 C CA . LEU A 1 364 ? -48.693 44.148 -9.823 1.00 31.27 364 LEU A CA 1
ATOM 2754 C C . LEU A 1 364 ? -48.493 45.396 -10.702 1.00 31.27 364 LEU A C 1
ATOM 2756 O O . LEU A 1 364 ? -48.357 46.501 -10.185 1.00 31.27 364 LEU A O 1
ATOM 2760 N N . GLY A 1 365 ? -48.500 45.229 -12.027 1.00 30.20 365 GLY A N 1
ATOM 2761 C CA . GLY A 1 365 ? -48.403 46.320 -13.005 1.00 30.20 365 GLY A CA 1
ATOM 2762 C C . GLY A 1 365 ? -48.679 45.812 -14.432 1.00 30.20 365 GLY A C 1
ATOM 2763 O O . GLY A 1 365 ? -48.178 44.743 -14.782 1.00 30.20 365 GLY A O 1
ATOM 2764 N N . PRO A 1 366 ? -49.511 46.490 -15.248 1.00 36.72 366 PRO A N 1
ATOM 2765 C CA . PRO A 1 366 ? -50.118 45.872 -16.432 1.00 36.72 366 PRO A CA 1
ATOM 2766 C C . PRO A 1 366 ? -49.261 45.914 -17.711 1.00 36.72 366 PRO A C 1
ATOM 2768 O O . PRO A 1 366 ? -48.401 46.774 -17.893 1.00 36.72 366 PRO A O 1
ATOM 2771 N N . ARG A 1 367 ? -49.585 45.016 -18.654 1.00 34.62 367 ARG A N 1
ATOM 2772 C CA . ARG A 1 367 ? -49.139 45.029 -20.061 1.00 34.62 367 ARG A CA 1
ATOM 2773 C C . ARG A 1 367 ? -50.339 45.064 -21.011 1.00 34.62 367 ARG A C 1
ATOM 2775 O O . ARG A 1 367 ? -51.362 44.445 -20.734 1.00 34.62 367 ARG A O 1
ATOM 2782 N N . TRP A 1 368 ? -50.173 45.737 -22.148 1.00 26.92 368 TRP A N 1
ATOM 2783 C CA . TRP A 1 368 ? -51.143 45.856 -23.245 1.00 26.92 368 TRP A CA 1
ATOM 2784 C C . TRP A 1 368 ? -50.392 46.329 -24.512 1.00 26.92 368 TRP A C 1
ATOM 2786 O O . TRP A 1 368 ? -49.513 47.178 -24.347 1.00 26.92 368 TRP A O 1
ATOM 2796 N N . PRO A 1 369 ? -50.720 45.913 -25.756 1.00 44.91 369 PRO A N 1
ATOM 2797 C CA . PRO A 1 369 ? -51.401 44.689 -26.211 1.00 44.91 369 PRO A CA 1
ATOM 2798 C C . PRO A 1 369 ? -50.692 44.002 -27.420 1.00 44.91 369 PRO A C 1
ATOM 2800 O O . PRO A 1 369 ? -49.580 44.363 -27.791 1.00 44.91 369 PRO A O 1
ATOM 2803 N N . SER A 1 370 ? -51.429 43.108 -28.107 1.00 29.38 370 SER A N 1
ATOM 2804 C CA . SER A 1 370 ? -51.342 42.746 -29.549 1.00 29.38 370 SER A CA 1
ATOM 2805 C C . SER A 1 370 ? -50.133 41.938 -30.078 1.00 29.38 370 SER A C 1
ATOM 2807 O O . SER A 1 370 ? -49.005 42.163 -29.664 1.00 29.38 370 SER A O 1
ATOM 2809 N N . SER A 1 371 ? -50.296 41.009 -31.037 1.00 30.31 371 SER A N 1
ATOM 2810 C CA . SER A 1 371 ? -51.514 40.336 -31.560 1.00 30.31 371 SER A CA 1
ATOM 2811 C C . SER A 1 371 ? -51.170 39.122 -32.450 1.00 30.31 371 SER A C 1
ATOM 2813 O O . SER A 1 371 ? -50.100 39.105 -33.043 1.00 30.31 371 SER A O 1
ATOM 2815 N N . SER A 1 372 ? -52.146 38.212 -32.636 1.00 30.94 372 SER A N 1
ATOM 2816 C CA . SER A 1 372 ? -52.347 37.283 -33.787 1.00 30.94 372 SER A CA 1
ATOM 2817 C C . SER A 1 372 ? -51.250 36.252 -34.167 1.00 30.94 372 SER A C 1
ATOM 2819 O O . SER A 1 372 ? -50.089 36.600 -34.306 1.00 30.94 372 SER A O 1
ATOM 2821 N N . GLY A 1 373 ? -51.572 34.981 -34.465 1.00 27.34 373 GLY A N 1
ATOM 2822 C CA . GLY A 1 373 ? -52.866 34.295 -34.318 1.00 27.34 373 GLY A CA 1
ATOM 2823 C C . GLY A 1 373 ? -53.002 32.938 -35.045 1.00 27.34 373 GLY A C 1
ATOM 2824 O O . GLY A 1 373 ? -52.203 32.592 -35.901 1.00 27.34 373 GLY A O 1
ATOM 2825 N N . GLU A 1 374 ? -54.095 32.240 -34.713 1.00 30.91 374 GLU A N 1
ATOM 2826 C CA . GLU A 1 374 ? -55.036 31.602 -35.659 1.00 30.91 374 GLU A CA 1
ATOM 2827 C C . GLU A 1 374 ? -54.697 30.301 -36.454 1.00 30.91 374 GLU A C 1
ATOM 2829 O O . GLU A 1 374 ? -54.415 30.353 -37.644 1.00 30.91 374 GLU A O 1
ATOM 2834 N N . LYS A 1 375 ? -55.015 29.140 -35.833 1.00 30.36 375 LYS A N 1
ATOM 2835 C CA . LYS A 1 375 ? -55.658 27.918 -36.430 1.00 30.36 375 LYS A CA 1
ATOM 2836 C C . LYS A 1 375 ? -54.842 27.107 -37.489 1.00 30.36 375 LYS A C 1
ATOM 2838 O O . LYS A 1 375 ? -53.787 27.533 -37.921 1.00 30.36 375 LYS A O 1
ATOM 2843 N N . ALA A 1 376 ? -55.195 25.869 -37.889 1.00 27.36 376 ALA A N 1
ATOM 2844 C CA . ALA A 1 376 ? -56.390 25.028 -37.662 1.00 27.36 376 ALA A CA 1
ATOM 2845 C C . ALA A 1 376 ? -56.076 23.508 -37.467 1.00 27.36 376 ALA A C 1
ATOM 2847 O O . ALA A 1 376 ? -54.928 23.084 -37.534 1.00 27.36 376 ALA A O 1
ATOM 2848 N N . ARG A 1 377 ? -57.123 22.697 -37.218 1.00 27.52 377 ARG A N 1
ATOM 2849 C CA . ARG A 1 377 ? -57.158 21.202 -37.144 1.00 27.52 377 ARG A CA 1
ATOM 2850 C C . ARG A 1 377 ? -57.953 20.645 -38.375 1.00 27.52 377 ARG A C 1
ATOM 2852 O O . ARG A 1 377 ? -58.169 21.465 -39.267 1.00 27.52 377 ARG A O 1
ATOM 2859 N N . PRO A 1 378 ? -58.553 19.415 -38.433 1.00 54.78 378 PRO A N 1
ATOM 2860 C CA . PRO A 1 378 ? -58.427 18.153 -37.650 1.00 54.78 378 PRO A CA 1
ATOM 2861 C C . PRO A 1 378 ? -58.444 16.825 -38.485 1.00 54.78 378 PRO A C 1
ATOM 2863 O O . PRO A 1 378 ? -58.627 16.850 -39.695 1.00 54.78 378 PRO A O 1
ATOM 2866 N N . GLY A 1 379 ? -58.398 15.661 -37.802 1.00 25.55 379 GLY A N 1
ATOM 2867 C CA . GLY A 1 379 ? -58.950 14.360 -38.265 1.00 25.55 379 GLY A CA 1
ATOM 2868 C C . GLY A 1 379 ? -57.964 13.171 -38.247 1.00 25.55 379 GLY A C 1
ATOM 2869 O O . GLY A 1 379 ? -56.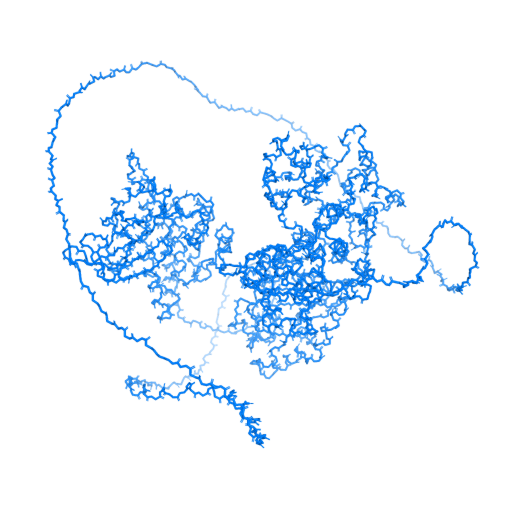793 13.374 -38.543 1.00 25.55 379 GLY A O 1
ATOM 2870 N N . GLY A 1 380 ? -58.341 11.924 -37.911 1.00 25.66 380 GLY A N 1
ATOM 2871 C CA . GLY A 1 380 ? -59.593 11.402 -37.317 1.00 25.66 380 GLY A CA 1
ATOM 2872 C C . GLY A 1 380 ? -59.813 9.890 -37.585 1.00 25.66 380 GLY A C 1
ATOM 2873 O O . GLY A 1 380 ? -59.538 9.477 -38.704 1.00 25.66 380 GLY A O 1
ATOM 2874 N N . SER A 1 381 ? -60.357 9.125 -36.609 1.00 26.56 381 SER A N 1
ATOM 2875 C CA . SER A 1 381 ? -60.835 7.700 -36.672 1.00 26.56 381 SER A CA 1
ATOM 2876 C C . SER A 1 381 ? -59.847 6.605 -37.158 1.00 26.56 381 SER A C 1
ATOM 2878 O O . SER A 1 381 ? -59.015 6.875 -38.008 1.00 26.56 381 SER A O 1
ATOM 2880 N N . GLU A 1 382 ? -59.908 5.306 -36.833 1.00 29.97 382 GLU A N 1
ATOM 2881 C CA . GLU A 1 382 ? -60.394 4.414 -35.748 1.00 29.97 382 GLU A CA 1
ATOM 2882 C C . GLU A 1 382 ? -60.371 2.955 -36.316 1.00 29.97 382 GLU A C 1
ATOM 2884 O O . GLU A 1 382 ? -60.221 2.779 -37.521 1.00 29.97 382 GLU A O 1
ATOM 2889 N N . ALA A 1 383 ? -60.579 1.940 -35.459 1.00 28.23 383 ALA A N 1
ATOM 2890 C CA . ALA A 1 383 ? -61.123 0.590 -35.758 1.00 28.23 383 ALA A CA 1
ATOM 2891 C C . ALA A 1 383 ? -60.282 -0.558 -36.419 1.00 28.23 383 ALA A C 1
ATOM 2893 O O . ALA A 1 383 ? -60.130 -0.646 -37.630 1.00 28.23 383 ALA A O 1
ATOM 2894 N N . GLU A 1 384 ? -59.866 -1.508 -35.557 1.00 29.31 384 GLU A N 1
ATOM 2895 C CA . GLU A 1 384 ? -60.253 -2.952 -35.497 1.00 29.31 384 GLU A CA 1
ATOM 2896 C C . GLU A 1 384 ? -59.963 -4.045 -36.582 1.00 29.31 384 GLU A C 1
ATOM 2898 O O . GLU A 1 384 ? -60.179 -3.879 -37.776 1.00 29.31 384 GLU A O 1
ATOM 2903 N N . ALA A 1 385 ? -59.678 -5.252 -36.037 1.00 26.78 385 ALA A N 1
ATOM 2904 C CA . ALA A 1 385 ? -60.081 -6.622 -36.455 1.00 26.78 385 ALA A CA 1
ATOM 2905 C C . ALA A 1 385 ? -59.168 -7.580 -37.289 1.00 26.78 385 ALA A C 1
ATOM 2907 O O . ALA A 1 385 ? -58.470 -7.215 -38.228 1.00 26.78 385 ALA A O 1
ATOM 2908 N N . GLU A 1 386 ? -59.244 -8.863 -36.886 1.00 33.16 386 GLU A N 1
ATOM 2909 C CA . GLU A 1 386 ? -58.710 -10.137 -37.446 1.00 33.16 386 GLU A CA 1
ATOM 2910 C C . GLU A 1 386 ? -59.687 -10.765 -38.504 1.00 33.16 386 GLU A C 1
ATOM 2912 O O . GLU A 1 386 ? -60.763 -10.176 -38.646 1.00 33.16 386 GLU A O 1
ATOM 2917 N N . PRO A 1 387 ? -59.447 -11.918 -39.227 1.00 47.38 387 PRO A N 1
ATOM 2918 C CA . PRO A 1 387 ? -58.728 -13.153 -38.806 1.00 47.38 387 PRO A CA 1
ATOM 2919 C C . PRO A 1 387 ? -58.005 -14.064 -39.872 1.00 47.38 387 PRO A C 1
ATOM 2921 O O . PRO A 1 387 ? -57.878 -13.750 -41.051 1.00 47.38 387 PRO A O 1
ATOM 2924 N N . VAL A 1 388 ? -57.544 -15.235 -39.378 1.00 34.19 388 VAL A N 1
ATOM 2925 C CA . VAL A 1 388 ? -56.992 -16.503 -39.979 1.00 34.19 388 VAL A CA 1
ATOM 2926 C C . VAL A 1 388 ? -57.898 -17.193 -41.061 1.00 34.19 388 VAL A C 1
ATOM 2928 O O . VAL A 1 388 ? -59.015 -16.692 -41.194 1.00 34.19 388 VAL A O 1
ATOM 2931 N N . PRO A 1 389 ? -57.571 -18.328 -41.797 1.00 53.62 389 PRO A N 1
ATOM 2932 C CA . PRO A 1 389 ? -56.718 -19.514 -41.435 1.00 53.62 389 PRO A CA 1
ATOM 2933 C C . PRO A 1 389 ? -55.995 -20.398 -42.543 1.00 53.62 389 PRO A C 1
ATOM 2935 O O . PRO A 1 389 ? -56.242 -20.255 -43.734 1.00 53.62 389 PRO A O 1
ATOM 2938 N N . ARG A 1 390 ? -55.286 -21.477 -42.094 1.00 32.44 390 ARG A N 1
ATOM 2939 C CA . ARG A 1 390 ? -55.096 -22.852 -42.714 1.00 32.44 390 ARG A CA 1
ATOM 2940 C C . ARG A 1 390 ? -54.147 -23.064 -43.938 1.00 32.44 390 ARG A C 1
ATOM 2942 O O . ARG A 1 390 ? -53.908 -22.123 -44.674 1.00 32.44 390 ARG A O 1
ATOM 2949 N N . ALA A 1 391 ? -53.575 -24.262 -44.237 1.00 29.28 391 ALA A N 1
ATOM 2950 C CA . ALA A 1 391 ? -53.554 -25.627 -43.620 1.00 29.28 391 ALA A CA 1
ATOM 2951 C C . ALA A 1 391 ? -52.308 -26.496 -44.035 1.00 29.28 391 ALA A C 1
ATOM 2953 O O . ALA A 1 391 ? -51.580 -26.119 -44.946 1.00 29.28 391 ALA A O 1
ATOM 2954 N N . GLU A 1 392 ? -52.100 -27.669 -43.391 1.00 35.88 392 GLU A N 1
ATOM 2955 C CA . GLU A 1 392 ? -51.101 -28.737 -43.719 1.00 35.88 392 GLU A CA 1
ATOM 2956 C C . GLU A 1 392 ? -51.564 -29.715 -44.844 1.00 35.88 392 GLU A C 1
ATOM 2958 O O . GLU A 1 392 ? -52.713 -29.609 -45.286 1.00 35.88 392 GLU A O 1
ATOM 2963 N N . PRO A 1 393 ? -50.731 -30.698 -45.294 1.00 42.06 393 PRO A N 1
ATOM 2964 C CA . PRO A 1 393 ? -50.841 -32.074 -44.737 1.00 42.06 393 PRO A CA 1
ATOM 2965 C C . PRO A 1 393 ? -49.526 -32.922 -44.614 1.00 42.06 393 PRO A C 1
ATOM 2967 O O . PRO A 1 393 ? -48.419 -32.455 -44.865 1.00 42.06 393 PRO A O 1
ATOM 2970 N N . LYS A 1 394 ? -49.689 -34.197 -44.202 1.00 29.16 394 LYS A N 1
ATOM 2971 C CA . LYS A 1 394 ? -48.738 -35.262 -43.739 1.00 29.16 394 LYS A CA 1
ATOM 2972 C C . LYS A 1 394 ? -48.970 -36.594 -44.541 1.00 29.16 394 LYS A C 1
ATOM 2974 O O . LYS A 1 394 ? -49.888 -36.563 -45.360 1.00 29.16 394 LYS A O 1
ATOM 2979 N N . PRO A 1 395 ? -48.400 -37.804 -44.240 1.00 61.62 395 PRO A N 1
ATOM 2980 C CA . PRO A 1 395 ? -47.062 -38.247 -43.744 1.00 61.62 395 PRO A CA 1
ATOM 2981 C C . PRO A 1 395 ? -46.509 -39.610 -44.344 1.00 61.62 395 PRO A C 1
ATOM 2983 O O . PRO A 1 395 ? -47.170 -40.243 -45.155 1.00 61.62 395 PRO A O 1
ATOM 2986 N N . ALA A 1 396 ? -45.374 -40.109 -43.790 1.00 34.84 396 ALA A N 1
ATOM 2987 C CA . ALA A 1 396 ? -45.033 -41.521 -43.404 1.00 34.84 396 ALA A CA 1
ATOM 2988 C C . ALA A 1 396 ? -44.545 -42.636 -44.388 1.00 34.84 396 ALA A C 1
ATOM 2990 O O . ALA A 1 396 ? -45.230 -42.941 -45.355 1.00 34.84 396 ALA A O 1
ATOM 2991 N N . SER A 1 397 ? -43.461 -43.363 -43.998 1.00 32.03 397 SER A N 1
ATOM 2992 C CA . SER A 1 397 ? -43.371 -44.858 -43.842 1.00 32.03 397 SER A CA 1
ATOM 2993 C C . SER A 1 397 ? -41.954 -45.402 -43.461 1.00 32.03 397 SER A C 1
ATOM 2995 O O . SER A 1 397 ? -40.957 -44.840 -43.904 1.00 32.03 397 SER A O 1
ATOM 2997 N N . GLU A 1 398 ? -41.873 -46.522 -42.714 1.00 37.09 398 GLU A N 1
ATOM 2998 C CA . GLU A 1 398 ? -40.675 -47.364 -42.360 1.00 37.09 398 GLU A CA 1
ATOM 2999 C C . GLU A 1 398 ? -40.754 -48.757 -43.098 1.00 37.09 398 GLU A C 1
ATOM 3001 O O . GLU A 1 398 ? -41.651 -48.832 -43.946 1.00 37.09 398 GLU A O 1
ATOM 3006 N N . PRO A 1 399 ? -39.979 -49.878 -42.866 1.00 51.38 399 PRO A N 1
ATOM 3007 C CA . PRO A 1 399 ? -38.929 -50.232 -41.866 1.00 51.38 399 PRO A CA 1
ATOM 3008 C C . PRO A 1 399 ? -37.707 -51.122 -42.358 1.00 51.38 399 PRO A C 1
ATOM 3010 O O . PRO A 1 399 ? -37.326 -51.088 -43.523 1.00 51.38 399 PRO A O 1
ATOM 3013 N N . GLU A 1 400 ? -37.081 -51.873 -41.422 1.00 35.56 400 GLU A N 1
ATOM 3014 C CA . GLU A 1 400 ? -35.784 -52.641 -41.336 1.00 35.56 400 GLU A CA 1
ATOM 3015 C C . GLU A 1 400 ? -35.825 -54.161 -41.800 1.00 35.56 400 GLU A C 1
ATOM 3017 O O . GLU A 1 400 ? -36.875 -54.521 -42.339 1.00 35.56 400 GLU A O 1
ATOM 3022 N N . PRO A 1 401 ? -34.857 -55.135 -41.567 1.00 55.78 401 PRO A N 1
ATOM 3023 C CA . PRO A 1 401 ? -33.443 -55.159 -41.058 1.00 55.78 401 PRO A CA 1
ATOM 3024 C C . PRO A 1 401 ? -32.360 -56.065 -41.835 1.00 55.78 401 PRO A C 1
ATOM 3026 O O . PRO A 1 401 ? -32.064 -55.682 -42.964 1.00 55.78 401 PRO A O 1
ATOM 3029 N N . PRO A 1 402 ? -31.642 -57.145 -41.335 1.00 64.12 402 PRO A N 1
ATOM 3030 C CA . PRO A 1 402 ? -30.153 -57.342 -41.480 1.00 64.12 402 PRO A CA 1
ATOM 3031 C C . PRO A 1 402 ? -29.660 -58.735 -42.051 1.00 64.12 402 PRO A C 1
ATOM 3033 O O . PRO A 1 402 ? -30.527 -59.476 -42.521 1.00 64.12 402 PRO A O 1
ATOM 3036 N N . PRO A 1 403 ? -28.338 -59.161 -42.062 1.00 56.72 403 PRO A N 1
ATOM 3037 C CA . PRO A 1 403 ? -27.717 -59.956 -40.939 1.00 56.72 403 PRO A CA 1
ATOM 3038 C C . PRO A 1 403 ? -26.140 -60.157 -40.790 1.00 56.72 403 PRO A C 1
ATOM 3040 O O . PRO A 1 403 ? -25.410 -60.371 -41.750 1.00 56.72 403 PRO A O 1
ATOM 3043 N N . VAL A 1 404 ? -25.662 -60.231 -39.525 1.00 38.03 404 VAL A N 1
ATOM 3044 C CA . VAL A 1 404 ? -24.652 -61.102 -38.793 1.00 38.03 404 VAL A CA 1
ATOM 3045 C C . VAL A 1 404 ? -23.500 -61.943 -39.460 1.00 38.03 404 VAL A C 1
ATOM 3047 O O . VAL A 1 404 ? -23.798 -62.749 -40.340 1.00 38.03 404 VAL A O 1
ATOM 3050 N N . LYS A 1 405 ? -22.254 -61.929 -38.870 1.00 33.12 405 LYS A N 1
ATOM 3051 C CA . LYS A 1 405 ? -21.307 -63.069 -38.474 1.00 33.12 405 LYS A CA 1
ATOM 3052 C C . LYS A 1 405 ? -19.797 -62.659 -38.284 1.00 33.12 405 LYS A C 1
ATOM 3054 O O . LYS A 1 405 ? -19.453 -61.583 -38.753 1.00 33.12 405 LYS A O 1
ATOM 3059 N N . SER A 1 406 ? -18.814 -63.438 -37.743 1.00 35.78 406 SER A N 1
ATOM 3060 C CA . SER A 1 406 ? -18.693 -64.250 -36.478 1.00 35.78 406 SER A CA 1
ATOM 3061 C C . SER A 1 406 ? -17.289 -64.931 -36.203 1.00 35.78 406 SER A C 1
ATOM 3063 O O . SER A 1 406 ? -16.901 -65.796 -36.982 1.00 35.78 406 SER A O 1
ATOM 3065 N N . GLU A 1 407 ? -16.654 -64.673 -35.033 1.00 32.44 407 GLU A N 1
ATOM 3066 C CA . GLU A 1 407 ? -15.834 -65.578 -34.132 1.00 32.44 407 GLU A CA 1
ATOM 3067 C C . GLU A 1 407 ? -14.328 -66.039 -34.363 1.00 32.44 407 GLU A C 1
ATOM 3069 O O . GLU A 1 407 ? -13.807 -65.828 -35.455 1.00 32.44 407 GLU A O 1
ATOM 3074 N N . PRO A 1 408 ? -13.565 -66.525 -33.311 1.00 65.06 408 PRO A N 1
ATOM 3075 C CA . PRO A 1 408 ? -12.078 -66.404 -33.114 1.00 65.06 408 PRO A CA 1
ATOM 3076 C C . PRO A 1 408 ? -11.320 -67.797 -33.047 1.00 65.06 408 PRO A C 1
ATOM 3078 O O . PRO A 1 408 ? -11.592 -68.526 -34.001 1.00 65.06 408 PRO A O 1
ATOM 3081 N N . PRO A 1 409 ? -10.441 -68.306 -32.093 1.00 57.25 409 PRO A N 1
ATOM 3082 C CA . PRO A 1 409 ? -9.749 -67.840 -30.833 1.00 57.25 409 PRO A CA 1
ATOM 3083 C C . PRO A 1 409 ? -8.295 -68.399 -30.469 1.00 57.25 409 PRO A C 1
ATOM 3085 O O . PRO A 1 409 ? -7.747 -69.219 -31.196 1.00 57.25 409 PRO A O 1
ATOM 3088 N N . ARG A 1 410 ? -7.778 -68.073 -29.243 1.00 35.44 410 ARG A N 1
ATOM 3089 C CA . ARG A 1 410 ? -6.821 -68.799 -28.304 1.00 35.44 410 ARG A CA 1
ATOM 3090 C C . ARG A 1 410 ? -5.279 -68.520 -28.186 1.00 35.44 410 ARG A C 1
ATOM 3092 O O . ARG A 1 410 ? -4.586 -68.263 -29.159 1.00 35.44 410 ARG A O 1
ATOM 3099 N N . ASP A 1 411 ? -4.813 -68.658 -26.922 1.00 37.56 411 ASP A N 1
ATOM 3100 C CA . ASP A 1 411 ? -3.463 -68.698 -26.254 1.00 37.56 411 ASP A CA 1
ATOM 3101 C C . ASP A 1 411 ? -2.618 -69.994 -26.530 1.00 37.56 411 ASP A C 1
ATOM 3103 O O . ASP A 1 411 ? -3.248 -70.899 -27.094 1.00 37.56 411 ASP A O 1
ATOM 3107 N N . PRO A 1 412 ? -1.299 -70.208 -26.140 1.00 52.75 412 PRO A N 1
ATOM 3108 C CA . PRO A 1 412 ? -0.689 -69.942 -24.790 1.00 52.75 412 PRO A CA 1
ATOM 3109 C C . PRO A 1 412 ? 0.874 -69.781 -24.535 1.00 52.75 412 PRO A C 1
ATOM 3111 O O . PRO A 1 412 ? 1.722 -70.129 -25.346 1.00 52.75 412 PRO A O 1
ATOM 3114 N N . THR A 1 413 ? 1.200 -69.308 -23.307 1.00 34.62 413 THR A N 1
ATOM 3115 C CA . THR A 1 413 ? 2.361 -69.398 -22.334 1.00 34.62 413 THR A CA 1
ATOM 3116 C C . THR A 1 413 ? 3.865 -69.760 -22.615 1.00 34.62 413 THR A C 1
ATOM 3118 O O . THR A 1 413 ? 4.201 -70.659 -23.377 1.00 34.62 413 THR A O 1
ATOM 3121 N N . THR A 1 414 ? 4.738 -69.238 -21.705 1.00 32.78 414 THR A N 1
ATOM 3122 C CA . THR A 1 414 ? 6.105 -69.677 -21.216 1.00 32.78 414 THR A CA 1
ATOM 3123 C C . THR A 1 414 ? 7.356 -69.427 -22.103 1.00 32.78 414 THR A C 1
ATOM 3125 O O . THR A 1 414 ? 7.230 -69.399 -23.315 1.00 32.78 414 THR A O 1
ATOM 3128 N N . VAL A 1 415 ? 8.590 -69.152 -21.605 1.00 31.14 415 VAL A N 1
ATOM 3129 C CA . VAL A 1 415 ? 9.439 -69.762 -20.523 1.00 31.14 415 VAL A CA 1
ATOM 3130 C C . VAL A 1 415 ? 10.341 -68.725 -19.763 1.00 31.14 415 VAL A C 1
ATOM 3132 O O . VAL A 1 415 ? 10.420 -67.568 -20.156 1.00 31.14 415 VAL A O 1
ATOM 3135 N N . ALA A 1 416 ? 10.985 -69.157 -18.658 1.00 32.84 416 ALA A N 1
ATOM 3136 C CA . ALA A 1 416 ? 11.947 -68.490 -17.738 1.00 32.84 416 ALA A CA 1
ATOM 3137 C C . ALA A 1 416 ? 13.237 -67.887 -18.387 1.00 32.84 416 ALA A C 1
ATOM 3139 O O . ALA A 1 416 ? 13.411 -68.009 -19.594 1.00 32.84 416 ALA A O 1
ATOM 3140 N N . GLN A 1 417 ? 14.215 -67.245 -17.708 1.00 31.83 417 GLN A N 1
ATOM 3141 C CA . GLN A 1 417 ? 14.647 -67.115 -16.282 1.00 31.83 417 GLN A CA 1
ATOM 3142 C C . GLN A 1 417 ? 15.469 -65.776 -16.142 1.00 31.83 417 GLN A C 1
ATOM 3144 O O . GLN A 1 417 ? 15.521 -65.045 -17.125 1.00 31.83 417 GLN A O 1
ATOM 3149 N N . ALA A 1 418 ? 16.131 -65.293 -15.068 1.00 29.97 418 ALA A N 1
ATOM 3150 C CA . ALA A 1 418 ? 16.556 -65.769 -13.733 1.00 29.97 418 ALA A CA 1
ATOM 3151 C C . ALA A 1 418 ? 16.724 -64.580 -12.721 1.00 29.97 418 ALA A C 1
ATOM 3153 O O . ALA A 1 418 ? 16.102 -63.537 -12.910 1.00 29.97 418 ALA A O 1
ATOM 3154 N N . SER A 1 419 ? 17.533 -64.712 -11.649 1.00 34.06 419 SER A N 1
ATOM 3155 C CA . SER A 1 419 ? 17.681 -63.731 -10.538 1.00 34.06 419 SER A CA 1
ATOM 3156 C C . SER A 1 419 ? 18.990 -63.884 -9.736 1.00 34.06 419 SER A C 1
ATOM 3158 O O . SER A 1 419 ? 19.407 -65.028 -9.590 1.00 34.06 419 SER A O 1
ATOM 3160 N N . GLU A 1 420 ? 19.533 -62.828 -9.089 1.00 30.73 420 GLU A N 1
ATOM 3161 C CA . GLU A 1 420 ? 20.325 -62.973 -7.834 1.00 30.73 420 GLU A CA 1
ATOM 3162 C C . GLU A 1 420 ? 20.585 -61.675 -7.011 1.00 30.73 420 GLU A C 1
ATOM 3164 O O . GLU A 1 420 ? 20.434 -60.555 -7.502 1.00 30.73 420 GLU A O 1
ATOM 3169 N N . SER A 1 421 ? 20.910 -61.853 -5.717 1.00 33.81 421 SER A N 1
ATOM 3170 C CA . SER A 1 421 ? 21.247 -60.911 -4.602 1.00 33.81 421 SER A CA 1
ATOM 3171 C C . SER A 1 421 ? 21.561 -61.788 -3.343 1.00 33.81 421 SER A C 1
ATOM 3173 O O . SER A 1 421 ? 21.235 -62.973 -3.454 1.00 33.81 421 SER A O 1
ATOM 3175 N N . PRO A 1 422 ? 22.087 -61.350 -2.149 1.00 53.25 422 PRO A N 1
ATOM 3176 C CA . PRO A 1 422 ? 22.111 -59.998 -1.528 1.00 53.25 422 PRO A CA 1
ATOM 3177 C C . PRO A 1 422 ? 23.330 -59.653 -0.572 1.00 53.25 422 PRO A C 1
ATOM 3179 O O . PRO A 1 422 ? 24.321 -60.366 -0.510 1.00 53.25 422 PRO A O 1
ATOM 3182 N N . SER A 1 423 ? 23.178 -58.602 0.267 1.00 31.33 423 SER A N 1
ATOM 3183 C CA . SER A 1 423 ? 23.619 -58.467 1.698 1.00 31.33 423 SER A CA 1
ATOM 3184 C C . SER A 1 423 ? 25.028 -58.004 2.204 1.00 31.33 423 SER A C 1
ATOM 3186 O O . SER A 1 423 ? 25.993 -58.748 2.221 1.00 31.33 423 SER A O 1
ATOM 3188 N N . GLN A 1 424 ? 25.018 -56.826 2.871 1.00 34.16 424 GLN A N 1
ATOM 3189 C CA . GLN A 1 424 ? 25.435 -56.500 4.276 1.00 34.16 424 GLN A CA 1
ATOM 3190 C C . GLN A 1 424 ? 26.900 -56.572 4.856 1.00 34.16 424 GLN A C 1
ATOM 3192 O O . GLN A 1 424 ? 27.304 -57.587 5.405 1.00 34.16 424 GLN A O 1
ATOM 3197 N N . LYS A 1 425 ? 27.491 -55.365 5.067 1.00 30.47 425 LYS A N 1
ATOM 3198 C CA . LYS A 1 425 ? 28.079 -54.784 6.335 1.00 30.47 425 LYS A CA 1
ATOM 3199 C C . LYS A 1 425 ? 29.511 -55.174 6.894 1.00 30.47 425 LYS A C 1
ATOM 3201 O O . LYS A 1 425 ? 30.142 -56.057 6.334 1.00 30.47 425 LYS A O 1
ATOM 3206 N N . PRO A 1 426 ? 30.103 -54.401 7.873 1.00 57.91 426 PRO A N 1
ATOM 3207 C CA . PRO A 1 426 ? 31.571 -54.144 8.028 1.00 57.91 426 PRO A CA 1
ATOM 3208 C C . PRO A 1 426 ? 32.230 -54.673 9.346 1.00 57.91 426 PRO A C 1
ATOM 3210 O O . PRO A 1 426 ? 31.549 -55.404 10.066 1.00 57.91 426 PRO A O 1
ATOM 3213 N N . PRO A 1 427 ? 33.500 -54.306 9.719 1.00 55.44 427 PRO A N 1
ATOM 3214 C CA . PRO A 1 427 ? 33.732 -53.155 10.651 1.00 55.44 427 PRO A CA 1
ATOM 3215 C C . PRO A 1 427 ? 35.119 -52.402 10.664 1.00 55.44 427 PRO A C 1
ATOM 3217 O O . PRO A 1 427 ? 36.126 -52.902 10.185 1.00 55.44 427 PRO A O 1
ATOM 3220 N N . LEU A 1 428 ? 35.112 -51.202 11.291 1.00 33.62 428 LEU A N 1
ATOM 3221 C CA . LEU A 1 428 ? 36.107 -50.440 12.123 1.00 33.62 428 LEU A CA 1
ATOM 3222 C C . LEU A 1 428 ? 37.658 -50.596 12.055 1.00 33.62 428 LEU A C 1
ATOM 3224 O O . LEU A 1 428 ? 38.169 -51.705 12.132 1.00 33.62 428 LEU A O 1
ATOM 3228 N N . VAL A 1 429 ? 38.378 -49.454 12.207 1.00 30.59 429 VAL A N 1
ATOM 3229 C CA . VAL A 1 429 ? 39.365 -49.120 13.296 1.00 30.59 429 VAL A CA 1
ATOM 3230 C C . VAL A 1 429 ? 39.780 -47.612 13.257 1.00 30.59 429 VAL A C 1
ATOM 3232 O O . VAL A 1 429 ? 39.541 -46.943 12.255 1.00 30.59 429 VAL A O 1
ATOM 3235 N N . GLU A 1 430 ? 40.309 -47.046 14.361 1.00 32.97 430 GLU A N 1
ATOM 3236 C CA . GLU A 1 430 ? 40.650 -45.607 14.565 1.00 32.97 430 GLU A CA 1
ATOM 3237 C C . GLU A 1 430 ? 42.081 -45.177 14.113 1.00 32.97 430 GLU A C 1
ATOM 3239 O O . GLU A 1 430 ? 42.938 -46.032 13.911 1.00 32.97 430 GLU A O 1
ATOM 3244 N N . VAL A 1 431 ? 42.404 -43.861 14.109 1.00 31.75 431 VAL A N 1
ATOM 3245 C CA . VAL A 1 431 ? 43.221 -43.199 15.179 1.00 31.75 431 VAL A CA 1
ATOM 3246 C C . VAL A 1 431 ? 43.367 -41.658 15.016 1.00 31.75 431 VAL A C 1
ATOM 3248 O O . VAL A 1 431 ? 43.868 -41.137 14.028 1.00 31.75 431 VAL A O 1
ATOM 3251 N N . LYS A 1 432 ? 42.944 -40.975 16.088 1.00 32.81 432 LYS A N 1
ATOM 3252 C CA . LYS A 1 432 ? 43.246 -39.644 16.677 1.00 32.81 432 LYS A CA 1
ATOM 3253 C C . LYS A 1 432 ? 44.427 -38.785 16.160 1.00 32.81 432 LYS A C 1
ATOM 3255 O O . LYS A 1 432 ? 45.551 -39.262 16.055 1.00 32.81 432 LYS A O 1
ATOM 3260 N N . SER A 1 433 ? 44.231 -37.460 16.225 1.00 33.78 433 SER A N 1
ATOM 3261 C CA . SER A 1 433 ? 45.125 -36.536 16.965 1.00 33.78 433 SER A CA 1
ATOM 3262 C C . SER A 1 433 ? 44.345 -35.308 17.496 1.00 33.78 433 SER A C 1
ATOM 3264 O O . SER A 1 433 ? 43.200 -35.095 17.100 1.00 33.78 433 SER A O 1
ATOM 3266 N N . GLY A 1 434 ? 44.898 -34.567 18.470 1.00 29.50 434 GLY A N 1
ATOM 3267 C CA . GLY A 1 434 ? 44.173 -33.554 19.264 1.00 29.50 434 GLY A CA 1
ATOM 3268 C C . GLY A 1 434 ? 45.066 -32.456 19.887 1.00 29.50 434 GLY A C 1
ATOM 3269 O O . GLY A 1 434 ? 46.236 -32.361 19.521 1.00 29.50 434 GLY A O 1
ATOM 3270 N N . PRO A 1 435 ? 44.521 -31.603 20.784 1.00 62.66 435 PRO A N 1
ATOM 3271 C CA . PRO A 1 435 ? 45.088 -30.295 21.159 1.00 62.66 435 PRO A CA 1
ATOM 3272 C C . PRO A 1 435 ? 46.135 -30.345 22.293 1.00 62.66 435 PRO A C 1
ATOM 3274 O O . PRO A 1 435 ? 46.381 -31.402 22.874 1.00 62.66 435 PRO A O 1
ATOM 3277 N N . PRO A 1 436 ? 46.689 -29.176 22.677 1.00 45.94 436 PRO A N 1
ATOM 3278 C CA . PRO A 1 436 ? 46.428 -28.715 24.052 1.00 45.94 436 PRO A CA 1
ATOM 3279 C C . PRO A 1 436 ? 46.126 -27.195 24.200 1.00 45.94 436 PRO A C 1
ATOM 3281 O O . PRO A 1 436 ? 46.462 -26.407 23.316 1.00 45.94 436 PRO A O 1
ATOM 3284 N N . PRO A 1 437 ? 45.504 -26.765 25.321 1.00 60.38 437 PRO A N 1
ATOM 3285 C CA . PRO A 1 437 ? 45.265 -25.359 25.689 1.00 60.38 437 PRO A CA 1
ATOM 3286 C C . PRO A 1 437 ? 46.320 -24.819 26.680 1.00 60.38 437 PRO A C 1
ATOM 3288 O O . PRO A 1 437 ? 47.125 -25.596 27.186 1.00 60.38 437 PRO A O 1
ATOM 3291 N N . TYR A 1 438 ? 46.245 -23.536 27.074 1.00 28.12 438 TYR A N 1
ATOM 3292 C CA . TYR A 1 438 ? 46.745 -23.080 28.388 1.00 28.12 438 TYR A CA 1
ATOM 3293 C C . TYR A 1 438 ? 46.016 -21.826 28.920 1.00 28.12 438 TYR A C 1
ATOM 3295 O O . TYR A 1 438 ? 45.391 -21.092 28.158 1.00 28.12 438 TYR A O 1
ATOM 3303 N N . GLN A 1 439 ? 46.084 -21.599 30.238 1.00 32.34 439 GLN A N 1
ATOM 3304 C CA . GLN A 1 439 ? 45.495 -20.458 30.963 1.00 32.34 439 GLN A CA 1
ATOM 3305 C C . GLN A 1 439 ? 46.568 -19.590 31.649 1.00 32.34 439 GLN A C 1
ATOM 3307 O O . GLN A 1 439 ? 47.620 -20.099 32.025 1.00 32.34 439 GLN A O 1
ATOM 3312 N N . GLY A 1 440 ? 46.209 -18.343 31.980 1.00 30.05 440 GLY A N 1
ATOM 3313 C CA . GLY A 1 440 ? 46.729 -17.649 33.169 1.00 30.05 440 GLY A CA 1
ATOM 3314 C C . GLY A 1 440 ? 47.662 -16.458 32.920 1.00 30.05 440 GLY A C 1
ATOM 3315 O O . GLY A 1 440 ? 48.535 -16.497 32.061 1.00 30.05 440 GLY A O 1
ATOM 3316 N N . GLY A 1 441 ? 47.485 -15.401 33.721 1.00 28.89 441 GLY A N 1
ATOM 3317 C CA . GLY A 1 441 ? 48.331 -14.202 33.723 1.00 28.89 441 GLY A CA 1
ATOM 3318 C C . GLY A 1 441 ? 47.610 -12.996 34.331 1.00 28.89 441 GLY A C 1
ATOM 3319 O O . GLY A 1 441 ? 46.773 -12.386 33.675 1.00 28.89 441 GLY A O 1
ATOM 3320 N N . VAL A 1 442 ? 47.911 -12.662 35.589 1.00 33.66 442 VAL A N 1
ATOM 3321 C CA . VAL A 1 442 ? 47.327 -11.509 36.304 1.00 33.66 442 VAL A CA 1
ATOM 3322 C C . VAL A 1 442 ? 48.337 -10.361 36.337 1.00 33.66 442 VAL A C 1
ATOM 3324 O O . VAL A 1 442 ? 49.503 -10.586 36.650 1.00 33.66 442 VAL A O 1
ATOM 3327 N N . GLY A 1 443 ? 47.890 -9.130 36.082 1.00 28.56 443 GLY A N 1
ATOM 3328 C CA . GLY A 1 443 ? 48.705 -7.923 36.244 1.00 28.56 443 GLY A CA 1
ATOM 3329 C C . GLY A 1 443 ? 47.851 -6.657 36.189 1.00 28.56 443 GLY A C 1
ATOM 3330 O O . GLY A 1 443 ? 47.256 -6.361 35.158 1.00 28.56 443 GLY A O 1
ATOM 3331 N N . GLY A 1 444 ? 47.755 -5.932 37.305 1.00 28.72 444 GLY A N 1
ATOM 3332 C CA . GLY A 1 444 ? 47.034 -4.656 37.391 1.00 28.72 444 GLY A CA 1
ATOM 3333 C C . GLY A 1 444 ? 47.973 -3.450 37.309 1.00 28.72 444 GLY A C 1
ATOM 3334 O O . GLY A 1 444 ? 49.159 -3.567 37.607 1.00 28.72 444 GLY A O 1
ATOM 3335 N N . GLY A 1 445 ? 47.440 -2.278 36.953 1.00 26.62 445 GLY A N 1
ATOM 3336 C CA . GLY A 1 445 ? 48.223 -1.040 36.903 1.00 26.62 445 GLY A CA 1
ATOM 3337 C C . GLY A 1 445 ? 47.414 0.187 36.486 1.00 26.62 445 GLY A C 1
ATOM 3338 O O . GLY A 1 445 ? 47.320 0.497 35.306 1.00 26.62 445 GLY A O 1
ATOM 3339 N N . ASN A 1 446 ? 46.863 0.911 37.462 1.00 37.59 446 ASN A N 1
ATOM 3340 C CA . ASN A 1 446 ? 46.412 2.295 37.288 1.00 37.59 446 ASN A CA 1
ATOM 3341 C C . ASN A 1 446 ? 47.523 3.226 37.793 1.00 37.59 446 ASN A C 1
ATOM 3343 O O . ASN A 1 446 ? 47.928 3.081 38.948 1.00 37.59 446 ASN A O 1
ATOM 3347 N N . PRO A 1 447 ? 47.966 4.193 36.975 1.00 41.50 447 PRO A N 1
ATOM 3348 C CA . PRO A 1 447 ? 48.279 5.501 37.538 1.00 41.50 447 PRO A CA 1
ATOM 3349 C C . PRO A 1 447 ? 47.758 6.678 36.687 1.00 41.50 447 PRO A C 1
ATOM 3351 O O . PRO A 1 447 ? 48.309 7.002 35.644 1.00 41.50 447 PRO A O 1
ATOM 3354 N N . GLN A 1 448 ? 46.745 7.356 37.233 1.00 29.17 448 GLN A N 1
ATOM 3355 C CA . GLN A 1 448 ? 46.736 8.799 37.555 1.00 29.17 448 GLN A CA 1
ATOM 3356 C C . GLN A 1 448 ? 46.889 9.872 36.442 1.00 29.17 448 GLN A C 1
ATOM 3358 O O . GLN A 1 448 ? 47.688 9.800 35.518 1.00 29.17 448 GLN A O 1
ATOM 3363 N N . ARG A 1 449 ? 46.135 10.968 36.637 1.00 37.78 449 ARG A N 1
ATOM 3364 C CA . ARG A 1 449 ? 46.270 12.275 35.953 1.00 37.78 449 ARG A CA 1
ATOM 3365 C C . ARG A 1 449 ? 47.637 12.928 36.231 1.00 37.78 449 ARG A C 1
ATOM 3367 O O . ARG A 1 449 ? 48.191 12.705 37.307 1.00 37.78 449 ARG A O 1
ATOM 3374 N N . PRO A 1 450 ? 48.129 13.805 35.337 1.00 38.34 450 PRO A N 1
ATOM 3375 C CA . PRO A 1 450 ? 47.879 15.267 35.456 1.00 38.34 450 PRO A CA 1
ATOM 3376 C C . PRO A 1 450 ? 46.784 15.752 34.461 1.00 38.34 450 PRO A C 1
ATOM 3378 O O . PRO A 1 450 ? 46.388 14.982 33.594 1.00 38.34 450 PRO A O 1
ATOM 3381 N N . ALA A 1 451 ? 46.058 16.877 34.594 1.00 29.75 451 ALA A N 1
ATOM 3382 C CA . ALA A 1 451 ? 46.443 18.295 34.763 1.00 29.75 451 ALA A CA 1
ATOM 3383 C C . ALA A 1 451 ? 47.354 18.792 33.611 1.00 29.75 451 ALA A C 1
ATOM 3385 O O . ALA A 1 451 ? 48.286 18.097 33.239 1.00 29.75 451 ALA A O 1
ATOM 3386 N N . SER A 1 452 ? 47.121 19.935 32.961 1.00 29.75 452 SER A N 1
ATOM 3387 C CA . SER A 1 452 ? 46.670 21.234 33.489 1.00 29.75 452 SER A CA 1
ATOM 3388 C C . SER A 1 452 ? 45.619 21.956 32.623 1.00 29.75 452 SER A C 1
ATOM 3390 O O . SER A 1 452 ? 45.195 21.456 31.582 1.00 29.75 452 SER A O 1
ATOM 3392 N N . GLU A 1 453 ? 45.206 23.155 33.050 1.00 30.64 453 GLU A N 1
ATOM 3393 C CA . GLU A 1 453 ? 44.388 24.071 32.246 1.00 30.64 453 GLU A CA 1
ATOM 3394 C C . GLU A 1 453 ? 45.174 24.713 31.085 1.00 30.64 453 GLU A C 1
ATOM 3396 O O . GLU A 1 453 ? 46.404 24.780 31.106 1.00 30.64 453 GLU A O 1
ATOM 3401 N N . THR A 1 454 ? 44.459 25.307 30.121 1.00 29.00 454 THR A N 1
ATOM 3402 C CA . THR A 1 454 ? 44.515 26.767 29.858 1.00 29.00 454 THR A CA 1
ATOM 3403 C C . THR A 1 454 ? 43.370 27.202 28.927 1.00 29.00 454 THR A C 1
ATOM 3405 O O . THR A 1 454 ? 42.716 26.368 28.302 1.00 29.00 454 THR A O 1
ATOM 3408 N N . ALA A 1 455 ? 43.052 28.501 28.902 1.00 28.28 455 ALA A N 1
ATOM 3409 C CA . ALA A 1 455 ? 41.837 29.040 28.281 1.00 28.28 455 ALA A CA 1
ATOM 3410 C C . ALA A 1 455 ? 42.061 29.657 26.886 1.00 28.28 455 ALA A C 1
ATOM 3412 O O . ALA A 1 455 ? 43.134 30.181 26.599 1.00 28.28 455 ALA A O 1
ATOM 3413 N N . PHE A 1 456 ? 40.997 29.699 26.074 1.00 31.53 456 PHE A N 1
ATOM 3414 C CA . PHE A 1 456 ? 40.932 30.454 24.815 1.00 31.53 456 PHE A CA 1
ATOM 3415 C C . PHE A 1 456 ? 39.810 31.506 24.829 1.00 31.53 456 PHE A C 1
ATOM 3417 O O . PHE A 1 456 ? 38.628 31.158 24.799 1.00 31.53 456 PHE A O 1
ATOM 3424 N N . PRO A 1 457 ? 40.174 32.795 24.801 1.00 40.28 457 PRO A N 1
ATOM 3425 C CA . PRO A 1 457 ? 39.349 33.881 24.276 1.00 40.28 457 PRO A CA 1
ATOM 3426 C C . PRO A 1 457 ? 40.072 34.623 23.120 1.00 40.28 457 PRO A C 1
ATOM 3428 O O . PRO A 1 457 ? 41.281 34.479 22.956 1.00 40.28 457 PRO A O 1
ATOM 3431 N N . PRO A 1 458 ? 39.406 35.545 22.405 1.00 50.75 458 PRO A N 1
ATOM 3432 C CA . PRO A 1 458 ? 38.083 35.423 21.800 1.00 50.75 458 PRO A CA 1
ATOM 3433 C C . PRO A 1 458 ? 38.138 35.734 20.280 1.00 50.75 458 PRO A C 1
ATOM 3435 O O . PRO A 1 458 ? 39.200 35.951 19.702 1.00 50.75 458 PRO A O 1
ATOM 3438 N N . ALA A 1 459 ? 36.982 35.765 19.612 1.00 35.84 459 ALA A N 1
ATOM 3439 C CA . ALA A 1 459 ? 36.884 35.998 18.168 1.00 35.84 459 ALA A CA 1
ATOM 3440 C C . ALA A 1 459 ? 37.290 37.417 17.709 1.00 35.84 459 ALA A C 1
ATOM 3442 O O . ALA A 1 459 ? 37.045 38.408 18.401 1.00 35.84 459 ALA A O 1
ATOM 3443 N N . SER A 1 460 ? 37.778 37.518 16.469 1.00 29.11 460 SER A N 1
ATOM 3444 C CA . SER A 1 460 ? 37.882 38.762 15.694 1.00 29.11 460 SER A CA 1
ATOM 3445 C C . SER A 1 460 ? 36.900 38.764 14.509 1.00 29.11 460 SER A C 1
ATOM 3447 O O . SER A 1 460 ? 36.469 37.718 14.024 1.00 29.11 460 SER A O 1
ATOM 3449 N N . LYS A 1 461 ? 36.488 39.965 14.083 1.00 33.31 461 LYS A N 1
ATOM 3450 C CA . LYS A 1 461 ? 35.592 40.211 12.930 1.00 33.31 461 LYS A CA 1
ATOM 3451 C C . LYS A 1 461 ? 36.454 40.368 11.650 1.00 33.31 461 LYS A C 1
ATOM 3453 O O . LYS A 1 461 ? 37.673 40.293 11.742 1.00 33.31 461 LYS A O 1
ATOM 3458 N N . VAL A 1 462 ? 35.933 40.557 10.436 1.00 27.81 462 VAL A N 1
ATOM 3459 C CA . VAL A 1 462 ? 35.210 41.744 9.917 1.00 27.81 462 VAL A CA 1
ATOM 3460 C C . VAL A 1 462 ? 34.496 41.366 8.605 1.00 27.81 462 VAL A C 1
ATOM 3462 O O . VAL A 1 462 ? 34.927 40.452 7.912 1.00 27.81 462 VAL A O 1
ATOM 3465 N N . ALA A 1 463 ? 33.418 42.078 8.263 1.00 32.66 463 ALA A N 1
ATOM 3466 C CA . ALA A 1 463 ? 32.705 41.964 6.987 1.00 32.66 463 ALA A CA 1
ATOM 3467 C C . ALA A 1 463 ? 32.800 43.269 6.175 1.00 32.66 463 ALA A C 1
ATOM 3469 O O . ALA A 1 463 ? 32.880 44.344 6.772 1.00 32.66 463 ALA A O 1
ATOM 3470 N N . ALA A 1 464 ? 32.722 43.176 4.844 1.00 28.45 464 ALA A N 1
ATOM 3471 C CA . ALA A 1 464 ? 32.399 44.281 3.935 1.00 28.45 464 ALA A CA 1
ATOM 3472 C C . ALA A 1 464 ? 31.895 43.741 2.579 1.00 28.45 464 ALA A C 1
ATOM 3474 O O . ALA A 1 464 ? 32.198 42.604 2.220 1.00 28.45 464 ALA A O 1
ATOM 3475 N N . ASP A 1 465 ? 31.127 44.567 1.866 1.00 29.05 465 ASP A N 1
ATOM 3476 C CA . ASP A 1 465 ? 30.521 44.297 0.548 1.00 29.05 465 ASP A CA 1
ATOM 3477 C C . ASP A 1 465 ? 31.189 45.213 -0.534 1.00 29.05 465 ASP A C 1
ATOM 3479 O O . ASP A 1 465 ? 32.351 45.580 -0.342 1.00 29.05 465 ASP A O 1
ATOM 3483 N N . PRO A 1 466 ? 30.599 45.547 -1.700 1.00 64.62 466 PRO A N 1
ATOM 3484 C CA . PRO A 1 466 ? 31.085 45.096 -3.008 1.00 64.62 466 PRO A CA 1
ATOM 3485 C C . PRO A 1 466 ? 31.760 46.189 -3.867 1.00 64.62 466 PRO A C 1
ATOM 3487 O O . PRO A 1 466 ? 31.632 47.378 -3.569 1.00 64.62 466 PRO A O 1
ATOM 3490 N N . ASN A 1 467 ? 32.360 45.807 -5.014 1.00 28.23 467 ASN A N 1
ATOM 3491 C CA . ASN A 1 467 ? 32.144 46.499 -6.308 1.00 28.23 467 ASN A CA 1
ATOM 3492 C C . ASN A 1 467 ? 32.713 45.788 -7.570 1.00 28.23 467 ASN A C 1
ATOM 3494 O O . ASN A 1 467 ? 33.493 44.846 -7.488 1.00 28.23 467 ASN A O 1
ATOM 3498 N N . HIS A 1 468 ? 32.259 46.276 -8.734 1.00 28.38 468 HIS A N 1
ATOM 3499 C CA . HIS A 1 468 ? 32.577 45.920 -10.143 1.00 28.38 468 HIS A CA 1
ATOM 3500 C C . HIS A 1 468 ? 33.949 46.516 -10.621 1.00 28.38 468 HIS A C 1
ATOM 3502 O O . HIS A 1 468 ? 34.561 47.190 -9.788 1.00 28.38 468 HIS A O 1
ATOM 3508 N N . PRO A 1 469 ? 34.437 46.419 -11.905 1.00 51.84 469 PRO A N 1
ATOM 3509 C CA . PRO A 1 469 ? 33.827 45.895 -13.159 1.00 51.84 469 PRO A CA 1
ATOM 3510 C C . PRO A 1 469 ? 34.755 45.135 -14.185 1.00 51.84 469 PRO A C 1
ATOM 3512 O O . PRO A 1 469 ? 35.948 44.972 -13.965 1.00 51.84 469 PRO A O 1
ATOM 3515 N N . LEU A 1 470 ? 34.177 44.819 -15.373 1.00 29.00 470 LEU A N 1
ATOM 3516 C CA . LEU A 1 470 ? 34.749 44.727 -16.758 1.00 29.00 470 LEU A CA 1
ATOM 3517 C C . LEU A 1 470 ? 34.946 43.351 -17.460 1.00 29.00 470 LEU A C 1
ATOM 3519 O O . LEU A 1 470 ? 35.919 42.659 -17.212 1.00 29.00 470 LEU A O 1
ATOM 3523 N N . ALA A 1 471 ? 34.049 43.081 -18.435 1.00 31.05 471 ALA A N 1
ATOM 3524 C CA . ALA A 1 471 ? 34.254 42.845 -19.895 1.00 31.05 471 ALA A CA 1
ATOM 3525 C C . ALA A 1 471 ? 35.319 41.822 -20.419 1.00 31.05 471 ALA A C 1
ATOM 3527 O O . ALA A 1 471 ? 36.324 41.577 -19.778 1.00 31.05 471 ALA A O 1
ATOM 3528 N N . THR A 1 472 ? 35.221 41.188 -21.605 1.00 31.69 472 THR A N 1
ATOM 3529 C CA . THR A 1 472 ? 34.477 41.426 -22.876 1.00 31.69 472 THR A CA 1
ATOM 3530 C C . THR A 1 472 ? 34.093 40.095 -23.579 1.00 31.69 472 THR A C 1
ATOM 3532 O O . THR A 1 472 ? 34.596 39.042 -23.200 1.00 31.69 472 THR A O 1
ATOM 3535 N N . GLY A 1 473 ? 33.262 40.134 -24.639 1.00 27.53 473 GLY A N 1
ATOM 3536 C CA . GLY A 1 473 ? 33.085 39.017 -25.595 1.00 27.53 473 GLY A CA 1
ATOM 3537 C C . GLY A 1 473 ? 31.735 39.017 -26.333 1.00 27.53 473 GLY A C 1
ATOM 3538 O O . GLY A 1 473 ? 30.731 38.605 -25.763 1.00 27.53 473 GLY A O 1
ATOM 3539 N N . GLU A 1 474 ? 31.683 39.478 -27.590 1.00 30.36 474 GLU A N 1
ATOM 3540 C CA . GLU A 1 474 ? 30.431 39.613 -28.367 1.00 30.36 474 GLU A CA 1
ATOM 3541 C C . GLU A 1 474 ? 30.177 38.482 -29.384 1.00 30.36 474 GLU A C 1
ATOM 3543 O O . GLU A 1 474 ? 31.100 38.002 -30.036 1.00 30.36 474 GLU A O 1
ATOM 3548 N N . ALA A 1 475 ? 28.895 38.207 -29.656 1.00 27.58 475 ALA A N 1
ATOM 3549 C CA . ALA A 1 475 ? 28.397 37.792 -30.973 1.00 27.58 475 ALA A CA 1
ATOM 3550 C C . ALA A 1 475 ? 26.980 38.369 -31.188 1.00 27.58 475 ALA A C 1
ATOM 3552 O O . ALA A 1 475 ? 26.216 38.490 -30.231 1.00 27.58 475 ALA A O 1
ATOM 3553 N N . LYS A 1 476 ? 26.627 38.770 -32.420 1.00 29.19 476 LYS A N 1
ATOM 3554 C CA . LYS A 1 476 ? 25.424 39.577 -32.723 1.00 29.19 476 LYS A CA 1
ATOM 3555 C C . LYS A 1 476 ? 24.569 38.987 -33.847 1.00 29.19 476 LYS A C 1
ATOM 3557 O O . LYS A 1 476 ? 25.092 38.669 -34.907 1.00 29.19 476 LYS A O 1
ATOM 3562 N N . SER A 1 477 ? 23.248 39.008 -33.673 1.00 29.00 477 SER A N 1
ATOM 3563 C CA . SER A 1 477 ? 22.272 39.386 -34.714 1.00 29.00 477 SER A CA 1
ATOM 3564 C C . SER A 1 477 ? 20.929 39.721 -34.045 1.00 29.00 477 SER A C 1
ATOM 3566 O O . SER A 1 477 ? 20.654 39.230 -32.952 1.00 29.00 477 SER A O 1
ATOM 3568 N N . GLY A 1 478 ? 20.127 40.612 -34.635 1.00 27.75 478 GLY A N 1
ATOM 3569 C CA . GLY A 1 478 ? 18.907 41.139 -34.008 1.00 27.75 478 GLY A CA 1
ATOM 3570 C C . GLY A 1 478 ? 17.785 41.417 -35.008 1.00 27.75 478 GLY A C 1
ATOM 3571 O O . GLY A 1 478 ? 18.026 41.522 -36.209 1.00 27.75 478 GLY A O 1
ATOM 3572 N N . SER A 1 479 ? 16.558 41.526 -34.496 1.00 28.77 479 SER A N 1
ATOM 3573 C CA . SER A 1 479 ? 15.336 41.707 -35.295 1.00 28.77 479 SER A CA 1
ATOM 3574 C C . SER A 1 479 ? 15.098 43.175 -35.695 1.00 28.77 479 SER A C 1
ATOM 3576 O O . SER A 1 479 ? 15.363 44.061 -34.879 1.00 28.77 479 SER A O 1
ATOM 3578 N N . PRO A 1 480 ? 14.539 43.458 -36.888 1.00 34.78 480 PRO A N 1
ATOM 3579 C CA . PRO A 1 480 ? 14.036 44.783 -37.258 1.00 34.78 480 PRO A CA 1
ATOM 3580 C C . PRO A 1 480 ? 12.595 45.037 -36.742 1.00 34.78 480 PRO A C 1
ATOM 3582 O O . PRO A 1 480 ? 11.883 44.080 -36.426 1.00 34.78 480 PRO A O 1
ATOM 3585 N N . PRO A 1 481 ? 12.142 46.306 -36.650 1.00 40.66 481 PRO A N 1
ATOM 3586 C CA . PRO A 1 481 ? 10.852 46.681 -36.059 1.00 40.66 481 PRO A CA 1
ATOM 3587 C C . PRO A 1 481 ? 9.694 46.852 -37.067 1.00 40.66 481 PRO A C 1
ATOM 3589 O O . PRO A 1 481 ? 9.875 46.883 -38.281 1.00 40.66 481 PRO A O 1
ATOM 3592 N N . TYR A 1 482 ? 8.490 47.029 -36.517 1.00 30.72 482 TYR A N 1
ATOM 3593 C CA . TYR A 1 482 ? 7.220 47.267 -37.217 1.00 30.72 482 TYR A CA 1
ATOM 3594 C C . TYR A 1 482 ? 7.068 48.724 -37.709 1.00 30.72 482 TYR A C 1
ATOM 3596 O O . TYR A 1 482 ? 7.163 49.646 -36.901 1.00 30.72 482 TYR A O 1
ATOM 3604 N N . GLN A 1 483 ? 6.693 48.927 -38.978 1.00 29.80 483 GLN A N 1
ATOM 3605 C CA . GLN A 1 483 ? 5.867 50.057 -39.448 1.00 29.80 483 GLN A CA 1
ATOM 3606 C C . GLN A 1 483 ? 4.968 49.590 -40.610 1.00 29.80 483 GLN A C 1
ATOM 3608 O O . GLN A 1 483 ? 5.277 48.601 -41.272 1.00 29.80 483 GLN A O 1
ATOM 3613 N N . GLY A 1 484 ? 3.819 50.247 -40.807 1.00 28.44 484 GLY A N 1
ATOM 3614 C CA . GLY A 1 484 ? 2.761 49.796 -41.723 1.00 28.44 484 GLY A CA 1
ATOM 3615 C C . GLY A 1 484 ? 2.648 50.585 -43.033 1.00 28.44 484 GLY A C 1
ATOM 3616 O O . GLY A 1 484 ? 3.264 51.633 -43.204 1.00 28.44 484 GLY A O 1
ATOM 3617 N N . GLY A 1 485 ? 1.794 50.093 -43.935 1.00 27.30 485 GLY A N 1
ATOM 3618 C CA . GLY A 1 485 ? 1.414 50.742 -45.194 1.00 27.30 485 GLY A CA 1
ATOM 3619 C C . GLY A 1 485 ? 0.007 50.314 -45.630 1.00 27.30 485 GLY A C 1
ATOM 3620 O O . GLY A 1 485 ? -0.443 49.225 -45.278 1.00 27.30 485 GLY A O 1
ATOM 3621 N N . VAL A 1 486 ? -0.705 51.179 -46.357 1.00 30.11 486 VAL A N 1
ATOM 3622 C CA . VAL A 1 486 ? -2.135 51.029 -46.698 1.00 30.11 486 VAL A CA 1
ATOM 3623 C C . VAL A 1 486 ? -2.333 51.097 -48.213 1.00 30.11 486 VAL A C 1
ATOM 3625 O O . VAL A 1 486 ? -1.895 52.079 -48.804 1.00 30.11 486 VAL A O 1
ATOM 3628 N N . ALA A 1 487 ? -3.061 50.142 -48.816 1.00 28.98 487 ALA A N 1
ATOM 3629 C CA . ALA A 1 487 ? -3.837 50.362 -50.054 1.00 28.98 487 ALA A CA 1
ATOM 3630 C C . ALA A 1 487 ? -4.791 49.197 -50.425 1.00 28.98 487 ALA A C 1
ATOM 3632 O O . ALA A 1 487 ? -4.343 48.099 -50.727 1.00 28.98 487 ALA A O 1
ATOM 3633 N N . GLY A 1 488 ? -6.097 49.500 -50.457 1.00 26.22 488 GLY A N 1
ATOM 3634 C CA . GLY A 1 488 ? -7.053 49.247 -51.559 1.00 26.22 488 GLY A CA 1
ATOM 3635 C C . GLY A 1 488 ? -7.206 47.872 -52.242 1.00 26.22 488 GLY A C 1
ATOM 3636 O O . GLY A 1 488 ? -6.286 47.380 -52.883 1.00 26.22 488 GLY A O 1
ATOM 3637 N N . GLY A 1 489 ? -8.451 47.369 -52.290 1.00 27.09 489 GLY A N 1
ATOM 3638 C CA . GLY A 1 489 ? -8.871 46.337 -53.257 1.00 27.09 489 GLY A CA 1
ATOM 3639 C C . GLY A 1 489 ? -10.121 45.534 -52.865 1.00 27.09 489 GLY A C 1
ATOM 3640 O O . GLY A 1 489 ? -9.995 44.436 -52.336 1.00 27.09 489 GLY A O 1
ATOM 3641 N N . GLY A 1 490 ? -11.325 46.057 -53.137 1.00 25.88 490 GLY A N 1
ATOM 3642 C CA . GLY A 1 490 ? -12.567 45.253 -53.164 1.00 25.88 490 GLY A CA 1
ATOM 3643 C C . GLY A 1 490 ? -12.723 44.467 -54.487 1.00 25.88 490 GLY A C 1
ATOM 3644 O O . GLY A 1 490 ? -11.849 44.615 -55.345 1.00 25.88 490 GLY A O 1
ATOM 3645 N N . PRO A 1 491 ? -13.815 43.693 -54.712 1.00 32.50 491 PRO A N 1
ATOM 3646 C CA . PRO A 1 491 ? -15.173 44.040 -54.265 1.00 32.50 491 PRO A CA 1
ATOM 3647 C C . PRO A 1 491 ? -16.048 42.900 -53.677 1.00 32.50 491 PRO A C 1
ATOM 3649 O O . PRO A 1 491 ? -15.814 41.711 -53.871 1.00 32.50 491 PRO A O 1
ATOM 3652 N N . GLU A 1 492 ? -17.131 43.313 -53.015 1.00 28.75 492 GLU A N 1
ATOM 3653 C CA . GLU A 1 492 ? -18.367 42.546 -52.745 1.00 28.75 492 GLU A CA 1
ATOM 3654 C C . GLU A 1 492 ? -19.402 42.801 -53.884 1.00 28.75 492 GLU A C 1
ATOM 3656 O O . GLU A 1 492 ? -19.111 43.620 -54.762 1.00 28.75 492 GLU A O 1
ATOM 3661 N N . PRO A 1 493 ? -20.648 42.266 -53.876 1.00 41.72 493 PRO A N 1
ATOM 3662 C CA . PRO A 1 493 ? -21.202 41.124 -53.129 1.00 41.72 493 PRO A CA 1
ATOM 3663 C C . PRO A 1 493 ? -22.017 40.135 -54.004 1.00 41.72 493 PRO A C 1
ATOM 3665 O O . PRO A 1 493 ? -22.627 40.542 -54.990 1.00 41.72 493 PRO A O 1
ATOM 3668 N N . GLN A 1 494 ? -22.199 38.878 -53.565 1.00 25.64 494 GLN A N 1
ATOM 3669 C CA . GLN A 1 494 ? -23.403 38.088 -53.908 1.00 25.64 494 GLN A CA 1
ATOM 3670 C C . GLN A 1 494 ? -23.861 37.155 -52.768 1.00 25.64 494 GLN A C 1
ATOM 3672 O O . GLN A 1 494 ? -23.120 36.307 -52.281 1.00 25.64 494 GLN A O 1
ATOM 3677 N N . ARG A 1 495 ? -25.143 37.281 -52.405 1.00 30.02 495 ARG A N 1
ATOM 3678 C CA . ARG A 1 495 ? -26.011 36.224 -51.843 1.00 30.02 495 ARG A CA 1
ATOM 3679 C C . ARG A 1 495 ? -26.810 35.641 -53.029 1.00 30.02 495 ARG A C 1
ATOM 3681 O O . ARG A 1 495 ? -27.092 36.430 -53.934 1.00 30.02 495 ARG A O 1
ATOM 3688 N N . PRO A 1 496 ? -27.245 34.356 -53.045 1.00 30.39 496 PRO A N 1
ATOM 3689 C CA . PRO A 1 496 ? -28.220 33.891 -52.047 1.00 30.39 496 PRO A CA 1
ATOM 3690 C C . PRO A 1 496 ? -28.264 32.372 -51.740 1.00 30.39 496 PRO A C 1
ATOM 3692 O O . PRO A 1 496 ? -27.496 31.566 -52.253 1.00 30.39 496 PRO A O 1
ATOM 3695 N N . SER A 1 497 ? -29.323 32.016 -51.000 1.00 25.23 497 SER A N 1
ATOM 3696 C CA . SER A 1 497 ? -30.026 30.722 -50.961 1.00 25.23 497 SER A CA 1
ATOM 3697 C C . SER A 1 497 ? -29.592 29.684 -49.919 1.00 25.23 497 SER A C 1
ATOM 3699 O O . SER A 1 497 ? -28.499 29.711 -49.362 1.00 25.23 497 SER A O 1
ATOM 3701 N N . SER A 1 498 ? -30.560 28.833 -49.580 1.00 30.91 498 SER A N 1
ATOM 3702 C CA . SER A 1 498 ? -30.579 27.926 -48.433 1.00 30.91 498 SER A CA 1
ATOM 3703 C C . SER A 1 498 ? -30.515 26.466 -48.873 1.00 30.91 498 SER A C 1
ATOM 3705 O O . SER A 1 498 ? -31.313 26.055 -49.715 1.00 30.91 498 SER A O 1
ATOM 3707 N N . GLY A 1 499 ? -29.667 25.671 -48.224 1.00 26.66 499 GLY A N 1
ATOM 3708 C CA . GLY A 1 499 ? -29.654 24.213 -48.340 1.00 26.66 499 GLY A CA 1
ATOM 3709 C C . GLY A 1 499 ? -29.695 23.569 -46.958 1.00 26.66 499 GLY A C 1
ATOM 3710 O O . GLY A 1 499 ? -28.769 23.738 -46.170 1.00 26.66 499 GLY A O 1
ATOM 3711 N N . THR A 1 500 ? -30.767 22.841 -46.652 1.00 32.69 500 THR A N 1
ATOM 3712 C CA . THR A 1 500 ? -30.845 21.972 -45.473 1.00 32.69 500 THR A CA 1
ATOM 3713 C C . THR A 1 500 ? -30.160 20.645 -45.795 1.00 32.69 500 THR A C 1
ATOM 3715 O O . THR A 1 500 ? -30.552 19.952 -46.729 1.00 32.69 500 THR A O 1
ATOM 3718 N N . GLY A 1 501 ? -29.123 20.289 -45.036 1.00 27.08 501 GLY A N 1
ATOM 3719 C CA . GLY A 1 501 ? -28.358 19.055 -45.230 1.00 27.08 501 GLY A CA 1
ATOM 3720 C C . GLY A 1 501 ? -27.977 18.437 -43.891 1.00 27.08 501 GLY A C 1
ATOM 3721 O O . GLY A 1 501 ? -27.392 19.102 -43.039 1.00 27.08 501 GLY A O 1
ATOM 3722 N N . SER A 1 502 ? -28.344 17.175 -43.686 1.00 30.08 502 SER A N 1
ATOM 3723 C CA . SER A 1 502 ? -28.091 16.441 -42.448 1.00 30.08 502 SER A CA 1
ATOM 3724 C C . SER A 1 502 ? -26.736 15.731 -42.474 1.00 30.08 502 SER A C 1
ATOM 3726 O O . SER A 1 502 ? -26.554 14.816 -43.272 1.00 30.08 502 SER A O 1
ATOM 3728 N N . GLY A 1 503 ? -25.861 16.076 -41.527 1.00 32.34 503 GLY A N 1
ATOM 3729 C CA . GLY A 1 503 ? -24.753 15.230 -41.075 1.00 32.34 503 GLY A CA 1
ATOM 3730 C C . GLY A 1 503 ? -23.505 15.168 -41.964 1.00 32.34 503 GLY A C 1
ATOM 3731 O O . GLY A 1 503 ? -23.487 14.504 -42.992 1.00 32.34 503 GLY A O 1
ATOM 3732 N N . ASP A 1 504 ? -22.403 15.707 -41.445 1.00 26.81 504 ASP A N 1
ATOM 3733 C CA . ASP A 1 504 ? -21.140 14.963 -41.408 1.00 26.81 504 ASP A CA 1
ATOM 3734 C C . ASP A 1 504 ? -20.511 15.146 -40.018 1.00 26.81 504 ASP A C 1
ATOM 3736 O O . ASP A 1 504 ? -20.649 16.200 -39.396 1.00 26.81 504 ASP A O 1
ATOM 3740 N N . ALA A 1 505 ? -19.849 14.104 -39.524 1.00 38.69 505 ALA A N 1
ATOM 3741 C CA . ALA A 1 505 ? -19.146 14.077 -38.247 1.00 38.69 505 ALA A CA 1
ATOM 3742 C C . ALA A 1 505 ? -17.636 13.925 -38.494 1.00 38.69 505 ALA A C 1
ATOM 3744 O O . ALA A 1 505 ? -16.990 13.020 -37.965 1.00 38.69 505 ALA A O 1
ATOM 3745 N N . SER A 1 506 ? -17.067 14.802 -39.328 1.00 38.97 506 SER A N 1
ATOM 3746 C CA . SER A 1 506 ? -15.638 14.799 -39.639 1.00 38.97 506 SER A CA 1
ATOM 3747 C C . SER A 1 506 ? -15.031 16.209 -39.690 1.00 38.97 506 SER A C 1
ATOM 3749 O O . SER A 1 506 ? -15.693 17.188 -40.022 1.00 38.97 506 SER A O 1
ATOM 3751 N N . LYS A 1 507 ? -13.732 16.296 -39.367 1.00 35.44 507 LYS A N 1
ATOM 3752 C CA . LYS A 1 507 ? -12.854 17.465 -39.588 1.00 35.44 507 LYS A CA 1
ATOM 3753 C C . LYS A 1 507 ? -13.194 18.759 -38.828 1.00 35.44 507 LYS A C 1
ATOM 3755 O O . LYS A 1 507 ? -13.097 19.852 -39.383 1.00 35.44 507 LYS A O 1
ATOM 3760 N N . VAL A 1 508 ? -13.331 18.662 -37.505 1.00 38.59 508 VAL A N 1
ATOM 3761 C CA . VAL A 1 508 ? -12.558 19.612 -36.682 1.00 38.59 508 VAL A CA 1
ATOM 3762 C C . VAL A 1 508 ? -11.085 19.249 -36.887 1.00 38.59 508 VAL A C 1
ATOM 3764 O O . VAL A 1 508 ? -10.702 18.096 -36.681 1.00 38.59 508 VAL A O 1
ATOM 3767 N N . ALA A 1 509 ? -10.260 20.192 -37.344 1.00 41.97 509 ALA A N 1
ATOM 3768 C CA . ALA A 1 509 ? -8.816 19.988 -37.356 1.00 41.97 509 ALA A CA 1
ATOM 3769 C C . ALA A 1 509 ? -8.345 19.935 -35.898 1.00 41.97 509 ALA A C 1
ATOM 3771 O O . ALA A 1 509 ? -8.481 20.923 -35.180 1.00 41.97 509 ALA A O 1
ATOM 3772 N N . ALA A 1 510 ? -7.863 18.774 -35.448 1.00 62.12 510 ALA A N 1
ATOM 3773 C CA . ALA A 1 510 ? -7.471 18.579 -34.058 1.00 62.12 510 ALA A CA 1
ATOM 3774 C C . ALA A 1 510 ? -6.340 19.551 -33.691 1.00 62.12 510 ALA A C 1
ATOM 3776 O O . ALA A 1 510 ? -5.223 19.423 -34.191 1.00 62.12 510 ALA A O 1
ATOM 3777 N N . ASP A 1 511 ? -6.653 20.524 -32.833 1.00 78.31 511 ASP A N 1
ATOM 3778 C CA . ASP A 1 511 ? -5.690 21.469 -32.272 1.00 78.31 511 ASP A CA 1
ATOM 3779 C C . ASP A 1 511 ? -4.556 20.675 -31.597 1.00 78.31 511 ASP A C 1
ATOM 3781 O O . ASP A 1 511 ? -4.820 19.957 -30.628 1.00 78.31 511 ASP A O 1
ATOM 3785 N N . PRO A 1 512 ? -3.305 20.745 -32.094 1.00 79.81 512 PRO A N 1
ATOM 3786 C CA . PRO A 1 512 ? -2.216 19.912 -31.584 1.00 79.81 512 PRO A CA 1
ATOM 3787 C C . PRO A 1 512 ? -1.878 20.235 -30.123 1.00 79.81 512 PRO A C 1
ATOM 3789 O O . PRO A 1 512 ? -1.370 19.376 -29.404 1.00 79.81 512 PRO A O 1
ATOM 3792 N N . GLU A 1 513 ? -2.233 21.437 -29.660 1.00 87.38 513 GLU A N 1
ATOM 3793 C CA . GLU A 1 513 ? -2.051 21.879 -28.281 1.00 87.38 513 GLU A CA 1
ATOM 3794 C C . GLU A 1 513 ? -3.197 21.443 -27.352 1.00 87.38 513 GLU A C 1
ATOM 3796 O O . GLU A 1 513 ? -3.065 21.564 -26.134 1.00 87.38 513 GLU A O 1
ATOM 3801 N N . LEU A 1 514 ? -4.319 20.924 -27.874 1.00 90.25 514 LEU A N 1
ATOM 3802 C CA . LEU A 1 514 ? -5.500 20.534 -27.086 1.00 90.25 514 LEU A CA 1
ATOM 3803 C C . LEU A 1 514 ? -5.169 19.552 -25.939 1.00 90.25 514 LEU A C 1
ATOM 3805 O O . LEU A 1 514 ? -5.593 19.819 -24.812 1.00 90.25 514 LEU A O 1
ATOM 3809 N N . PRO A 1 515 ? -4.355 18.489 -26.135 1.00 90.81 515 PRO A N 1
ATOM 3810 C CA . PRO A 1 515 ? -3.853 17.656 -25.038 1.00 90.81 515 PRO A CA 1
ATOM 3811 C C . PRO A 1 515 ? -3.117 18.445 -23.945 1.00 90.81 515 PRO A C 1
ATOM 3813 O O . PRO A 1 515 ? -3.308 18.189 -22.754 1.00 90.81 515 PRO A O 1
ATOM 3816 N N . GLY A 1 516 ? -2.260 19.393 -24.339 1.00 87.69 516 GLY A N 1
ATOM 3817 C CA . GLY A 1 516 ? -1.453 20.206 -23.426 1.00 87.69 516 GLY A CA 1
ATOM 3818 C C . GLY A 1 516 ? -2.305 21.193 -22.633 1.00 87.69 516 GLY A C 1
ATOM 3819 O O . GLY A 1 516 ? -2.225 21.232 -21.405 1.00 87.69 516 GLY A O 1
ATOM 3820 N N . LYS A 1 517 ? -3.188 21.918 -23.327 1.00 92.12 517 LYS A N 1
ATOM 3821 C CA . LYS A 1 517 ? -4.173 22.845 -22.754 1.00 92.12 517 LYS A CA 1
ATOM 3822 C C . LYS A 1 517 ? -5.098 22.131 -21.760 1.00 92.12 517 LYS A C 1
ATOM 3824 O O . LYS A 1 517 ? -5.269 22.609 -20.640 1.00 92.12 517 LYS A O 1
ATOM 3829 N N . ALA A 1 518 ? -5.626 20.957 -22.113 1.00 93.31 518 ALA A N 1
ATOM 3830 C CA . ALA A 1 518 ? -6.466 20.158 -21.221 1.00 93.31 518 ALA A CA 1
ATOM 3831 C C . ALA A 1 518 ? -5.701 19.653 -19.984 1.00 93.31 518 ALA A C 1
ATOM 3833 O O . ALA A 1 518 ? -6.188 19.788 -18.861 1.00 93.31 518 ALA A O 1
ATOM 3834 N N . ARG A 1 519 ? -4.468 19.143 -20.145 1.00 90.81 519 ARG A N 1
ATOM 3835 C CA . ARG A 1 519 ? -3.624 18.740 -19.003 1.00 90.81 519 ARG A CA 1
ATOM 3836 C C . ARG A 1 519 ? -3.302 19.929 -18.087 1.00 90.81 519 ARG A C 1
ATOM 3838 O O . ARG A 1 519 ? -3.311 19.770 -16.868 1.00 90.81 519 ARG A O 1
ATOM 3845 N N . ALA A 1 520 ? -3.064 21.116 -18.648 1.00 89.81 520 ALA A N 1
ATOM 3846 C CA . ALA A 1 520 ? -2.841 22.343 -17.885 1.00 89.81 520 ALA A CA 1
ATOM 3847 C C . ALA A 1 520 ? -4.091 22.776 -17.096 1.00 89.81 520 ALA A C 1
ATOM 3849 O O . ALA A 1 520 ? -3.976 23.076 -15.907 1.00 89.81 520 ALA A O 1
ATOM 3850 N N . PHE A 1 521 ? -5.280 22.728 -17.710 1.00 93.00 521 PHE A N 1
ATOM 3851 C CA . PHE A 1 521 ? -6.555 22.979 -17.028 1.00 93.00 521 PHE A CA 1
ATOM 3852 C C . PHE A 1 521 ? -6.762 22.024 -15.841 1.00 93.00 521 PHE A C 1
ATOM 3854 O O . PHE A 1 521 ? -6.985 22.472 -14.716 1.00 93.00 521 PHE A O 1
ATOM 3861 N N . LEU A 1 522 ? -6.630 20.710 -16.061 1.00 93.00 522 LEU A N 1
ATOM 3862 C CA . LEU A 1 522 ? -6.841 19.707 -15.010 1.00 93.00 522 LEU A CA 1
ATOM 3863 C C . LEU A 1 522 ? -5.811 19.856 -13.879 1.00 93.00 522 LEU A C 1
ATOM 3865 O O . LEU A 1 522 ? -6.154 19.700 -12.704 1.00 93.00 522 LEU A O 1
ATOM 3869 N N . LYS A 1 523 ? -4.571 20.246 -14.209 1.00 88.00 523 LYS A N 1
ATOM 3870 C CA . LYS A 1 523 ? -3.531 20.568 -13.224 1.00 88.00 523 LYS A CA 1
ATOM 3871 C C . LYS A 1 523 ? -3.866 21.810 -12.388 1.00 88.00 523 LYS A C 1
ATOM 3873 O O . LYS A 1 523 ? -3.572 21.814 -11.194 1.00 88.00 523 LYS A O 1
ATOM 3878 N N . ALA A 1 524 ? -4.464 22.838 -12.991 1.00 86.88 524 ALA A N 1
ATOM 3879 C CA . ALA A 1 524 ? -4.830 24.079 -12.310 1.00 86.88 524 ALA A CA 1
ATOM 3880 C C . ALA A 1 524 ? -6.067 23.925 -11.407 1.00 86.88 524 ALA A C 1
ATOM 3882 O O . ALA A 1 524 ? -6.036 24.350 -10.253 1.00 86.88 524 ALA A O 1
ATOM 3883 N N . HIS A 1 525 ? -7.136 23.298 -11.913 1.00 88.06 525 HIS A N 1
ATOM 3884 C CA . HIS A 1 525 ? -8.456 23.305 -11.265 1.00 88.06 525 HIS A CA 1
ATOM 3885 C C . HIS A 1 525 ? -8.808 22.025 -10.493 1.00 88.06 525 HIS A C 1
ATOM 3887 O O . HIS A 1 525 ? -9.601 22.087 -9.556 1.00 88.06 525 HIS A O 1
ATOM 3893 N N . CYS A 1 526 ? -8.242 20.865 -10.852 1.00 89.56 526 CYS A N 1
ATOM 3894 C CA . CYS A 1 526 ? -8.703 19.562 -10.340 1.00 89.56 526 CYS A CA 1
ATOM 3895 C C . CYS A 1 526 ? -7.641 18.802 -9.521 1.00 89.56 526 CYS A C 1
ATOM 3897 O O . CYS A 1 526 ? -7.948 18.227 -8.474 1.00 89.56 526 CYS A O 1
ATOM 3899 N N . HIS A 1 527 ? -6.382 18.812 -9.967 1.00 88.81 527 HIS A N 1
ATOM 3900 C CA . HIS A 1 527 ? -5.310 17.940 -9.463 1.00 88.81 527 HIS A CA 1
ATOM 3901 C C . HIS A 1 527 ? -4.992 18.113 -7.966 1.00 88.81 527 HIS A C 1
ATOM 3903 O O . HIS A 1 527 ? -4.635 17.149 -7.289 1.00 88.81 527 HIS A O 1
ATOM 3909 N N . ARG A 1 528 ? -5.187 19.313 -7.396 1.00 85.50 528 ARG A N 1
ATOM 3910 C CA . ARG A 1 528 ? -4.977 19.547 -5.953 1.00 85.50 528 ARG A CA 1
ATOM 3911 C C . ARG A 1 528 ? -5.876 18.658 -5.078 1.00 85.50 528 ARG A C 1
ATOM 3913 O O . ARG A 1 528 ? -5.447 18.217 -4.015 1.00 85.50 528 ARG A O 1
ATOM 3920 N N . CYS A 1 529 ? -7.094 18.370 -5.530 1.00 84.38 529 CYS A N 1
ATOM 3921 C CA . CYS A 1 529 ? -8.020 17.460 -4.855 1.00 84.38 529 CYS A CA 1
ATOM 3922 C C . CYS A 1 529 ? -7.851 16.017 -5.357 1.00 84.38 529 CYS A C 1
ATOM 3924 O O . CYS A 1 529 ? -7.797 15.084 -4.556 1.00 84.38 529 CYS A O 1
ATOM 3926 N N . HIS A 1 530 ? -7.695 15.841 -6.669 1.00 86.94 530 HIS A N 1
ATOM 3927 C CA . HIS A 1 530 ? -7.666 14.545 -7.354 1.00 86.94 530 HIS A CA 1
ATOM 3928 C C . HIS A 1 530 ? -6.263 14.270 -7.931 1.00 86.94 530 HIS A C 1
ATOM 3930 O O . HIS A 1 530 ? -6.029 14.482 -9.118 1.00 86.94 530 HIS A O 1
ATOM 3936 N N . GLY A 1 531 ? -5.318 13.875 -7.069 1.00 79.94 531 GLY A N 1
ATOM 3937 C CA . GLY A 1 531 ? -3.916 13.574 -7.420 1.00 79.94 531 GLY A CA 1
ATOM 3938 C C . GLY A 1 531 ? -2.888 14.061 -6.387 1.00 79.94 531 GLY A C 1
ATOM 3939 O O . GLY A 1 531 ? -1.930 13.362 -6.076 1.00 79.94 531 GLY A O 1
ATOM 3940 N N . VAL A 1 532 ? -3.122 15.213 -5.743 1.00 82.56 532 VAL A N 1
ATOM 3941 C CA . VAL A 1 532 ? -2.308 15.655 -4.588 1.00 82.56 532 VAL A CA 1
ATOM 3942 C C . VAL A 1 532 ? -2.872 15.130 -3.266 1.00 82.56 532 VAL A C 1
ATOM 3944 O O . VAL A 1 532 ? -2.144 14.513 -2.485 1.00 82.56 532 VAL A O 1
ATOM 3947 N N . ARG A 1 533 ? -4.157 15.391 -2.993 1.00 79.25 533 ARG A N 1
ATOM 3948 C CA . ARG A 1 533 ? -4.818 15.019 -1.726 1.00 79.25 533 ARG A CA 1
ATOM 3949 C C . ARG A 1 533 ? -5.590 13.704 -1.764 1.00 79.25 533 ARG A C 1
ATOM 3951 O O . ARG A 1 533 ? -5.806 13.123 -0.711 1.00 79.25 533 ARG A O 1
ATOM 3958 N N . PHE A 1 534 ? -5.991 13.252 -2.953 1.00 76.38 534 PHE A N 1
ATOM 3959 C CA . PHE A 1 534 ? -6.862 12.086 -3.148 1.00 76.38 534 PHE A CA 1
ATOM 3960 C C . PHE A 1 534 ? -8.180 12.175 -2.352 1.00 76.38 534 PHE A C 1
ATOM 3962 O O . PHE A 1 534 ? -8.626 11.199 -1.755 1.00 76.38 534 PHE A O 1
ATOM 3969 N N . GLU A 1 535 ? -8.838 13.344 -2.405 1.00 78.94 535 GLU A N 1
ATOM 3970 C CA . GLU A 1 535 ? -10.181 13.584 -1.827 1.00 78.94 535 GLU A CA 1
ATOM 3971 C C . GLU A 1 535 ? -11.233 12.598 -2.401 1.00 78.94 535 GLU A C 1
ATOM 3973 O O . GLU A 1 535 ? -12.276 12.353 -1.801 1.00 78.94 535 GLU A O 1
ATOM 3978 N N . VAL A 1 536 ? -10.937 12.007 -3.567 1.00 75.81 536 VAL A N 1
ATOM 3979 C CA . VAL A 1 536 ? -11.542 10.766 -4.070 1.00 75.81 536 VAL A CA 1
ATOM 3980 C C . VAL A 1 536 ? -10.443 9.690 -4.076 1.00 75.81 536 VAL A C 1
ATOM 3982 O O . VAL A 1 536 ? -9.443 9.870 -4.784 1.00 75.81 536 VAL A O 1
ATOM 3985 N N . PRO A 1 537 ? -10.584 8.588 -3.315 1.00 66.50 537 PRO A N 1
ATOM 3986 C CA . PRO A 1 537 ? -9.550 7.564 -3.217 1.00 66.50 537 PRO A CA 1
ATOM 3987 C C . PRO A 1 537 ? -9.168 6.935 -4.560 1.00 66.50 537 PRO A C 1
ATOM 3989 O O . PRO A 1 537 ? -10.023 6.620 -5.386 1.00 66.50 537 PRO A O 1
ATOM 3992 N N . GLY A 1 538 ? -7.862 6.764 -4.783 1.00 66.38 538 GLY A N 1
ATOM 3993 C CA . GLY A 1 538 ? -7.311 6.166 -6.005 1.00 66.38 538 GLY A CA 1
ATOM 3994 C C . GLY A 1 538 ? -7.465 6.997 -7.289 1.00 66.38 538 GLY A C 1
ATOM 3995 O O . GLY A 1 538 ? -7.022 6.541 -8.339 1.00 66.38 538 GLY A O 1
ATOM 3996 N N . TYR A 1 539 ? -8.058 8.196 -7.234 1.00 79.25 539 TYR A N 1
ATOM 3997 C CA . TYR A 1 539 ? -8.285 9.040 -8.410 1.00 79.25 539 TYR A CA 1
ATOM 3998 C C . TYR A 1 539 ? -7.235 10.151 -8.541 1.00 79.25 539 TYR A C 1
ATOM 4000 O O . TYR A 1 539 ? -7.242 11.128 -7.786 1.00 79.25 539 TYR A O 1
ATOM 4008 N N . ASP A 1 540 ? -6.360 10.007 -9.539 1.00 84.38 540 ASP A N 1
ATOM 4009 C CA . ASP A 1 540 ? -5.497 11.075 -10.048 1.00 84.38 540 ASP A CA 1
ATOM 4010 C C . ASP A 1 540 ? -6.020 11.550 -11.413 1.00 84.38 540 ASP A C 1
ATOM 4012 O O . ASP A 1 540 ? -6.142 10.769 -12.356 1.00 84.38 540 ASP A O 1
ATOM 4016 N N . VAL A 1 541 ? -6.329 12.842 -11.520 1.00 88.69 541 VAL A N 1
ATOM 4017 C CA . VAL A 1 541 ? -6.840 13.481 -12.742 1.00 88.69 541 VAL A CA 1
ATOM 4018 C C . VAL A 1 541 ? -5.739 13.763 -13.779 1.00 88.69 541 VAL A C 1
ATOM 4020 O O . VAL A 1 541 ? -6.029 14.208 -14.889 1.00 88.69 541 VAL A O 1
ATOM 4023 N N . LEU A 1 542 ? -4.469 13.537 -13.434 1.00 88.88 542 LEU A N 1
ATOM 4024 C CA . LEU A 1 542 ? -3.321 13.617 -14.339 1.00 88.88 542 LEU A CA 1
ATOM 4025 C C . LEU A 1 542 ? -2.764 12.236 -14.725 1.00 88.88 542 LEU A C 1
ATOM 4027 O O . LEU A 1 542 ? -1.875 12.176 -15.582 1.00 88.88 542 LEU A O 1
ATOM 4031 N N . ASP A 1 543 ? -3.321 11.143 -14.197 1.00 84.88 543 ASP A N 1
ATOM 4032 C CA . ASP A 1 543 ? -3.091 9.781 -14.684 1.00 84.88 543 ASP A CA 1
ATOM 4033 C C . ASP A 1 543 ? -4.164 9.412 -15.723 1.00 84.88 543 ASP A C 1
ATOM 4035 O O . ASP A 1 543 ? -5.341 9.215 -15.409 1.00 84.88 543 ASP A O 1
ATOM 4039 N N . ARG A 1 544 ? -3.763 9.323 -16.999 1.00 85.00 544 ARG A N 1
ATOM 4040 C CA . ARG A 1 544 ? -4.694 8.989 -18.088 1.00 85.00 544 ARG A CA 1
ATOM 4041 C C . ARG A 1 544 ? -5.274 7.587 -17.933 1.00 85.00 544 ARG A C 1
ATOM 4043 O O . ARG A 1 544 ? -6.437 7.379 -18.274 1.00 85.00 544 ARG A O 1
ATOM 4050 N N . ASP A 1 545 ? -4.481 6.637 -17.458 1.00 81.31 545 ASP A N 1
ATOM 4051 C CA . ASP A 1 545 ? -4.898 5.240 -17.404 1.00 81.31 545 ASP A CA 1
ATOM 4052 C C . ASP A 1 545 ? -5.923 5.053 -16.276 1.00 81.31 545 ASP A C 1
ATOM 4054 O O . ASP A 1 545 ? -6.926 4.370 -16.471 1.00 81.31 545 ASP A O 1
ATOM 4058 N N . ALA A 1 546 ? -5.763 5.777 -15.160 1.00 79.06 546 ALA A N 1
ATOM 4059 C CA . ALA A 1 546 ? -6.780 5.879 -14.110 1.00 79.06 546 ALA A CA 1
ATOM 4060 C C . ALA A 1 546 ? -8.067 6.596 -14.576 1.00 79.06 546 ALA A C 1
ATOM 4062 O O . ALA A 1 546 ? -9.165 6.192 -14.193 1.00 79.06 546 ALA A O 1
ATOM 4063 N N . LEU A 1 547 ? -7.958 7.631 -15.422 1.00 86.94 547 LEU A N 1
ATOM 4064 C CA . LEU A 1 547 ? -9.115 8.344 -15.986 1.00 86.94 547 LEU A CA 1
ATOM 4065 C C . LEU A 1 547 ? -9.991 7.455 -16.887 1.00 86.94 547 LEU A C 1
ATOM 4067 O O . LEU A 1 547 ? -11.220 7.549 -16.815 1.00 86.94 547 LEU A O 1
ATOM 4071 N N . VAL A 1 548 ? -9.380 6.620 -17.739 1.00 87.56 548 VAL A N 1
ATOM 4072 C CA . VAL A 1 548 ? -10.103 5.794 -18.732 1.00 87.56 548 VAL A CA 1
ATOM 4073 C C . VAL A 1 548 ? -10.405 4.365 -18.266 1.00 87.56 548 VAL A C 1
ATOM 4075 O O . VAL A 1 548 ? -11.162 3.653 -18.931 1.00 87.56 548 VAL A O 1
ATOM 4078 N N . ALA A 1 549 ? -9.849 3.928 -17.133 1.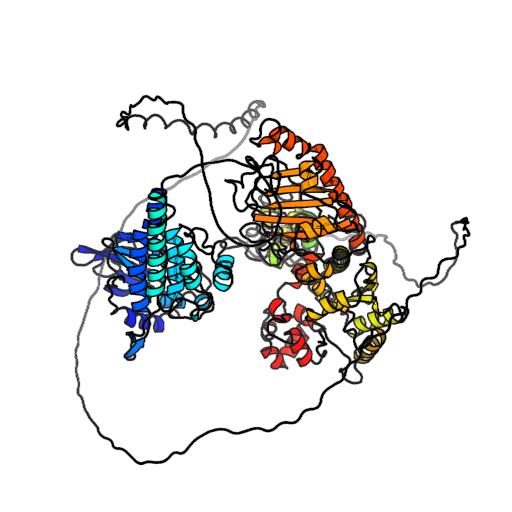00 81.00 549 ALA A N 1
ATOM 4079 C CA . ALA A 1 549 ? -10.171 2.639 -16.528 1.00 81.00 549 ALA A CA 1
ATOM 4080 C C . ALA A 1 549 ? -11.645 2.559 -16.086 1.00 81.00 549 ALA A C 1
ATOM 4082 O O . ALA A 1 549 ? -12.243 3.532 -15.621 1.00 81.00 549 ALA A O 1
ATOM 4083 N N . ARG A 1 550 ? -12.239 1.361 -16.180 1.00 75.62 550 ARG A N 1
ATOM 4084 C CA . ARG A 1 550 ? -13.537 1.075 -15.545 1.00 75.62 550 ARG A CA 1
ATOM 4085 C C . ARG A 1 550 ? -13.365 1.073 -14.026 1.00 75.62 550 ARG A C 1
ATOM 4087 O O . ARG A 1 550 ? -12.427 0.463 -13.519 1.00 75.62 550 ARG A O 1
ATOM 4094 N N . ARG A 1 551 ? -14.283 1.728 -13.312 1.00 74.94 551 ARG A N 1
ATOM 4095 C CA . ARG A 1 551 ? -14.205 1.909 -11.849 1.00 74.94 551 ARG A CA 1
ATOM 4096 C C . ARG A 1 551 ? -14.799 0.743 -11.056 1.00 74.94 551 ARG A C 1
ATOM 4098 O O . ARG A 1 551 ? -14.363 0.475 -9.942 1.00 74.94 551 ARG A O 1
ATOM 4105 N N . GLY A 1 552 ? -15.744 0.023 -11.655 1.00 59.25 552 GLY A N 1
ATOM 4106 C CA . GLY A 1 552 ? -16.415 -1.130 -11.067 1.00 59.25 552 GLY A CA 1
ATOM 4107 C C . GLY A 1 552 ? -17.404 -1.758 -12.047 1.00 59.25 552 GLY A C 1
ATOM 4108 O O . GLY A 1 552 ? -17.514 -1.334 -13.200 1.00 59.25 552 GLY A O 1
ATOM 4109 N N . GLU A 1 553 ? -18.138 -2.769 -11.591 1.00 44.72 553 GLU A N 1
ATOM 4110 C CA . GLU A 1 553 ? -19.246 -3.345 -12.353 1.00 44.72 553 GLU A CA 1
ATOM 4111 C C . GLU A 1 553 ? -20.401 -2.330 -12.430 1.00 44.72 553 GLU A C 1
ATOM 4113 O O . GLU A 1 553 ? -20.816 -1.764 -11.422 1.00 44.72 553 GLU A O 1
ATOM 4118 N N . GLY A 1 554 ? -20.868 -2.022 -13.643 1.00 60.78 554 GLY A N 1
ATOM 4119 C CA . GLY A 1 554 ? -21.858 -0.964 -13.896 1.00 60.78 554 GLY A CA 1
ATOM 4120 C C . GLY A 1 554 ? -21.319 0.479 -13.886 1.00 60.78 554 GLY A C 1
ATOM 4121 O O . GLY A 1 554 ? -21.949 1.353 -14.483 1.00 60.78 554 GLY A O 1
ATOM 4122 N N . GLU A 1 555 ? -20.151 0.757 -13.295 1.00 66.69 555 GLU A N 1
ATOM 4123 C CA . GLU A 1 555 ? -19.582 2.113 -13.268 1.00 66.69 555 GLU A CA 1
ATOM 4124 C C . GLU A 1 555 ? -18.786 2.470 -14.536 1.00 66.69 555 GLU A C 1
ATOM 4126 O O . GLU A 1 555 ? -17.759 1.864 -14.862 1.00 66.69 555 GLU A O 1
ATOM 4131 N N . LYS A 1 556 ? -19.217 3.541 -15.219 1.00 76.50 556 LYS A N 1
ATOM 4132 C CA . LYS A 1 556 ? -18.461 4.162 -16.320 1.00 76.50 556 LYS A CA 1
ATOM 4133 C C . LYS A 1 556 ? -17.113 4.721 -15.826 1.00 76.50 556 LYS A C 1
ATOM 4135 O O . LYS A 1 556 ? -17.052 5.184 -14.683 1.00 76.50 556 LYS A O 1
ATOM 4140 N N . PRO A 1 557 ? -16.063 4.757 -16.670 1.00 86.06 557 PRO A N 1
ATOM 4141 C CA . PRO A 1 557 ? -14.823 5.488 -16.388 1.00 86.06 557 PRO A CA 1
ATOM 4142 C C . PRO A 1 557 ? -15.042 6.953 -15.978 1.00 86.06 557 PRO A C 1
ATOM 4144 O O . PRO A 1 557 ? -16.105 7.527 -16.229 1.00 86.06 557 PRO A O 1
ATOM 4147 N N . TYR A 1 558 ? -14.023 7.585 -15.388 1.00 90.56 558 TYR A N 1
ATOM 4148 C CA . TYR A 1 558 ? -14.059 9.033 -15.141 1.00 90.56 558 TYR A CA 1
ATOM 4149 C C . TYR A 1 558 ? -14.124 9.817 -16.461 1.00 90.56 558 TYR A C 1
ATOM 4151 O O . TYR A 1 558 ? -14.853 10.806 -16.563 1.00 90.56 558 TYR A O 1
ATOM 4159 N N . VAL A 1 559 ? -13.418 9.334 -17.488 1.00 93.69 559 VAL A N 1
ATOM 4160 C CA . VAL A 1 559 ? -13.488 9.820 -18.868 1.00 93.69 559 VAL A CA 1
ATOM 4161 C C . VAL A 1 559 ? -13.693 8.650 -19.823 1.00 93.69 559 VAL A C 1
ATOM 4163 O O . VAL A 1 559 ? -12.872 7.739 -19.883 1.00 93.69 559 VAL A O 1
ATOM 4166 N N . THR A 1 560 ? -14.761 8.710 -20.615 1.00 93.44 560 THR A N 1
ATOM 4167 C CA . THR A 1 560 ? -15.047 7.791 -21.721 1.00 93.44 560 THR A CA 1
ATOM 4168 C C . THR A 1 560 ? -14.531 8.428 -23.022 1.00 93.44 560 THR A C 1
ATOM 4170 O O . THR A 1 560 ? -15.147 9.378 -23.514 1.00 93.44 560 THR A O 1
ATOM 4173 N N . PRO A 1 561 ? -13.401 7.965 -23.600 1.00 94.25 561 PRO A N 1
ATOM 4174 C CA . PRO A 1 561 ? -12.797 8.598 -24.774 1.00 94.25 561 PRO A CA 1
ATOM 4175 C C . PRO A 1 561 ? -13.760 8.680 -25.963 1.00 94.25 561 PRO A C 1
ATOM 4177 O O . PRO A 1 561 ? -14.446 7.711 -26.285 1.00 94.25 561 PRO A O 1
ATOM 4180 N N . GLY A 1 562 ? -13.811 9.842 -26.616 1.00 94.88 562 GLY A N 1
ATOM 4181 C CA . GLY A 1 562 ? -14.728 10.120 -27.723 1.00 94.88 562 GLY A CA 1
ATOM 4182 C C . GLY A 1 562 ? -16.159 10.468 -27.299 1.00 94.88 562 GLY A C 1
ATOM 4183 O O . GLY A 1 562 ? -16.972 10.790 -28.161 1.00 94.88 562 GLY A O 1
ATOM 4184 N N . LYS A 1 563 ? -16.494 10.418 -25.999 1.00 94.62 563 LYS A N 1
ATOM 4185 C CA . LYS A 1 563 ? -17.867 10.602 -25.506 1.00 94.62 563 LYS A CA 1
ATOM 4186 C C . LYS A 1 563 ? -17.945 11.505 -24.261 1.00 94.62 563 LYS A C 1
ATOM 4188 O O . LYS A 1 563 ? -17.962 10.998 -23.132 1.00 94.62 563 LYS A O 1
ATOM 4193 N N . PRO A 1 564 ? -18.059 12.834 -24.434 1.00 94.44 564 PRO A N 1
ATOM 4194 C CA . PRO A 1 564 ? -18.232 13.764 -23.317 1.00 94.44 564 PRO A CA 1
ATOM 4195 C C . PRO A 1 564 ? -19.443 13.410 -22.447 1.00 94.44 564 PRO A C 1
ATOM 4197 O O . PRO A 1 564 ? -19.288 13.191 -21.252 1.00 94.44 564 PRO A O 1
ATOM 4200 N N . GLU A 1 565 ? -20.612 13.189 -23.051 1.00 93.06 565 GLU A N 1
ATOM 4201 C CA . GLU A 1 565 ? -21.865 12.910 -22.321 1.00 93.06 565 GLU A CA 1
ATOM 4202 C C . GLU A 1 565 ? -21.923 11.483 -21.702 1.00 93.06 565 GLU A C 1
ATOM 4204 O O . GLU A 1 565 ? -22.899 11.093 -21.064 1.00 93.06 565 GLU A O 1
ATOM 4209 N N . GLU A 1 566 ? -20.870 10.666 -21.864 1.00 91.69 566 GLU A N 1
ATOM 4210 C CA . GLU A 1 566 ? -20.675 9.408 -21.121 1.00 91.69 566 GLU A CA 1
ATOM 4211 C C . GLU A 1 566 ? -19.509 9.481 -20.111 1.00 91.69 566 GLU A C 1
ATOM 4213 O O . GLU A 1 566 ? -19.089 8.446 -19.590 1.00 91.69 566 GLU A O 1
ATOM 4218 N N . SER A 1 567 ? -18.985 10.675 -19.824 1.00 92.88 567 SER A N 1
ATOM 4219 C CA . SER A 1 567 ? -17.835 10.904 -18.939 1.00 92.88 567 SER A CA 1
ATOM 4220 C C . SER A 1 567 ? -18.247 11.603 -17.641 1.00 92.88 567 SER A C 1
ATOM 4222 O O . SER A 1 567 ? -18.718 12.739 -17.674 1.00 92.88 567 SER A O 1
ATOM 4224 N N . GLU A 1 568 ? -18.002 10.975 -16.486 1.00 91.44 568 GLU A N 1
ATOM 4225 C CA . GLU A 1 568 ? -18.295 11.564 -15.164 1.00 91.44 568 GLU A CA 1
ATOM 4226 C C . GLU A 1 568 ? -17.589 12.922 -14.975 1.00 91.44 568 GLU A C 1
ATOM 4228 O O . GLU A 1 568 ? -18.180 13.857 -14.441 1.00 91.44 568 GLU A O 1
ATOM 4233 N N . LEU A 1 569 ? -16.355 13.070 -15.478 1.00 92.88 569 LEU A N 1
ATOM 4234 C CA . LEU A 1 569 ? -15.604 14.331 -15.438 1.00 92.88 569 LEU A CA 1
ATOM 4235 C C . LEU A 1 569 ? -16.340 15.478 -16.152 1.00 92.88 569 LEU A C 1
ATOM 4237 O O . LEU A 1 569 ? -16.363 16.601 -15.648 1.00 92.88 569 LEU A O 1
ATOM 4241 N N . TRP A 1 570 ? -16.943 15.203 -17.312 1.00 95.06 570 TRP A N 1
ATOM 4242 C CA . TRP A 1 570 ? -17.695 16.209 -18.062 1.00 95.06 570 TRP A CA 1
ATOM 4243 C C . TRP A 1 570 ? -19.030 16.519 -17.395 1.00 95.06 570 TRP A C 1
ATOM 4245 O O . TRP A 1 570 ? -19.367 17.690 -17.252 1.00 95.06 570 TRP A O 1
ATOM 4255 N N . LYS A 1 571 ? -19.735 15.500 -16.892 1.00 93.06 571 LYS A N 1
ATOM 4256 C CA . LYS A 1 571 ? -20.957 15.693 -16.107 1.00 93.06 571 LYS A CA 1
ATOM 4257 C C . LYS A 1 571 ? -20.742 16.679 -14.948 1.00 93.06 571 LYS A C 1
ATOM 4259 O O . LYS A 1 571 ? -21.477 17.655 -14.832 1.00 93.06 571 LYS A O 1
ATOM 4264 N N . ARG A 1 572 ? -19.686 16.499 -14.146 1.00 91.94 572 ARG A N 1
ATOM 4265 C CA . ARG A 1 572 ? -19.381 17.393 -13.008 1.00 91.94 572 ARG A CA 1
ATOM 4266 C C . ARG A 1 572 ? -18.983 18.814 -13.405 1.00 91.94 572 ARG A C 1
ATOM 4268 O O . ARG A 1 572 ? -19.384 19.778 -12.757 1.00 91.94 572 ARG A O 1
ATOM 4275 N N . LEU A 1 573 ? -18.179 18.964 -14.458 1.00 92.75 573 LEU A N 1
ATOM 4276 C CA . LEU A 1 573 ? -17.670 20.274 -14.882 1.00 92.75 573 LEU A CA 1
ATOM 4277 C C . LEU A 1 573 ? -18.676 21.059 -15.741 1.00 92.75 573 LEU A C 1
ATOM 4279 O O . LEU A 1 573 ? -18.788 22.273 -15.588 1.00 92.75 573 LEU A O 1
ATOM 4283 N N . GLY A 1 574 ? -19.380 20.381 -16.648 1.00 89.94 574 GLY A N 1
ATOM 4284 C CA . GLY A 1 574 ? -20.220 20.972 -17.690 1.00 89.94 574 GLY A CA 1
ATOM 4285 C C . GLY A 1 574 ? -21.724 20.935 -17.409 1.00 89.94 574 GLY A C 1
ATOM 4286 O O . GLY A 1 574 ? -22.383 21.953 -17.624 1.00 89.94 574 GLY A O 1
ATOM 4287 N N . GLU A 1 575 ? -22.256 19.802 -16.931 1.00 89.81 575 GLU A N 1
ATOM 4288 C CA . GLU A 1 575 ? -23.699 19.609 -16.689 1.00 89.81 575 GLU A CA 1
ATOM 4289 C C . GLU A 1 575 ? -24.112 20.090 -15.289 1.00 89.81 575 GLU A C 1
ATOM 4291 O O . GLU A 1 575 ? -24.818 21.088 -15.158 1.00 89.81 575 GLU A O 1
ATOM 4296 N N . ASP A 1 576 ? -23.633 19.410 -14.241 1.00 91.31 576 ASP A N 1
ATOM 4297 C CA . ASP A 1 576 ? -23.928 19.719 -12.834 1.00 91.31 576 ASP A CA 1
ATOM 4298 C C . ASP A 1 576 ? -23.245 21.030 -12.388 1.00 91.31 576 ASP A C 1
ATOM 4300 O O . ASP A 1 576 ? -23.703 21.705 -11.463 1.00 91.31 576 ASP A O 1
ATOM 4304 N N . LYS A 1 577 ? -22.116 21.371 -13.033 1.00 89.81 577 LYS A N 1
ATOM 4305 C CA . LYS A 1 577 ? -21.187 22.468 -12.693 1.00 89.81 577 LYS A CA 1
ATOM 4306 C C . LYS A 1 577 ? -20.789 22.502 -11.201 1.00 89.81 577 LYS A C 1
ATOM 4308 O O . LYS A 1 577 ? -20.432 23.559 -10.667 1.00 89.81 577 LYS A O 1
ATOM 4313 N N . ASP A 1 578 ? -20.812 21.358 -10.510 1.00 88.12 578 ASP A N 1
ATOM 4314 C CA . ASP A 1 578 ? -20.538 21.235 -9.069 1.00 88.12 578 ASP A CA 1
ATOM 4315 C C . ASP A 1 578 ? -19.042 21.401 -8.742 1.00 88.12 578 ASP A C 1
ATOM 4317 O O . ASP A 1 578 ? -18.694 21.966 -7.701 1.00 88.12 578 ASP A O 1
ATOM 4321 N N . MET A 1 579 ? -18.158 21.050 -9.680 1.00 89.00 579 MET A N 1
ATOM 4322 C CA . MET A 1 579 ? -16.701 21.163 -9.547 1.00 89.00 579 MET A CA 1
ATOM 4323 C C . MET A 1 579 ? -16.126 22.500 -10.071 1.00 89.00 579 MET A C 1
ATOM 4325 O O . MET A 1 579 ? -16.673 23.083 -11.008 1.00 89.00 579 MET A O 1
ATOM 4329 N N . PRO A 1 580 ? -15.021 23.011 -9.486 1.00 86.06 580 PRO A N 1
ATOM 4330 C CA . PRO A 1 580 ? -14.551 22.705 -8.133 1.00 86.06 580 PRO A CA 1
ATOM 4331 C C . PRO A 1 580 ? -15.574 23.192 -7.081 1.00 86.06 580 PRO A C 1
ATOM 4333 O O . PRO A 1 580 ? -16.305 24.153 -7.342 1.00 86.06 580 PRO A O 1
ATOM 4336 N N . PRO A 1 581 ? -15.645 22.570 -5.889 1.00 80.25 581 PRO A N 1
ATOM 4337 C CA . PRO A 1 581 ? -16.628 22.924 -4.858 1.00 80.25 581 PRO A CA 1
ATOM 4338 C C . PRO A 1 581 ? -16.275 24.218 -4.104 1.00 80.25 581 PRO A C 1
ATOM 4340 O O . PRO A 1 581 ? -17.110 24.774 -3.395 1.00 80.25 581 PRO A O 1
ATOM 4343 N N . SER A 1 582 ? -15.038 24.705 -4.235 1.00 76.94 582 SER A N 1
ATOM 4344 C CA . SER A 1 582 ? -14.587 25.999 -3.722 1.00 76.94 582 SER A CA 1
ATOM 4345 C C . SER A 1 582 ? -13.477 26.574 -4.609 1.00 76.94 582 SER A C 1
ATOM 4347 O O . SER A 1 582 ? -12.734 25.828 -5.246 1.00 76.94 582 SER A O 1
ATOM 4349 N N . GLY A 1 583 ? -13.377 27.905 -4.659 1.00 78.00 583 GLY A N 1
ATOM 4350 C CA . GLY A 1 583 ? -12.514 28.624 -5.604 1.00 78.00 583 GLY A CA 1
ATOM 4351 C C . GLY A 1 583 ? -13.270 29.132 -6.843 1.00 78.00 583 GLY A C 1
ATOM 4352 O O . GLY A 1 583 ? -14.500 29.052 -6.885 1.00 78.00 583 GLY A O 1
ATOM 4353 N N . PRO A 1 584 ? -12.563 29.709 -7.833 1.00 81.44 584 PRO A N 1
ATOM 4354 C CA . PRO A 1 584 ? -13.172 30.132 -9.089 1.00 81.44 584 PRO A CA 1
ATOM 4355 C C . PRO A 1 584 ? -13.697 28.923 -9.876 1.00 81.44 584 PRO A C 1
ATOM 4357 O O . PRO A 1 584 ? -13.068 27.867 -9.906 1.00 81.44 584 PRO A O 1
ATOM 4360 N N . LYS A 1 585 ? -14.848 29.088 -10.533 1.00 86.69 585 LYS A N 1
ATOM 4361 C CA . LYS A 1 585 ? -15.365 28.107 -11.494 1.00 86.69 585 LYS A CA 1
ATOM 4362 C C . LYS A 1 585 ? -14.662 28.273 -12.852 1.00 86.69 585 LYS A C 1
ATOM 4364 O O . LYS A 1 585 ? -14.347 29.410 -13.209 1.00 86.69 585 LYS A O 1
ATOM 4369 N N . PRO A 1 586 ? -14.471 27.185 -13.620 1.00 92.00 586 PRO A N 1
ATOM 4370 C CA . PRO A 1 586 ? -14.085 27.244 -15.027 1.00 92.00 586 PRO A CA 1
ATOM 4371 C C . PRO A 1 586 ? -14.972 28.189 -15.841 1.00 92.00 586 PRO A C 1
ATOM 4373 O O . PRO A 1 586 ? -16.194 28.206 -15.674 1.00 92.00 586 PRO A O 1
ATOM 4376 N N . SER A 1 587 ? -14.362 28.937 -16.755 1.00 92.81 587 SER A N 1
ATOM 4377 C CA . SER A 1 587 ? -15.084 29.686 -17.785 1.00 92.81 587 SER A CA 1
ATOM 4378 C C . SER A 1 587 ? -15.687 28.746 -18.837 1.00 92.81 587 SER A C 1
ATOM 4380 O O . SER A 1 587 ? -15.179 27.649 -19.067 1.00 92.81 587 SER A O 1
ATOM 4382 N N . ASP A 1 588 ? -16.741 29.172 -19.543 1.00 91.19 588 ASP A N 1
ATOM 4383 C CA . ASP A 1 588 ? -17.371 28.324 -20.570 1.00 91.19 588 ASP A CA 1
ATOM 4384 C C . ASP A 1 588 ? -16.410 27.957 -21.725 1.00 91.19 588 ASP A C 1
ATOM 4386 O O . ASP A 1 588 ? -16.572 26.909 -22.347 1.00 91.19 588 ASP A O 1
ATOM 4390 N N . GLY A 1 589 ? -15.359 28.755 -21.966 1.00 91.31 589 GLY A N 1
ATOM 4391 C CA . GLY A 1 589 ? -14.279 28.418 -22.906 1.00 91.31 589 GLY A CA 1
ATOM 4392 C C . GLY A 1 589 ? -13.343 27.309 -22.404 1.00 91.31 589 GLY A C 1
ATOM 4393 O O . GLY A 1 589 ? -12.924 26.457 -23.185 1.00 91.31 589 GLY A O 1
ATOM 4394 N N . GLU A 1 590 ? -13.057 27.262 -21.101 1.00 93.12 590 GLU A N 1
ATOM 4395 C CA . GLU A 1 590 ? -12.326 26.148 -20.477 1.00 93.12 590 GLU A CA 1
ATOM 4396 C C . GLU A 1 590 ? -13.181 24.873 -20.392 1.00 93.12 590 GLU A C 1
ATOM 4398 O O . GLU A 1 590 ? -12.661 23.764 -20.518 1.00 93.12 590 GLU A O 1
ATOM 4403 N N . LEU A 1 591 ? -14.500 25.013 -20.229 1.00 94.38 591 LEU A N 1
ATOM 4404 C CA . LEU A 1 591 ? -15.429 23.885 -20.312 1.00 94.38 591 LEU A CA 1
ATOM 4405 C C . LEU A 1 591 ? -15.486 23.317 -21.737 1.00 94.38 591 LEU A C 1
ATOM 4407 O O . LEU A 1 591 ? -15.363 22.105 -21.907 1.00 94.38 591 LEU A O 1
ATOM 4411 N N . ALA A 1 592 ? -15.592 24.173 -22.760 1.00 93.69 592 ALA A N 1
ATOM 4412 C CA . ALA A 1 592 ? -15.522 23.754 -24.161 1.00 93.69 592 ALA A CA 1
ATOM 4413 C C . ALA A 1 592 ? -14.215 22.998 -24.463 1.00 93.69 592 ALA A C 1
ATOM 4415 O O . ALA A 1 592 ? -14.264 21.882 -24.972 1.00 93.69 592 ALA A O 1
ATOM 4416 N N . LEU A 1 593 ? -13.067 23.534 -24.029 1.00 95.56 593 LEU A N 1
ATOM 4417 C CA . LEU A 1 593 ? -11.753 22.890 -24.149 1.00 95.56 593 LEU A CA 1
ATOM 4418 C C . LEU A 1 593 ? -11.739 21.448 -23.603 1.00 95.56 593 LEU A C 1
ATOM 4420 O O . LEU A 1 593 ? -11.188 20.551 -24.240 1.00 95.56 593 LEU A O 1
ATOM 4424 N N . ILE A 1 594 ? -12.337 21.204 -22.432 1.00 96.00 594 ILE A N 1
ATOM 4425 C CA . ILE A 1 594 ? -12.383 19.861 -21.832 1.00 96.00 594 ILE A CA 1
ATOM 4426 C C . ILE A 1 594 ? -13.379 18.944 -22.545 1.00 96.00 594 ILE A C 1
ATOM 4428 O O . ILE A 1 594 ? -13.080 17.762 -22.731 1.00 96.00 594 ILE A O 1
ATOM 4432 N N . ARG A 1 595 ? -14.520 19.467 -23.006 1.00 95.75 595 ARG A N 1
ATOM 4433 C CA . ARG A 1 595 ? -15.475 18.706 -23.826 1.00 95.75 595 ARG A CA 1
ATOM 4434 C C . ARG A 1 595 ? -14.831 18.243 -25.136 1.00 95.75 595 ARG A C 1
ATOM 4436 O O . ARG A 1 595 ? -14.893 17.058 -25.465 1.00 95.75 595 ARG A O 1
ATOM 4443 N N . ASP A 1 596 ? -14.152 19.154 -25.827 1.00 95.81 596 ASP A N 1
ATOM 4444 C CA . ASP A 1 596 ? -13.468 18.899 -27.096 1.00 95.81 596 ASP A CA 1
ATOM 4445 C C . ASP A 1 596 ? -12.288 17.934 -26.911 1.00 95.81 596 ASP A C 1
ATOM 4447 O O . ASP A 1 596 ? -12.097 17.021 -27.713 1.00 95.81 596 ASP A O 1
ATOM 4451 N N . TRP A 1 597 ? -11.538 18.055 -25.811 1.00 96.19 597 TRP A N 1
ATOM 4452 C CA . TRP A 1 597 ? -10.474 17.114 -25.448 1.00 96.19 597 TRP A CA 1
ATOM 4453 C C . TRP A 1 597 ? -10.992 15.686 -25.217 1.00 96.19 597 TRP A C 1
ATOM 4455 O O . TRP A 1 597 ? -10.378 14.722 -25.688 1.00 96.19 597 TRP A O 1
ATOM 4465 N N . ILE A 1 598 ? -12.137 15.524 -24.542 1.00 96.19 598 ILE A N 1
ATOM 4466 C CA . ILE A 1 598 ? -12.765 14.208 -24.360 1.00 96.19 598 ILE A CA 1
ATOM 4467 C C . ILE A 1 598 ? -13.252 13.658 -25.707 1.00 96.19 598 ILE A C 1
ATOM 4469 O O . ILE A 1 598 ? -12.986 12.492 -26.015 1.00 96.19 598 ILE A O 1
ATOM 4473 N N . ALA A 1 599 ? -13.896 14.487 -26.536 1.00 95.88 599 ALA A N 1
ATOM 4474 C CA . ALA A 1 599 ? -14.325 14.120 -27.888 1.00 95.88 599 ALA A CA 1
ATOM 4475 C C . ALA A 1 599 ? -13.140 13.711 -28.792 1.00 95.88 599 ALA A C 1
ATOM 4477 O O . ALA A 1 599 ? -13.249 12.756 -29.556 1.00 95.88 599 ALA A O 1
ATOM 4478 N N . ALA A 1 600 ? -11.974 14.343 -28.630 1.00 93.75 600 ALA A N 1
ATOM 4479 C CA . ALA A 1 600 ? -10.720 13.999 -29.306 1.00 93.75 600 ALA A CA 1
ATOM 4480 C C . ALA A 1 600 ? -10.001 12.749 -28.736 1.00 93.75 600 ALA A C 1
ATOM 4482 O O . ALA A 1 600 ? -8.847 12.484 -29.073 1.00 93.75 600 ALA A O 1
ATOM 4483 N N . GLY A 1 601 ? -10.651 11.963 -27.867 1.00 92.00 601 GLY A N 1
ATOM 4484 C CA . GLY A 1 601 ? -10.108 10.707 -27.328 1.00 92.00 601 GLY A CA 1
ATOM 4485 C C . GLY A 1 601 ? -9.295 10.843 -26.032 1.00 92.00 601 GLY A C 1
ATOM 4486 O O . GLY A 1 601 ? -8.612 9.893 -25.626 1.00 92.00 601 GLY A O 1
ATOM 4487 N N . ALA A 1 602 ? -9.375 12.001 -25.366 1.00 92.62 602 ALA A N 1
ATOM 4488 C CA . ALA A 1 602 ? -8.781 12.269 -24.056 1.00 92.62 602 ALA A CA 1
ATOM 4489 C C . ALA A 1 602 ? -7.275 11.940 -23.967 1.00 92.62 602 ALA A C 1
ATOM 4491 O O . ALA A 1 602 ? -6.801 11.340 -23.001 1.00 92.62 602 ALA A O 1
ATOM 4492 N N . ALA A 1 603 ? -6.503 12.253 -25.010 1.00 89.62 603 ALA A N 1
ATOM 4493 C CA . ALA A 1 603 ? -5.056 12.045 -25.019 1.00 89.62 603 ALA A CA 1
ATOM 4494 C C . ALA A 1 603 ? -4.336 13.109 -24.172 1.00 89.62 603 ALA A C 1
ATOM 4496 O O . ALA A 1 603 ? -4.664 14.288 -24.257 1.00 89.62 603 ALA A O 1
ATOM 4497 N N . PHE A 1 604 ? -3.323 12.721 -23.397 1.00 86.94 604 PHE A N 1
ATOM 4498 C CA . PHE A 1 604 ? -2.351 13.668 -22.835 1.00 86.94 604 PHE A CA 1
ATOM 4499 C C . PHE A 1 604 ? -1.158 13.835 -23.790 1.00 86.94 604 PHE A C 1
ATOM 4501 O O . PHE A 1 604 ? -0.907 12.938 -24.603 1.00 86.94 604 PHE A O 1
ATOM 4508 N N . PRO A 1 605 ? -0.446 14.979 -23.746 1.00 79.12 605 PRO A N 1
ATOM 4509 C CA . PRO A 1 605 ? 0.675 15.231 -24.641 1.00 79.12 605 PRO A CA 1
ATOM 4510 C C . PRO A 1 605 ? 1.763 14.179 -24.422 1.00 79.12 605 PRO A C 1
ATOM 4512 O O . PRO A 1 605 ? 2.085 13.826 -23.288 1.00 79.12 605 PRO A O 1
ATOM 4515 N N . ARG A 1 606 ? 2.350 13.685 -25.515 1.00 68.81 606 ARG A N 1
ATOM 4516 C CA . ARG A 1 606 ? 3.568 12.877 -25.432 1.00 68.81 606 ARG A CA 1
ATOM 4517 C C . ARG A 1 606 ? 4.727 13.815 -25.127 1.00 68.81 606 ARG A C 1
ATOM 4519 O O . ARG A 1 606 ? 4.951 14.764 -25.871 1.00 68.81 606 ARG A O 1
ATOM 4526 N N . HIS A 1 607 ? 5.447 13.544 -24.047 1.00 69.44 607 HIS A N 1
ATOM 4527 C CA . HIS A 1 607 ? 6.656 14.285 -23.714 1.00 69.44 607 HIS A CA 1
ATOM 4528 C C . HIS A 1 607 ? 7.758 13.984 -24.738 1.00 69.44 607 HIS A C 1
ATOM 4530 O O . HIS A 1 607 ? 7.849 12.864 -25.252 1.00 69.44 607 HIS A O 1
ATOM 4536 N N . GLU A 1 608 ? 8.588 14.980 -25.049 1.00 70.69 608 GLU A N 1
ATOM 4537 C CA . GLU A 1 608 ? 9.768 14.760 -25.883 1.00 70.69 608 GLU A CA 1
ATOM 4538 C C . GLU A 1 608 ? 10.696 13.746 -25.203 1.00 70.69 608 GLU A C 1
ATOM 4540 O O . GLU A 1 608 ? 10.909 13.792 -23.987 1.00 70.69 608 GLU A O 1
ATOM 4545 N N . ARG A 1 609 ? 11.264 12.810 -25.977 1.00 76.88 609 ARG A N 1
ATOM 4546 C CA . ARG A 1 609 ? 12.258 11.883 -25.425 1.00 76.88 609 ARG A CA 1
ATOM 4547 C C . ARG A 1 609 ? 13.499 12.678 -25.038 1.00 76.88 609 ARG A C 1
ATOM 4549 O O . ARG A 1 609 ? 14.213 13.178 -25.906 1.00 76.88 609 ARG A O 1
ATOM 4556 N N . ARG A 1 610 ? 13.778 12.745 -23.734 1.00 89.31 610 ARG A N 1
ATOM 4557 C CA . ARG A 1 610 ? 15.055 13.241 -23.206 1.00 89.31 610 ARG A CA 1
ATOM 4558 C C . ARG A 1 610 ? 16.206 12.500 -23.881 1.00 89.31 610 ARG A C 1
ATOM 4560 O O . ARG A 1 610 ? 16.080 11.314 -24.190 1.00 89.31 610 ARG A O 1
ATOM 4567 N N . LYS A 1 611 ? 17.361 13.159 -24.021 1.00 90.44 611 LYS A N 1
ATOM 4568 C CA . LYS A 1 611 ? 18.609 12.450 -24.334 1.00 90.44 611 LYS A CA 1
ATOM 4569 C C . LYS A 1 611 ? 18.805 11.341 -23.279 1.00 90.44 611 LYS A C 1
ATOM 4571 O O . LYS A 1 611 ? 18.837 11.687 -22.092 1.00 90.44 611 LYS A O 1
ATOM 4576 N N . PRO A 1 612 ? 18.926 10.058 -23.673 1.00 91.12 612 PRO A N 1
ATOM 4577 C CA . PRO A 1 612 ? 19.144 8.980 -22.719 1.00 91.12 612 PRO A CA 1
ATOM 4578 C C . PRO A 1 612 ? 20.455 9.158 -21.950 1.00 91.12 612 PRO A C 1
ATOM 4580 O O . PRO A 1 612 ? 21.428 9.689 -22.490 1.00 91.12 612 PRO A O 1
ATOM 4583 N N . VAL A 1 613 ? 20.470 8.687 -20.706 1.00 94.44 613 VAL A N 1
ATOM 4584 C CA . VAL A 1 613 ? 21.660 8.609 -19.850 1.00 94.44 613 VAL A CA 1
ATOM 4585 C C . VAL A 1 613 ? 22.007 7.132 -19.684 1.00 94.44 613 VAL A C 1
ATOM 4587 O O . VAL A 1 613 ? 21.175 6.349 -19.219 1.00 94.44 613 VAL A O 1
ATOM 4590 N N . GLY A 1 614 ? 23.195 6.736 -20.141 1.00 93.00 614 GLY A N 1
ATOM 4591 C CA . GLY A 1 614 ? 23.630 5.341 -20.190 1.00 93.00 614 GLY A CA 1
ATOM 4592 C C . GLY A 1 614 ? 24.491 4.921 -19.000 1.00 93.00 614 GLY A C 1
ATOM 4593 O O . GLY A 1 614 ? 24.910 5.742 -18.185 1.00 93.00 614 GLY A O 1
ATOM 4594 N N . ASP A 1 615 ? 24.821 3.627 -18.942 1.00 93.62 615 ASP A N 1
ATOM 4595 C CA . ASP A 1 615 ? 25.671 3.048 -17.889 1.00 93.62 615 ASP A CA 1
ATOM 4596 C C . ASP A 1 615 ? 27.016 3.807 -17.753 1.00 93.62 615 ASP A C 1
ATOM 4598 O O . ASP A 1 615 ? 27.488 4.049 -16.645 1.00 93.62 615 ASP A O 1
ATOM 4602 N N . ALA A 1 616 ? 27.607 4.252 -18.873 1.00 94.81 616 ALA A N 1
ATOM 4603 C CA . ALA A 1 616 ? 28.854 5.026 -18.890 1.00 94.81 616 ALA A CA 1
ATOM 4604 C C . ALA A 1 616 ? 28.712 6.427 -18.268 1.00 94.81 616 ALA A C 1
ATOM 4606 O O . ALA A 1 616 ? 29.612 6.869 -17.558 1.00 94.81 616 ALA A O 1
ATOM 4607 N N . ASP A 1 617 ? 27.592 7.120 -18.501 1.00 96.62 617 ASP A N 1
ATOM 4608 C CA . ASP A 1 617 ? 27.336 8.441 -17.916 1.00 96.62 617 ASP A CA 1
ATOM 4609 C C . ASP A 1 617 ? 27.150 8.338 -16.393 1.00 96.62 617 ASP A C 1
ATOM 4611 O O . ASP A 1 617 ? 27.653 9.175 -15.641 1.00 96.62 617 ASP A O 1
ATOM 4615 N N . VAL A 1 618 ? 26.453 7.290 -15.931 1.00 96.62 618 VAL A N 1
ATOM 4616 C CA . VAL A 1 618 ? 26.207 7.025 -14.505 1.00 96.62 618 VAL A CA 1
ATOM 4617 C C . VAL A 1 618 ? 27.510 6.676 -13.786 1.00 96.62 618 VAL A C 1
ATOM 4619 O O . VAL A 1 618 ? 27.885 7.378 -12.846 1.00 96.62 618 VAL A O 1
ATOM 4622 N N . LEU A 1 619 ? 28.243 5.654 -14.250 1.00 96.31 619 LEU A N 1
ATOM 4623 C CA . LEU A 1 619 ? 29.513 5.267 -13.624 1.00 96.31 619 LEU A CA 1
ATOM 4624 C C . LEU A 1 619 ? 30.559 6.383 -13.734 1.00 96.31 619 LEU A C 1
ATOM 4626 O O . LEU A 1 619 ? 31.262 6.648 -12.765 1.00 96.31 619 LEU A O 1
ATOM 4630 N N . GLY A 1 620 ? 30.628 7.088 -14.868 1.00 97.81 620 GLY A N 1
ATOM 4631 C CA . GLY A 1 620 ? 31.532 8.224 -15.058 1.00 97.81 620 GLY A CA 1
ATOM 4632 C C . GLY A 1 620 ? 31.245 9.385 -14.103 1.00 97.81 620 GLY A C 1
ATOM 4633 O O . GLY A 1 620 ? 32.180 9.996 -13.587 1.00 97.81 620 GLY A O 1
ATOM 4634 N N . THR A 1 621 ? 29.969 9.643 -13.796 1.00 98.50 621 THR A N 1
ATOM 4635 C CA . THR A 1 621 ? 29.567 10.630 -12.781 1.00 98.50 621 THR A CA 1
ATOM 4636 C C . THR A 1 621 ? 30.001 10.195 -11.376 1.00 98.50 621 THR A C 1
ATOM 4638 O O . THR A 1 621 ? 30.562 11.000 -10.635 1.00 98.50 621 THR A O 1
ATOM 4641 N N . ILE A 1 622 ? 29.794 8.923 -11.016 1.00 98.25 622 ILE A N 1
ATOM 4642 C CA . ILE A 1 622 ? 30.145 8.379 -9.692 1.00 98.25 622 ILE A CA 1
ATOM 4643 C C . ILE A 1 622 ? 31.669 8.338 -9.489 1.00 98.25 622 ILE A C 1
ATOM 4645 O O . ILE A 1 622 ? 32.166 8.827 -8.477 1.00 98.25 622 ILE A O 1
ATOM 4649 N N . VAL A 1 623 ? 32.423 7.820 -10.464 1.00 97.88 623 VAL A N 1
ATOM 4650 C CA . VAL A 1 623 ? 33.898 7.798 -10.456 1.00 97.88 623 VAL A CA 1
ATOM 4651 C C . VAL A 1 623 ? 34.459 9.221 -10.424 1.00 97.88 623 VAL A C 1
ATOM 4653 O O . VAL A 1 623 ? 35.343 9.514 -9.621 1.00 97.88 623 VAL A O 1
ATOM 4656 N N . GLY A 1 624 ? 33.914 10.134 -11.235 1.00 98.06 624 GLY A N 1
ATOM 4657 C CA . GLY A 1 624 ? 34.298 11.548 -11.237 1.00 98.06 624 GLY A CA 1
ATOM 4658 C C . GLY A 1 624 ? 34.112 12.222 -9.874 1.00 98.06 624 GLY A C 1
ATOM 4659 O O . GLY A 1 624 ? 34.998 12.953 -9.435 1.00 98.06 624 GLY A O 1
ATOM 4660 N N . HIS A 1 625 ? 33.012 11.921 -9.179 1.00 98.19 625 HIS A N 1
ATOM 4661 C CA . HIS A 1 625 ? 32.766 12.395 -7.818 1.00 98.19 625 HIS A CA 1
ATOM 4662 C C . HIS A 1 625 ? 33.739 11.766 -6.805 1.00 98.19 625 HIS A C 1
ATOM 4664 O O . HIS A 1 625 ? 34.440 12.488 -6.101 1.00 98.19 625 HIS A O 1
ATOM 4670 N N . LEU A 1 626 ? 33.868 10.433 -6.773 1.00 97.44 626 LEU A N 1
ATOM 4671 C CA . LEU A 1 626 ? 34.761 9.731 -5.837 1.00 97.44 626 LEU A CA 1
ATOM 4672 C C . LEU A 1 626 ? 36.234 10.147 -5.977 1.00 97.44 626 LEU A C 1
ATOM 4674 O O . LEU A 1 626 ? 36.928 10.234 -4.967 1.00 97.44 626 LEU A O 1
ATOM 4678 N N . ARG A 1 627 ? 36.708 10.459 -7.191 1.00 97.19 627 ARG A N 1
ATOM 4679 C CA . ARG A 1 627 ? 38.055 11.012 -7.430 1.00 97.19 627 ARG A CA 1
ATOM 4680 C C . ARG A 1 627 ? 38.301 12.342 -6.708 1.00 97.19 627 ARG A C 1
ATOM 4682 O O . ARG A 1 627 ? 39.426 12.577 -6.277 1.00 97.19 627 ARG A O 1
ATOM 4689 N N . ALA A 1 628 ? 37.280 13.193 -6.589 1.00 96.56 628 ALA A N 1
ATOM 4690 C CA . ALA A 1 628 ? 37.363 14.489 -5.910 1.00 96.56 628 ALA A CA 1
ATOM 4691 C C . ALA A 1 628 ? 37.247 14.383 -4.375 1.00 96.56 628 ALA A C 1
ATOM 4693 O O . ALA A 1 628 ? 37.630 15.312 -3.668 1.00 96.56 628 ALA A O 1
ATOM 4694 N N . ILE A 1 629 ? 36.745 13.254 -3.865 1.00 96.62 629 ILE A N 1
ATOM 4695 C CA . ILE A 1 629 ? 36.652 12.945 -2.434 1.00 96.62 629 ILE A CA 1
ATOM 4696 C C . ILE A 1 629 ? 37.969 12.327 -1.930 1.00 96.62 629 ILE A C 1
ATOM 4698 O O . ILE A 1 629 ? 38.610 11.531 -2.628 1.00 96.62 629 ILE A O 1
ATOM 4702 N N . ASP A 1 630 ? 38.354 12.666 -0.696 1.00 95.69 630 ASP A N 1
ATOM 4703 C CA . ASP A 1 630 ? 39.514 12.091 -0.007 1.00 95.69 630 ASP A CA 1
ATOM 4704 C C . ASP A 1 630 ? 39.394 10.552 0.113 1.00 95.69 630 ASP A C 1
ATOM 4706 O O . ASP A 1 630 ? 38.309 10.052 0.433 1.00 95.69 630 ASP A O 1
ATOM 4710 N N . PRO A 1 631 ? 40.471 9.770 -0.116 1.00 94.31 631 PRO A N 1
ATOM 4711 C CA . PRO A 1 631 ? 40.441 8.311 -0.001 1.00 94.31 631 PRO A CA 1
ATOM 4712 C C . PRO A 1 631 ? 39.832 7.766 1.302 1.00 94.31 631 PRO A C 1
ATOM 4714 O O . PRO A 1 631 ? 39.148 6.745 1.255 1.00 94.31 631 PRO A O 1
ATOM 4717 N N . ALA A 1 632 ? 40.031 8.436 2.441 1.00 91.88 632 ALA A N 1
ATOM 4718 C CA . ALA A 1 632 ? 39.471 8.027 3.730 1.00 91.88 632 ALA A CA 1
ATOM 4719 C C . ALA A 1 632 ? 37.954 8.274 3.838 1.00 91.88 632 ALA A C 1
ATOM 4721 O O . ALA A 1 632 ? 37.278 7.638 4.648 1.00 91.88 632 ALA A O 1
ATOM 4722 N N . GLU A 1 633 ? 37.398 9.169 3.018 1.00 93.00 633 GLU A N 1
ATOM 4723 C CA . GLU A 1 633 ? 35.974 9.506 3.030 1.00 93.00 633 GLU A CA 1
ATOM 4724 C C . GLU A 1 633 ? 35.148 8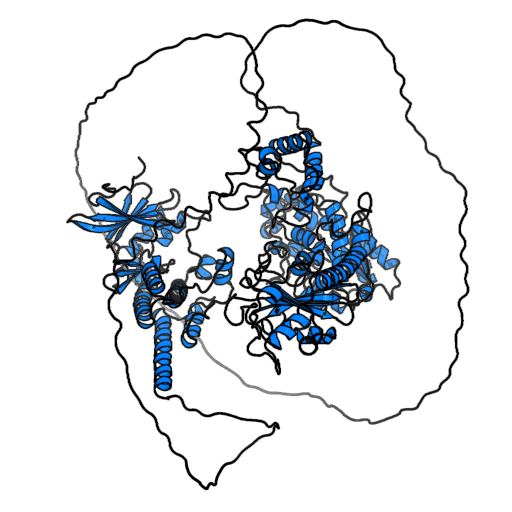.737 1.993 1.00 93.00 633 GLU A C 1
ATOM 4726 O O . GLU A 1 633 ? 33.952 8.542 2.207 1.00 93.00 633 GLU A O 1
ATOM 4731 N N . ARG A 1 634 ? 35.754 8.228 0.911 1.00 93.25 634 ARG A N 1
ATOM 4732 C CA . ARG A 1 634 ? 35.058 7.442 -0.135 1.00 93.25 634 ARG A CA 1
ATOM 4733 C C . ARG A 1 634 ? 34.148 6.324 0.408 1.00 93.25 634 ARG A C 1
ATOM 4735 O O . ARG A 1 634 ? 33.011 6.247 -0.063 1.00 93.25 634 ARG A O 1
ATOM 4742 N N . PRO A 1 635 ? 34.527 5.528 1.435 1.00 90.38 635 PRO A N 1
ATOM 4743 C CA . PRO A 1 635 ? 33.662 4.476 1.984 1.00 90.38 635 PRO A CA 1
ATOM 4744 C C . PRO A 1 635 ? 32.345 4.971 2.605 1.00 90.38 635 PRO A C 1
ATOM 4746 O O . PRO A 1 635 ? 31.451 4.156 2.846 1.00 90.38 635 PRO A O 1
ATOM 4749 N N . ARG A 1 636 ? 32.198 6.283 2.846 1.00 91.88 636 ARG A N 1
ATOM 4750 C CA . ARG A 1 636 ? 31.010 6.941 3.421 1.00 91.88 636 ARG A CA 1
ATOM 4751 C C . ARG A 1 636 ? 29.943 7.296 2.377 1.00 91.88 636 ARG A C 1
ATOM 4753 O O . ARG A 1 636 ? 28.777 7.470 2.729 1.00 91.88 636 ARG A O 1
ATOM 4760 N N . TRP A 1 637 ? 30.336 7.428 1.110 1.00 95.56 637 TRP A N 1
ATOM 4761 C CA . TRP A 1 637 ? 29.484 7.965 0.049 1.00 95.56 637 TRP A CA 1
ATOM 4762 C C . TRP A 1 637 ? 28.673 6.882 -0.656 1.00 95.56 637 TRP A C 1
ATOM 4764 O O . TRP A 1 637 ? 29.214 5.847 -1.049 1.00 95.56 637 TRP A O 1
ATOM 4774 N N . ARG A 1 638 ? 27.374 7.129 -0.836 1.00 96.81 638 ARG A N 1
ATOM 4775 C CA . ARG A 1 638 ? 26.438 6.257 -1.561 1.00 96.81 638 ARG A CA 1
ATOM 4776 C C . ARG A 1 638 ? 25.625 7.047 -2.572 1.00 96.81 638 ARG A C 1
ATOM 4778 O O . ARG A 1 638 ? 25.493 8.267 -2.453 1.00 96.81 638 ARG A O 1
ATOM 4785 N N . TYR A 1 639 ? 25.092 6.338 -3.563 1.00 98.31 639 TYR A N 1
ATOM 4786 C CA . TYR A 1 639 ? 24.469 6.940 -4.736 1.00 98.31 639 TYR A CA 1
ATOM 4787 C C . TYR A 1 639 ? 23.082 6.349 -5.009 1.00 98.31 639 TYR A C 1
ATOM 4789 O O . TYR A 1 639 ? 22.863 5.148 -4.868 1.00 98.31 639 TYR A O 1
ATOM 4797 N N . PHE A 1 640 ? 22.140 7.191 -5.434 1.00 98.56 640 PHE A N 1
ATOM 4798 C CA . PHE A 1 640 ? 20.805 6.760 -5.854 1.00 98.56 640 PHE A CA 1
ATOM 4799 C C . PHE A 1 640 ? 20.559 7.172 -7.303 1.00 98.56 640 PHE A C 1
ATOM 4801 O O . PHE A 1 640 ? 20.683 8.350 -7.647 1.00 98.56 640 PHE A O 1
ATOM 4808 N N . THR A 1 641 ? 20.243 6.205 -8.165 1.00 98.12 641 THR A N 1
ATOM 4809 C CA . THR A 1 641 ? 20.202 6.403 -9.619 1.00 98.12 641 THR A CA 1
ATOM 4810 C C . THR A 1 641 ? 18.772 6.512 -10.149 1.00 98.12 641 THR A C 1
ATOM 4812 O O . THR A 1 641 ? 17.908 5.672 -9.898 1.00 98.12 641 THR A O 1
ATOM 4815 N N . LEU A 1 642 ? 18.523 7.578 -10.909 1.00 97.88 642 LEU A N 1
ATOM 4816 C CA . LEU A 1 642 ? 17.249 7.909 -11.560 1.00 97.88 642 LEU A CA 1
ATOM 4817 C C . LEU A 1 642 ? 17.270 7.633 -13.071 1.00 97.88 642 LEU A C 1
ATOM 4819 O O . LEU A 1 642 ? 16.303 7.953 -13.758 1.00 97.88 642 LEU A O 1
ATOM 4823 N N . ALA A 1 643 ? 18.351 7.054 -13.606 1.00 95.75 643 ALA A N 1
ATOM 4824 C CA . ALA A 1 643 ? 18.543 6.865 -15.046 1.00 95.75 643 ALA A CA 1
ATOM 4825 C C . ALA A 1 643 ? 17.384 6.090 -15.706 1.00 95.75 643 ALA A C 1
ATOM 4827 O O . ALA A 1 643 ? 16.901 6.498 -16.758 1.00 95.75 643 ALA A O 1
ATOM 4828 N N . THR A 1 644 ? 16.861 5.043 -15.055 1.00 94.31 644 THR A N 1
ATOM 4829 C CA . THR A 1 644 ? 15.687 4.289 -15.534 1.00 94.31 644 THR A CA 1
ATOM 4830 C C . THR A 1 644 ? 14.425 5.154 -15.620 1.00 94.31 644 THR A C 1
ATOM 4832 O O . THR A 1 644 ? 13.712 5.076 -16.618 1.00 94.31 644 THR A O 1
ATOM 4835 N N . LEU A 1 645 ? 14.168 6.031 -14.640 1.00 95.06 645 LEU A N 1
ATOM 4836 C CA . LEU A 1 645 ? 13.048 6.981 -14.706 1.00 95.06 645 LEU A CA 1
ATOM 4837 C C . LEU A 1 645 ? 13.276 8.064 -15.772 1.00 95.06 645 LEU A C 1
ATOM 4839 O O . LEU A 1 645 ? 12.349 8.416 -16.490 1.00 95.06 645 LEU A O 1
ATOM 4843 N N . HIS A 1 646 ? 14.501 8.583 -15.907 1.00 94.88 646 HIS A N 1
ATOM 4844 C CA . HIS A 1 646 ? 14.837 9.615 -16.899 1.00 94.88 646 HIS A CA 1
ATOM 4845 C C . HIS A 1 646 ? 14.686 9.102 -18.336 1.00 94.88 646 HIS A C 1
ATOM 4847 O O . HIS A 1 646 ? 14.147 9.814 -19.186 1.00 94.88 646 HIS A O 1
ATOM 4853 N N . ASN A 1 647 ? 15.130 7.866 -18.582 1.00 93.06 647 ASN A N 1
ATOM 4854 C CA . ASN A 1 647 ? 15.058 7.186 -19.876 1.00 93.06 647 ASN A CA 1
ATOM 4855 C C . ASN A 1 647 ? 13.636 6.699 -20.221 1.00 93.06 647 ASN A C 1
ATOM 4857 O O . ASN A 1 647 ? 13.348 6.468 -21.395 1.00 93.06 647 ASN A O 1
ATOM 4861 N N . ASN A 1 648 ? 12.744 6.547 -19.236 1.00 90.81 648 ASN A N 1
ATOM 4862 C CA . ASN A 1 648 ? 11.355 6.158 -19.469 1.00 90.81 648 ASN A CA 1
ATOM 4863 C C . ASN A 1 648 ? 10.558 7.340 -20.077 1.00 90.81 648 ASN A C 1
ATOM 4865 O O . ASN A 1 648 ? 10.387 8.370 -19.418 1.00 90.81 648 ASN A O 1
ATOM 4869 N N . PRO A 1 649 ? 10.013 7.207 -21.304 1.00 85.56 649 PRO A N 1
ATOM 4870 C CA . PRO A 1 649 ? 9.326 8.296 -22.001 1.00 85.56 649 PRO A CA 1
ATOM 4871 C C . PRO A 1 649 ? 7.947 8.656 -21.422 1.00 85.56 649 PRO A C 1
ATOM 4873 O O . PRO A 1 649 ? 7.362 9.648 -21.854 1.00 85.56 649 PRO A O 1
ATOM 4876 N N . ARG A 1 650 ? 7.400 7.870 -20.481 1.00 83.00 650 ARG A N 1
ATOM 4877 C CA . ARG A 1 650 ? 6.146 8.207 -19.781 1.00 83.00 650 ARG A CA 1
ATOM 4878 C C . ARG A 1 650 ? 6.356 9.074 -18.540 1.00 83.00 650 ARG A C 1
ATOM 4880 O O . ARG A 1 650 ? 5.428 9.770 -18.147 1.00 83.00 650 ARG A O 1
ATOM 4887 N N . VAL A 1 651 ? 7.549 9.049 -17.944 1.00 88.81 651 VAL A N 1
ATOM 4888 C CA . VAL A 1 651 ? 7.861 9.813 -16.726 1.00 88.81 651 VAL A CA 1
ATOM 4889 C C . VAL A 1 651 ? 8.091 11.274 -17.088 1.00 88.81 651 VAL A C 1
ATOM 4891 O O . VAL A 1 651 ? 8.879 11.581 -17.985 1.00 88.81 651 VAL A O 1
ATOM 4894 N N . THR A 1 652 ? 7.443 12.188 -16.374 1.00 88.00 652 THR A N 1
ATOM 4895 C CA . THR A 1 652 ? 7.549 13.642 -16.560 1.00 88.00 652 THR A CA 1
ATOM 4896 C C . THR A 1 652 ? 8.702 14.270 -15.769 1.00 88.00 652 THR A C 1
ATOM 4898 O O . THR A 1 652 ? 9.229 13.694 -14.819 1.00 88.00 652 THR A O 1
ATOM 4901 N N . ASP A 1 653 ? 9.095 15.499 -16.120 1.00 89.31 653 ASP A N 1
ATOM 4902 C CA . ASP A 1 653 ? 10.120 16.240 -15.361 1.00 89.31 653 ASP A CA 1
ATOM 4903 C C . ASP A 1 653 ? 9.645 16.634 -13.949 1.00 89.31 653 ASP A C 1
ATOM 4905 O O . ASP A 1 653 ? 10.455 16.851 -13.045 1.00 89.31 653 ASP A O 1
ATOM 4909 N N . GLU A 1 654 ? 8.327 16.691 -13.744 1.00 88.69 654 GLU A N 1
ATOM 4910 C CA . GLU A 1 654 ? 7.699 16.863 -12.434 1.00 88.69 654 GLU A CA 1
ATOM 4911 C C . GLU A 1 654 ? 7.850 15.596 -11.581 1.00 88.69 654 GLU A C 1
ATOM 4913 O O . GLU A 1 654 ? 8.261 15.696 -10.428 1.00 88.69 654 GLU A O 1
ATOM 4918 N N . GLU A 1 655 ? 7.650 14.407 -12.156 1.00 92.19 655 GLU A N 1
ATOM 4919 C CA . GLU A 1 655 ? 7.935 13.132 -11.484 1.00 92.19 655 GLU A CA 1
ATOM 4920 C C . GLU A 1 655 ? 9.433 12.933 -11.217 1.00 92.19 655 GLU A C 1
ATOM 4922 O O . GLU A 1 655 ? 9.793 12.456 -10.147 1.00 92.19 655 GLU A O 1
ATOM 4927 N N . LEU A 1 656 ? 10.336 13.377 -12.102 1.00 95.31 656 LEU A N 1
ATOM 4928 C CA . LEU A 1 656 ? 11.780 13.367 -11.812 1.00 95.31 656 LEU A CA 1
ATOM 4929 C C . LEU A 1 656 ? 12.161 14.323 -10.667 1.00 95.31 656 LEU A C 1
ATOM 4931 O O . LEU A 1 656 ? 13.054 14.017 -9.873 1.00 95.31 656 LEU A O 1
ATOM 4935 N N . ARG A 1 657 ? 11.489 15.476 -10.538 1.00 95.56 657 ARG A N 1
ATOM 4936 C CA . ARG A 1 657 ? 11.641 16.369 -9.371 1.00 95.56 657 ARG A CA 1
ATOM 4937 C C . ARG A 1 657 ? 11.061 15.741 -8.101 1.00 95.56 657 ARG A C 1
ATOM 4939 O O . ARG A 1 657 ? 11.717 15.806 -7.062 1.00 95.56 657 ARG A O 1
ATOM 4946 N N . LEU A 1 658 ? 9.901 15.088 -8.189 1.00 96.56 658 LEU A N 1
ATOM 4947 C CA . LEU A 1 658 ? 9.305 14.327 -7.086 1.00 96.56 658 LEU A CA 1
ATOM 4948 C C . LEU A 1 658 ? 10.196 13.157 -6.658 1.00 96.56 658 LEU A C 1
ATOM 4950 O O . LEU A 1 658 ? 10.370 12.966 -5.466 1.00 96.56 658 LEU A O 1
ATOM 4954 N N . ALA A 1 659 ? 10.843 12.437 -7.575 1.00 98.25 659 ALA A N 1
ATOM 4955 C CA . ALA A 1 659 ? 11.750 11.342 -7.234 1.00 98.25 659 ALA A CA 1
ATOM 4956 C C . ALA A 1 659 ? 13.015 11.828 -6.507 1.00 98.25 659 ALA A C 1
ATOM 4958 O O . ALA A 1 659 ? 13.402 11.240 -5.496 1.00 98.25 659 ALA A O 1
ATOM 4959 N N . ARG A 1 660 ? 13.613 12.953 -6.932 1.00 98.50 660 ARG A N 1
ATOM 4960 C CA . ARG A 1 660 ? 14.721 13.593 -6.192 1.00 98.50 660 ARG A CA 1
ATOM 4961 C C . ARG A 1 660 ? 14.297 14.054 -4.795 1.00 98.50 660 ARG A C 1
ATOM 4963 O O . ARG A 1 660 ? 14.982 13.772 -3.812 1.00 98.50 660 ARG A O 1
ATOM 4970 N N . ALA A 1 661 ? 13.130 14.692 -4.692 1.00 98.50 661 ALA A N 1
ATOM 4971 C CA . ALA A 1 661 ? 12.534 15.071 -3.414 1.00 98.50 661 ALA A CA 1
ATOM 4972 C C . ALA A 1 661 ? 12.209 13.857 -2.528 1.00 98.50 661 ALA A C 1
ATOM 4974 O O . ALA A 1 661 ? 12.408 13.914 -1.318 1.00 98.50 661 ALA A O 1
ATOM 4975 N N . GLY A 1 662 ? 11.747 12.761 -3.129 1.00 98.44 662 GLY A N 1
ATOM 4976 C CA . GLY A 1 662 ? 11.388 11.513 -2.471 1.00 98.44 662 GLY A CA 1
ATOM 4977 C C . GLY A 1 662 ? 12.600 10.851 -1.844 1.00 98.44 662 GLY A C 1
ATOM 4978 O O . GLY A 1 662 ? 12.570 10.583 -0.648 1.00 98.44 662 GLY A O 1
ATOM 4979 N N . VAL A 1 663 ? 13.687 10.660 -2.605 1.00 98.75 663 VAL A N 1
ATOM 4980 C CA . VAL A 1 663 ? 14.950 10.111 -2.073 1.00 98.75 663 VAL A CA 1
ATOM 4981 C C . VAL A 1 663 ? 15.443 10.962 -0.905 1.00 98.75 663 VAL A C 1
ATOM 4983 O O . VAL A 1 663 ? 15.713 10.429 0.168 1.00 98.75 663 VAL A O 1
ATOM 4986 N N . SER A 1 664 ? 15.473 12.289 -1.064 1.00 98.62 664 SER A N 1
ATOM 4987 C CA . SER A 1 664 ? 15.864 13.207 0.013 1.00 98.62 664 SER A CA 1
ATOM 4988 C C . SER A 1 664 ? 14.967 13.083 1.254 1.00 98.62 664 SER A C 1
ATOM 4990 O O . SER A 1 664 ? 15.473 12.970 2.373 1.00 98.62 664 SER A O 1
ATOM 4992 N N . LYS A 1 665 ? 13.637 13.037 1.086 1.00 98.62 665 LYS A N 1
ATOM 4993 C CA . LYS A 1 665 ? 12.688 12.858 2.194 1.00 98.62 665 LYS A CA 1
ATOM 4994 C C . LYS A 1 665 ? 12.889 11.506 2.882 1.00 98.62 665 LYS A C 1
ATOM 4996 O O . LYS A 1 665 ? 13.024 11.482 4.100 1.00 98.62 665 LYS A O 1
ATOM 5001 N N . LEU A 1 666 ? 12.962 10.404 2.131 1.00 98.69 666 LEU A N 1
ATOM 5002 C CA . LEU A 1 666 ? 13.070 9.053 2.688 1.00 98.69 666 LEU A CA 1
ATOM 5003 C C . LEU A 1 666 ? 14.397 8.834 3.424 1.00 98.69 666 LEU A C 1
ATOM 5005 O O . LEU A 1 666 ? 14.377 8.323 4.539 1.00 98.69 666 LEU A O 1
ATOM 5009 N N . LEU A 1 667 ? 15.528 9.287 2.870 1.00 98.50 667 LEU A N 1
ATOM 5010 C CA . LEU A 1 667 ? 16.826 9.234 3.558 1.00 98.50 667 LEU A CA 1
ATOM 5011 C C . LEU A 1 667 ? 16.771 9.939 4.921 1.00 98.50 667 LEU A C 1
ATOM 5013 O O . LEU A 1 667 ? 17.286 9.426 5.912 1.00 98.50 667 LEU A O 1
ATOM 5017 N N . ASN A 1 668 ? 16.086 11.082 5.002 1.00 98.44 668 ASN A N 1
ATOM 5018 C CA . ASN A 1 668 ? 15.930 11.819 6.254 1.00 98.44 668 ASN A CA 1
ATOM 5019 C C . ASN A 1 668 ? 14.839 11.233 7.175 1.00 98.44 668 ASN A C 1
ATOM 5021 O O . ASN A 1 668 ? 14.993 11.303 8.393 1.00 98.44 668 ASN A O 1
ATOM 5025 N N . SER A 1 669 ? 13.798 10.588 6.641 1.00 97.94 669 SER A N 1
ATOM 5026 C CA . SER A 1 669 ? 12.843 9.756 7.400 1.00 97.94 669 SER A CA 1
ATOM 5027 C C . SER A 1 669 ? 13.452 8.441 7.913 1.00 97.94 669 SER A C 1
ATOM 5029 O O . SER A 1 669 ? 12.831 7.753 8.718 1.00 97.94 669 SER A O 1
ATOM 5031 N N . LEU A 1 670 ? 14.666 8.108 7.471 1.00 97.31 670 LEU A N 1
ATOM 5032 C CA . LEU A 1 670 ? 15.483 6.979 7.917 1.00 97.31 670 LEU A CA 1
ATOM 5033 C C . LEU A 1 670 ? 16.743 7.434 8.689 1.00 97.31 670 LEU A C 1
ATOM 5035 O O . LEU A 1 670 ? 17.656 6.639 8.910 1.00 97.31 670 LEU A O 1
ATOM 5039 N N . SER A 1 671 ? 16.815 8.708 9.093 1.00 95.94 671 SER A N 1
ATOM 5040 C CA . SER A 1 671 ? 17.982 9.311 9.755 1.00 95.94 671 SER A CA 1
ATOM 5041 C C . SER A 1 671 ? 17.868 9.314 11.282 1.00 95.94 671 SER A C 1
ATOM 5043 O O . SER A 1 671 ? 16.808 9.575 11.852 1.00 95.94 671 SER A O 1
ATOM 5045 N N . SER A 1 672 ? 18.999 9.097 11.958 1.00 93.00 672 SER A N 1
ATOM 5046 C CA . SER A 1 672 ? 19.146 9.247 13.414 1.00 93.00 672 SER A CA 1
ATOM 5047 C C . SER A 1 672 ? 19.710 10.617 13.831 1.00 93.00 672 SER A C 1
ATOM 5049 O O . SER A 1 672 ? 19.854 10.899 15.024 1.00 93.00 672 SER A O 1
ATOM 5051 N N . ARG A 1 673 ? 20.051 11.489 12.870 1.00 95.69 673 ARG A N 1
ATOM 5052 C CA . ARG A 1 673 ? 20.702 12.790 13.113 1.00 95.69 673 ARG A CA 1
ATOM 5053 C C . ARG A 1 673 ? 19.693 13.935 13.225 1.00 95.69 673 ARG A C 1
ATOM 5055 O O . ARG A 1 673 ? 18.569 13.850 12.750 1.00 95.69 673 ARG A O 1
ATOM 5062 N N . ARG A 1 674 ? 20.128 15.048 13.835 1.00 95.12 674 ARG A N 1
ATOM 5063 C CA . ARG A 1 674 ? 19.324 16.279 14.000 1.00 95.12 674 ARG A CA 1
ATOM 5064 C C . ARG A 1 674 ? 19.315 17.215 12.789 1.00 95.12 674 ARG A C 1
ATOM 5066 O O . ARG A 1 674 ? 18.464 18.090 12.703 1.00 95.12 674 ARG A O 1
ATOM 5073 N N . LYS A 1 675 ? 20.280 17.076 11.878 1.00 96.50 675 LYS A N 1
ATOM 5074 C CA . LYS A 1 675 ? 20.394 17.907 10.674 1.00 96.50 675 LYS A CA 1
ATOM 5075 C C . LYS A 1 675 ? 19.808 17.142 9.491 1.00 96.50 675 LYS A C 1
ATOM 5077 O O . LYS A 1 675 ? 20.162 15.983 9.296 1.00 96.50 675 LYS A O 1
ATOM 5082 N N . VAL A 1 676 ? 18.967 17.797 8.694 1.00 97.44 676 VAL A N 1
ATOM 5083 C CA . VAL A 1 676 ? 18.557 17.277 7.383 1.00 97.44 676 VAL A CA 1
ATOM 5084 C C . VAL A 1 676 ? 19.771 17.260 6.446 1.00 97.44 676 VAL A C 1
ATOM 5086 O O . VAL A 1 676 ? 20.438 18.284 6.273 1.00 97.44 676 VAL A O 1
ATOM 5089 N N . ALA A 1 677 ? 20.056 16.105 5.850 1.00 96.81 677 ALA A N 1
ATOM 5090 C CA . ALA A 1 677 ? 21.113 15.916 4.863 1.00 96.81 677 ALA A CA 1
ATOM 5091 C C . ALA A 1 677 ? 20.484 15.742 3.473 1.00 96.81 677 ALA A C 1
ATOM 5093 O O . ALA A 1 677 ? 19.822 14.742 3.203 1.00 96.81 677 ALA A O 1
ATOM 5094 N N . VAL A 1 678 ? 20.645 16.743 2.609 1.00 97.69 678 VAL A N 1
ATOM 5095 C CA . VAL A 1 678 ? 20.097 16.746 1.243 1.00 97.69 678 VAL A CA 1
ATOM 5096 C C . VAL A 1 678 ? 21.149 16.148 0.298 1.00 97.69 678 VAL A C 1
ATOM 5098 O O . VAL A 1 678 ? 22.298 16.586 0.373 1.00 97.69 678 VAL A O 1
ATOM 5101 N N . PRO A 1 679 ? 20.807 15.173 -0.566 1.00 98.31 679 PRO A N 1
ATOM 5102 C CA . PRO A 1 679 ? 21.758 14.594 -1.511 1.00 98.31 679 PRO A CA 1
ATOM 5103 C C . PRO A 1 679 ? 22.117 15.577 -2.632 1.00 98.31 679 PRO A C 1
ATOM 5105 O O . PRO A 1 679 ? 21.275 16.361 -3.075 1.00 98.31 679 PRO A O 1
ATOM 5108 N N . GLU A 1 680 ? 23.348 15.509 -3.135 1.00 97.94 680 GLU A N 1
ATOM 5109 C CA . GLU A 1 680 ? 23.784 16.307 -4.285 1.00 97.94 680 GLU A CA 1
ATOM 5110 C C . GLU A 1 680 ? 23.353 15.645 -5.601 1.00 97.94 680 GLU A C 1
ATOM 5112 O O . GLU A 1 680 ? 23.506 14.437 -5.772 1.00 97.94 680 GLU A O 1
ATOM 5117 N N . ALA A 1 681 ? 22.803 16.428 -6.536 1.00 97.94 681 ALA A N 1
ATOM 5118 C CA . ALA A 1 681 ? 22.223 15.919 -7.778 1.00 97.94 681 ALA A CA 1
ATOM 5119 C C . ALA A 1 681 ? 23.145 16.161 -8.985 1.00 97.94 681 ALA A C 1
ATOM 5121 O O . ALA A 1 681 ? 23.162 17.243 -9.580 1.00 97.94 681 ALA A O 1
ATOM 5122 N N . LEU A 1 682 ? 23.898 15.116 -9.325 1.00 98.12 682 LEU A N 1
ATOM 5123 C CA . LEU A 1 682 ? 25.059 15.107 -10.208 1.00 98.12 682 LEU A CA 1
ATOM 5124 C C . LEU A 1 682 ? 24.753 14.584 -11.623 1.00 98.12 682 LEU A C 1
ATOM 5126 O O . LEU A 1 682 ? 23.819 13.806 -11.849 1.00 98.12 682 LEU A O 1
ATOM 5130 N N . GLY A 1 683 ? 25.633 14.952 -12.557 1.00 95.12 683 GLY A N 1
ATOM 5131 C CA . GLY A 1 683 ? 25.717 14.372 -13.899 1.00 95.12 683 GLY A CA 1
ATOM 5132 C C . GLY A 1 683 ? 24.618 14.807 -14.881 1.00 95.12 683 GLY A C 1
ATOM 5133 O O . GLY A 1 683 ? 23.771 15.651 -14.565 1.00 95.12 683 GLY A O 1
ATOM 5134 N N . PRO A 1 684 ? 24.618 14.243 -16.105 1.00 92.62 684 PRO A N 1
ATOM 5135 C CA . PRO A 1 684 ? 23.602 14.517 -17.120 1.00 92.62 684 PRO A CA 1
ATOM 5136 C C . PRO A 1 684 ? 22.183 14.254 -16.594 1.00 92.62 684 PRO A C 1
ATOM 5138 O O . PRO A 1 684 ? 21.924 13.229 -15.969 1.00 92.62 684 PRO A O 1
ATOM 5141 N N . GLY A 1 685 ? 21.259 15.196 -16.809 1.00 89.69 685 GLY A N 1
ATOM 5142 C CA . GLY A 1 685 ? 19.875 15.106 -16.311 1.00 89.69 685 GLY A CA 1
ATOM 5143 C C . GLY A 1 685 ? 19.712 15.179 -14.782 1.00 89.69 685 GLY A C 1
ATOM 5144 O O . GLY A 1 685 ? 18.584 15.083 -14.290 1.00 89.69 685 GLY A O 1
ATOM 5145 N N . GLN A 1 686 ? 20.809 15.358 -14.031 1.00 95.38 686 GLN A N 1
ATOM 5146 C CA . GLN A 1 686 ? 20.865 15.262 -12.568 1.00 95.38 686 GLN A CA 1
ATOM 5147 C C . GLN A 1 686 ? 20.293 13.932 -12.044 1.00 95.38 686 GLN A C 1
ATOM 5149 O O . GLN A 1 686 ? 19.440 13.914 -11.148 1.00 95.38 686 GLN A O 1
ATOM 5154 N N . VAL A 1 687 ? 20.698 12.817 -12.668 1.00 96.88 687 VAL A N 1
ATOM 5155 C CA . VAL A 1 687 ? 20.148 11.477 -12.390 1.00 96.88 687 VAL A CA 1
ATOM 5156 C C . VAL A 1 687 ? 20.923 10.679 -11.339 1.00 96.88 687 VAL A C 1
ATOM 5158 O O . VAL A 1 687 ? 20.459 9.609 -10.953 1.00 96.88 687 VAL A O 1
ATOM 5161 N N . VAL A 1 688 ? 22.078 11.162 -10.876 1.00 98.69 688 VAL A N 1
ATOM 5162 C CA . VAL A 1 688 ? 22.853 10.537 -9.792 1.00 98.69 688 VAL A CA 1
ATOM 5163 C C . VAL A 1 688 ? 22.711 11.394 -8.538 1.00 98.69 688 VAL A C 1
ATOM 5165 O O . VAL A 1 688 ? 23.068 12.566 -8.555 1.00 98.69 688 VAL A O 1
ATOM 5168 N N . LEU A 1 689 ? 22.189 10.821 -7.453 1.00 98.75 689 LEU A N 1
ATOM 5169 C CA . LEU A 1 689 ? 22.044 11.494 -6.160 1.00 98.75 689 LEU A CA 1
ATOM 5170 C C . LEU A 1 689 ? 23.095 10.982 -5.172 1.00 98.75 689 LEU A C 1
ATOM 5172 O O . LEU A 1 689 ? 22.977 9.849 -4.714 1.00 98.75 689 LEU A O 1
ATOM 5176 N N . ALA A 1 690 ? 24.101 11.792 -4.847 1.00 98.56 690 ALA A N 1
ATOM 5177 C CA . ALA A 1 690 ? 25.187 11.441 -3.928 1.00 98.56 690 ALA A CA 1
ATOM 5178 C C . ALA A 1 690 ? 24.881 11.857 -2.478 1.00 98.56 690 ALA A C 1
ATOM 5180 O O . ALA A 1 690 ? 24.369 12.952 -2.242 1.00 98.56 690 ALA A O 1
ATOM 5181 N N . ILE A 1 691 ? 25.225 11.016 -1.497 1.00 98.00 691 ILE A N 1
ATOM 5182 C CA . ILE A 1 691 ? 25.065 11.318 -0.065 1.00 98.00 691 ILE A CA 1
ATOM 5183 C C . ILE A 1 691 ? 26.168 10.675 0.796 1.00 98.00 691 ILE A C 1
ATOM 5185 O O . ILE A 1 691 ? 26.519 9.513 0.590 1.00 98.00 691 ILE A O 1
ATOM 5189 N N . ASP A 1 692 ? 26.674 11.400 1.800 1.00 96.25 692 ASP A N 1
ATOM 5190 C CA . ASP A 1 692 ? 27.421 10.819 2.929 1.00 96.25 692 ASP A CA 1
ATOM 5191 C C . ASP A 1 692 ? 26.416 10.238 3.937 1.00 96.25 692 ASP A C 1
ATOM 5193 O O . ASP A 1 692 ? 25.714 10.975 4.642 1.00 96.25 692 ASP A O 1
ATOM 5197 N N . VAL A 1 693 ? 26.349 8.908 4.036 1.00 94.69 693 VAL A N 1
ATOM 5198 C CA . VAL A 1 693 ? 25.373 8.231 4.909 1.00 94.69 693 VAL A CA 1
ATOM 5199 C C . VAL A 1 693 ? 25.689 8.377 6.404 1.00 94.69 693 VAL A C 1
ATOM 5201 O O . VAL A 1 693 ? 24.798 8.241 7.243 1.00 94.69 693 VAL A O 1
ATOM 5204 N N . THR A 1 694 ? 26.912 8.765 6.777 1.00 93.38 694 THR A N 1
ATOM 5205 C CA . THR A 1 694 ? 27.247 9.090 8.178 1.00 93.38 694 THR A CA 1
ATOM 5206 C C . THR A 1 694 ? 26.549 10.380 8.644 1.00 93.38 694 THR A C 1
ATOM 5208 O O . THR A 1 694 ? 26.246 10.536 9.838 1.00 93.38 694 THR A O 1
ATOM 5211 N N . GLY A 1 695 ? 26.186 11.250 7.689 1.00 94.81 695 GLY A N 1
ATOM 5212 C CA . GLY A 1 695 ? 25.303 12.408 7.861 1.00 94.81 695 GLY A CA 1
ATOM 5213 C C . GLY A 1 695 ? 23.834 12.046 8.123 1.00 94.81 695 GLY A C 1
ATOM 5214 O O . GLY A 1 695 ? 23.107 12.858 8.692 1.00 94.81 695 GLY A O 1
ATOM 5215 N N . LEU A 1 696 ? 23.420 10.813 7.808 1.00 95.88 696 LEU A N 1
ATOM 5216 C CA . LEU A 1 696 ? 22.152 10.201 8.242 1.00 95.88 696 LEU A CA 1
ATOM 5217 C C . LEU A 1 696 ? 22.306 9.429 9.565 1.00 95.88 696 LEU A C 1
ATOM 5219 O O . LEU A 1 696 ? 21.325 9.014 10.179 1.00 95.88 696 LEU A O 1
ATOM 5223 N N . GLY A 1 697 ? 23.546 9.264 10.034 1.00 94.38 697 GLY A N 1
ATOM 5224 C CA . GLY A 1 697 ? 23.874 8.468 11.213 1.00 94.38 697 GLY A CA 1
ATOM 5225 C C . GLY A 1 697 ? 23.703 6.973 10.977 1.00 94.38 697 GLY A C 1
ATOM 5226 O O . GLY A 1 697 ? 23.311 6.258 11.895 1.00 94.38 697 GLY A O 1
ATOM 5227 N N . TRP A 1 698 ? 23.968 6.534 9.745 1.00 93.56 698 TRP A N 1
ATOM 5228 C CA . TRP A 1 698 ? 24.103 5.132 9.376 1.00 93.56 698 TRP A CA 1
ATOM 5229 C C . TRP A 1 698 ? 25.562 4.697 9.517 1.00 93.56 698 TRP A C 1
ATOM 5231 O O . TRP A 1 698 ? 26.465 5.415 9.078 1.00 93.56 698 TRP A O 1
ATOM 5241 N N . GLU A 1 699 ? 25.788 3.490 10.033 1.00 86.88 699 GLU A N 1
ATOM 5242 C CA . GLU A 1 699 ? 27.072 2.814 9.853 1.00 86.88 699 GLU A CA 1
ATOM 5243 C C . GLU A 1 699 ? 27.177 2.354 8.397 1.00 86.88 699 GLU A C 1
ATOM 5245 O O . GLU A 1 699 ? 26.384 1.536 7.922 1.00 86.88 699 GLU A O 1
ATOM 5250 N N . ALA A 1 700 ? 28.131 2.939 7.665 1.00 75.88 700 ALA A N 1
ATOM 5251 C CA . ALA A 1 700 ? 28.094 2.989 6.201 1.00 75.88 700 ALA A CA 1
ATOM 5252 C C . ALA A 1 700 ? 28.163 1.617 5.511 1.00 75.88 700 ALA A C 1
ATOM 5254 O O . ALA A 1 700 ? 27.744 1.493 4.359 1.00 75.88 700 ALA A O 1
ATOM 5255 N N . ARG A 1 701 ? 28.672 0.591 6.203 1.00 82.50 701 ARG A N 1
ATOM 5256 C CA . ARG A 1 701 ? 28.643 -0.797 5.731 1.00 82.50 701 ARG A CA 1
ATOM 5257 C C . ARG A 1 701 ? 27.377 -1.527 6.173 1.00 82.50 701 ARG A C 1
ATOM 5259 O O . ARG A 1 701 ? 26.642 -2.001 5.321 1.00 82.50 701 ARG A O 1
ATOM 5266 N N . GLU A 1 702 ? 27.080 -1.577 7.472 1.00 86.94 702 GLU A N 1
ATOM 5267 C CA . GLU A 1 702 ? 25.991 -2.417 7.998 1.00 86.94 702 GLU A CA 1
ATOM 5268 C C . GLU A 1 702 ? 24.620 -2.077 7.389 1.00 86.94 702 GLU A C 1
ATOM 5270 O O . GLU A 1 702 ? 23.868 -2.969 7.000 1.00 86.94 702 GLU A O 1
ATOM 5275 N N . VAL A 1 703 ? 24.300 -0.785 7.258 1.00 91.06 703 VAL A N 1
ATOM 5276 C CA . VAL A 1 703 ? 23.023 -0.354 6.671 1.00 91.06 703 VAL A CA 1
ATOM 5277 C C . VAL A 1 703 ? 22.995 -0.594 5.157 1.00 91.06 703 VAL A C 1
ATOM 5279 O O . VAL A 1 703 ? 21.949 -0.939 4.608 1.00 91.06 703 VAL A O 1
ATOM 5282 N N . TRP A 1 704 ? 24.138 -0.469 4.478 1.00 92.12 704 TRP A N 1
ATOM 5283 C CA . TRP A 1 704 ? 24.225 -0.666 3.030 1.00 92.12 704 TRP A CA 1
ATOM 5284 C C . TRP A 1 704 ? 24.165 -2.144 2.637 1.00 92.12 704 TRP A C 1
ATOM 5286 O O . TRP A 1 704 ? 23.380 -2.500 1.763 1.00 92.12 704 TRP A O 1
ATOM 5296 N N . ASP A 1 705 ? 24.886 -3.021 3.339 1.00 90.88 705 ASP A N 1
ATOM 5297 C CA . ASP A 1 705 ? 24.859 -4.472 3.119 1.00 90.88 705 ASP A CA 1
ATOM 5298 C C . ASP A 1 705 ? 23.424 -5.024 3.300 1.00 90.88 705 ASP A C 1
ATOM 5300 O O . ASP A 1 705 ? 22.976 -5.874 2.526 1.00 90.88 705 ASP A O 1
ATOM 5304 N N . ARG A 1 706 ? 22.643 -4.474 4.250 1.00 91.69 706 ARG A N 1
ATOM 5305 C CA . ARG A 1 706 ? 21.205 -4.777 4.425 1.00 91.69 706 ARG A CA 1
ATOM 5306 C C . ARG A 1 706 ? 20.355 -4.369 3.212 1.00 91.69 706 ARG A C 1
ATOM 5308 O O . ARG A 1 706 ? 19.481 -5.138 2.817 1.00 91.69 706 ARG A O 1
ATOM 5315 N N . ILE A 1 707 ? 20.602 -3.196 2.620 1.00 93.75 707 ILE A N 1
ATOM 5316 C CA . ILE A 1 707 ? 19.912 -2.716 1.406 1.00 93.75 707 ILE A CA 1
ATOM 5317 C C . ILE A 1 707 ? 20.292 -3.589 0.199 1.00 93.75 707 ILE A C 1
ATOM 5319 O O . ILE A 1 707 ? 19.413 -4.060 -0.524 1.00 93.75 707 ILE A O 1
ATOM 5323 N N . LEU A 1 708 ? 21.588 -3.853 0.003 1.00 91.75 708 LEU A N 1
ATOM 5324 C CA . LEU A 1 708 ? 22.106 -4.636 -1.122 1.00 91.75 708 LEU A CA 1
ATOM 5325 C C . LEU A 1 708 ? 21.611 -6.087 -1.120 1.00 91.75 708 LEU A C 1
ATOM 5327 O O . LEU A 1 708 ? 21.268 -6.609 -2.180 1.00 91.75 708 LEU A O 1
ATOM 5331 N N . LYS A 1 709 ? 21.498 -6.721 0.053 1.00 89.12 709 LYS A N 1
ATOM 5332 C CA . LYS A 1 709 ? 21.014 -8.105 0.192 1.00 89.12 709 LYS A CA 1
ATOM 5333 C C . LYS A 1 709 ? 19.638 -8.344 -0.450 1.00 89.12 709 LYS A C 1
ATOM 5335 O O . LYS A 1 709 ? 19.372 -9.422 -0.981 1.00 89.12 709 LYS A O 1
ATOM 5340 N N . VAL A 1 710 ? 18.762 -7.337 -0.427 1.00 89.94 710 VAL A N 1
ATOM 5341 C CA . VAL A 1 710 ? 17.420 -7.396 -1.037 1.00 89.94 710 VAL A CA 1
ATOM 5342 C C . VAL A 1 710 ? 17.325 -6.651 -2.374 1.00 89.94 710 VAL A C 1
ATOM 5344 O O . VAL A 1 710 ? 16.244 -6.584 -2.954 1.00 89.94 710 VAL A O 1
ATOM 5347 N N . TYR A 1 711 ? 18.437 -6.126 -2.900 1.00 92.69 711 TYR A N 1
ATOM 5348 C CA . TYR A 1 711 ? 18.474 -5.394 -4.166 1.00 92.69 711 TYR A CA 1
ATOM 5349 C C . TYR A 1 711 ? 18.379 -6.356 -5.373 1.00 92.69 711 TYR A C 1
ATOM 5351 O O . TYR A 1 711 ? 19.217 -7.259 -5.521 1.00 92.69 711 TYR A O 1
ATOM 5359 N N . PRO A 1 712 ? 17.379 -6.197 -6.265 1.00 92.50 712 PRO A N 1
ATOM 5360 C CA . PRO A 1 712 ? 17.151 -7.116 -7.379 1.00 92.50 712 PRO A CA 1
ATOM 5361 C C . PRO A 1 712 ? 17.732 -6.632 -8.720 1.00 92.50 712 PRO A C 1
ATOM 5363 O O . PRO A 1 712 ? 17.459 -7.257 -9.745 1.00 92.50 712 PRO A O 1
ATOM 5366 N N . TYR A 1 713 ? 18.537 -5.558 -8.717 1.00 92.88 713 TYR A N 1
ATOM 5367 C CA . TYR A 1 713 ? 19.090 -4.920 -9.924 1.00 92.88 713 TYR A CA 1
ATOM 5368 C C . TYR A 1 713 ? 20.635 -4.821 -9.956 1.00 92.88 713 TYR A C 1
ATOM 5370 O O . TYR A 1 713 ? 21.184 -4.135 -10.816 1.00 92.88 713 TYR A O 1
ATOM 5378 N N . GLY A 1 714 ? 21.352 -5.471 -9.032 1.00 90.06 714 GLY A N 1
ATOM 5379 C CA . GLY A 1 714 ? 22.813 -5.361 -8.909 1.00 90.06 714 GLY A CA 1
ATOM 5380 C C . GLY A 1 714 ? 23.583 -6.000 -10.073 1.00 90.06 714 GLY A C 1
ATOM 5381 O O . GLY A 1 714 ? 23.614 -7.223 -10.210 1.00 90.06 714 GLY A O 1
ATOM 5382 N N . LEU A 1 715 ? 24.263 -5.189 -10.888 1.00 90.00 715 LEU A N 1
ATOM 5383 C CA . LEU A 1 715 ? 25.081 -5.634 -12.023 1.00 90.00 715 LEU A CA 1
ATOM 5384 C C . LEU A 1 715 ? 26.509 -5.090 -11.917 1.00 90.00 715 LEU A C 1
ATOM 5386 O O . LEU A 1 715 ? 26.692 -3.886 -11.772 1.00 90.00 715 LEU A O 1
ATOM 5390 N N . THR A 1 716 ? 27.510 -5.953 -12.115 1.00 88.88 716 THR A N 1
ATOM 5391 C CA . THR A 1 716 ? 28.885 -5.519 -12.405 1.00 88.88 716 THR A CA 1
ATOM 5392 C C . THR A 1 716 ? 29.159 -5.580 -13.905 1.00 88.88 716 THR A C 1
ATOM 5394 O O . THR A 1 716 ? 28.704 -6.485 -14.617 1.00 88.88 716 THR A O 1
ATOM 5397 N N . TYR A 1 717 ? 29.932 -4.608 -14.388 1.00 91.25 717 TYR A N 1
ATOM 5398 C CA . TYR A 1 717 ? 30.289 -4.440 -15.798 1.00 91.25 717 TYR A CA 1
ATOM 5399 C C . TYR A 1 717 ? 31.762 -4.778 -16.092 1.00 91.25 717 TYR A C 1
ATOM 5401 O O . TYR A 1 717 ? 32.175 -4.755 -17.252 1.00 91.25 717 TYR A O 1
ATOM 5409 N N . ARG A 1 718 ? 32.559 -5.163 -15.080 1.00 87.62 718 ARG A N 1
ATOM 5410 C CA . ARG A 1 718 ? 34.003 -5.462 -15.221 1.00 87.62 718 ARG A CA 1
ATOM 5411 C C . ARG A 1 718 ? 34.326 -6.594 -16.212 1.00 87.62 718 ARG A C 1
ATOM 5413 O O . ARG A 1 718 ? 35.420 -6.634 -16.782 1.00 87.62 718 ARG A O 1
ATOM 5420 N N . HIS A 1 719 ? 33.355 -7.478 -16.458 1.00 88.19 719 HIS A N 1
ATOM 5421 C CA . HIS A 1 719 ? 33.431 -8.604 -17.398 1.00 88.19 719 HIS A CA 1
ATOM 5422 C C . HIS A 1 719 ? 32.949 -8.282 -18.828 1.00 88.19 719 HIS A C 1
ATOM 5424 O O . HIS A 1 719 ? 32.875 -9.188 -19.660 1.00 88.19 719 HIS A O 1
ATOM 5430 N N . ARG A 1 720 ? 32.625 -7.019 -19.149 1.00 90.19 720 ARG A N 1
ATOM 5431 C CA . ARG A 1 720 ? 32.334 -6.608 -20.534 1.00 90.19 720 ARG A CA 1
ATOM 5432 C C . ARG A 1 720 ? 33.556 -6.780 -21.463 1.00 90.19 720 ARG A C 1
ATOM 5434 O O . ARG A 1 720 ? 34.687 -6.884 -20.981 1.00 90.19 720 ARG A O 1
ATOM 5441 N N . PRO A 1 721 ? 33.366 -6.809 -22.799 1.00 90.00 721 PRO A N 1
ATOM 5442 C CA . PRO A 1 721 ? 34.469 -6.929 -23.753 1.00 90.00 721 PRO A CA 1
ATOM 5443 C C . PRO A 1 721 ? 35.515 -5.811 -23.636 1.00 90.00 721 PRO A C 1
ATOM 5445 O O . PRO A 1 721 ? 35.218 -4.684 -23.238 1.00 90.00 721 PRO A O 1
ATOM 5448 N N . SER A 1 722 ? 36.757 -6.103 -24.027 1.00 82.94 722 SER A N 1
ATOM 5449 C CA . SER A 1 722 ? 37.784 -5.073 -24.228 1.00 82.94 722 SER A CA 1
ATOM 5450 C C . SER A 1 722 ? 37.339 -4.103 -25.329 1.00 82.94 722 SER A C 1
ATOM 5452 O O . SER A 1 722 ? 37.042 -4.541 -26.437 1.00 82.94 722 SER A O 1
ATOM 5454 N N . GLY A 1 723 ? 37.287 -2.806 -25.017 1.00 87.38 723 GLY A N 1
ATOM 5455 C CA . GLY A 1 723 ? 36.789 -1.753 -25.913 1.00 87.38 723 GLY A CA 1
ATOM 5456 C C . GLY A 1 723 ? 35.405 -1.197 -25.553 1.00 87.38 723 GLY A C 1
ATOM 5457 O O . GLY A 1 723 ? 35.038 -0.147 -26.071 1.00 87.38 723 GLY A O 1
ATOM 5458 N N . ASP A 1 724 ? 34.653 -1.831 -24.644 1.00 92.19 724 ASP A N 1
ATOM 5459 C CA . ASP A 1 724 ? 33.434 -1.227 -24.088 1.00 92.19 724 ASP A CA 1
ATOM 5460 C C . ASP A 1 724 ? 33.797 -0.115 -23.072 1.00 92.19 724 ASP A C 1
ATOM 5462 O O . ASP A 1 724 ? 34.575 -0.381 -22.147 1.00 92.19 724 ASP A O 1
ATOM 5466 N N . PRO A 1 725 ? 33.257 1.116 -23.200 1.00 93.25 725 PRO A N 1
ATOM 5467 C CA . PRO A 1 725 ? 33.635 2.257 -22.359 1.00 93.25 725 PRO A CA 1
ATOM 5468 C C . PRO A 1 725 ? 33.112 2.183 -20.914 1.00 93.25 725 PRO A C 1
ATOM 5470 O O . PRO A 1 725 ? 33.625 2.889 -20.050 1.00 93.25 725 PRO A O 1
ATOM 5473 N N . VAL A 1 726 ? 32.128 1.327 -20.618 1.00 94.81 726 VAL A N 1
ATOM 5474 C CA . VAL A 1 726 ? 31.610 1.098 -19.256 1.00 94.81 726 VAL A CA 1
ATOM 5475 C C . VAL A 1 726 ? 32.586 0.243 -18.445 1.00 94.81 726 VAL A C 1
ATOM 5477 O O . VAL A 1 726 ? 32.708 0.410 -17.233 1.00 94.81 726 VAL A O 1
ATOM 5480 N N . ARG A 1 727 ? 33.322 -0.660 -19.107 1.00 95.06 727 ARG A N 1
ATOM 5481 C CA . ARG A 1 727 ? 34.244 -1.596 -18.452 1.00 95.06 727 ARG A CA 1
ATOM 5482 C C . ARG A 1 727 ? 35.354 -0.923 -17.621 1.00 95.06 727 ARG A C 1
ATOM 5484 O O . ARG A 1 727 ? 35.491 -1.323 -16.466 1.00 95.06 727 ARG A O 1
ATOM 5491 N N . PRO A 1 728 ? 36.149 0.045 -18.134 1.00 96.12 728 PRO A N 1
ATOM 5492 C CA . PRO A 1 728 ? 37.192 0.685 -17.329 1.00 96.12 728 PRO A CA 1
ATOM 5493 C C . PRO A 1 728 ? 36.606 1.468 -16.149 1.00 96.12 728 PRO A C 1
ATOM 5495 O O . PRO A 1 728 ? 37.147 1.385 -15.054 1.00 96.12 728 PRO A O 1
ATOM 5498 N N . LEU A 1 729 ? 35.462 2.138 -16.338 1.00 96.38 729 LEU A N 1
ATOM 5499 C CA . LEU A 1 729 ? 34.772 2.869 -15.270 1.00 96.38 729 LEU A CA 1
ATOM 5500 C C . LEU A 1 729 ? 34.293 1.939 -14.147 1.00 96.38 729 LEU A C 1
ATOM 5502 O O . LEU A 1 729 ? 34.352 2.314 -12.984 1.00 96.38 729 LEU A O 1
ATOM 5506 N N . ALA A 1 730 ? 33.848 0.723 -14.474 1.00 93.75 730 ALA A N 1
ATOM 5507 C CA . ALA A 1 730 ? 33.449 -0.265 -13.473 1.00 93.75 730 ALA A CA 1
ATOM 5508 C C . ALA A 1 730 ? 34.639 -0.860 -12.701 1.00 93.75 730 ALA A C 1
ATOM 5510 O O . ALA A 1 730 ? 34.515 -1.110 -11.508 1.00 93.75 730 ALA A O 1
ATOM 5511 N N . ILE A 1 731 ? 35.785 -1.065 -13.362 1.00 93.06 731 ILE A N 1
ATOM 5512 C CA . ILE A 1 731 ? 37.018 -1.520 -12.697 1.00 93.06 731 ILE A CA 1
ATOM 5513 C C . ILE A 1 731 ? 37.535 -0.427 -11.752 1.00 93.06 731 ILE A C 1
ATOM 5515 O O . ILE A 1 731 ? 37.781 -0.701 -10.584 1.00 93.06 731 ILE A O 1
ATOM 5519 N N . GLU A 1 732 ? 37.609 0.820 -12.220 1.00 94.88 732 GLU A N 1
ATOM 5520 C CA . GLU A 1 732 ? 38.022 1.950 -11.382 1.00 94.88 732 GLU A CA 1
ATOM 5521 C C . GLU A 1 732 ? 37.034 2.216 -10.232 1.00 94.88 732 GLU A C 1
ATOM 5523 O O . GLU A 1 732 ? 37.446 2.611 -9.144 1.00 94.88 732 GLU A O 1
ATOM 5528 N N . LEU A 1 733 ? 35.733 1.972 -10.424 1.00 93.94 733 LEU A N 1
ATOM 5529 C CA . LEU A 1 733 ? 34.764 2.078 -9.335 1.00 93.94 733 LEU A CA 1
ATOM 5530 C C . LEU A 1 733 ? 35.024 1.030 -8.243 1.00 93.94 733 LEU A C 1
ATOM 5532 O O . LEU A 1 733 ? 35.084 1.406 -7.073 1.00 93.94 733 LEU A O 1
ATOM 5536 N N . ASP A 1 734 ? 35.230 -0.239 -8.620 1.00 89.75 734 ASP A N 1
ATOM 5537 C CA . ASP A 1 734 ? 35.613 -1.316 -7.694 1.00 89.75 734 ASP A CA 1
ATOM 5538 C C . ASP A 1 734 ? 36.933 -0.972 -6.955 1.00 89.75 734 ASP A C 1
ATOM 5540 O O . ASP A 1 734 ? 37.050 -1.225 -5.756 1.00 89.75 734 ASP A O 1
ATOM 5544 N N . GLU A 1 735 ? 37.904 -0.332 -7.621 1.00 91.88 735 GLU A N 1
ATOM 5545 C CA . GLU A 1 735 ? 39.155 0.155 -7.007 1.00 91.88 735 GLU A CA 1
ATOM 5546 C C . GLU A 1 735 ? 38.939 1.336 -6.036 1.00 91.88 735 GLU A C 1
ATOM 5548 O O . GLU A 1 735 ? 39.583 1.403 -4.988 1.00 91.88 735 GLU A O 1
ATOM 5553 N N . LEU A 1 736 ? 38.026 2.266 -6.348 1.00 93.06 736 LEU A N 1
ATOM 5554 C CA . LEU A 1 736 ? 37.758 3.467 -5.541 1.00 93.06 736 LEU A CA 1
ATOM 5555 C C . LEU A 1 736 ? 36.914 3.206 -4.283 1.00 93.06 736 LEU A C 1
ATOM 5557 O O . LEU A 1 736 ? 36.991 4.007 -3.346 1.00 93.06 736 LEU A O 1
ATOM 5561 N N . VAL A 1 737 ? 36.114 2.131 -4.253 1.00 87.62 737 VAL A N 1
ATOM 5562 C CA . VAL A 1 737 ? 35.320 1.724 -3.070 1.00 87.62 737 VAL A CA 1
ATOM 5563 C C . VAL A 1 737 ? 35.853 0.471 -2.366 1.00 87.62 737 VAL A C 1
ATOM 5565 O O . VAL A 1 737 ? 35.511 0.239 -1.206 1.00 87.62 737 VAL A O 1
ATOM 5568 N N . GLY A 1 738 ? 36.708 -0.303 -3.039 1.00 82.56 738 GLY A N 1
ATOM 5569 C CA . GLY A 1 738 ? 37.214 -1.604 -2.604 1.00 82.56 738 GLY A CA 1
ATOM 5570 C C . GLY A 1 738 ? 36.334 -2.761 -3.091 1.00 82.56 738 GLY A C 1
ATOM 5571 O O . GLY A 1 738 ? 35.123 -2.767 -2.877 1.00 82.56 738 GLY A O 1
ATOM 5572 N N . GLU A 1 739 ? 36.945 -3.791 -3.690 1.00 70.06 739 GLU A N 1
ATOM 5573 C CA . GLU A 1 739 ? 36.232 -4.905 -4.353 1.00 70.06 739 GLU A CA 1
ATOM 5574 C C . GLU A 1 739 ? 35.253 -5.675 -3.440 1.00 70.06 739 GLU A C 1
ATOM 5576 O O . GLU A 1 739 ? 34.282 -6.286 -3.899 1.00 70.06 739 GLU A O 1
ATOM 5581 N N . ASP A 1 740 ? 35.492 -5.640 -2.127 1.00 71.31 740 ASP A N 1
ATOM 5582 C CA . ASP A 1 740 ? 34.675 -6.285 -1.097 1.00 71.31 740 ASP A CA 1
ATOM 5583 C C . ASP A 1 740 ? 33.553 -5.390 -0.531 1.00 71.31 740 ASP A C 1
ATOM 5585 O O . ASP A 1 740 ? 32.897 -5.791 0.430 1.00 71.31 740 ASP A O 1
ATOM 5589 N N . ALA A 1 741 ? 33.305 -4.199 -1.092 1.00 72.06 741 ALA A N 1
ATOM 5590 C CA . ALA A 1 741 ? 32.241 -3.286 -0.651 1.00 72.06 741 ALA A CA 1
ATOM 5591 C C . ALA A 1 741 ? 30.885 -3.503 -1.358 1.00 72.06 741 ALA A C 1
ATOM 5593 O O . ALA A 1 741 ? 29.848 -3.115 -0.824 1.00 72.06 741 ALA A O 1
ATOM 5594 N N . GLY A 1 742 ? 30.869 -4.152 -2.528 1.00 80.12 742 GLY A N 1
ATOM 5595 C CA . GLY A 1 742 ? 29.676 -4.231 -3.386 1.00 80.12 742 GLY A CA 1
ATOM 5596 C C . GLY A 1 742 ? 29.380 -2.912 -4.125 1.00 80.12 742 GLY A C 1
ATOM 5597 O O . GLY A 1 742 ? 30.148 -1.957 -4.005 1.00 80.12 742 GLY A O 1
ATOM 5598 N N . PRO A 1 743 ? 28.293 -2.839 -4.918 1.00 88.94 743 PRO A N 1
ATOM 5599 C CA . PRO A 1 743 ? 27.964 -1.626 -5.659 1.00 88.94 743 PRO A CA 1
ATOM 5600 C C . PRO A 1 743 ? 27.620 -0.469 -4.695 1.00 88.94 743 PRO A C 1
ATOM 5602 O O . PRO A 1 743 ? 26.807 -0.647 -3.780 1.00 88.94 743 PRO A O 1
ATOM 5605 N N . PRO A 1 744 ? 28.205 0.730 -4.879 1.00 92.00 744 PRO A N 1
ATOM 5606 C CA . PRO A 1 744 ? 27.937 1.896 -4.036 1.00 92.00 744 PRO A CA 1
ATOM 5607 C C . PRO A 1 744 ? 26.649 2.635 -4.429 1.00 92.00 744 PRO A C 1
ATOM 5609 O O . PRO A 1 744 ? 26.297 3.627 -3.782 1.00 92.00 744 PRO A O 1
ATOM 5612 N N . ASP A 1 745 ? 25.961 2.184 -5.483 1.00 95.12 745 ASP A N 1
ATOM 5613 C CA . ASP A 1 745 ? 24.729 2.763 -6.003 1.00 95.12 745 ASP A CA 1
ATOM 5614 C C . ASP A 1 745 ? 23.539 1.788 -5.993 1.00 95.12 745 ASP A C 1
ATOM 5616 O O . ASP A 1 745 ? 23.694 0.577 -6.163 1.00 95.12 745 ASP A O 1
ATOM 5620 N N . VAL A 1 746 ? 22.331 2.331 -5.811 1.00 96.62 746 VAL A N 1
ATOM 5621 C CA . VAL A 1 746 ? 21.066 1.606 -6.019 1.00 96.62 746 VAL A CA 1
ATOM 5622 C C . VAL A 1 746 ? 20.050 2.455 -6.781 1.00 96.62 746 VAL A C 1
ATOM 5624 O O . VAL A 1 746 ? 20.107 3.685 -6.779 1.00 96.62 746 VAL A O 1
ATOM 5627 N N . ARG A 1 747 ? 19.068 1.810 -7.412 1.00 96.12 747 ARG A N 1
ATOM 5628 C CA . ARG A 1 747 ? 17.967 2.497 -8.098 1.00 96.12 747 ARG A CA 1
ATOM 5629 C C . ARG A 1 747 ? 17.093 3.287 -7.123 1.00 96.12 747 ARG A C 1
ATOM 5631 O O . ARG A 1 747 ? 16.692 2.771 -6.081 1.00 96.12 747 ARG A O 1
ATOM 5638 N N . ALA A 1 748 ? 16.780 4.530 -7.474 1.00 98.00 748 ALA A N 1
ATOM 5639 C CA . ALA A 1 748 ? 16.079 5.474 -6.605 1.00 98.00 748 ALA A CA 1
ATOM 5640 C C . ALA A 1 748 ? 14.588 5.142 -6.395 1.00 98.00 748 ALA A C 1
ATOM 5642 O O . ALA A 1 748 ? 14.094 5.239 -5.277 1.00 98.00 748 ALA A O 1
ATOM 5643 N N . ASP A 1 749 ? 13.882 4.727 -7.447 1.00 96.75 749 ASP A N 1
ATOM 5644 C CA . ASP A 1 749 ? 12.491 4.245 -7.400 1.00 96.75 749 ASP A CA 1
ATOM 5645 C C . ASP A 1 749 ? 12.382 2.894 -6.671 1.00 96.75 749 ASP A C 1
ATOM 5647 O O . ASP A 1 749 ? 11.559 2.756 -5.770 1.00 96.75 749 ASP A O 1
ATOM 5651 N N . TRP A 1 750 ? 13.330 1.994 -6.967 1.00 96.69 750 TRP A N 1
ATOM 5652 C CA . TRP A 1 750 ? 13.868 0.956 -6.077 1.00 96.69 750 TRP A CA 1
ATOM 5653 C C . TRP A 1 750 ? 13.735 1.301 -4.587 1.00 96.69 750 TRP A C 1
ATOM 5655 O O . TRP A 1 750 ? 12.884 0.801 -3.850 1.00 96.69 750 TRP A O 1
ATOM 5665 N N . PHE A 1 751 ? 14.634 2.175 -4.145 1.00 98.00 751 PHE A N 1
ATOM 5666 C CA . PHE A 1 751 ? 14.798 2.522 -2.743 1.00 98.00 751 PHE A CA 1
ATOM 5667 C C . PHE A 1 751 ? 13.539 3.171 -2.147 1.00 98.00 751 PHE A C 1
ATOM 5669 O O . PHE A 1 751 ? 13.215 2.905 -0.990 1.00 98.00 751 PHE A O 1
ATOM 5676 N N . LEU A 1 752 ? 12.807 3.968 -2.933 1.00 97.94 752 LEU A N 1
ATOM 5677 C CA . LEU A 1 752 ? 11.586 4.645 -2.490 1.00 97.94 752 LEU A CA 1
ATOM 5678 C C . LEU A 1 752 ? 10.427 3.699 -2.176 1.00 97.94 752 LEU A C 1
ATOM 5680 O O . LEU A 1 752 ? 9.675 3.975 -1.244 1.00 97.94 752 LEU A O 1
ATOM 5684 N N . ASP A 1 753 ? 10.299 2.590 -2.903 1.00 95.06 753 ASP A N 1
ATOM 5685 C CA . ASP A 1 753 ? 9.330 1.548 -2.567 1.00 95.06 753 ASP A CA 1
ATOM 5686 C C . ASP A 1 753 ? 9.861 0.599 -1.481 1.00 95.06 753 ASP A C 1
ATOM 5688 O O . ASP A 1 753 ? 9.173 0.328 -0.498 1.00 95.06 753 ASP A O 1
ATOM 5692 N N . ALA A 1 754 ? 11.099 0.116 -1.622 1.00 95.00 754 ALA A N 1
ATOM 5693 C CA . ALA A 1 754 ? 11.633 -0.952 -0.780 1.00 95.00 754 ALA A CA 1
ATOM 5694 C C . ALA A 1 754 ? 12.019 -0.492 0.636 1.00 95.00 754 ALA A C 1
ATOM 5696 O O . ALA A 1 754 ? 11.670 -1.157 1.609 1.00 95.00 754 ALA A O 1
ATOM 5697 N N . ALA A 1 755 ? 12.718 0.639 0.788 1.00 97.06 755 ALA A N 1
ATOM 5698 C CA . ALA A 1 755 ? 13.198 1.103 2.097 1.00 97.06 755 ALA A CA 1
ATOM 5699 C C . ALA A 1 755 ? 12.134 1.862 2.912 1.00 97.06 755 ALA A C 1
ATOM 5701 O O . ALA A 1 755 ? 12.322 2.100 4.106 1.00 97.06 755 ALA A O 1
ATOM 5702 N N . ALA A 1 756 ? 11.000 2.201 2.292 1.00 96.69 756 ALA A N 1
ATOM 5703 C CA . ALA A 1 756 ? 9.812 2.701 2.978 1.00 96.69 756 ALA A CA 1
ATOM 5704 C C . ALA A 1 756 ? 8.924 1.577 3.555 1.00 96.69 756 ALA A C 1
ATOM 5706 O O . ALA A 1 756 ? 7.998 1.872 4.308 1.00 96.69 756 ALA A O 1
ATOM 5707 N N . ARG A 1 757 ? 9.189 0.302 3.230 1.00 94.69 757 ARG A N 1
ATOM 5708 C CA . ARG A 1 757 ? 8.426 -0.874 3.690 1.00 94.69 757 ARG A CA 1
ATOM 5709 C C . ARG A 1 757 ? 9.256 -1.755 4.645 1.00 94.69 757 ARG A C 1
ATOM 5711 O O . ARG A 1 757 ? 10.489 -1.732 4.589 1.00 94.69 757 ARG A O 1
ATOM 5718 N N . PRO A 1 758 ? 8.624 -2.577 5.501 1.00 94.69 758 PRO A N 1
ATOM 5719 C CA . PRO A 1 758 ? 9.302 -3.660 6.210 1.00 94.69 758 PRO A CA 1
ATOM 5720 C C . PRO A 1 758 ? 9.839 -4.723 5.229 1.00 94.69 758 PRO A C 1
ATOM 5722 O O . PRO A 1 758 ? 9.276 -4.927 4.158 1.00 94.69 758 PRO A O 1
ATOM 5725 N N . GLU A 1 759 ? 10.921 -5.440 5.532 1.00 91.06 759 GLU A N 1
ATOM 5726 C CA . GLU A 1 759 ? 11.736 -5.353 6.755 1.00 91.06 759 GLU A CA 1
ATOM 5727 C C . GLU A 1 759 ? 12.697 -4.147 6.776 1.00 91.06 759 GLU A C 1
ATOM 5729 O O . GLU A 1 759 ? 13.075 -3.693 7.859 1.00 91.06 759 GLU A O 1
ATOM 5734 N N . LEU A 1 760 ? 13.078 -3.600 5.610 1.00 95.25 760 LEU A N 1
ATOM 5735 C CA . LEU A 1 760 ? 14.117 -2.562 5.494 1.00 95.25 760 LEU A CA 1
ATOM 5736 C C . LEU A 1 760 ? 13.822 -1.326 6.349 1.00 95.25 760 LEU A C 1
ATOM 5738 O O . LEU A 1 760 ? 14.700 -0.881 7.084 1.00 95.25 760 LEU A O 1
ATOM 5742 N N . TYR A 1 761 ? 12.594 -0.806 6.305 1.00 97.38 761 TYR A N 1
ATOM 5743 C CA . TYR A 1 761 ? 12.182 0.360 7.088 1.00 97.38 761 TYR A CA 1
ATOM 5744 C C . TYR A 1 761 ? 12.462 0.180 8.591 1.00 97.38 761 TYR A C 1
ATOM 5746 O O . TYR A 1 761 ? 13.011 1.065 9.251 1.00 97.38 761 TYR A O 1
ATOM 5754 N N . HIS A 1 762 ? 12.149 -1.002 9.131 1.00 95.56 762 HIS A N 1
ATOM 5755 C CA . HIS A 1 762 ? 12.388 -1.331 10.534 1.00 95.56 762 HIS A CA 1
ATOM 5756 C C . HIS A 1 762 ? 13.871 -1.562 10.840 1.00 95.56 762 HIS A C 1
ATOM 5758 O O . HIS A 1 762 ? 14.342 -1.122 11.890 1.00 95.56 762 HIS A O 1
ATOM 5764 N N . ALA A 1 763 ? 14.609 -2.201 9.929 1.00 94.06 763 ALA A N 1
ATOM 5765 C CA . ALA A 1 763 ? 16.037 -2.462 10.088 1.00 94.06 763 ALA A CA 1
ATOM 5766 C C . ALA A 1 763 ? 16.891 -1.181 10.043 1.00 94.06 763 ALA A C 1
ATOM 5768 O O . ALA A 1 763 ? 17.779 -1.022 10.875 1.00 94.06 763 ALA A O 1
ATOM 5769 N N . ILE A 1 764 ? 16.617 -0.263 9.110 1.00 95.12 764 ILE A N 1
ATOM 5770 C CA . ILE A 1 764 ? 17.414 0.959 8.904 1.00 95.12 764 ILE A CA 1
ATOM 5771 C C . ILE A 1 764 ? 17.177 1.972 10.037 1.00 95.12 764 ILE A C 1
ATOM 5773 O O . ILE A 1 764 ? 18.128 2.514 10.594 1.00 95.12 764 ILE A O 1
ATOM 5777 N N . LEU A 1 765 ? 15.917 2.205 10.426 1.00 93.88 765 LEU A N 1
ATOM 5778 C CA . LEU A 1 765 ? 15.565 3.154 11.496 1.00 93.88 765 LEU A CA 1
ATOM 5779 C C . LEU A 1 765 ? 15.743 2.559 12.918 1.00 93.88 765 LEU A C 1
ATOM 5781 O O . LEU A 1 765 ? 15.585 3.253 13.935 1.00 93.88 765 LEU A O 1
ATOM 5785 N N . ASN A 1 766 ? 16.095 1.269 12.988 1.00 93.88 766 ASN A N 1
ATOM 5786 C CA . ASN A 1 766 ? 16.168 0.444 14.194 1.00 93.88 766 ASN A CA 1
ATOM 5787 C C . ASN A 1 766 ? 14.880 0.546 15.035 1.00 93.88 766 ASN A C 1
ATOM 5789 O O . ASN A 1 766 ? 14.900 0.922 16.211 1.00 93.88 766 ASN A O 1
ATOM 5793 N N . ILE A 1 767 ? 13.733 0.287 14.400 1.00 96.00 767 ILE A N 1
ATOM 5794 C CA . ILE A 1 767 ? 12.451 0.199 15.106 1.00 96.00 767 ILE A CA 1
ATOM 5795 C C . ILE A 1 767 ? 12.506 -1.034 16.025 1.00 96.00 767 ILE A C 1
ATOM 5797 O O . ILE A 1 767 ? 12.836 -2.124 15.548 1.00 96.00 767 ILE A O 1
ATOM 5801 N N . PRO A 1 768 ? 12.196 -0.898 17.327 1.00 97.50 768 PRO A N 1
ATOM 5802 C CA . PRO A 1 768 ? 12.286 -2.006 18.273 1.00 97.50 768 PRO A CA 1
ATOM 5803 C C . PRO A 1 768 ? 11.148 -3.026 18.089 1.00 97.50 768 PRO A C 1
ATOM 5805 O O . PRO A 1 768 ? 10.310 -2.897 17.192 1.00 97.50 768 PRO A O 1
ATOM 5808 N N . ALA A 1 769 ? 11.137 -4.079 18.909 1.00 97.06 769 ALA A N 1
ATOM 5809 C CA . ALA A 1 769 ? 10.157 -5.160 18.811 1.00 97.06 769 ALA A CA 1
ATOM 5810 C C . ALA A 1 769 ? 8.820 -4.834 19.499 1.00 97.06 769 ALA A C 1
ATOM 5812 O O . ALA A 1 769 ? 7.794 -5.377 19.093 1.00 97.06 769 ALA A O 1
ATOM 5813 N N . THR A 1 770 ? 8.811 -3.949 20.504 1.00 97.94 770 THR A N 1
ATOM 5814 C CA . THR A 1 770 ? 7.590 -3.558 21.233 1.00 97.94 770 THR A CA 1
ATOM 5815 C C . THR A 1 770 ? 7.464 -2.046 21.431 1.00 97.94 770 THR A C 1
ATOM 5817 O O . THR A 1 770 ? 8.435 -1.294 21.296 1.00 97.94 770 THR A O 1
ATOM 5820 N N . ALA A 1 771 ? 6.252 -1.598 21.759 1.00 97.44 771 ALA A N 1
ATOM 5821 C CA . ALA A 1 771 ? 5.929 -0.206 22.044 1.00 97.44 771 ALA A CA 1
ATOM 5822 C C . ALA A 1 771 ? 6.714 0.339 23.249 1.00 97.44 771 ALA A C 1
ATOM 5824 O O . ALA A 1 771 ? 7.271 1.429 23.151 1.00 97.44 771 ALA A O 1
ATOM 5825 N N . GLU A 1 772 ? 6.854 -0.426 24.337 1.00 96.31 772 GLU A N 1
ATOM 5826 C CA . GLU A 1 772 ? 7.576 0.008 25.545 1.00 96.31 772 GLU A CA 1
ATOM 5827 C C . GLU A 1 772 ? 9.062 0.254 25.255 1.00 96.31 772 GLU A C 1
ATOM 5829 O O . GLU A 1 772 ? 9.665 1.178 25.795 1.00 96.31 772 GLU A O 1
ATOM 5834 N N . GLN A 1 773 ? 9.661 -0.541 24.361 1.00 98.00 773 GLN A N 1
ATOM 5835 C CA . GLN A 1 773 ? 11.044 -0.346 23.918 1.00 98.00 773 GLN A CA 1
ATOM 5836 C C . GLN A 1 773 ? 11.213 0.954 23.110 1.00 98.00 773 GLN A C 1
ATOM 5838 O O . GLN A 1 773 ? 12.257 1.605 23.204 1.00 98.00 773 GLN A O 1
ATOM 5843 N N . LEU A 1 774 ? 10.200 1.356 22.331 1.00 97.19 774 LEU A N 1
ATOM 5844 C CA . LEU A 1 774 ? 10.197 2.632 21.605 1.00 97.19 774 LEU A CA 1
ATOM 5845 C C . LEU A 1 774 ? 9.942 3.812 22.551 1.00 97.19 774 LEU A C 1
ATOM 5847 O O . LEU A 1 774 ? 10.650 4.813 22.486 1.00 97.19 774 LEU A O 1
ATOM 5851 N N . GLU A 1 775 ? 8.970 3.676 23.451 1.00 97.12 775 GLU A N 1
ATOM 5852 C CA . GLU A 1 775 ? 8.630 4.663 24.479 1.00 97.12 775 GLU A CA 1
ATOM 5853 C C . GLU A 1 775 ? 9.853 4.964 25.361 1.00 97.12 775 GLU A C 1
ATOM 5855 O O . GLU A 1 775 ? 10.265 6.122 25.465 1.00 97.12 775 GLU A O 1
ATOM 5860 N N . ALA A 1 776 ? 10.539 3.926 25.853 1.00 96.38 776 ALA A N 1
ATOM 5861 C CA . ALA A 1 776 ? 11.777 4.056 26.620 1.00 96.38 776 ALA A CA 1
ATOM 5862 C C . ALA A 1 776 ? 12.915 4.724 25.819 1.00 96.38 776 ALA A C 1
ATOM 5864 O O . ALA A 1 776 ? 13.621 5.579 26.357 1.00 96.38 776 ALA A O 1
ATOM 5865 N N . ARG A 1 777 ? 13.071 4.403 24.522 1.00 94.56 777 ARG A N 1
ATOM 5866 C CA . ARG A 1 777 ? 14.044 5.061 23.618 1.00 94.56 777 ARG A CA 1
ATOM 5867 C C . ARG A 1 777 ? 13.745 6.556 23.414 1.00 94.56 777 ARG A C 1
ATOM 5869 O O . ARG A 1 777 ? 14.666 7.318 23.124 1.00 94.56 777 ARG A O 1
ATOM 5876 N N . LEU A 1 778 ? 12.486 6.974 23.553 1.00 95.38 778 LEU A N 1
ATOM 5877 C CA . LEU A 1 778 ? 12.021 8.351 23.347 1.00 95.38 778 LEU A CA 1
ATOM 5878 C C . LEU A 1 778 ? 11.816 9.148 24.653 1.00 95.38 778 LEU A C 1
ATOM 5880 O O . LEU A 1 778 ? 11.535 10.347 24.588 1.00 95.38 778 LEU A O 1
ATOM 5884 N N . GLY A 1 779 ? 11.972 8.516 25.823 1.00 95.62 779 GLY A N 1
ATOM 5885 C CA . GLY A 1 779 ? 11.735 9.120 27.145 1.00 95.62 779 GLY A CA 1
ATOM 5886 C C . GLY A 1 779 ? 10.257 9.214 27.556 1.00 95.62 779 GLY A C 1
ATOM 5887 O O . GLY A 1 779 ? 9.932 9.891 28.535 1.00 95.62 779 GLY A O 1
ATOM 5888 N N . VAL A 1 780 ? 9.372 8.547 26.814 1.00 96.81 780 VAL A N 1
ATOM 5889 C CA . VAL A 1 780 ? 7.923 8.501 27.049 1.00 96.81 780 VAL A CA 1
ATOM 5890 C C . VAL A 1 780 ? 7.612 7.435 28.100 1.00 96.81 780 VAL A C 1
ATOM 5892 O O . VAL A 1 780 ? 8.218 6.366 28.100 1.00 96.81 780 VAL A O 1
ATOM 5895 N N . ASP A 1 781 ? 6.652 7.707 28.982 1.00 94.75 781 ASP A N 1
ATOM 5896 C CA . ASP A 1 781 ? 6.117 6.724 29.930 1.00 94.75 781 ASP A CA 1
ATOM 5897 C C . ASP A 1 781 ? 4.596 6.877 29.949 1.00 94.75 781 ASP A C 1
ATOM 5899 O O . ASP A 1 781 ? 4.035 7.681 30.695 1.00 94.75 781 ASP A O 1
ATOM 5903 N N . VAL A 1 782 ? 3.917 6.115 29.086 1.00 93.88 782 VAL A N 1
ATOM 5904 C CA . VAL A 1 782 ? 2.468 6.249 28.869 1.00 93.88 782 VAL A CA 1
ATOM 5905 C C . VAL A 1 782 ? 1.679 6.065 30.172 1.00 93.88 782 VAL A C 1
ATOM 5907 O O . VAL A 1 782 ? 0.657 6.724 30.380 1.00 93.88 782 VAL A O 1
ATOM 5910 N N . ARG A 1 783 ? 2.181 5.226 31.089 1.00 93.00 783 ARG A N 1
ATOM 5911 C CA . ARG A 1 783 ? 1.565 4.962 32.392 1.00 93.00 783 ARG A CA 1
ATOM 5912 C C . ARG A 1 783 ? 1.720 6.153 33.337 1.00 93.00 783 ARG A C 1
ATOM 5914 O O . ARG A 1 783 ? 0.719 6.615 33.889 1.00 93.00 783 ARG A O 1
ATOM 5921 N N . ARG A 1 784 ? 2.939 6.665 33.528 1.00 94.31 784 ARG A N 1
ATOM 5922 C CA . ARG A 1 784 ? 3.203 7.859 34.351 1.00 94.31 784 ARG A CA 1
ATOM 5923 C C . ARG A 1 784 ? 2.458 9.072 33.807 1.00 94.31 784 ARG A C 1
ATOM 5925 O O . ARG A 1 784 ? 1.833 9.791 34.583 1.00 94.31 784 ARG A O 1
ATOM 5932 N N . ASP A 1 785 ? 2.476 9.266 32.493 1.00 95.50 785 ASP A N 1
ATOM 5933 C CA . ASP A 1 785 ? 1.870 10.424 31.843 1.00 95.50 785 ASP A CA 1
ATOM 5934 C C . ASP A 1 785 ? 0.333 10.389 31.936 1.00 95.50 785 ASP A C 1
ATOM 5936 O O . ASP A 1 785 ? -0.295 11.435 32.119 1.00 95.50 785 ASP A O 1
ATOM 5940 N N . PHE A 1 786 ? -0.284 9.197 31.887 1.00 95.50 786 PHE A N 1
ATOM 5941 C CA . PHE A 1 786 ? -1.703 9.019 32.214 1.00 95.50 786 PHE A CA 1
ATOM 5942 C C . PHE A 1 786 ? -1.972 9.317 33.690 1.00 95.50 786 PHE A C 1
ATOM 5944 O O . PHE A 1 786 ? -2.898 10.063 34.005 1.00 95.50 786 PHE A O 1
ATOM 5951 N N . LEU A 1 787 ? -1.191 8.750 34.616 1.00 94.44 787 LEU A N 1
ATOM 5952 C CA . LEU A 1 787 ? -1.413 8.918 36.057 1.00 94.44 787 LEU A CA 1
ATOM 5953 C C . LEU A 1 787 ? -1.275 10.390 36.485 1.00 94.44 787 LEU A C 1
ATOM 5955 O O . LEU A 1 787 ? -2.155 10.891 37.186 1.00 94.44 787 LEU A O 1
ATOM 5959 N N . GLY A 1 788 ? -0.252 11.089 35.989 1.00 95.12 788 GLY A N 1
ATOM 5960 C CA . GLY A 1 788 ? 0.083 12.481 36.308 1.00 95.12 788 GLY A CA 1
ATOM 5961 C C . GLY A 1 788 ? -0.614 13.570 35.480 1.00 95.12 788 GLY A C 1
ATOM 5962 O O . GLY A 1 788 ? -0.201 14.722 35.570 1.00 95.12 788 GLY A O 1
ATOM 5963 N N . ASP A 1 789 ? -1.630 13.238 34.671 1.00 95.00 789 ASP A N 1
ATOM 5964 C CA . ASP A 1 789 ? -2.375 14.194 33.819 1.00 95.00 789 ASP A CA 1
ATOM 5965 C C . ASP A 1 789 ? -1.497 14.945 32.779 1.00 95.00 789 ASP A C 1
ATOM 5967 O O . ASP A 1 789 ? -1.794 16.069 32.357 1.00 95.00 789 ASP A O 1
ATOM 5971 N N . GLN A 1 790 ? -0.402 14.310 32.342 1.00 94.38 790 GLN A N 1
ATOM 5972 C CA . GLN A 1 790 ? 0.583 14.888 31.419 1.00 94.38 790 GLN A CA 1
ATOM 5973 C C . GLN A 1 790 ? 0.266 14.595 29.946 1.00 94.38 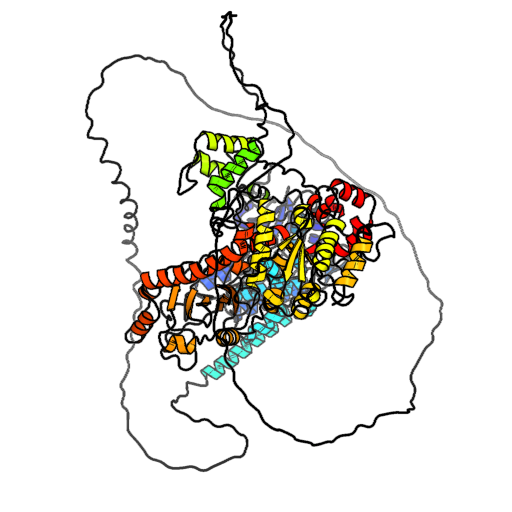790 GLN A C 1
ATOM 5975 O O . GLN A 1 790 ? 0.534 15.442 29.094 1.00 94.38 790 GLN A O 1
ATOM 5980 N N . LEU A 1 791 ? -0.338 13.440 29.638 1.00 95.62 791 LEU A N 1
ATOM 5981 C CA . LEU A 1 791 ? -0.786 13.143 28.272 1.00 95.62 791 LEU A CA 1
ATOM 5982 C C . LEU A 1 791 ? -1.980 14.017 27.857 1.00 95.62 791 LEU A C 1
ATOM 5984 O O . LEU A 1 791 ? -2.645 14.648 28.688 1.00 95.62 791 LEU A O 1
ATOM 5988 N N . ARG A 1 792 ? -2.269 14.049 26.555 1.00 95.62 792 ARG A N 1
ATOM 5989 C CA . ARG A 1 792 ? -3.454 14.708 25.991 1.00 95.62 792 ARG A CA 1
ATOM 5990 C C . ARG A 1 792 ? -4.224 13.753 25.083 1.00 95.62 792 ARG A C 1
ATOM 5992 O O . ARG A 1 792 ? -3.650 13.187 24.160 1.00 95.62 792 ARG A O 1
ATOM 5999 N N . ARG A 1 793 ? -5.514 13.576 25.365 1.00 94.38 793 ARG A N 1
ATOM 6000 C CA . ARG A 1 793 ? -6.376 12.508 24.840 1.00 94.38 793 ARG A CA 1
ATOM 6001 C C . ARG A 1 793 ? -7.510 13.053 23.977 1.00 94.38 793 ARG A C 1
ATOM 6003 O O . ARG A 1 793 ? -8.100 14.081 24.298 1.00 94.38 793 ARG A O 1
ATOM 6010 N N . ALA A 1 794 ? -7.882 12.312 22.940 1.00 91.12 794 ALA A N 1
ATOM 6011 C CA . ALA A 1 794 ? -9.131 12.497 22.204 1.00 91.12 794 ALA A CA 1
ATOM 6012 C C . ALA A 1 794 ? -9.654 11.151 21.686 1.00 91.12 794 ALA A C 1
ATOM 6014 O O . ALA A 1 794 ? -8.886 10.210 21.500 1.00 91.12 794 ALA A O 1
ATOM 6015 N N . GLY A 1 795 ? -10.954 11.049 21.417 1.00 87.38 795 GLY A N 1
ATOM 6016 C CA . GLY A 1 795 ? -11.542 9.828 20.860 1.00 87.38 795 GLY A CA 1
ATOM 6017 C C . GLY A 1 795 ? -12.762 10.098 19.993 1.00 87.38 795 GLY A C 1
ATOM 6018 O O . GLY A 1 795 ? -13.501 11.059 20.213 1.00 87.38 795 GLY A O 1
ATOM 6019 N N . PHE A 1 796 ? -12.958 9.252 18.985 1.00 79.00 796 PHE A N 1
ATOM 6020 C CA . PHE A 1 796 ? -13.967 9.426 17.944 1.00 79.00 796 PHE A CA 1
ATOM 6021 C C . PHE A 1 796 ? -14.509 8.078 17.449 1.00 79.00 796 PHE A C 1
ATOM 6023 O O . PHE A 1 796 ? -13.889 7.032 17.620 1.00 79.00 796 PHE A O 1
ATOM 6030 N N . THR A 1 797 ? -15.704 8.114 16.856 1.00 63.09 797 THR A N 1
ATOM 6031 C CA . THR A 1 797 ? -16.525 6.927 16.547 1.00 63.09 797 THR A CA 1
ATOM 6032 C C . THR A 1 797 ? -16.453 6.467 15.086 1.00 63.09 797 THR A C 1
ATOM 6034 O O . THR A 1 797 ? -17.211 5.585 14.695 1.00 63.09 797 THR A O 1
ATOM 6037 N N . ALA A 1 798 ? -15.619 7.111 14.266 1.00 58.25 798 ALA A N 1
ATOM 6038 C CA . ALA A 1 798 ? -15.325 6.743 12.880 1.00 58.25 798 ALA A CA 1
ATOM 6039 C C . ALA A 1 798 ? -14.066 7.485 12.399 1.00 58.25 798 ALA A C 1
ATOM 6041 O O . ALA A 1 798 ? -13.791 8.598 12.855 1.00 58.25 798 ALA A O 1
ATOM 6042 N N . SER A 1 799 ? -13.341 6.915 11.436 1.00 54.41 799 SER A N 1
ATOM 6043 C CA . SER A 1 799 ? -12.220 7.570 10.748 1.00 54.41 799 SER A CA 1
ATOM 6044 C C . SER A 1 799 ? -12.169 7.178 9.268 1.00 54.41 799 SER A C 1
ATOM 6046 O O . SER A 1 799 ? -12.867 6.263 8.844 1.00 54.41 799 SER A O 1
ATOM 6048 N N . GLY A 1 800 ? -11.320 7.838 8.474 1.00 50.06 800 GLY A N 1
ATOM 6049 C CA . GLY A 1 800 ? -11.111 7.479 7.061 1.00 50.06 800 GLY A CA 1
ATOM 6050 C C . GLY A 1 800 ? -10.325 6.177 6.825 1.00 50.06 800 GLY A C 1
ATOM 6051 O O . GLY A 1 800 ? -10.100 5.822 5.671 1.00 50.06 800 GLY A O 1
ATOM 6052 N N . VAL A 1 801 ? -9.888 5.498 7.897 1.00 51.59 801 VAL A N 1
ATOM 6053 C CA . VAL A 1 801 ? -9.004 4.313 7.854 1.00 51.59 801 VAL A CA 1
ATOM 6054 C C . VAL A 1 801 ? -9.561 3.137 8.676 1.00 51.59 801 VAL A C 1
ATOM 6056 O O . VAL A 1 801 ? -9.358 1.986 8.305 1.00 51.59 801 VAL A O 1
ATOM 6059 N N . SER A 1 802 ? -10.307 3.404 9.755 1.00 54.59 802 SER A N 1
ATOM 6060 C CA . SER A 1 802 ? -11.038 2.404 10.550 1.00 54.59 802 SER A CA 1
ATOM 6061 C C . SER A 1 802 ? -12.527 2.744 10.662 1.00 54.59 802 SER A C 1
ATOM 6063 O O . SER A 1 802 ? -12.894 3.890 10.949 1.00 54.59 802 SER A O 1
ATOM 6065 N N . SER A 1 803 ? -13.372 1.724 10.491 1.00 55.69 803 SER A N 1
ATOM 6066 C CA . SER A 1 803 ? -14.838 1.772 10.598 1.00 55.69 803 SER A CA 1
ATOM 6067 C C . SER A 1 803 ? -15.376 1.766 12.033 1.00 55.69 803 SER A C 1
ATOM 6069 O O . SER A 1 803 ? -16.592 1.769 12.222 1.00 55.69 803 SER A O 1
ATOM 6071 N N . HIS A 1 804 ? -14.504 1.701 13.039 1.00 69.94 804 HIS A N 1
ATOM 6072 C CA . HIS A 1 804 ? -14.881 1.575 14.445 1.00 69.94 804 HIS A CA 1
ATOM 6073 C C . HIS A 1 804 ? -14.462 2.807 15.258 1.00 69.94 804 HIS A C 1
ATOM 6075 O O . HIS A 1 804 ? -14.042 3.838 14.725 1.00 69.94 804 HIS A O 1
ATOM 6081 N N . ASN A 1 805 ? -14.594 2.697 16.579 1.00 77.88 805 ASN A N 1
ATOM 6082 C CA . ASN A 1 805 ? -13.995 3.645 17.505 1.00 77.88 805 ASN A CA 1
ATOM 6083 C C . ASN A 1 805 ? -12.464 3.679 17.313 1.00 77.88 805 ASN A C 1
ATOM 6085 O O . ASN A 1 805 ? -11.851 2.639 17.080 1.00 77.88 805 ASN A O 1
ATOM 6089 N N . ARG A 1 806 ? -11.849 4.856 17.473 1.00 85.75 806 ARG A N 1
ATOM 6090 C CA . ARG A 1 806 ? -10.397 5.034 17.665 1.00 85.75 806 ARG A CA 1
ATOM 6091 C C . ARG A 1 806 ? -10.179 6.090 18.750 1.00 85.75 806 ARG A C 1
ATOM 6093 O O . ARG A 1 806 ? -10.889 7.099 18.811 1.00 85.75 806 ARG A O 1
ATOM 6100 N N . LEU A 1 807 ? -9.208 5.842 19.622 1.00 91.19 807 LEU A N 1
ATOM 6101 C CA . LEU A 1 807 ? -8.729 6.783 20.639 1.00 91.19 807 LEU A CA 1
ATOM 6102 C C . LEU A 1 807 ? -7.282 7.152 20.321 1.00 91.19 807 LEU A C 1
ATOM 6104 O O . LEU A 1 807 ? -6.548 6.333 19.774 1.00 91.19 807 LEU A O 1
ATOM 6108 N N . VAL A 1 808 ? -6.872 8.375 20.642 1.00 93.69 808 VAL A N 1
ATOM 6109 C CA . VAL A 1 808 ? -5.495 8.844 20.468 1.00 93.69 808 VAL A CA 1
ATOM 6110 C C . VAL A 1 808 ? -5.004 9.564 21.718 1.00 93.69 808 VAL A C 1
ATOM 6112 O O . VAL A 1 808 ? -5.706 10.418 22.262 1.00 93.69 808 VAL A O 1
ATOM 6115 N N . ASP A 1 809 ? -3.786 9.230 22.136 1.00 95.81 809 ASP A N 1
ATOM 6116 C CA . ASP A 1 809 ? -3.027 9.927 23.170 1.00 95.81 809 ASP A CA 1
ATOM 6117 C C . ASP A 1 809 ? -1.798 10.609 22.557 1.00 95.81 809 ASP A C 1
ATOM 6119 O O . ASP A 1 809 ? -1.127 10.058 21.679 1.00 95.81 809 ASP A O 1
ATOM 6123 N N . ARG A 1 810 ? -1.493 11.809 23.050 1.00 96.62 810 ARG A N 1
ATOM 6124 C CA . ARG A 1 810 ? -0.332 12.627 22.695 1.00 96.62 810 ARG A CA 1
ATOM 6125 C C . ARG A 1 810 ? 0.525 12.846 23.936 1.00 96.62 810 ARG A C 1
ATOM 6127 O O . ARG A 1 810 ? 0.035 13.338 24.952 1.00 96.62 810 ARG A O 1
ATOM 6134 N N . HIS A 1 811 ? 1.806 12.533 23.810 1.00 97.44 811 HIS A N 1
ATOM 6135 C CA . HIS A 1 811 ? 2.844 12.664 24.829 1.00 97.44 811 HIS A CA 1
ATOM 6136 C C . HIS A 1 811 ? 3.949 13.607 24.331 1.00 97.44 811 HIS A C 1
ATOM 6138 O O . HIS A 1 811 ? 4.177 13.718 23.122 1.00 97.44 811 HIS A O 1
ATOM 6144 N N . GLU A 1 812 ? 4.654 14.264 25.253 1.00 95.00 812 GLU A N 1
ATOM 6145 C CA . GLU A 1 812 ? 5.958 14.862 24.936 1.00 95.00 812 GLU A CA 1
ATOM 6146 C C . GLU A 1 812 ? 7.016 13.754 24.820 1.00 95.00 812 GLU A C 1
ATOM 6148 O O . GLU A 1 812 ? 6.941 12.737 25.509 1.00 95.00 812 GLU A O 1
ATOM 6153 N N . SER A 1 813 ? 8.030 13.959 23.984 1.00 93.69 813 SER A N 1
ATOM 6154 C CA . SER A 1 813 ? 9.198 13.083 23.859 1.00 93.69 813 SER A CA 1
ATOM 6155 C C . SER A 1 813 ? 10.497 13.894 23.861 1.00 93.69 813 SER A C 1
ATOM 6157 O O . SER A 1 813 ? 10.493 15.113 23.684 1.00 93.69 813 SER A O 1
ATOM 6159 N N . ALA A 1 814 ? 11.645 13.230 24.023 1.00 81.75 814 ALA A N 1
ATOM 6160 C CA . ALA A 1 814 ? 12.960 13.874 24.148 1.00 81.75 814 ALA A CA 1
ATOM 6161 C C . ALA A 1 814 ? 13.445 14.679 22.908 1.00 81.75 814 ALA A C 1
ATOM 6163 O O . ALA A 1 814 ? 14.568 15.194 22.907 1.00 81.75 814 ALA A O 1
ATOM 6164 N N . GLY A 1 815 ? 12.631 14.792 21.852 1.00 74.50 815 GLY A N 1
ATOM 6165 C CA . GLY A 1 815 ? 12.911 15.581 20.646 1.00 74.50 815 GLY A CA 1
ATOM 6166 C C . GLY A 1 815 ? 11.675 16.150 19.934 1.00 74.50 815 GLY A C 1
ATOM 6167 O O . GLY A 1 815 ? 11.794 16.580 18.787 1.00 74.50 815 GLY A O 1
ATOM 6168 N N . GLY A 1 816 ? 10.499 16.138 20.567 1.00 91.00 816 GLY A N 1
ATOM 6169 C CA . GLY A 1 816 ? 9.237 16.556 19.955 1.00 91.00 816 GLY A CA 1
ATOM 6170 C C . GLY A 1 816 ? 8.055 15.832 20.592 1.00 91.00 816 GLY A C 1
ATOM 6171 O O . GLY A 1 816 ? 7.958 15.749 21.810 1.00 91.00 816 GLY A O 1
ATOM 6172 N N . TYR A 1 817 ? 7.174 15.283 19.763 1.00 95.50 817 TYR A N 1
ATOM 6173 C CA . TYR A 1 817 ? 5.963 14.574 20.180 1.00 95.50 817 TYR A CA 1
ATOM 6174 C C . TYR A 1 817 ? 6.067 13.052 20.020 1.00 95.50 817 TYR A C 1
ATOM 6176 O O . TYR A 1 817 ? 6.895 12.525 19.267 1.00 95.50 817 TYR A O 1
ATOM 6184 N N . TYR A 1 818 ? 5.164 12.353 20.704 1.00 97.62 818 TYR A N 1
ATOM 6185 C CA . TYR A 1 818 ? 4.831 10.946 20.503 1.00 97.62 818 TYR A CA 1
ATOM 6186 C C . TYR A 1 818 ? 3.303 10.801 20.530 1.00 97.62 818 TYR A C 1
ATOM 6188 O O . TYR A 1 818 ? 2.652 11.183 21.501 1.00 97.62 818 TYR A O 1
ATOM 6196 N N . TRP A 1 819 ? 2.728 10.274 19.454 1.00 97.25 819 TRP A N 1
ATOM 6197 C CA . TRP A 1 819 ? 1.299 10.017 19.299 1.00 97.25 819 TRP A CA 1
ATOM 6198 C C . TRP A 1 819 ? 1.059 8.510 19.256 1.00 97.25 819 TRP A C 1
ATOM 6200 O O . TRP A 1 819 ? 1.700 7.804 18.477 1.00 97.25 819 TRP A O 1
ATOM 6210 N N . LYS A 1 820 ? 0.114 8.024 20.061 1.00 96.31 820 LYS A N 1
ATOM 6211 C CA . LYS A 1 820 ? -0.285 6.615 20.123 1.00 96.31 820 LYS A CA 1
ATOM 6212 C C . LYS A 1 820 ? -1.784 6.511 19.911 1.00 96.31 820 LYS A C 1
ATOM 6214 O O . LYS A 1 820 ? -2.567 7.065 20.681 1.00 96.31 820 LYS A O 1
ATOM 6219 N N . SER A 1 821 ? -2.178 5.826 18.847 1.00 93.69 821 SER A N 1
ATOM 6220 C CA . SER A 1 821 ? -3.574 5.478 18.604 1.00 93.69 821 SER A CA 1
ATOM 6221 C C . SER A 1 821 ? -3.902 4.092 19.149 1.00 93.69 821 SER A C 1
ATOM 6223 O O . SER A 1 821 ? -3.036 3.227 19.274 1.00 93.69 821 SER A O 1
ATOM 6225 N N . TYR A 1 822 ? -5.174 3.904 19.470 1.00 91.94 822 TYR A N 1
ATOM 6226 C CA . TYR A 1 822 ? -5.765 2.653 19.912 1.00 91.94 822 TYR A CA 1
ATOM 6227 C C . TYR A 1 822 ? -6.958 2.383 18.997 1.00 91.94 822 TYR A C 1
ATOM 6229 O O . TYR A 1 822 ? -7.915 3.163 18.982 1.00 91.94 822 TYR A O 1
ATOM 6237 N N . ASP A 1 823 ? -6.873 1.310 18.216 1.00 87.56 823 ASP A N 1
ATOM 6238 C CA . ASP A 1 823 ? -7.893 0.896 17.252 1.00 87.56 823 ASP A CA 1
ATOM 6239 C C . ASP A 1 823 ? -8.709 -0.285 17.775 1.00 87.56 823 ASP A C 1
ATOM 6241 O O . ASP A 1 823 ? -8.204 -1.130 18.516 1.00 87.56 823 ASP A O 1
ATOM 6245 N N . PHE A 1 824 ? -9.980 -0.358 17.384 1.00 83.69 824 PHE A N 1
ATOM 6246 C CA . PHE A 1 824 ? -10.954 -1.270 17.978 1.00 83.69 824 PHE A CA 1
ATOM 6247 C C . PHE A 1 824 ? -11.565 -2.221 16.932 1.00 83.69 824 PHE A C 1
ATOM 6249 O O . PHE A 1 824 ? -11.790 -1.851 15.781 1.00 83.69 824 PHE A O 1
ATOM 6256 N N . ARG A 1 825 ? -11.857 -3.466 17.340 1.00 73.06 825 ARG A N 1
ATOM 6257 C CA . ARG A 1 825 ? -12.561 -4.476 16.512 1.00 73.06 825 ARG A CA 1
ATOM 6258 C C . ARG A 1 825 ? -14.086 -4.313 16.536 1.00 73.06 825 ARG A C 1
ATOM 6260 O O . ARG A 1 825 ? -14.782 -4.968 15.768 1.00 73.06 825 ARG A O 1
ATOM 6267 N N . ASN A 1 826 ? -14.599 -3.499 17.453 1.00 68.25 826 ASN A N 1
ATOM 6268 C CA . ASN A 1 826 ? -16.010 -3.374 17.794 1.00 68.25 826 ASN A CA 1
ATOM 6269 C C . ASN A 1 826 ? -16.294 -2.022 18.476 1.00 68.25 826 ASN A C 1
ATOM 6271 O O . ASN A 1 826 ? -15.380 -1.297 18.869 1.00 68.25 826 ASN A O 1
ATOM 6275 N N . THR A 1 827 ? -17.574 -1.674 18.621 1.00 68.88 827 THR A N 1
ATOM 6276 C CA . THR A 1 827 ? -18.032 -0.417 19.252 1.00 68.88 827 THR A CA 1
ATOM 6277 C C . THR A 1 827 ? -18.821 -0.636 20.550 1.00 68.88 827 THR A C 1
ATOM 6279 O O . THR A 1 827 ? -19.338 0.318 21.137 1.00 68.88 827 THR A O 1
ATOM 6282 N N . ASP A 1 828 ? -18.942 -1.886 20.993 1.00 68.81 828 ASP A N 1
ATOM 6283 C CA . ASP A 1 828 ? -19.629 -2.328 22.205 1.00 68.81 828 ASP A CA 1
ATOM 6284 C C . ASP A 1 828 ? -18.643 -2.892 23.248 1.00 68.81 828 ASP A C 1
ATOM 6286 O O . ASP A 1 828 ? -17.424 -2.825 23.078 1.00 68.81 828 ASP A O 1
ATOM 6290 N N . GLY A 1 829 ? -19.165 -3.375 24.381 1.00 79.81 829 GLY A N 1
ATOM 6291 C CA . GLY A 1 829 ? -18.342 -3.834 25.505 1.00 79.81 829 GLY A CA 1
ATOM 6292 C C . GLY A 1 829 ? -17.321 -2.784 25.966 1.00 79.81 829 GLY A C 1
ATOM 6293 O O . GLY A 1 829 ? -17.588 -1.581 25.924 1.00 79.81 829 GLY A O 1
ATOM 6294 N N . THR A 1 830 ? -16.141 -3.256 26.359 1.00 77.19 830 THR A N 1
ATOM 6295 C CA . THR A 1 830 ? -14.920 -2.482 26.662 1.00 77.19 830 THR A CA 1
ATOM 6296 C C . THR A 1 830 ? -14.413 -1.633 25.491 1.00 77.19 830 THR A C 1
ATOM 6298 O O . THR A 1 830 ? -13.677 -0.674 25.716 1.00 77.19 830 THR A O 1
ATOM 6301 N N . GLY A 1 831 ? -14.838 -1.921 24.255 1.00 76.19 831 GLY A N 1
ATOM 6302 C CA . GLY A 1 831 ? -14.559 -1.104 23.073 1.00 76.19 831 GLY A CA 1
ATOM 6303 C C . GLY A 1 831 ? -15.426 0.156 22.957 1.00 76.19 831 GLY A C 1
ATOM 6304 O O . GLY A 1 831 ? -15.165 1.017 22.115 1.00 76.19 831 GLY A O 1
ATOM 6305 N N . ASN A 1 832 ? -16.454 0.317 23.799 1.00 81.44 832 ASN A N 1
ATOM 6306 C CA . ASN A 1 832 ? -17.286 1.518 23.812 1.00 81.44 832 ASN A CA 1
ATOM 6307 C C . ASN A 1 832 ? -16.583 2.678 24.543 1.00 81.44 832 ASN A C 1
ATOM 6309 O O . ASN A 1 832 ? -16.712 2.842 25.758 1.00 81.44 832 ASN A O 1
ATOM 6313 N N . LEU A 1 833 ? -15.886 3.530 23.787 1.00 81.00 833 LEU A N 1
ATOM 6314 C CA . LEU A 1 833 ? -15.142 4.682 24.316 1.00 81.00 833 LEU A CA 1
ATOM 6315 C C . LEU A 1 833 ? -15.986 5.690 25.114 1.00 81.00 833 LEU A C 1
ATOM 6317 O O . LEU A 1 833 ? -15.447 6.382 25.972 1.00 81.00 833 LEU A O 1
ATOM 6321 N N . LEU A 1 834 ? -17.301 5.772 24.880 1.00 80.00 834 LEU A N 1
ATOM 6322 C CA . LEU A 1 834 ? -18.189 6.649 25.655 1.00 80.00 834 LEU A CA 1
ATOM 6323 C C . LEU A 1 834 ? -18.527 6.069 27.040 1.00 80.00 834 LEU A C 1
ATOM 6325 O O . LEU A 1 834 ? -19.030 6.782 27.906 1.00 80.00 834 LEU A O 1
ATOM 6329 N N . ARG A 1 835 ? -18.229 4.789 27.281 1.00 81.81 835 ARG A N 1
ATOM 6330 C CA . ARG A 1 835 ? -18.419 4.112 28.572 1.00 81.81 835 ARG A CA 1
ATOM 6331 C C . ARG A 1 835 ? -17.100 3.737 29.257 1.00 81.81 835 ARG A C 1
ATOM 6333 O O . ARG A 1 835 ? -17.060 3.719 30.483 1.00 81.81 835 ARG A O 1
ATOM 6340 N N . TYR A 1 836 ? -16.033 3.509 28.489 1.00 88.06 836 TYR A N 1
ATOM 6341 C CA . TYR A 1 836 ? -14.715 3.084 28.980 1.00 88.06 836 TYR A CA 1
ATOM 6342 C C . TYR A 1 836 ? -13.560 4.038 28.567 1.00 88.06 836 TYR A C 1
ATOM 6344 O O . TYR A 1 836 ? -12.563 3.592 28.004 1.00 88.06 836 TYR A O 1
ATOM 6352 N N . PRO A 1 837 ? -13.639 5.365 28.812 1.00 89.25 837 PRO A N 1
ATOM 6353 C CA . PRO A 1 837 ? -12.664 6.334 28.290 1.00 89.25 837 PRO A CA 1
ATOM 6354 C C . PRO A 1 837 ? -11.314 6.393 29.038 1.00 89.25 837 PRO A C 1
ATOM 6356 O O . PRO A 1 837 ? -10.439 7.167 28.642 1.00 89.25 837 PRO A O 1
ATOM 6359 N N . LEU A 1 838 ? -11.123 5.632 30.123 1.00 90.88 838 LEU A N 1
ATOM 6360 C CA . LEU A 1 838 ? -9.970 5.730 31.038 1.00 90.88 838 LEU A CA 1
ATOM 6361 C C . LEU A 1 838 ? -9.028 4.511 30.953 1.00 90.88 838 LEU A C 1
ATOM 6363 O O . LEU A 1 838 ? -8.390 4.131 31.934 1.00 90.88 838 LEU A O 1
ATOM 6367 N N . GLY A 1 839 ? -8.942 3.905 29.766 1.00 86.25 839 GLY A N 1
ATOM 6368 C CA . GLY A 1 839 ? -7.977 2.847 29.448 1.00 86.25 839 GLY A CA 1
ATOM 6369 C C . GLY A 1 839 ? -6.634 3.354 28.893 1.00 86.25 839 GLY A C 1
ATOM 6370 O O . GLY A 1 839 ? -6.402 4.568 28.891 1.00 86.25 839 GLY A O 1
ATOM 6371 N N . PRO A 1 840 ? -5.776 2.453 28.377 1.00 87.75 840 PRO A N 1
ATOM 6372 C CA . PRO A 1 840 ? -5.964 0.996 28.350 1.00 87.75 840 PRO A CA 1
ATOM 6373 C C . PRO A 1 840 ? -5.943 0.375 29.761 1.00 87.75 840 PRO A C 1
ATOM 6375 O O . PRO A 1 840 ? -5.694 1.059 30.758 1.00 87.75 840 PRO A O 1
ATOM 6378 N N . ALA A 1 841 ? -6.236 -0.919 29.876 1.00 84.69 841 ALA A N 1
ATOM 6379 C CA . ALA A 1 841 ? -6.050 -1.645 31.132 1.00 84.69 841 ALA A CA 1
ATOM 6380 C C . ALA A 1 841 ? -4.548 -1.842 31.429 1.00 84.69 841 ALA A C 1
ATOM 6382 O O . ALA A 1 841 ? -3.805 -2.332 30.583 1.00 84.69 841 ALA A O 1
ATOM 6383 N N . PHE A 1 842 ? -4.097 -1.464 32.628 1.00 87.62 842 PHE A N 1
ATOM 6384 C CA . PHE A 1 842 ? -2.719 -1.654 33.100 1.00 87.62 842 PHE A CA 1
ATOM 6385 C C . PHE A 1 842 ? -2.674 -1.739 34.637 1.00 87.62 842 PHE A C 1
ATOM 6387 O O . PHE A 1 842 ? -3.639 -1.372 35.314 1.00 87.62 842 PHE A O 1
ATOM 6394 N N . ALA A 1 843 ? -1.557 -2.225 35.190 1.00 82.75 843 ALA A N 1
ATOM 6395 C CA . ALA A 1 843 ? -1.367 -2.382 36.635 1.00 82.75 843 ALA A CA 1
ATOM 6396 C C . ALA A 1 843 ? -1.505 -1.044 37.386 1.00 82.75 843 ALA A C 1
ATOM 6398 O O . ALA A 1 843 ? -0.923 -0.029 37.001 1.00 82.75 843 ALA A O 1
ATOM 6399 N N . ASP A 1 844 ? -2.281 -1.045 38.466 1.00 87.25 844 ASP A N 1
ATOM 6400 C CA . ASP A 1 844 ? -2.597 0.135 39.280 1.00 87.25 844 ASP A CA 1
ATOM 6401 C C . ASP A 1 844 ? -3.251 1.297 38.491 1.00 87.25 844 ASP A C 1
ATOM 6403 O O . ASP A 1 844 ? -3.132 2.461 38.878 1.00 87.25 844 ASP A O 1
ATOM 6407 N N . ASN A 1 845 ? -3.966 1.016 37.389 1.00 90.06 845 ASN A N 1
ATOM 6408 C CA . ASN A 1 845 ? -4.915 1.982 36.820 1.00 90.06 845 ASN A CA 1
ATOM 6409 C C . ASN A 1 845 ? -6.032 2.231 37.862 1.00 90.06 845 ASN A C 1
ATOM 6411 O O . ASN A 1 845 ? -6.740 1.282 38.203 1.00 90.06 845 ASN A O 1
ATOM 6415 N N . PRO A 1 846 ? -6.240 3.470 38.358 1.00 91.88 846 PRO A N 1
ATOM 6416 C CA . PRO A 1 846 ? -7.231 3.762 39.401 1.00 91.88 846 PRO A CA 1
ATOM 6417 C C . PRO A 1 846 ? -8.694 3.681 38.927 1.00 91.88 846 PRO A C 1
ATOM 6419 O O . PRO A 1 846 ? -9.609 3.762 39.746 1.00 91.88 846 PRO A O 1
ATOM 6422 N N . TYR A 1 847 ? -8.940 3.500 37.626 1.00 91.75 847 TYR A N 1
ATOM 6423 C CA . TYR A 1 847 ? -10.276 3.398 37.033 1.00 91.75 847 TYR A CA 1
ATOM 6424 C C . TYR A 1 847 ? -10.463 2.090 36.236 1.00 91.75 847 TYR A C 1
ATOM 6426 O O . TYR A 1 847 ? -10.918 2.136 35.092 1.00 91.75 847 TYR A O 1
ATOM 6434 N N . PRO A 1 848 ? -10.177 0.898 36.801 1.00 89.00 848 PRO A N 1
ATOM 6435 C CA . PRO A 1 848 ? -10.094 -0.343 36.024 1.00 89.00 848 PRO A CA 1
ATOM 6436 C C . PRO A 1 848 ? -11.448 -0.756 35.423 1.00 89.00 848 PRO A C 1
ATOM 6438 O O . PRO A 1 848 ? -11.503 -1.343 34.350 1.00 89.00 848 PRO A O 1
ATOM 6441 N N . ARG A 1 849 ? -12.564 -0.373 36.062 1.00 88.50 849 ARG A N 1
ATOM 6442 C CA . ARG A 1 849 ? -13.936 -0.582 35.553 1.00 88.50 849 ARG A CA 1
ATOM 6443 C C . ARG A 1 849 ? -14.333 0.366 34.407 1.00 88.50 849 ARG A C 1
ATOM 6445 O O . ARG A 1 849 ? -15.422 0.217 33.863 1.00 88.50 849 ARG A O 1
ATOM 6452 N N . LEU A 1 850 ? -13.483 1.341 34.074 1.00 89.62 850 LEU A N 1
ATOM 6453 C CA . LEU A 1 850 ? -13.642 2.316 32.986 1.00 89.62 850 LEU A CA 1
ATOM 6454 C C . LEU A 1 850 ? -12.470 2.246 31.986 1.00 89.62 850 LEU A C 1
ATOM 6456 O O . LEU A 1 850 ? -12.318 3.149 31.161 1.00 89.62 850 LEU A O 1
ATOM 6460 N N . ALA A 1 851 ? -11.642 1.200 32.066 1.00 90.31 851 ALA A N 1
ATOM 6461 C CA . ALA A 1 851 ? -10.572 0.938 31.117 1.00 90.31 851 ALA A CA 1
ATOM 6462 C C . ALA A 1 851 ? -11.111 0.247 29.854 1.00 90.31 851 ALA A C 1
ATOM 6464 O O . ALA A 1 851 ? -11.999 -0.602 29.935 1.00 90.31 851 ALA A O 1
ATOM 6465 N N . PHE A 1 852 ? -10.566 0.620 28.696 1.00 90.19 852 PHE A N 1
ATOM 6466 C CA . PHE A 1 852 ? -10.871 0.006 27.406 1.00 90.19 852 PHE A CA 1
ATOM 6467 C C . PHE A 1 852 ? -9.891 -1.117 27.046 1.00 90.19 852 PHE A C 1
ATOM 6469 O O . PHE A 1 852 ? -8.751 -1.148 27.518 1.00 90.19 852 PHE A O 1
ATOM 6476 N N . GLU A 1 853 ? -10.326 -1.980 26.130 1.00 87.19 853 GLU A N 1
ATOM 6477 C CA . GLU A 1 853 ? -9.513 -2.991 25.449 1.00 87.19 853 GLU A CA 1
ATOM 6478 C C . GLU A 1 853 ? -9.449 -2.645 23.958 1.00 87.19 853 GLU A C 1
ATOM 6480 O O . GLU A 1 853 ? -10.473 -2.315 23.363 1.00 87.19 853 GLU A O 1
ATOM 6485 N N . HIS A 1 854 ? -8.263 -2.706 23.352 1.00 89.62 854 HIS A N 1
ATOM 6486 C CA . HIS A 1 854 ? -8.037 -2.341 21.951 1.00 89.62 854 HIS A CA 1
ATOM 6487 C C . HIS A 1 854 ? -7.447 -3.519 21.163 1.00 89.62 854 HIS A C 1
ATOM 6489 O O . HIS A 1 854 ? -6.904 -4.462 21.731 1.00 89.62 854 HIS A O 1
ATOM 6495 N N . ALA A 1 855 ? -7.570 -3.479 19.838 1.00 85.62 855 ALA A N 1
ATOM 6496 C CA . ALA A 1 855 ? -7.101 -4.519 18.923 1.00 85.62 855 ALA A CA 1
ATOM 6497 C C . ALA A 1 855 ? -5.641 -4.336 18.474 1.00 85.62 855 ALA A C 1
ATOM 6499 O O . ALA A 1 855 ? -5.030 -5.275 17.963 1.00 85.62 855 ALA A O 1
ATOM 6500 N N . GLY A 1 856 ? -5.115 -3.126 18.649 1.00 90.38 856 GLY A N 1
ATOM 6501 C CA . GLY A 1 856 ? -3.792 -2.687 18.223 1.00 90.38 856 GLY A CA 1
ATOM 6502 C C . GLY A 1 856 ? -3.776 -1.175 18.058 1.00 90.38 856 GLY A C 1
ATOM 6503 O O . GLY A 1 856 ? -4.571 -0.485 18.708 1.00 90.38 856 GLY A O 1
ATOM 6504 N N . GLY A 1 857 ? -2.902 -0.670 17.196 1.00 92.25 857 GLY A N 1
ATOM 6505 C CA . GLY A 1 857 ? -2.900 0.733 16.802 1.00 92.25 857 GLY A CA 1
ATOM 6506 C C . GLY A 1 857 ? -1.670 1.151 16.005 1.00 92.25 857 GLY A C 1
ATOM 6507 O O . GLY A 1 857 ? -0.800 0.349 15.665 1.00 92.25 857 GLY A O 1
ATOM 6508 N N . GLU A 1 858 ? -1.604 2.444 15.729 1.00 94.38 858 GLU A N 1
ATOM 6509 C CA . GLU A 1 858 ? -0.507 3.133 15.055 1.00 94.38 858 GLU A CA 1
ATOM 6510 C C . GLU A 1 858 ? 0.164 4.124 16.016 1.00 94.38 858 GLU A C 1
ATOM 6512 O O . GLU A 1 858 ? -0.506 4.923 16.680 1.00 94.38 858 GLU A O 1
ATOM 6517 N N . ILE A 1 859 ? 1.493 4.071 16.069 1.00 97.38 859 ILE A N 1
ATOM 6518 C CA . ILE A 1 859 ? 2.369 4.992 16.790 1.00 97.38 859 ILE A CA 1
ATOM 6519 C C . ILE A 1 859 ? 3.079 5.882 15.765 1.00 97.38 859 ILE A C 1
ATOM 6521 O O . ILE A 1 859 ? 3.671 5.384 14.806 1.00 97.38 859 ILE A O 1
ATOM 6525 N N . LEU A 1 860 ? 3.067 7.191 16.004 1.00 96.88 860 LEU A N 1
ATOM 6526 C CA . LEU A 1 860 ? 3.706 8.222 15.187 1.00 96.88 860 LEU A CA 1
ATOM 6527 C C . LEU A 1 860 ? 4.571 9.097 16.100 1.00 96.88 860 LEU A C 1
ATOM 6529 O O . LEU A 1 860 ? 4.087 9.640 17.092 1.00 96.88 860 LEU A O 1
ATOM 6533 N N . PHE A 1 861 ? 5.857 9.249 15.788 1.00 96.81 861 PHE A N 1
ATOM 6534 C CA . PHE A 1 861 ? 6.813 9.934 16.665 1.00 96.81 861 PHE A CA 1
ATOM 6535 C C . PHE A 1 861 ? 7.765 10.857 15.902 1.00 96.81 861 PHE A C 1
ATOM 6537 O O . PHE A 1 861 ? 8.116 10.595 14.751 1.00 96.81 861 PHE A O 1
ATOM 6544 N N . SER A 1 862 ? 8.202 11.941 16.550 1.00 96.06 862 SER A N 1
ATOM 6545 C CA . SER A 1 862 ? 9.196 12.851 15.970 1.00 96.06 862 SER A CA 1
ATOM 6546 C C . SER A 1 862 ? 10.585 12.208 15.935 1.00 96.06 862 SER A C 1
ATOM 6548 O O . SER A 1 862 ? 11.097 11.733 16.949 1.00 96.06 862 SER A O 1
ATOM 6550 N N . LEU A 1 863 ? 11.233 12.266 14.775 1.00 96.62 863 LEU A N 1
ATOM 6551 C CA . LEU A 1 863 ? 12.657 11.998 14.600 1.00 96.62 863 LEU A CA 1
ATOM 6552 C C . LEU A 1 863 ? 13.488 13.222 15.028 1.00 96.62 863 LEU A C 1
ATOM 6554 O O . LEU A 1 863 ? 12.958 14.337 15.093 1.00 96.62 863 LEU A O 1
ATOM 6558 N N . PRO A 1 864 ? 14.803 13.069 15.286 1.00 95.06 864 PRO A N 1
ATOM 6559 C CA . PRO A 1 864 ? 15.640 14.169 15.775 1.00 95.06 864 PRO A CA 1
ATOM 6560 C C . PRO A 1 864 ? 15.806 15.343 14.794 1.00 95.06 864 PRO A C 1
ATOM 6562 O O . PRO A 1 864 ? 16.219 16.420 15.219 1.00 95.06 864 PRO A O 1
ATOM 6565 N N . ASN A 1 865 ? 15.511 15.147 13.504 1.00 96.19 865 ASN A N 1
ATOM 6566 C CA . ASN A 1 865 ? 15.496 16.175 12.453 1.00 96.19 865 ASN A CA 1
ATOM 6567 C C . ASN A 1 865 ? 14.100 16.783 12.195 1.00 96.19 865 ASN A C 1
ATOM 6569 O O . ASN A 1 865 ? 13.957 17.587 11.279 1.00 96.19 865 ASN A O 1
ATOM 6573 N N . GLY A 1 866 ? 13.076 16.398 12.965 1.00 95.44 866 GLY A N 1
ATOM 6574 C CA . GLY A 1 866 ? 11.700 16.886 12.828 1.00 95.44 866 GLY A CA 1
ATOM 6575 C C . GLY A 1 866 ? 10.830 16.150 11.802 1.00 95.44 866 GLY A C 1
ATOM 6576 O O . GLY A 1 866 ? 9.637 16.429 11.741 1.00 95.44 866 GLY A O 1
ATOM 6577 N N . LEU A 1 867 ? 11.363 15.196 11.027 1.00 97.19 867 LEU A N 1
ATOM 6578 C CA . LEU A 1 867 ? 10.517 14.260 10.270 1.00 97.19 867 LEU A CA 1
ATOM 6579 C C . LEU A 1 867 ? 9.855 13.240 11.212 1.00 97.19 867 LEU A C 1
ATOM 6581 O O . LEU A 1 867 ? 10.137 13.204 12.405 1.00 97.19 867 LEU A O 1
ATOM 6585 N N . GLN A 1 868 ? 8.957 12.410 10.682 1.00 96.56 868 GLN A N 1
ATOM 6586 C CA . GLN A 1 868 ? 8.204 11.422 11.459 1.00 96.56 868 GLN A CA 1
ATOM 6587 C C . GLN A 1 868 ? 8.697 9.993 11.211 1.00 96.56 868 GLN A C 1
ATOM 6589 O O . GLN A 1 868 ? 8.995 9.614 10.075 1.00 96.56 868 GLN A O 1
ATOM 6594 N N . GLY A 1 869 ? 8.750 9.215 12.292 1.00 96.81 869 GLY A N 1
ATOM 6595 C CA . GLY A 1 869 ? 8.831 7.759 12.285 1.00 96.81 869 GLY A CA 1
ATOM 6596 C C . GLY A 1 869 ? 7.482 7.147 12.668 1.00 96.81 869 GLY A C 1
ATOM 6597 O O . GLY A 1 869 ? 6.680 7.779 13.359 1.00 96.81 869 GLY A O 1
ATOM 6598 N N . TYR A 1 870 ? 7.239 5.916 12.218 1.00 97.25 870 TYR A N 1
ATOM 6599 C CA . TYR A 1 870 ? 5.957 5.228 12.366 1.00 97.25 870 TYR A CA 1
ATOM 6600 C C . TYR A 1 870 ? 6.158 3.781 12.824 1.00 97.25 870 TYR A C 1
ATOM 6602 O O . TYR A 1 870 ? 7.140 3.132 12.458 1.00 97.25 870 TYR A O 1
ATOM 6610 N N . MET A 1 871 ? 5.221 3.256 13.607 1.00 97.69 871 MET A N 1
ATOM 6611 C CA . MET A 1 871 ? 5.231 1.871 14.077 1.00 97.69 871 MET A CA 1
ATOM 6612 C C . MET A 1 871 ? 3.792 1.388 14.272 1.00 97.69 871 MET A C 1
ATOM 6614 O O . MET A 1 871 ? 3.044 1.974 15.048 1.00 97.69 871 MET A O 1
ATOM 6618 N N . LEU A 1 872 ? 3.399 0.318 13.580 1.00 96.06 872 LEU A N 1
ATOM 6619 C CA . LEU A 1 872 ? 2.123 -0.356 13.827 1.00 96.06 872 LEU A CA 1
ATOM 6620 C C . LEU A 1 872 ? 2.319 -1.403 14.929 1.00 96.06 872 LEU A C 1
ATOM 6622 O O . LEU A 1 872 ? 3.375 -2.041 14.993 1.00 96.06 872 LEU A O 1
ATOM 6626 N N . VAL A 1 873 ? 1.315 -1.578 15.790 1.00 95.56 873 VAL A N 1
ATOM 6627 C CA . VAL A 1 873 ? 1.363 -2.519 16.918 1.00 95.56 873 VAL A CA 1
ATOM 6628 C C . VAL A 1 873 ? 0.080 -3.330 17.092 1.00 95.56 873 VAL A C 1
ATOM 6630 O O . VAL A 1 873 ? -1.016 -2.869 16.768 1.00 95.56 873 VAL A O 1
ATOM 6633 N N . ASP A 1 874 ? 0.218 -4.539 17.639 1.00 92.94 874 ASP A N 1
ATOM 6634 C CA . ASP A 1 874 ? -0.902 -5.375 18.082 1.00 92.94 874 ASP A CA 1
ATOM 6635 C C . ASP A 1 874 ? -1.484 -4.914 19.440 1.00 92.94 874 ASP A C 1
ATOM 6637 O O . ASP A 1 874 ? -0.995 -3.981 20.083 1.00 92.94 874 ASP A O 1
ATOM 6641 N N . ALA A 1 875 ? -2.543 -5.588 19.900 1.00 89.81 875 ALA A N 1
ATOM 6642 C CA . ALA A 1 875 ? -3.195 -5.351 21.196 1.00 89.81 875 ALA A CA 1
ATOM 6643 C C . ALA A 1 875 ? -2.277 -5.506 22.431 1.00 89.81 875 ALA A C 1
ATOM 6645 O O . ALA A 1 875 ? -2.685 -5.179 23.542 1.00 89.81 875 ALA A O 1
ATOM 6646 N N . ARG A 1 876 ? -1.065 -6.046 22.263 1.00 90.94 876 ARG A N 1
ATOM 6647 C CA . ARG A 1 876 ? -0.064 -6.268 23.317 1.00 90.94 876 ARG A CA 1
ATOM 6648 C C . ARG A 1 876 ? 1.143 -5.336 23.171 1.00 90.94 876 ARG A C 1
ATOM 6650 O O . ARG A 1 876 ? 2.097 -5.483 23.923 1.00 90.94 876 ARG A O 1
ATOM 6657 N N . GLY A 1 877 ? 1.130 -4.420 22.200 1.00 93.81 877 GLY A N 1
ATOM 6658 C CA . GLY A 1 877 ? 2.248 -3.526 21.909 1.00 93.81 877 GLY A CA 1
ATOM 6659 C C . GLY A 1 877 ? 3.371 -4.144 21.067 1.00 93.81 877 GLY A C 1
ATOM 6660 O O . GLY A 1 877 ? 4.368 -3.461 20.841 1.00 93.81 877 GLY A O 1
ATOM 6661 N N . ASN A 1 878 ? 3.248 -5.381 20.572 1.00 97.25 878 ASN A N 1
ATOM 6662 C CA . ASN A 1 878 ? 4.243 -5.969 19.665 1.00 97.25 878 ASN A CA 1
ATOM 6663 C C . ASN A 1 878 ? 4.186 -5.276 18.303 1.00 97.25 878 ASN A C 1
ATOM 6665 O O . ASN A 1 878 ? 3.095 -5.008 17.799 1.00 97.25 878 ASN A O 1
ATOM 6669 N N . ARG A 1 879 ? 5.339 -5.047 17.669 1.00 96.75 879 ARG A N 1
ATOM 6670 C CA . ARG A 1 879 ? 5.405 -4.520 16.301 1.00 96.75 879 ARG A CA 1
ATOM 6671 C C . ARG A 1 879 ? 4.734 -5.464 15.303 1.00 96.75 879 ARG A C 1
ATOM 6673 O O . ARG A 1 879 ? 4.981 -6.668 15.333 1.00 96.75 879 ARG A O 1
ATOM 6680 N N . ILE A 1 880 ? 3.980 -4.893 14.369 1.00 93.69 880 ILE A N 1
ATOM 6681 C CA . ILE A 1 880 ? 3.472 -5.581 13.177 1.00 93.69 880 ILE A CA 1
ATOM 6682 C C . ILE A 1 880 ? 3.859 -4.805 11.913 1.00 93.69 880 ILE A C 1
ATOM 6684 O O . ILE A 1 880 ? 3.890 -3.576 11.912 1.00 93.69 880 ILE A O 1
ATOM 6688 N N . ASP A 1 881 ? 4.146 -5.524 10.829 1.00 93.00 881 ASP A N 1
ATOM 6689 C CA . ASP A 1 881 ? 4.606 -4.925 9.567 1.00 93.00 881 ASP A CA 1
ATOM 6690 C C . ASP A 1 881 ? 3.446 -4.326 8.738 1.00 93.00 881 ASP A C 1
ATOM 6692 O O . ASP A 1 881 ? 3.634 -3.407 7.936 1.00 93.00 881 ASP A O 1
ATOM 6696 N N . SER A 1 882 ? 2.221 -4.818 8.955 1.00 88.19 882 SER A N 1
ATOM 6697 C CA . SER A 1 882 ? 0.992 -4.318 8.331 1.00 88.19 882 SER A CA 1
ATOM 6698 C C . SER A 1 882 ? -0.201 -4.402 9.282 1.00 88.19 882 SER A C 1
ATOM 6700 O O . SER A 1 882 ? -0.321 -5.360 10.046 1.00 88.19 882 SER A O 1
ATOM 6702 N N . GLY A 1 883 ? -1.109 -3.430 9.199 1.00 77.31 883 GLY A N 1
ATOM 6703 C CA . GLY A 1 883 ? -2.349 -3.408 9.970 1.00 77.31 883 GLY A CA 1
ATOM 6704 C C . GLY A 1 883 ? -3.348 -4.472 9.485 1.00 77.31 883 GLY A C 1
ATOM 6705 O O . GLY A 1 883 ? -3.503 -4.636 8.273 1.00 77.31 883 GLY A O 1
ATOM 6706 N N . PRO A 1 884 ? -4.025 -5.202 10.393 1.00 71.56 884 PRO A N 1
ATOM 6707 C CA . PRO A 1 884 ? -4.988 -6.231 10.013 1.00 71.56 884 PRO A CA 1
ATOM 6708 C C . PRO A 1 884 ? -6.257 -5.608 9.387 1.00 71.56 884 PRO A C 1
ATOM 6710 O O . PRO A 1 884 ? -6.792 -4.637 9.939 1.00 71.56 884 PRO A O 1
ATOM 6713 N N . PRO A 1 885 ? -6.759 -6.148 8.256 1.00 62.69 885 PRO A N 1
ATOM 6714 C CA . PRO A 1 885 ? -7.798 -5.512 7.440 1.00 62.69 885 PRO A CA 1
ATOM 6715 C C . PRO A 1 885 ? -9.165 -5.420 8.131 1.00 62.69 885 PRO A C 1
ATOM 6717 O O . PRO A 1 885 ? -9.979 -4.573 7.773 1.00 62.69 885 PRO A O 1
ATOM 6720 N N . GLU A 1 886 ? -9.430 -6.248 9.145 1.00 58.56 886 GLU A N 1
ATOM 6721 C CA . GLU A 1 886 ? -10.636 -6.165 9.975 1.00 58.56 886 GLU A CA 1
ATOM 6722 C C . GLU A 1 886 ? -10.584 -5.056 11.047 1.00 58.56 886 GLU A C 1
ATOM 6724 O O . GLU A 1 886 ? -11.535 -4.891 11.813 1.00 58.56 886 GLU A O 1
ATOM 6729 N N . VAL A 1 887 ? -9.479 -4.302 11.115 1.00 56.22 887 VAL A N 1
ATOM 6730 C CA . VAL A 1 887 ? -9.265 -3.188 12.056 1.00 56.22 887 VAL A CA 1
ATOM 6731 C C . VAL A 1 887 ? -8.978 -1.874 11.321 1.00 56.22 887 VAL A C 1
ATOM 6733 O O . VAL A 1 887 ? -9.567 -0.849 11.671 1.00 56.22 887 VAL A O 1
ATOM 6736 N N . VAL A 1 888 ? -8.105 -1.892 10.306 1.00 60.94 888 VAL A N 1
ATOM 6737 C CA . VAL A 1 888 ? -7.697 -0.719 9.507 1.00 60.94 888 VAL A CA 1
ATOM 6738 C C . VAL A 1 888 ? -7.494 -1.086 8.033 1.00 60.94 888 VAL A C 1
ATOM 6740 O O . VAL A 1 888 ? -6.934 -2.136 7.732 1.00 60.94 888 VAL A O 1
ATOM 6743 N N . GLY A 1 889 ? -7.902 -0.209 7.110 1.00 60.66 889 GLY A N 1
ATOM 6744 C CA . GLY A 1 889 ? -7.814 -0.446 5.665 1.00 60.66 889 GLY A CA 1
ATOM 6745 C C . GLY A 1 889 ? -7.289 0.749 4.865 1.00 60.66 889 GLY A C 1
ATOM 6746 O O . GLY A 1 889 ? -7.726 1.886 5.043 1.00 60.66 889 GLY A O 1
ATOM 6747 N N . ASP A 1 890 ? -6.374 0.477 3.935 1.00 65.62 890 ASP A N 1
ATOM 6748 C CA . ASP A 1 890 ? -5.817 1.447 2.992 1.00 65.62 890 ASP A CA 1
ATOM 6749 C C . ASP A 1 890 ? -6.770 1.662 1.805 1.00 65.62 890 ASP A C 1
ATOM 6751 O O . ASP A 1 890 ? -6.658 1.038 0.744 1.00 65.62 890 ASP A O 1
ATOM 6755 N N . SER A 1 891 ? -7.728 2.574 1.985 1.00 60.84 891 SER A N 1
ATOM 6756 C CA . SER A 1 891 ? -8.656 3.008 0.930 1.00 60.84 891 SER A CA 1
ATOM 6757 C C . SER A 1 891 ? -7.948 3.672 -0.260 1.00 60.84 891 SER A C 1
ATOM 6759 O O . SER A 1 891 ? -8.461 3.644 -1.378 1.00 60.84 891 SER A O 1
ATOM 6761 N N . LEU A 1 892 ? -6.749 4.223 -0.045 1.00 59.94 892 LEU A N 1
ATOM 6762 C CA . LEU A 1 892 ? -5.913 4.867 -1.058 1.00 59.94 892 LEU A CA 1
ATOM 6763 C C . LEU A 1 892 ? -5.004 3.876 -1.810 1.00 59.94 892 LEU A C 1
ATOM 6765 O O . LEU A 1 892 ? -4.361 4.277 -2.785 1.00 59.94 892 LEU A O 1
ATOM 6769 N N . ARG A 1 893 ? -4.912 2.616 -1.364 1.00 64.19 893 ARG A N 1
ATOM 6770 C CA . ARG A 1 893 ? -3.988 1.577 -1.857 1.00 64.19 893 ARG A CA 1
ATOM 6771 C C . ARG A 1 893 ? -2.557 2.084 -2.067 1.00 64.19 893 ARG A C 1
ATOM 6773 O O . ARG A 1 893 ? -1.914 1.814 -3.081 1.00 64.19 893 ARG A O 1
ATOM 6780 N N . THR A 1 894 ? -2.054 2.857 -1.111 1.00 65.56 894 THR A N 1
ATOM 6781 C CA . THR A 1 894 ? -0.690 3.417 -1.088 1.00 65.56 894 THR A CA 1
ATOM 6782 C C . THR A 1 894 ? 0.378 2.327 -1.158 1.00 65.56 894 THR A C 1
ATOM 6784 O O . THR A 1 894 ? 1.386 2.500 -1.836 1.00 65.56 894 THR A O 1
ATOM 6787 N N . SER A 1 895 ? 0.116 1.173 -0.536 1.00 64.25 895 SER A N 1
ATOM 6788 C CA . SER A 1 895 ? 0.984 -0.007 -0.558 1.00 64.25 895 SER A CA 1
ATOM 6789 C C . SER A 1 895 ? 0.871 -0.846 -1.841 1.00 64.25 895 SER A C 1
ATOM 6791 O O . SER A 1 895 ? 1.612 -1.819 -1.995 1.00 64.25 895 SER A O 1
ATOM 6793 N N . GLY A 1 896 ? -0.057 -0.509 -2.745 1.00 63.50 896 GLY A N 1
ATOM 6794 C CA . GLY A 1 896 ? -0.530 -1.374 -3.833 1.00 63.50 896 GLY A CA 1
ATOM 6795 C C . GLY A 1 896 ? -1.627 -2.363 -3.405 1.00 63.50 896 GLY A C 1
ATOM 6796 O O . GLY A 1 896 ? -2.224 -3.022 -4.253 1.00 63.50 896 GLY A O 1
ATOM 6797 N N . THR A 1 897 ? -1.936 -2.445 -2.107 1.00 64.56 897 THR A N 1
ATOM 6798 C CA . THR A 1 897 ? -2.950 -3.341 -1.523 1.00 64.56 897 THR A CA 1
ATOM 6799 C C . THR A 1 897 ? -3.917 -2.555 -0.635 1.00 64.56 897 THR A C 1
ATOM 6801 O O . THR A 1 897 ? -3.702 -1.376 -0.379 1.00 64.56 897 THR A O 1
ATOM 6804 N N . THR A 1 898 ? -4.973 -3.195 -0.135 1.00 65.44 898 THR A N 1
ATOM 6805 C CA . THR A 1 898 ? -5.864 -2.640 0.903 1.00 65.44 898 THR A CA 1
ATOM 6806 C C . THR A 1 898 ? -5.266 -2.684 2.316 1.00 65.44 898 THR A C 1
ATOM 6808 O O . THR A 1 898 ? -5.908 -2.217 3.254 1.00 65.44 898 THR A O 1
ATOM 6811 N N . LEU A 1 899 ? -4.049 -3.212 2.498 1.00 75.88 899 LEU A N 1
ATOM 6812 C CA . LEU A 1 899 ? -3.363 -3.241 3.789 1.00 75.88 899 LEU A CA 1
ATOM 6813 C C . LEU A 1 899 ? -2.577 -1.945 4.024 1.00 75.88 899 LEU A C 1
ATOM 6815 O O . LEU A 1 899 ? -1.791 -1.516 3.172 1.00 75.88 899 LEU A O 1
ATOM 6819 N N . ILE A 1 900 ? -2.741 -1.375 5.220 1.00 81.31 900 ILE A N 1
ATOM 6820 C CA . ILE A 1 900 ? -1.871 -0.318 5.750 1.00 81.31 900 ILE A CA 1
ATOM 6821 C C . ILE A 1 900 ? -0.516 -0.959 6.073 1.00 81.31 900 ILE A C 1
ATOM 6823 O O . ILE A 1 900 ? -0.428 -1.783 6.981 1.00 81.31 900 ILE A O 1
ATOM 6827 N N . VAL A 1 901 ? 0.535 -0.598 5.337 1.00 88.06 901 VAL A N 1
ATOM 6828 C CA . VAL A 1 901 ? 1.907 -1.087 5.554 1.00 88.06 901 VAL A CA 1
ATOM 6829 C C . VAL A 1 901 ? 2.698 -0.056 6.357 1.00 88.06 901 VAL A C 1
ATOM 6831 O O . VAL A 1 901 ? 2.687 1.133 6.027 1.00 88.06 901 VAL A O 1
ATOM 6834 N N . ALA A 1 902 ? 3.392 -0.510 7.405 1.00 91.94 902 ALA A N 1
ATOM 6835 C CA . ALA A 1 902 ? 4.183 0.356 8.274 1.00 91.94 902 ALA A CA 1
ATOM 6836 C C . ALA A 1 902 ? 5.248 1.130 7.474 1.00 91.94 902 ALA A C 1
ATOM 6838 O O . ALA A 1 902 ? 5.877 0.587 6.566 1.00 91.94 902 ALA A O 1
ATOM 6839 N N . GLY A 1 903 ? 5.450 2.408 7.799 1.00 94.50 903 GLY A N 1
ATOM 6840 C CA . GLY A 1 903 ? 6.283 3.293 6.984 1.00 94.50 903 GLY A CA 1
ATOM 6841 C C . GLY A 1 903 ? 5.505 3.831 5.783 1.00 94.50 903 GLY A C 1
ATOM 6842 O O . GLY A 1 903 ? 4.912 4.899 5.894 1.00 94.50 903 GLY A O 1
ATOM 6843 N N . LEU A 1 904 ? 5.488 3.119 4.652 1.00 92.50 904 LEU A N 1
ATOM 6844 C CA . LEU A 1 904 ? 4.986 3.624 3.365 1.00 92.50 904 LEU A CA 1
ATOM 6845 C C . LEU A 1 904 ? 3.539 4.149 3.425 1.00 92.50 904 LEU A C 1
ATOM 6847 O O . LEU A 1 904 ? 3.288 5.276 2.997 1.00 92.50 904 LEU A O 1
ATOM 6851 N N . SER A 1 905 ? 2.591 3.382 3.976 1.00 89.69 905 SER A N 1
ATOM 6852 C CA . SER A 1 905 ? 1.198 3.846 4.079 1.00 89.69 905 SER A CA 1
ATOM 6853 C C . SER A 1 905 ? 1.053 4.976 5.092 1.00 89.69 905 SER A C 1
ATOM 6855 O O . SER A 1 905 ? 0.360 5.957 4.828 1.00 89.69 905 SER A O 1
ATOM 6857 N N . CYS A 1 906 ? 1.776 4.897 6.210 1.00 91.56 906 CYS A N 1
ATOM 6858 C CA . CYS A 1 906 ? 1.815 5.957 7.213 1.00 91.56 906 CYS A CA 1
ATOM 6859 C C . CYS A 1 906 ? 2.332 7.282 6.616 1.00 91.56 906 CYS A C 1
ATOM 6861 O O . CYS A 1 906 ? 1.739 8.327 6.857 1.00 91.56 906 CYS A O 1
ATOM 6863 N N . MET A 1 907 ? 3.367 7.251 5.765 1.00 93.44 907 MET A N 1
ATOM 6864 C CA . MET A 1 907 ? 3.924 8.433 5.085 1.00 93.44 907 MET A CA 1
ATOM 6865 C C . MET A 1 907 ? 2.947 9.102 4.107 1.00 93.44 907 MET A C 1
ATOM 6867 O O . MET A 1 907 ? 3.028 10.319 3.927 1.00 93.44 907 MET A O 1
ATOM 6871 N N . ALA A 1 908 ? 2.033 8.337 3.498 1.00 88.75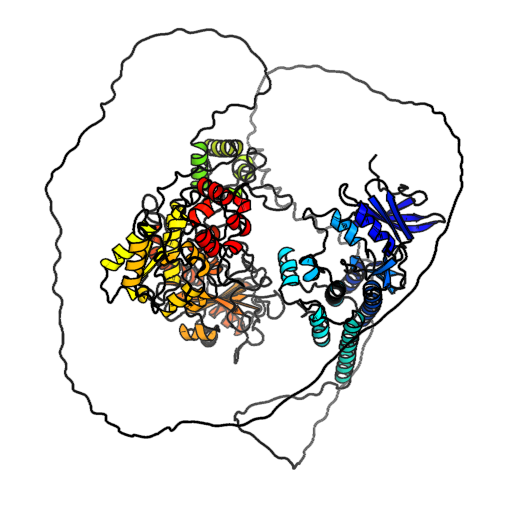 908 ALA A N 1
ATOM 6872 C CA . ALA A 1 908 ? 0.940 8.874 2.688 1.00 88.75 908 ALA A CA 1
ATOM 6873 C C . ALA A 1 908 ? -0.187 9.448 3.557 1.00 88.75 908 ALA A C 1
ATOM 6875 O O . ALA A 1 908 ? -0.603 10.583 3.339 1.00 88.75 908 ALA A O 1
ATOM 6876 N N . CYS A 1 909 ? -0.662 8.699 4.557 1.00 85.75 909 CYS A N 1
ATOM 6877 C CA . CYS A 1 909 ? -1.720 9.137 5.475 1.00 85.75 909 CYS A CA 1
ATOM 6878 C C . CYS A 1 909 ? -1.322 10.403 6.254 1.00 85.75 909 CYS A C 1
ATOM 6880 O O . CYS A 1 909 ? -2.120 11.326 6.406 1.00 85.75 909 CYS A O 1
ATOM 6882 N N . HIS A 1 910 ? -0.059 10.478 6.675 1.00 91.12 910 HIS A N 1
ATOM 6883 C CA . HIS A 1 910 ? 0.531 11.585 7.424 1.00 91.12 910 HIS A CA 1
ATOM 6884 C C . HIS A 1 910 ? 1.379 12.523 6.552 1.00 91.12 910 HIS A C 1
ATOM 6886 O O . HIS A 1 910 ? 2.282 13.202 7.040 1.00 91.12 910 HIS A O 1
ATOM 6892 N N . ARG A 1 911 ? 1.057 12.628 5.252 1.00 91.06 911 ARG A N 1
ATOM 6893 C CA . ARG A 1 911 ? 1.747 13.507 4.284 1.00 91.06 911 ARG A CA 1
ATOM 6894 C C . ARG A 1 911 ? 1.897 14.967 4.735 1.00 91.06 911 ARG A C 1
ATOM 6896 O O . ARG A 1 911 ? 2.901 15.602 4.416 1.00 91.06 911 ARG A O 1
ATOM 6903 N N . ASP A 1 912 ? 0.920 15.455 5.498 1.00 89.75 912 ASP A N 1
ATOM 6904 C CA . ASP A 1 912 ? 0.825 16.817 6.032 1.00 89.75 912 ASP A CA 1
ATOM 6905 C C . ASP A 1 912 ? 1.008 16.852 7.572 1.00 89.75 912 ASP A C 1
ATOM 6907 O O . ASP A 1 912 ? 0.834 17.900 8.187 1.00 89.75 912 ASP A O 1
ATOM 6911 N N . GLY A 1 913 ? 1.374 15.728 8.205 1.00 90.31 913 GLY A N 1
ATOM 6912 C CA . GLY A 1 913 ? 1.517 15.566 9.656 1.00 90.31 913 GLY A CA 1
ATOM 6913 C C . GLY A 1 913 ? 0.385 14.747 10.290 1.00 90.31 913 GLY A C 1
ATOM 6914 O O . GLY A 1 913 ? -0.243 13.909 9.642 1.00 90.31 913 GLY A O 1
ATOM 6915 N N . VAL A 1 914 ? 0.116 14.962 11.581 1.00 88.12 914 VAL A N 1
ATOM 6916 C CA . VAL A 1 914 ? -0.958 14.253 12.303 1.00 88.12 914 VAL A CA 1
ATOM 6917 C C . VAL A 1 914 ? -2.320 14.617 11.698 1.00 88.12 914 VAL A C 1
ATOM 6919 O O . VAL A 1 914 ? -2.677 15.793 11.617 1.00 88.12 914 VAL A O 1
ATOM 6922 N N . ILE A 1 915 ? -3.091 13.608 11.277 1.00 84.50 915 ILE A N 1
ATOM 6923 C CA . ILE A 1 915 ? -4.430 13.802 10.701 1.00 84.50 915 ILE A CA 1
ATOM 6924 C C . ILE A 1 915 ? -5.314 14.516 11.729 1.00 84.50 915 ILE A C 1
ATOM 6926 O O . ILE A 1 915 ? -5.397 14.097 12.880 1.00 84.50 915 ILE A O 1
ATOM 6930 N N . ARG A 1 916 ? -5.995 15.589 11.318 1.00 82.31 916 ARG A N 1
ATOM 6931 C CA . ARG A 1 916 ? -6.876 16.374 12.196 1.00 82.31 916 ARG A CA 1
ATOM 6932 C C . ARG A 1 916 ? -8.240 15.689 12.360 1.00 82.31 916 ARG A C 1
ATOM 6934 O O . ARG A 1 916 ? -8.874 15.311 11.380 1.00 82.31 916 ARG A O 1
ATOM 6941 N N . PHE A 1 917 ? -8.721 15.598 13.597 1.00 77.69 917 PHE A N 1
ATOM 6942 C CA . PHE A 1 917 ? -10.005 14.990 13.984 1.00 77.69 917 PHE A CA 1
ATOM 6943 C C . PHE A 1 917 ? -10.690 15.826 15.082 1.00 77.69 917 PHE A C 1
ATOM 6945 O O . PHE A 1 917 ? -10.101 16.752 15.640 1.00 77.69 917 PHE A O 1
ATOM 6952 N N . GLN A 1 918 ? -11.947 15.506 15.402 1.00 75.31 918 GLN A N 1
ATOM 6953 C CA . GLN A 1 918 ? -12.718 16.156 16.470 1.00 75.31 918 GLN A CA 1
ATOM 6954 C C . GLN A 1 918 ? -12.930 15.187 17.637 1.00 75.31 918 GLN A C 1
ATOM 6956 O O . GLN A 1 918 ? -13.388 14.069 17.409 1.00 75.31 918 GLN A O 1
ATOM 6961 N N . ASP A 1 919 ? -12.666 15.622 18.872 1.00 83.44 919 ASP A N 1
ATOM 6962 C CA . ASP A 1 919 ? -13.019 14.829 20.055 1.00 83.44 919 ASP A CA 1
ATOM 6963 C C . ASP A 1 919 ? -14.541 14.645 20.193 1.00 83.44 919 ASP A C 1
ATOM 6965 O O . ASP A 1 919 ? -15.334 15.547 19.900 1.00 83.44 919 ASP A O 1
ATOM 6969 N N . ARG A 1 920 ? -14.934 13.466 20.681 1.00 82.94 920 ARG A N 1
ATOM 6970 C CA . ARG A 1 920 ? -16.293 13.123 21.108 1.00 82.94 920 ARG A CA 1
ATOM 6971 C C . ARG A 1 920 ? -16.358 12.617 22.555 1.00 82.94 920 ARG A C 1
ATOM 6973 O O . ARG A 1 920 ? -17.461 12.553 23.099 1.00 82.94 920 ARG A O 1
ATOM 6980 N N . LEU A 1 921 ? -15.225 12.317 23.203 1.00 82.75 921 LEU A N 1
ATOM 6981 C CA . LEU A 1 921 ? -15.183 11.804 24.579 1.00 82.75 921 LEU A CA 1
ATOM 6982 C C . LEU A 1 921 ? -15.801 12.795 25.569 1.00 82.75 921 LEU A C 1
ATOM 6984 O O . LEU A 1 921 ? -16.670 12.416 26.354 1.00 82.75 921 LEU A O 1
ATOM 6988 N N . ARG A 1 922 ? -15.413 14.076 25.497 1.00 77.38 922 ARG A N 1
ATOM 6989 C CA . ARG A 1 922 ? -15.858 15.120 26.438 1.00 77.38 922 ARG A CA 1
ATOM 6990 C C . ARG A 1 922 ? -17.383 15.299 26.465 1.00 77.38 922 ARG A C 1
ATOM 6992 O O . ARG A 1 922 ? -17.927 15.689 27.493 1.00 77.38 922 ARG A O 1
ATOM 6999 N N . ALA A 1 923 ? -18.064 15.026 25.350 1.00 69.00 923 ALA A N 1
ATOM 7000 C CA . ALA A 1 923 ? -19.505 15.231 25.201 1.00 69.00 923 ALA A CA 1
ATOM 7001 C C . ALA A 1 923 ? -20.359 13.990 25.526 1.00 69.00 923 ALA A C 1
ATOM 7003 O O . ALA A 1 923 ? -21.539 14.145 25.830 1.00 69.00 923 ALA A O 1
ATOM 7004 N N . GLY A 1 924 ? -19.796 12.778 25.435 1.00 59.81 924 GLY A N 1
ATOM 7005 C CA . GLY A 1 924 ? -20.553 11.525 25.566 1.00 59.81 924 GLY A CA 1
ATOM 7006 C C . GLY A 1 924 ? -20.136 10.603 26.715 1.00 59.81 924 GLY A C 1
ATOM 7007 O O . GLY A 1 924 ? -20.806 9.599 26.936 1.00 59.81 924 GLY A O 1
ATOM 7008 N N . ALA A 1 925 ? -19.051 10.902 27.436 1.00 63.56 925 ALA A N 1
ATOM 7009 C CA . ALA A 1 925 ? -18.523 10.014 28.468 1.00 63.56 925 ALA A CA 1
ATOM 7010 C C . ALA A 1 925 ? -19.457 9.845 29.681 1.00 63.56 925 ALA A C 1
ATOM 7012 O O . ALA A 1 925 ? -19.694 10.787 30.437 1.00 63.56 925 ALA A O 1
ATOM 7013 N N . ALA A 1 926 ? -19.883 8.606 29.941 1.00 61.47 926 ALA A N 1
ATOM 7014 C CA . ALA A 1 926 ? -20.703 8.197 31.087 1.00 61.47 926 ALA A CA 1
ATOM 7015 C C . ALA A 1 926 ? -19.924 8.132 32.427 1.00 61.47 926 ALA A C 1
ATOM 7017 O O . ALA A 1 926 ? -20.185 7.276 33.272 1.00 61.47 926 ALA A O 1
ATOM 7018 N N . ALA A 1 927 ? -18.942 9.017 32.616 1.00 68.75 927 ALA A N 1
ATOM 7019 C CA . ALA A 1 927 ? -18.128 9.112 33.825 1.00 68.75 927 ALA A CA 1
ATOM 7020 C C . ALA A 1 927 ? -18.737 10.103 34.835 1.00 68.75 927 ALA A C 1
ATOM 7022 O O . ALA A 1 927 ? -19.316 11.118 34.449 1.00 68.75 927 ALA A O 1
ATOM 7023 N N . ALA A 1 928 ? -18.554 9.845 36.133 1.00 76.75 928 ALA A N 1
ATOM 7024 C CA . ALA A 1 928 ? -19.028 10.699 37.227 1.00 76.75 928 ALA A CA 1
ATOM 7025 C C . ALA A 1 928 ? -17.942 10.892 38.303 1.00 76.75 928 ALA A C 1
ATOM 7027 O O . ALA A 1 928 ? -17.024 10.076 38.417 1.00 76.75 928 ALA A O 1
ATOM 7028 N N . GLY A 1 929 ? -18.045 11.972 39.087 1.00 87.31 929 GLY A N 1
ATOM 7029 C CA . GLY A 1 929 ? -17.076 12.320 40.137 1.00 87.31 929 GLY A CA 1
ATOM 7030 C C . GLY A 1 929 ? -15.635 12.403 39.618 1.00 87.31 929 GLY A C 1
ATOM 7031 O O . GLY A 1 929 ? -15.404 12.831 38.487 1.00 87.31 929 GLY A O 1
ATOM 7032 N N . ALA A 1 930 ? -14.678 11.910 40.408 1.00 87.94 930 ALA A N 1
ATOM 7033 C CA . ALA A 1 930 ? -13.248 11.923 40.083 1.00 87.94 930 ALA A CA 1
ATOM 7034 C C . ALA A 1 930 ? -12.902 11.328 38.700 1.00 87.94 930 ALA A C 1
ATOM 7036 O O . ALA A 1 930 ? -11.978 11.802 38.041 1.00 87.94 930 ALA A O 1
ATOM 7037 N N . ALA A 1 931 ? -13.667 10.344 38.206 1.00 86.62 931 ALA A N 1
ATOM 7038 C CA . ALA A 1 931 ? -13.473 9.788 36.863 1.00 86.62 931 ALA A CA 1
ATOM 7039 C C . ALA A 1 931 ? -13.841 10.787 35.748 1.00 86.62 931 ALA A C 1
ATOM 7041 O O . ALA A 1 931 ? -13.191 10.823 34.702 1.00 86.62 931 ALA A O 1
ATOM 7042 N N . ARG A 1 932 ? -14.863 11.626 35.968 1.00 88.88 932 ARG A N 1
ATOM 7043 C CA . ARG A 1 932 ? -15.235 12.697 35.034 1.00 88.88 932 ARG A CA 1
ATOM 7044 C C . ARG A 1 932 ? -14.171 13.788 35.027 1.00 88.88 932 ARG A C 1
ATOM 7046 O O . ARG A 1 932 ? -13.740 14.178 33.949 1.00 88.88 932 ARG A O 1
ATOM 7053 N N . GLU A 1 933 ? -13.706 14.207 36.204 1.00 91.31 933 GLU A N 1
ATOM 7054 C CA . GLU A 1 933 ? -12.632 15.198 36.352 1.00 91.31 933 GLU A CA 1
ATOM 7055 C C . GLU A 1 933 ? -11.313 14.723 35.727 1.00 91.31 933 GLU A C 1
ATOM 7057 O O . GLU A 1 933 ? -10.642 15.491 35.041 1.00 91.31 933 GLU A O 1
ATOM 7062 N N . LYS A 1 934 ? -10.948 13.445 35.923 1.00 93.06 934 LYS A N 1
ATOM 7063 C CA . LYS A 1 934 ? -9.775 12.827 35.288 1.00 93.06 934 LYS A CA 1
ATOM 7064 C C . LYS A 1 934 ? -9.855 12.973 33.771 1.00 93.06 934 LYS A C 1
ATOM 7066 O O . LYS A 1 934 ? -8.900 13.419 33.145 1.00 93.06 934 LYS A O 1
ATOM 7071 N N . LEU A 1 935 ? -11.014 12.669 33.183 1.00 91.06 935 LEU A N 1
ATOM 7072 C CA . LEU A 1 935 ? -11.215 12.820 31.746 1.00 91.06 935 LEU A CA 1
ATOM 7073 C C . LEU A 1 935 ? -11.104 14.282 31.277 1.00 91.06 935 LEU A C 1
ATOM 7075 O O . LEU A 1 935 ? -10.617 14.514 30.178 1.00 91.06 935 LEU A O 1
ATOM 7079 N N . GLU A 1 936 ? -11.498 15.270 32.087 1.00 90.31 936 GLU A N 1
ATOM 7080 C CA . GLU A 1 936 ? -11.361 16.697 31.732 1.00 90.31 936 GLU A CA 1
ATOM 7081 C C . GLU A 1 936 ? -9.927 17.213 31.787 1.00 90.31 936 GLU A C 1
ATOM 7083 O O . GLU A 1 936 ? -9.599 18.143 31.050 1.00 90.31 936 GLU A O 1
ATOM 7088 N N . ARG A 1 937 ? -9.071 16.604 32.615 1.00 93.44 937 ARG A N 1
ATOM 7089 C CA . ARG A 1 937 ? -7.634 16.907 32.649 1.00 93.44 937 ARG A CA 1
ATOM 7090 C C . ARG A 1 937 ? -6.872 16.221 31.512 1.00 93.44 937 ARG A C 1
ATOM 7092 O O . ARG A 1 937 ? -5.951 16.817 30.965 1.00 93.44 937 ARG A O 1
ATOM 7099 N N . LEU A 1 938 ? -7.290 15.015 31.113 1.00 94.06 938 LEU A N 1
ATOM 7100 C CA . LEU A 1 938 ? -6.701 14.299 29.976 1.00 94.06 938 LEU A CA 1
ATOM 7101 C C . LEU A 1 938 ? -7.172 14.833 28.612 1.00 94.06 938 LEU A C 1
ATOM 7103 O O . LEU A 1 938 ? -6.368 14.897 27.688 1.00 94.06 938 LEU A O 1
ATOM 7107 N N . VAL A 1 939 ? -8.448 15.204 28.451 1.00 93.06 939 VAL A N 1
ATOM 7108 C CA . VAL A 1 939 ? -9.012 15.687 27.175 1.00 93.06 939 VAL A CA 1
ATOM 7109 C C . VAL A 1 939 ? -8.984 17.220 27.144 1.00 93.06 939 VAL A C 1
ATOM 7111 O O . VAL A 1 939 ? -9.842 17.834 27.785 1.00 93.06 939 VAL A O 1
ATOM 7114 N N . PRO A 1 940 ? -8.056 17.869 26.412 1.00 91.12 940 PRO A N 1
ATOM 7115 C CA . PRO A 1 940 ? -7.883 19.324 26.434 1.00 91.12 940 PRO A CA 1
ATOM 7116 C C . PRO A 1 940 ? -9.059 20.101 25.829 1.00 91.12 940 PRO A C 1
ATOM 7118 O O . PRO A 1 940 ? -9.940 19.558 25.158 1.00 91.12 940 PRO A O 1
ATOM 7121 N N . ALA A 1 941 ? -9.077 21.418 26.048 1.00 89.81 941 ALA A N 1
ATOM 7122 C CA . ALA A 1 941 ? -10.026 22.294 25.362 1.00 89.81 941 ALA A CA 1
ATOM 7123 C C . ALA A 1 941 ? -9.694 22.385 23.860 1.00 89.81 941 ALA A C 1
ATOM 7125 O O . ALA A 1 941 ? -8.524 22.364 23.483 1.00 89.81 941 ALA A O 1
ATOM 7126 N N . LYS A 1 942 ? -10.702 22.565 22.989 1.00 88.50 942 LYS A N 1
ATOM 7127 C CA . LYS A 1 942 ? -10.495 22.581 21.524 1.00 88.50 942 LYS A CA 1
ATOM 7128 C C . LYS A 1 942 ? -9.375 23.538 21.083 1.00 88.50 942 LYS A C 1
ATOM 7130 O O . LYS A 1 942 ? -8.557 23.153 20.263 1.00 88.50 942 LYS A O 1
ATOM 7135 N N . ALA A 1 943 ? -9.297 24.740 21.658 1.00 91.19 943 ALA A N 1
ATOM 7136 C CA . ALA A 1 943 ? -8.264 25.723 21.315 1.00 91.19 943 ALA A CA 1
ATOM 7137 C C . ALA A 1 943 ? -6.838 25.321 21.760 1.00 91.19 943 ALA A C 1
ATOM 7139 O O . ALA A 1 943 ? -5.867 25.700 21.111 1.00 91.19 943 ALA A O 1
ATOM 7140 N N . GLU A 1 944 ? -6.699 24.540 22.836 1.00 91.69 944 GLU A N 1
ATOM 7141 C CA . GLU A 1 944 ? -5.424 23.931 23.246 1.00 91.69 944 GLU A CA 1
ATOM 7142 C C . GLU A 1 944 ? -5.060 22.784 22.290 1.00 91.69 944 GLU A C 1
ATOM 7144 O O . GLU A 1 944 ? -3.931 22.714 21.812 1.00 91.69 944 GLU A O 1
ATOM 7149 N N . TRP A 1 945 ? -6.033 21.943 21.928 1.00 90.88 945 TRP A N 1
ATOM 7150 C CA . TRP A 1 945 ? -5.842 20.824 21.001 1.00 90.88 945 TRP A CA 1
ATOM 7151 C C . TRP A 1 945 ? -5.486 21.271 19.578 1.00 90.88 945 TRP A C 1
ATOM 7153 O O . TRP A 1 945 ? -4.522 20.775 18.999 1.00 90.88 945 TRP A O 1
ATOM 7163 N N . ASP A 1 946 ? -6.200 22.268 19.043 1.00 91.31 946 ASP A N 1
ATOM 7164 C CA . ASP A 1 946 ? -5.895 22.902 17.755 1.00 91.31 946 ASP A CA 1
ATOM 7165 C C . ASP A 1 946 ? -4.467 23.483 17.750 1.00 91.31 946 ASP A C 1
ATOM 7167 O O . ASP A 1 946 ? -3.785 23.422 16.727 1.00 91.31 946 ASP A O 1
ATOM 7171 N N . LYS A 1 947 ? -4.006 24.032 18.888 1.00 94.12 947 LYS A N 1
ATOM 7172 C CA . LYS A 1 947 ? -2.656 24.592 19.056 1.00 94.12 947 LYS A CA 1
ATOM 7173 C C . LYS A 1 947 ? -1.580 23.503 19.116 1.00 94.12 947 LYS A C 1
ATOM 7175 O O . LYS A 1 947 ? -0.540 23.682 18.489 1.00 94.12 947 LYS A O 1
ATOM 7180 N N . ILE A 1 948 ? -1.821 22.399 19.829 1.00 92.62 948 ILE A N 1
ATOM 7181 C CA . ILE A 1 948 ? -0.913 21.236 19.867 1.00 92.62 948 ILE A CA 1
ATOM 7182 C C . ILE A 1 948 ? -0.761 20.661 18.455 1.00 92.62 948 ILE A C 1
ATOM 7184 O O . ILE A 1 948 ? 0.351 20.596 17.940 1.00 92.62 948 ILE A O 1
ATOM 7188 N N . LEU A 1 949 ? -1.879 20.354 17.785 1.00 92.75 949 LEU A N 1
ATOM 7189 C CA . LEU A 1 949 ? -1.883 19.842 16.411 1.00 92.75 949 LEU A CA 1
ATOM 7190 C C . LEU A 1 949 ? -1.170 20.791 15.435 1.00 92.75 949 LEU A C 1
ATOM 7192 O O . LEU A 1 949 ? -0.388 20.333 14.609 1.00 92.75 949 LEU A O 1
ATOM 7196 N N . ALA A 1 950 ? -1.394 22.106 15.536 1.00 93.81 950 ALA A N 1
ATOM 7197 C CA . ALA A 1 950 ? -0.722 23.086 14.681 1.00 93.81 950 ALA A CA 1
ATOM 7198 C C . ALA A 1 950 ? 0.789 23.214 14.961 1.00 93.81 950 ALA A C 1
ATOM 7200 O O . ALA A 1 950 ? 1.546 23.496 14.034 1.00 93.81 950 ALA A O 1
ATOM 7201 N N . GLY A 1 951 ? 1.234 23.011 16.206 1.00 94.38 951 GLY A N 1
ATOM 7202 C CA . GLY A 1 951 ? 2.654 22.983 16.567 1.00 94.38 951 GLY A CA 1
ATOM 7203 C C . GLY A 1 951 ? 3.360 21.738 16.028 1.00 94.38 951 GLY A C 1
ATOM 7204 O O . GLY A 1 951 ? 4.365 21.857 15.326 1.00 94.38 951 GLY A O 1
ATOM 7205 N N . ASP A 1 952 ? 2.782 20.563 16.285 1.00 95.19 952 ASP A N 1
ATOM 7206 C CA . ASP A 1 952 ? 3.307 19.271 15.833 1.00 95.19 952 ASP A CA 1
ATOM 7207 C C . ASP A 1 952 ? 3.326 19.190 14.277 1.00 95.19 952 ASP A C 1
ATOM 7209 O O . ASP A 1 952 ? 4.303 18.719 13.683 1.00 95.19 952 ASP A O 1
ATOM 7213 N N . GLU A 1 953 ? 2.301 19.742 13.603 1.00 94.75 953 GLU A N 1
ATOM 7214 C CA . GLU A 1 953 ? 2.239 19.945 12.140 1.00 94.75 953 GLU A CA 1
ATOM 7215 C C . GLU A 1 953 ? 3.346 20.887 11.633 1.00 94.75 953 GLU A C 1
ATOM 7217 O O . GLU A 1 953 ? 4.026 20.575 10.652 1.00 94.75 953 GLU A O 1
ATOM 7222 N N . ALA A 1 954 ? 3.545 22.041 12.280 1.00 94.94 954 ALA A N 1
ATOM 7223 C CA . ALA A 1 954 ? 4.534 23.028 11.848 1.00 94.94 954 ALA A CA 1
ATOM 7224 C C . ALA A 1 954 ? 5.976 22.508 11.977 1.00 94.94 954 ALA A C 1
ATOM 7226 O O . ALA A 1 954 ? 6.785 22.744 11.077 1.00 94.94 954 ALA A O 1
ATOM 7227 N N . GLN A 1 955 ? 6.285 21.762 13.046 1.00 94.56 955 GLN A N 1
ATOM 7228 C CA . GLN A 1 955 ? 7.580 21.095 13.214 1.00 94.56 955 GLN A CA 1
ATOM 7229 C C . GLN A 1 955 ? 7.838 20.095 12.077 1.00 94.56 955 GLN A C 1
ATOM 7231 O O . GLN A 1 955 ? 8.904 20.133 11.458 1.00 94.56 955 GLN A O 1
ATOM 7236 N N . PHE A 1 956 ? 6.853 19.245 11.764 1.00 96.75 956 PHE A N 1
ATOM 7237 C CA . PHE A 1 956 ? 6.975 18.259 10.689 1.00 96.75 956 PHE A CA 1
ATOM 7238 C C . PHE A 1 956 ? 7.182 18.908 9.324 1.00 96.75 956 PHE A C 1
ATOM 7240 O O . PHE A 1 956 ? 8.114 18.574 8.590 1.00 96.75 956 PHE A O 1
ATOM 7247 N N . LEU A 1 957 ? 6.323 19.868 8.983 1.00 96.44 957 LEU A N 1
ATOM 7248 C CA . LEU A 1 957 ? 6.348 20.479 7.664 1.00 96.44 957 LEU A CA 1
ATOM 7249 C C . LEU A 1 957 ? 7.577 21.358 7.443 1.00 96.44 957 LEU A C 1
ATOM 7251 O O . LEU A 1 957 ? 8.029 21.433 6.307 1.00 96.44 957 LEU A O 1
ATOM 7255 N N . ALA A 1 958 ? 8.190 21.927 8.486 1.00 96.56 958 ALA A N 1
ATOM 7256 C CA . ALA A 1 958 ? 9.501 22.567 8.365 1.00 96.56 958 ALA A CA 1
ATOM 7257 C C . ALA A 1 958 ? 10.602 21.575 7.929 1.00 96.56 958 ALA A C 1
ATOM 7259 O O . ALA A 1 958 ? 11.437 21.914 7.090 1.00 96.56 958 ALA A O 1
ATOM 7260 N N . ALA A 1 959 ? 10.579 20.335 8.431 1.00 97.25 959 ALA A N 1
ATOM 7261 C CA . ALA A 1 959 ? 11.544 19.298 8.059 1.00 97.25 959 ALA A CA 1
ATOM 7262 C C . ALA A 1 959 ? 11.263 18.683 6.670 1.00 97.25 959 ALA A C 1
ATOM 7264 O O . ALA A 1 959 ? 12.195 18.410 5.905 1.00 97.25 959 ALA A O 1
ATOM 7265 N N . VAL A 1 960 ? 9.987 18.526 6.290 1.00 97.88 960 VAL A N 1
ATOM 7266 C CA . VAL A 1 960 ? 9.588 18.170 4.911 1.00 97.88 960 VAL A CA 1
ATOM 7267 C C . VAL A 1 960 ? 10.021 19.262 3.929 1.00 97.88 960 VAL A C 1
ATOM 7269 O O . VAL A 1 960 ? 10.591 18.964 2.883 1.00 97.88 960 VAL A O 1
ATOM 7272 N N . GLU A 1 961 ? 9.810 20.529 4.274 1.00 97.12 961 GLU A N 1
ATOM 7273 C CA . GLU A 1 961 ? 10.205 21.692 3.479 1.00 97.12 961 GLU A CA 1
ATOM 7274 C C . GLU A 1 961 ? 11.735 21.775 3.323 1.00 97.12 961 GLU A C 1
ATOM 7276 O O . GLU A 1 961 ? 12.230 21.935 2.209 1.00 97.12 961 GLU A O 1
ATOM 7281 N N . GLN A 1 962 ? 12.506 21.546 4.393 1.00 97.56 962 GLN A N 1
ATOM 7282 C CA . GLN A 1 962 ? 13.974 21.516 4.332 1.00 97.56 962 GLN A CA 1
ATOM 7283 C C . GLN A 1 962 ? 14.524 20.356 3.479 1.00 97.56 962 GLN A C 1
ATOM 7285 O O . GLN A 1 962 ? 15.528 20.532 2.788 1.00 97.56 962 GLN A O 1
ATOM 7290 N N . SER A 1 963 ? 13.891 19.178 3.515 1.00 97.94 963 SER A N 1
ATOM 7291 C CA . SER A 1 963 ? 14.349 17.990 2.772 1.00 97.94 963 SER A CA 1
ATOM 7292 C C . SER A 1 963 ? 13.894 17.967 1.307 1.00 97.94 963 SER A C 1
ATOM 7294 O O . SER A 1 963 ? 14.644 17.503 0.448 1.00 97.94 963 SER A O 1
ATOM 7296 N N . THR A 1 964 ? 12.703 18.483 0.989 1.00 98.06 964 THR A N 1
ATOM 7297 C CA . THR A 1 964 ? 12.120 18.424 -0.369 1.00 98.06 964 THR A CA 1
ATOM 7298 C C . THR A 1 964 ? 12.224 19.735 -1.152 1.00 98.06 964 THR A C 1
ATOM 7300 O O . THR A 1 964 ? 12.328 19.707 -2.383 1.00 98.06 964 THR A O 1
ATOM 7303 N N . GLY A 1 965 ? 12.248 20.881 -0.464 1.00 96.19 965 GLY A N 1
ATOM 7304 C CA . GLY A 1 965 ? 12.289 22.223 -1.051 1.00 96.19 965 GLY A CA 1
ATOM 7305 C C . GLY A 1 965 ? 13.371 22.430 -2.122 1.00 96.19 965 GLY A C 1
ATOM 7306 O O . GLY A 1 965 ? 13.031 22.965 -3.179 1.00 96.19 965 GLY A O 1
ATOM 7307 N N . PRO A 1 966 ? 14.623 21.950 -1.948 1.00 96.25 966 PRO A N 1
ATOM 7308 C CA . PRO A 1 966 ? 15.679 22.073 -2.962 1.00 96.25 966 PRO A CA 1
ATOM 7309 C C . PRO A 1 966 ? 15.344 21.478 -4.342 1.00 96.25 966 PRO A C 1
ATOM 7311 O O . PRO A 1 966 ? 15.901 21.920 -5.343 1.00 96.25 966 PRO A O 1
ATOM 7314 N N . PHE A 1 967 ? 14.416 20.516 -4.416 1.00 96.94 967 PHE A N 1
ATOM 7315 C CA . PHE A 1 967 ? 13.992 19.869 -5.667 1.00 96.94 967 PHE A CA 1
ATOM 7316 C C . PHE A 1 967 ? 12.581 20.284 -6.113 1.00 96.94 967 PHE A C 1
ATOM 7318 O O . PHE A 1 967 ? 12.288 20.347 -7.313 1.00 96.94 967 PHE A O 1
ATOM 7325 N N . LEU A 1 968 ? 11.696 20.582 -5.156 1.00 95.44 968 LEU A N 1
ATOM 7326 C CA . LEU A 1 968 ? 10.308 20.951 -5.437 1.00 95.44 968 LEU A CA 1
ATOM 7327 C C . LEU A 1 968 ? 10.115 22.452 -5.668 1.00 95.44 968 LEU A C 1
ATOM 7329 O O . LEU A 1 968 ? 9.267 22.814 -6.474 1.00 95.44 968 LEU A O 1
ATOM 7333 N N . ARG A 1 969 ? 10.908 23.337 -5.059 1.00 94.19 969 ARG A N 1
ATOM 7334 C CA . ARG A 1 969 ? 10.684 24.796 -5.089 1.00 94.19 969 ARG A CA 1
ATOM 7335 C C . ARG A 1 969 ? 11.675 25.533 -5.981 1.00 94.19 969 ARG A C 1
ATOM 7337 O O . ARG A 1 969 ? 12.332 26.494 -5.580 1.00 94.19 969 ARG A O 1
ATOM 7344 N N . VAL A 1 970 ? 11.747 25.077 -7.226 1.00 92.56 970 VAL A N 1
ATOM 7345 C CA . VAL A 1 970 ? 12.599 25.638 -8.280 1.00 92.56 970 VAL A CA 1
ATOM 7346 C C . VAL A 1 970 ? 11.758 26.219 -9.420 1.00 92.56 970 VAL A C 1
ATOM 7348 O O . VAL A 1 970 ? 10.600 25.847 -9.605 1.00 92.56 970 VAL A O 1
ATOM 7351 N N . GLY A 1 971 ? 12.332 27.150 -10.188 1.00 91.38 971 GLY A N 1
ATOM 7352 C CA . GLY A 1 971 ? 11.629 27.821 -11.286 1.00 91.38 971 GLY A CA 1
ATOM 7353 C C . GLY A 1 971 ? 10.346 28.520 -10.821 1.00 91.38 971 GLY A C 1
ATOM 7354 O O . GLY A 1 971 ? 10.345 29.216 -9.803 1.00 91.38 971 GLY A O 1
ATOM 7355 N N . ALA A 1 972 ? 9.248 28.306 -11.552 1.00 87.56 972 ALA A N 1
ATOM 7356 C CA . ALA A 1 972 ? 7.930 28.862 -11.233 1.00 87.56 972 ALA A CA 1
ATOM 7357 C C . ALA A 1 972 ? 7.388 28.413 -9.859 1.00 87.56 972 ALA A C 1
ATOM 7359 O O . ALA A 1 972 ? 6.658 29.157 -9.209 1.00 87.56 972 ALA A O 1
ATOM 7360 N N . ASP A 1 973 ? 7.785 27.233 -9.373 1.00 90.75 973 ASP A N 1
ATOM 7361 C CA . ASP A 1 973 ? 7.276 26.663 -8.122 1.00 90.75 973 ASP A CA 1
ATOM 7362 C C . ASP A 1 973 ? 7.958 27.227 -6.857 1.00 90.75 973 ASP A C 1
ATOM 7364 O O . ASP A 1 973 ? 7.628 26.826 -5.743 1.00 90.75 973 ASP A O 1
ATOM 7368 N N . LYS A 1 974 ? 8.908 28.168 -6.977 1.00 91.56 974 LYS A N 1
ATOM 7369 C CA . LYS A 1 974 ? 9.700 28.691 -5.841 1.00 91.56 974 LYS A CA 1
ATOM 7370 C C . LYS A 1 974 ? 8.849 29.246 -4.685 1.00 91.56 974 LYS A C 1
ATOM 7372 O O . LYS A 1 974 ? 9.222 29.119 -3.515 1.00 91.56 974 LYS A O 1
ATOM 7377 N N . GLY A 1 975 ? 7.693 29.838 -4.989 1.00 89.12 975 GLY A N 1
ATOM 7378 C CA . GLY A 1 975 ? 6.743 30.351 -3.991 1.00 89.12 975 GLY A CA 1
ATOM 7379 C C . GLY A 1 975 ? 5.800 29.302 -3.383 1.00 89.12 975 GLY A C 1
ATOM 7380 O O . GLY A 1 975 ? 5.150 29.589 -2.382 1.00 89.12 975 GLY A O 1
ATOM 7381 N N . LYS A 1 976 ? 5.711 28.101 -3.963 1.00 89.75 976 LYS A N 1
ATOM 7382 C CA . LYS A 1 976 ? 4.741 27.065 -3.589 1.00 89.75 976 LYS A CA 1
ATOM 7383 C C . LYS A 1 976 ? 5.244 26.256 -2.378 1.00 89.75 976 LYS A C 1
ATOM 7385 O O . LYS A 1 976 ? 6.384 25.806 -2.419 1.00 89.75 976 LYS A O 1
ATOM 7390 N N . PRO A 1 977 ? 4.449 26.041 -1.313 1.00 89.25 977 PRO A N 1
ATOM 7391 C CA . PRO A 1 977 ? 4.890 25.275 -0.144 1.00 89.25 977 PRO A CA 1
ATOM 7392 C C . PRO A 1 977 ? 4.934 23.769 -0.441 1.00 89.25 977 PRO A C 1
ATOM 7394 O O . PRO A 1 977 ? 4.124 23.269 -1.226 1.00 89.25 977 PRO A O 1
ATOM 7397 N N . ALA A 1 978 ? 5.816 23.022 0.234 1.00 87.69 978 ALA A N 1
ATOM 7398 C CA . ALA A 1 978 ? 5.981 21.578 0.018 1.00 87.69 978 ALA A CA 1
ATOM 7399 C C . ALA A 1 978 ? 4.667 20.771 0.153 1.00 87.69 978 ALA A C 1
ATOM 7401 O O . ALA A 1 978 ? 4.449 19.813 -0.588 1.00 87.69 978 ALA A O 1
ATOM 7402 N N . ARG A 1 979 ? 3.741 21.203 1.025 1.00 88.00 979 ARG A N 1
ATOM 7403 C CA . ARG A 1 979 ? 2.428 20.554 1.220 1.00 88.00 979 ARG A CA 1
ATOM 7404 C C . ARG A 1 979 ? 1.487 20.593 0.001 1.00 88.00 979 ARG A C 1
ATOM 7406 O O . ARG A 1 979 ? 0.543 19.817 -0.047 1.00 88.00 979 ARG A O 1
ATOM 7413 N N . ASP A 1 980 ? 1.717 21.462 -0.987 1.00 88.12 980 ASP A N 1
ATOM 7414 C CA . ASP A 1 980 ? 0.875 21.556 -2.198 1.00 88.12 980 ASP A CA 1
ATOM 7415 C C . ASP A 1 980 ? 1.405 20.714 -3.383 1.00 88.12 980 ASP A C 1
ATOM 7417 O O . ASP A 1 980 ? 0.933 20.839 -4.519 1.00 88.12 980 ASP A O 1
ATOM 7421 N N . PHE A 1 981 ? 2.392 19.847 -3.149 1.00 90.75 981 PHE A N 1
ATOM 7422 C CA . PHE A 1 981 ? 2.857 18.830 -4.100 1.00 90.75 981 PHE A CA 1
ATOM 7423 C C . PHE A 1 981 ? 2.313 17.433 -3.727 1.00 90.75 981 PHE A C 1
ATOM 7425 O O . PHE A 1 981 ? 1.959 17.205 -2.560 1.00 90.75 981 PHE A O 1
ATOM 7432 N N . PRO A 1 982 ? 2.241 16.482 -4.683 1.00 90.12 982 PRO A N 1
ATOM 7433 C CA . PRO A 1 982 ? 2.042 15.064 -4.373 1.00 90.12 982 PRO A CA 1
ATOM 7434 C C . PRO A 1 982 ? 3.063 14.576 -3.338 1.00 90.12 982 PRO A C 1
ATOM 7436 O O . PRO A 1 982 ? 4.178 15.093 -3.275 1.00 90.12 982 PRO A O 1
ATOM 7439 N N . GLU A 1 983 ? 2.691 13.596 -2.513 1.00 92.19 983 GLU A N 1
ATOM 7440 C CA . GLU A 1 983 ? 3.615 13.024 -1.529 1.00 92.19 983 GLU A CA 1
ATOM 7441 C C . GLU A 1 983 ? 4.708 12.240 -2.290 1.00 92.19 983 GLU A C 1
ATOM 7443 O O . GLU A 1 983 ? 4.383 11.276 -2.992 1.00 92.19 983 GLU A O 1
ATOM 7448 N N . PRO A 1 984 ? 5.986 12.664 -2.248 1.00 95.44 984 PRO A N 1
ATOM 7449 C CA . PRO A 1 984 ? 6.962 12.242 -3.251 1.00 95.44 984 PRO A CA 1
ATOM 7450 C C . PRO A 1 984 ? 7.433 10.788 -3.118 1.00 95.44 984 PRO A C 1
ATOM 7452 O O . PRO A 1 984 ? 7.867 10.214 -4.114 1.00 95.44 984 PRO A O 1
ATOM 7455 N N . ILE A 1 985 ? 7.359 10.182 -1.929 1.00 96.06 985 ILE A N 1
ATOM 7456 C CA . ILE A 1 985 ? 7.796 8.794 -1.713 1.00 96.06 985 ILE A CA 1
ATOM 7457 C C . ILE A 1 985 ? 6.766 7.844 -2.330 1.00 96.06 985 ILE A C 1
ATOM 7459 O O . ILE A 1 985 ? 7.071 7.064 -3.229 1.00 96.06 985 ILE A O 1
ATOM 7463 N N . THR A 1 986 ? 5.516 7.971 -1.899 1.00 90.31 986 THR A N 1
ATOM 7464 C CA . THR A 1 986 ? 4.401 7.091 -2.268 1.00 90.31 986 THR A CA 1
ATOM 7465 C C . THR A 1 986 ? 3.934 7.296 -3.707 1.00 90.31 986 THR A C 1
ATOM 7467 O O . THR A 1 986 ? 3.516 6.334 -4.351 1.00 90.31 986 THR A O 1
ATOM 7470 N N . THR A 1 987 ? 4.077 8.505 -4.265 1.00 89.94 987 THR A N 1
ATOM 7471 C CA . THR A 1 987 ? 3.838 8.756 -5.700 1.00 89.94 987 THR A CA 1
ATOM 7472 C C . THR A 1 987 ? 4.797 7.934 -6.568 1.00 89.94 987 THR A C 1
ATOM 7474 O O . THR A 1 987 ? 4.367 7.270 -7.510 1.00 89.94 987 THR A O 1
ATOM 7477 N N . ILE A 1 988 ? 6.089 7.915 -6.226 1.00 94.06 988 ILE A N 1
ATOM 7478 C CA . ILE A 1 988 ? 7.110 7.207 -7.011 1.00 94.06 988 ILE A CA 1
ATOM 7479 C C . ILE A 1 988 ? 7.123 5.701 -6.709 1.00 94.06 988 ILE A C 1
ATOM 7481 O O . ILE A 1 988 ? 7.324 4.909 -7.625 1.00 94.06 988 ILE A O 1
ATOM 7485 N N . ALA A 1 989 ? 6.797 5.282 -5.483 1.00 92.38 989 ALA A N 1
ATOM 7486 C CA . ALA A 1 989 ? 6.569 3.874 -5.150 1.00 92.38 989 ALA A CA 1
ATOM 7487 C C . ALA A 1 989 ? 5.386 3.272 -5.943 1.00 92.38 989 ALA A C 1
ATOM 7489 O O . ALA A 1 989 ? 5.498 2.182 -6.505 1.00 92.38 989 ALA A O 1
ATOM 7490 N N . ARG A 1 990 ? 4.273 4.011 -6.086 1.00 86.31 990 ARG A N 1
ATOM 7491 C CA . ARG A 1 990 ? 3.154 3.624 -6.969 1.00 86.31 990 ARG A CA 1
ATOM 7492 C C . ARG A 1 990 ? 3.574 3.541 -8.438 1.00 86.31 990 ARG A C 1
ATOM 7494 O O . ARG A 1 990 ? 3.185 2.596 -9.116 1.00 86.31 990 ARG A O 1
ATOM 7501 N N . LEU A 1 991 ? 4.364 4.503 -8.923 1.00 88.00 991 LEU A N 1
ATOM 7502 C CA . LEU A 1 991 ? 4.899 4.507 -10.290 1.00 88.00 991 LEU A CA 1
ATOM 7503 C C . LEU A 1 991 ? 5.811 3.295 -10.551 1.00 88.00 991 LEU A C 1
ATOM 7505 O O . LEU A 1 991 ? 5.690 2.657 -11.594 1.00 88.00 991 LEU A O 1
ATOM 7509 N N . TYR A 1 992 ? 6.670 2.941 -9.590 1.00 92.31 992 TYR A N 1
ATOM 7510 C CA . TYR A 1 992 ? 7.519 1.748 -9.633 1.00 92.31 992 TYR A CA 1
ATOM 7511 C C . TYR A 1 992 ? 6.697 0.455 -9.735 1.00 92.31 992 TYR A C 1
ATOM 7513 O O . TYR A 1 992 ? 6.995 -0.403 -10.567 1.00 92.31 992 TYR A O 1
ATOM 7521 N N . GLN A 1 993 ? 5.638 0.338 -8.929 1.00 87.81 993 GLN A N 1
ATOM 7522 C CA . GLN A 1 993 ? 4.771 -0.844 -8.856 1.00 87.81 993 GLN A CA 1
ATOM 7523 C C . GLN A 1 993 ? 3.800 -1.009 -10.046 1.00 87.81 993 GLN A C 1
ATOM 7525 O O . GLN A 1 993 ? 3.075 -2.005 -10.097 1.00 87.81 993 GLN A O 1
ATOM 7530 N N . LYS A 1 994 ? 3.772 -0.087 -11.022 1.00 86.62 994 LYS A N 1
ATOM 7531 C CA . LYS A 1 994 ? 2.978 -0.265 -12.251 1.00 86.62 994 LYS A CA 1
ATOM 7532 C C . LYS A 1 994 ? 3.516 -1.406 -13.127 1.00 86.62 994 LYS A C 1
ATOM 7534 O O . LYS A 1 994 ? 4.719 -1.649 -13.218 1.00 86.62 994 LYS A O 1
ATOM 7539 N N . ASP A 1 995 ? 2.592 -2.058 -13.830 1.00 89.06 995 ASP A N 1
ATOM 7540 C CA . ASP A 1 995 ? 2.875 -2.951 -14.956 1.00 89.06 995 ASP A CA 1
ATOM 7541 C C . ASP A 1 995 ? 3.764 -2.261 -16.006 1.00 89.06 995 ASP A C 1
ATOM 7543 O O . ASP A 1 995 ? 3.535 -1.107 -16.376 1.00 89.06 995 ASP A O 1
ATOM 7547 N N . MET A 1 996 ? 4.748 -2.986 -16.536 1.00 92.94 996 MET A N 1
ATOM 7548 C CA . MET A 1 996 ? 5.706 -2.461 -17.510 1.00 92.94 996 MET A CA 1
ATOM 7549 C C . MET A 1 996 ? 5.338 -2.863 -18.935 1.00 92.94 996 MET A C 1
ATOM 7551 O O . MET A 1 996 ? 5.242 -4.052 -19.237 1.00 92.94 996 MET A O 1
ATOM 7555 N N . GLY A 1 997 ? 5.194 -1.886 -19.829 1.00 92.69 997 GLY A N 1
ATOM 7556 C CA . GLY A 1 997 ? 5.162 -2.115 -21.268 1.00 92.69 997 GLY A CA 1
ATOM 7557 C C . GLY A 1 997 ? 6.567 -2.138 -21.876 1.00 92.69 997 GLY A C 1
ATOM 7558 O O . GLY A 1 997 ? 7.589 -2.084 -21.191 1.00 92.69 997 GLY A O 1
ATOM 7559 N N . ALA A 1 998 ? 6.631 -2.204 -23.206 1.00 92.81 998 ALA A N 1
ATOM 7560 C CA . ALA A 1 998 ? 7.901 -2.307 -23.924 1.00 92.81 998 ALA A CA 1
ATOM 7561 C C . ALA A 1 998 ? 8.801 -1.054 -23.807 1.00 92.81 998 ALA A C 1
ATOM 7563 O O . ALA A 1 998 ? 10.011 -1.172 -23.981 1.00 92.81 998 ALA A O 1
ATOM 7564 N N . ASP A 1 999 ? 8.252 0.132 -23.515 1.00 90.12 999 ASP A N 1
ATOM 7565 C CA . ASP A 1 999 ? 9.053 1.348 -23.284 1.00 90.12 999 ASP A CA 1
ATOM 7566 C C . ASP A 1 999 ? 9.658 1.368 -21.873 1.00 90.12 999 ASP A C 1
ATOM 7568 O O . ASP A 1 999 ? 10.824 1.726 -21.709 1.00 90.12 999 ASP A O 1
ATOM 7572 N N . GLU A 1 1000 ? 8.909 0.913 -20.866 1.00 92.94 1000 GLU A N 1
ATOM 7573 C CA . GLU A 1 1000 ? 9.411 0.720 -19.507 1.00 92.94 1000 GLU A CA 1
ATOM 7574 C C . GLU A 1 1000 ? 10.539 -0.320 -19.480 1.00 92.94 1000 GLU A C 1
ATOM 7576 O O . GLU A 1 1000 ? 11.630 -0.034 -18.990 1.00 92.94 1000 GLU A O 1
ATOM 7581 N N . VAL A 1 1001 ? 10.324 -1.503 -20.070 1.00 95.12 1001 VAL A N 1
ATOM 7582 C CA . VAL A 1 1001 ? 11.341 -2.571 -20.104 1.00 95.12 1001 VAL A CA 1
ATOM 7583 C C . VAL A 1 1001 ? 12.562 -2.173 -20.947 1.00 95.12 1001 VAL A C 1
ATOM 7585 O O . VAL A 1 1001 ? 13.682 -2.571 -20.626 1.00 95.12 1001 VAL A O 1
ATOM 7588 N N . ALA A 1 1002 ? 12.403 -1.331 -21.975 1.00 93.69 1002 ALA A N 1
ATOM 7589 C CA . ALA A 1 1002 ? 13.546 -0.767 -22.694 1.00 93.69 1002 ALA A CA 1
ATOM 7590 C C . ALA A 1 1002 ? 14.402 0.125 -21.774 1.00 93.69 1002 ALA A C 1
ATOM 7592 O O . ALA A 1 1002 ? 15.624 -0.034 -21.738 1.00 93.69 1002 ALA A O 1
ATOM 7593 N N . ALA A 1 1003 ? 13.774 0.995 -20.974 1.00 92.81 1003 ALA A N 1
ATOM 7594 C CA . ALA A 1 1003 ? 14.468 1.858 -20.017 1.00 92.81 1003 ALA A CA 1
ATOM 7595 C C . ALA A 1 1003 ? 15.138 1.074 -18.866 1.00 92.81 1003 ALA A C 1
ATOM 7597 O O . ALA A 1 1003 ? 16.245 1.422 -18.451 1.00 92.81 1003 ALA A O 1
ATOM 7598 N N . GLU A 1 1004 ? 14.522 -0.012 -18.385 1.00 93.00 1004 GLU A N 1
ATOM 7599 C CA . GLU A 1 1004 ? 15.115 -0.948 -17.408 1.00 93.00 1004 GLU A CA 1
ATOM 7600 C C . GLU A 1 1004 ? 16.420 -1.576 -17.941 1.00 93.00 1004 GLU A C 1
ATOM 7602 O O . GLU A 1 1004 ? 17.419 -1.703 -17.225 1.00 93.00 1004 GLU A O 1
ATOM 7607 N N . LEU A 1 1005 ? 16.428 -1.943 -19.226 1.00 92.81 1005 LEU A N 1
ATOM 7608 C CA . LEU A 1 1005 ? 17.545 -2.611 -19.899 1.00 92.81 1005 LEU A CA 1
ATOM 7609 C C . LEU A 1 1005 ? 18.564 -1.651 -20.537 1.00 92.81 1005 LEU A C 1
ATOM 7611 O O . LEU A 1 1005 ? 19.488 -2.114 -21.205 1.00 92.81 1005 LEU A O 1
ATOM 7615 N N . GLY A 1 1006 ? 18.424 -0.335 -20.339 1.00 89.25 1006 GLY A N 1
ATOM 7616 C CA . GLY A 1 1006 ? 19.328 0.673 -20.910 1.00 89.25 1006 GLY A CA 1
ATOM 7617 C C . GLY A 1 1006 ? 19.247 0.801 -22.439 1.00 89.25 1006 GLY A C 1
ATOM 7618 O O . GLY A 1 1006 ? 20.202 1.251 -23.070 1.00 89.25 1006 GLY A O 1
ATOM 7619 N N . MET A 1 1007 ? 18.135 0.381 -23.047 1.00 89.81 1007 MET A N 1
ATOM 7620 C CA . MET A 1 1007 ? 17.890 0.469 -24.489 1.00 89.81 1007 MET A CA 1
ATOM 7621 C C . MET A 1 1007 ? 17.275 1.826 -24.865 1.00 89.81 1007 MET A C 1
ATOM 7623 O O . MET A 1 1007 ? 16.543 2.426 -24.082 1.00 89.81 1007 MET A O 1
ATOM 7627 N N . ALA A 1 1008 ? 17.546 2.305 -26.083 1.00 84.56 1008 ALA A N 1
ATOM 7628 C CA . ALA A 1 1008 ? 17.088 3.622 -26.539 1.00 84.56 1008 ALA A CA 1
ATOM 7629 C C . ALA A 1 1008 ? 15.558 3.720 -26.738 1.00 84.56 1008 ALA A C 1
ATOM 7631 O O . ALA A 1 1008 ? 14.968 4.782 -26.518 1.00 84.56 1008 ALA A O 1
ATOM 7632 N N . ASP A 1 1009 ? 14.910 2.628 -27.159 1.00 87.88 1009 ASP A N 1
ATOM 7633 C CA . ASP A 1 1009 ? 13.464 2.570 -27.371 1.00 87.88 1009 ASP A CA 1
ATOM 7634 C C . ASP A 1 1009 ? 12.882 1.142 -27.300 1.00 87.88 1009 ASP A C 1
ATOM 7636 O O . ASP A 1 1009 ? 13.590 0.130 -27.308 1.00 87.88 1009 ASP A O 1
ATOM 7640 N N . ALA A 1 1010 ? 11.548 1.075 -27.266 1.00 90.69 1010 ALA A N 1
ATOM 7641 C CA . ALA A 1 1010 ? 10.771 -0.159 -27.322 1.00 90.69 1010 ALA A CA 1
ATOM 7642 C C . ALA A 1 1010 ? 10.852 -0.920 -28.659 1.00 90.69 1010 ALA A C 1
ATOM 7644 O O . ALA A 1 1010 ? 10.356 -2.045 -28.741 1.00 90.69 1010 ALA A O 1
ATOM 7645 N N . LYS A 1 1011 ? 11.400 -0.336 -29.733 1.00 91.25 1011 LYS A N 1
ATOM 7646 C CA . LYS A 1 1011 ? 11.571 -1.039 -31.012 1.00 91.25 1011 LYS A CA 1
ATOM 7647 C C . LYS A 1 1011 ? 12.793 -1.950 -30.922 1.00 91.25 1011 LYS A C 1
ATOM 7649 O O . LYS A 1 1011 ? 12.650 -3.150 -31.130 1.00 91.25 1011 LYS A O 1
ATOM 7654 N N . GLY A 1 1012 ? 13.939 -1.413 -30.500 1.00 90.75 1012 GLY A N 1
ATOM 7655 C CA . GLY A 1 1012 ? 15.161 -2.188 -30.275 1.00 90.75 1012 GLY A CA 1
ATOM 7656 C C . GLY A 1 1012 ? 14.955 -3.349 -29.296 1.00 90.75 1012 GLY A C 1
ATOM 7657 O O . GLY A 1 1012 ? 15.492 -4.434 -29.513 1.00 90.75 1012 GLY A O 1
ATOM 7658 N N . LEU A 1 1013 ? 14.102 -3.170 -28.278 1.00 93.44 1013 LEU A N 1
ATOM 7659 C CA . LEU A 1 1013 ? 13.685 -4.262 -27.396 1.00 93.44 1013 LEU A CA 1
ATOM 7660 C C . LEU A 1 1013 ? 12.891 -5.356 -28.133 1.00 93.44 1013 LEU A C 1
ATOM 7662 O O . LEU A 1 1013 ? 13.217 -6.533 -27.996 1.00 93.44 1013 LEU A O 1
ATOM 7666 N N . ARG A 1 1014 ? 11.858 -5.000 -28.909 1.00 93.69 1014 ARG A N 1
ATOM 7667 C CA . ARG A 1 1014 ? 11.031 -5.982 -29.641 1.00 93.69 1014 ARG A CA 1
ATOM 7668 C C . ARG A 1 1014 ? 11.822 -6.735 -30.706 1.00 93.69 1014 ARG A C 1
ATOM 7670 O O . ARG A 1 1014 ? 11.655 -7.947 -30.831 1.00 93.69 1014 ARG A O 1
ATOM 7677 N N . ASP A 1 1015 ? 12.701 -6.037 -31.419 1.00 92.12 1015 ASP A N 1
ATOM 7678 C CA . ASP A 1 1015 ? 13.628 -6.641 -32.375 1.00 92.12 1015 ASP A CA 1
ATOM 7679 C C . ASP A 1 1015 ? 14.550 -7.639 -31.633 1.00 92.12 1015 ASP A C 1
ATOM 7681 O O . ASP A 1 1015 ? 14.647 -8.807 -32.007 1.00 92.12 1015 ASP A O 1
ATOM 7685 N N . ARG A 1 1016 ? 15.107 -7.253 -30.472 1.00 91.75 1016 ARG A N 1
ATOM 7686 C CA . ARG A 1 1016 ? 15.954 -8.135 -29.647 1.00 91.75 1016 ARG A CA 1
ATOM 7687 C C . ARG A 1 1016 ? 15.224 -9.347 -29.052 1.00 91.75 1016 ARG A C 1
ATOM 7689 O O . ARG A 1 1016 ? 15.853 -10.392 -28.895 1.00 91.75 1016 ARG A O 1
ATOM 7696 N N . ILE A 1 1017 ? 13.938 -9.228 -28.713 1.00 93.00 1017 ILE A N 1
ATOM 7697 C CA . ILE A 1 1017 ? 13.097 -10.348 -28.243 1.00 93.00 1017 ILE A CA 1
ATOM 7698 C C . ILE A 1 1017 ? 12.844 -11.344 -29.380 1.00 93.00 1017 ILE A C 1
ATOM 7700 O O . ILE A 1 1017 ? 12.922 -12.552 -29.158 1.00 93.00 1017 ILE A O 1
ATOM 7704 N N . ARG A 1 1018 ? 12.593 -10.849 -30.598 1.00 90.56 1018 ARG A N 1
ATOM 7705 C CA . ARG A 1 1018 ? 12.405 -11.670 -31.804 1.00 90.56 1018 ARG A CA 1
ATOM 7706 C C . ARG A 1 1018 ? 13.664 -12.462 -32.158 1.00 90.56 1018 ARG A C 1
ATOM 7708 O O . ARG A 1 1018 ? 13.576 -13.655 -32.434 1.00 90.56 1018 ARG A O 1
ATOM 7715 N N . ASP A 1 1019 ? 14.822 -11.810 -32.083 1.00 92.50 1019 ASP A N 1
ATOM 7716 C CA . ASP A 1 1019 ? 16.117 -12.402 -32.433 1.00 92.50 1019 ASP A CA 1
ATOM 7717 C C . ASP A 1 1019 ? 16.690 -13.330 -31.343 1.00 92.50 1019 ASP A C 1
ATOM 7719 O O . ASP A 1 1019 ? 17.631 -14.081 -31.603 1.00 92.50 1019 ASP A O 1
ATOM 7723 N N . ASN A 1 1020 ? 16.155 -13.297 -30.114 1.00 92.62 1020 ASN A N 1
ATOM 7724 C CA . ASN A 1 1020 ? 16.614 -14.144 -29.011 1.00 92.62 1020 ASN A CA 1
ATOM 7725 C C . ASN A 1 1020 ? 15.458 -14.905 -28.323 1.00 92.62 1020 ASN A C 1
ATOM 7727 O O . ASN A 1 1020 ? 14.901 -14.424 -27.330 1.00 92.62 1020 ASN A O 1
ATOM 7731 N N . PRO A 1 1021 ? 15.175 -16.155 -28.746 1.00 90.19 1021 PRO A N 1
ATOM 7732 C CA . PRO A 1 1021 ? 14.159 -17.013 -28.131 1.00 90.19 1021 PRO A CA 1
ATOM 7733 C C . PRO A 1 1021 ? 14.334 -17.283 -26.626 1.00 90.19 1021 PRO A C 1
ATOM 7735 O O . PRO A 1 1021 ? 13.372 -17.687 -25.970 1.00 90.19 1021 PRO A O 1
ATOM 7738 N N . ALA A 1 1022 ? 15.521 -17.062 -26.042 1.00 93.00 1022 ALA A N 1
ATOM 7739 C CA . ALA A 1 1022 ? 15.697 -17.149 -24.592 1.00 93.00 1022 ALA A CA 1
ATOM 7740 C C . ALA A 1 1022 ? 14.951 -16.025 -23.850 1.00 93.00 1022 ALA A C 1
ATOM 7742 O O . ALA A 1 1022 ? 14.424 -16.268 -22.770 1.00 93.00 1022 ALA A O 1
ATOM 7743 N N . LEU A 1 1023 ? 14.822 -14.831 -24.442 1.00 92.69 1023 LEU A N 1
ATOM 7744 C CA . LEU A 1 1023 ? 14.029 -13.738 -23.866 1.00 92.69 1023 LEU A CA 1
ATOM 7745 C C . LEU A 1 1023 ? 12.530 -14.066 -23.872 1.00 92.69 1023 LEU A C 1
ATOM 7747 O O . LEU A 1 1023 ? 11.841 -13.792 -22.893 1.00 92.69 1023 LEU A O 1
ATOM 7751 N N . GLY A 1 1024 ? 12.042 -14.737 -24.921 1.00 88.44 1024 GLY A N 1
ATOM 7752 C CA . GLY A 1 1024 ? 10.678 -15.273 -24.959 1.00 88.44 1024 GLY A CA 1
ATOM 7753 C C . GLY A 1 1024 ? 10.406 -16.269 -23.824 1.00 88.44 1024 GLY A C 1
ATOM 7754 O O . GLY A 1 1024 ? 9.377 -16.174 -23.161 1.00 88.44 1024 GLY A O 1
ATOM 7755 N N . LYS A 1 1025 ? 11.362 -17.165 -23.530 1.00 89.50 1025 LYS A N 1
ATOM 7756 C CA . LYS A 1 1025 ? 11.280 -18.116 -22.400 1.00 89.50 1025 LYS A CA 1
ATOM 7757 C C . LYS A 1 1025 ? 11.315 -17.450 -21.018 1.00 89.50 1025 LYS A C 1
ATOM 7759 O O . LYS A 1 1025 ? 10.818 -18.041 -20.067 1.00 89.50 1025 LYS A O 1
ATOM 7764 N N . LEU A 1 1026 ? 11.861 -16.238 -20.913 1.00 90.31 1026 LEU A N 1
ATOM 7765 C CA . LEU A 1 1026 ? 11.830 -15.402 -19.704 1.00 90.31 1026 LEU A CA 1
ATOM 7766 C C . LEU A 1 1026 ? 10.544 -14.549 -19.598 1.00 90.31 1026 LEU A C 1
ATOM 7768 O O . LEU A 1 1026 ? 10.467 -13.656 -18.762 1.00 90.31 1026 LEU A O 1
ATOM 7772 N N . GLY A 1 1027 ? 9.536 -14.803 -20.442 1.00 89.12 1027 GLY A N 1
ATOM 7773 C CA . GLY A 1 1027 ? 8.223 -14.147 -20.405 1.00 89.12 1027 GLY A CA 1
ATOM 7774 C C . GLY A 1 1027 ? 8.099 -12.884 -21.264 1.00 89.12 1027 GLY A C 1
ATOM 7775 O O . GLY A 1 1027 ? 6.986 -12.439 -21.532 1.00 89.12 1027 GLY A O 1
ATOM 7776 N N . LEU A 1 1028 ? 9.203 -12.332 -21.785 1.00 93.44 1028 LEU A N 1
ATOM 7777 C CA . LEU A 1 1028 ? 9.206 -11.037 -22.491 1.00 93.44 1028 LEU A CA 1
ATOM 7778 C C . LEU A 1 1028 ? 8.441 -11.059 -23.827 1.00 93.44 1028 LEU A C 1
ATOM 7780 O O . LEU A 1 1028 ? 8.204 -9.999 -24.402 1.00 93.44 1028 LEU A O 1
ATOM 7784 N N . GLY A 1 1029 ? 8.028 -12.234 -24.317 1.00 90.56 1029 GLY A N 1
ATOM 7785 C CA . GLY A 1 1029 ? 7.258 -12.381 -25.556 1.00 90.56 1029 GLY A CA 1
ATOM 7786 C C . GLY A 1 1029 ? 6.007 -11.496 -25.610 1.00 90.56 1029 GLY A C 1
ATOM 7787 O O . GLY A 1 1029 ? 5.742 -10.899 -26.648 1.00 90.56 1029 GLY A O 1
ATOM 7788 N N . VAL A 1 1030 ? 5.311 -11.302 -24.481 1.00 90.38 1030 VAL A N 1
ATOM 7789 C CA . VAL A 1 1030 ? 4.091 -10.468 -24.402 1.00 90.38 1030 VAL A CA 1
ATOM 7790 C C . VAL A 1 1030 ? 4.312 -9.005 -24.817 1.00 90.38 1030 VAL A C 1
ATOM 7792 O O . VAL A 1 1030 ? 3.381 -8.337 -25.261 1.00 90.38 1030 VAL A O 1
ATOM 7795 N N . LEU A 1 1031 ? 5.549 -8.502 -24.722 1.00 92.38 1031 LEU A N 1
ATOM 7796 C CA . LEU A 1 1031 ? 5.914 -7.126 -25.079 1.00 92.38 1031 LEU A CA 1
ATOM 7797 C C . LEU A 1 1031 ? 5.976 -6.902 -26.602 1.00 92.38 1031 LEU A C 1
ATOM 7799 O O . LEU A 1 1031 ? 5.913 -5.754 -27.061 1.00 92.38 1031 LEU A O 1
ATOM 7803 N N . ALA A 1 1032 ? 6.099 -7.978 -27.390 1.00 84.00 1032 ALA A N 1
ATOM 7804 C CA . ALA A 1 1032 ? 6.067 -7.918 -28.850 1.00 84.00 1032 ALA A CA 1
ATOM 7805 C C . ALA A 1 1032 ? 4.691 -7.449 -29.346 1.00 84.00 1032 ALA A C 1
ATOM 7807 O O . ALA A 1 1032 ? 4.620 -6.489 -30.115 1.00 84.00 1032 ALA A O 1
ATOM 7808 N N . ASP A 1 1033 ? 3.627 -8.045 -28.804 1.00 80.56 1033 ASP A N 1
ATOM 7809 C CA . ASP A 1 1033 ? 2.233 -7.827 -29.212 1.00 80.56 1033 ASP A CA 1
ATOM 7810 C C . ASP A 1 1033 ? 1.527 -6.704 -28.424 1.00 80.56 1033 ASP A C 1
ATOM 7812 O O . ASP A 1 1033 ? 0.328 -6.477 -28.569 1.00 80.56 1033 ASP A O 1
ATOM 7816 N N . GLY A 1 1034 ? 2.277 -5.958 -27.603 1.00 78.94 1034 GLY A N 1
ATOM 7817 C CA . GLY A 1 1034 ? 1.782 -4.783 -26.875 1.00 78.94 1034 GLY A CA 1
ATOM 7818 C C . GLY A 1 1034 ? 1.223 -5.051 -25.475 1.00 78.94 1034 GLY A C 1
ATOM 7819 O O . GLY A 1 1034 ? 0.674 -4.129 -24.874 1.00 78.94 1034 GLY A O 1
ATOM 7820 N N . GLY A 1 1035 ? 1.389 -6.264 -24.941 1.00 87.75 1035 GLY A N 1
ATOM 7821 C CA . GLY A 1 1035 ? 1.112 -6.584 -23.540 1.00 87.75 1035 GLY A CA 1
ATOM 7822 C C . GLY A 1 1035 ? 2.128 -5.980 -22.560 1.00 87.75 1035 GLY A C 1
ATOM 7823 O O . GLY A 1 1035 ? 3.050 -5.252 -22.945 1.00 87.75 1035 GLY A O 1
ATOM 7824 N N . SER A 1 1036 ? 1.959 -6.304 -21.277 1.00 91.38 1036 SER A N 1
ATOM 7825 C CA . SER A 1 1036 ? 2.790 -5.835 -20.163 1.00 91.38 1036 SER A CA 1
ATOM 7826 C C . SER A 1 1036 ? 3.338 -6.984 -19.309 1.00 91.38 1036 SER A C 1
ATOM 7828 O O . SER A 1 1036 ? 2.808 -8.093 -19.321 1.00 91.38 1036 SER A O 1
ATOM 7830 N N . LEU A 1 1037 ? 4.397 -6.703 -18.543 1.00 92.31 1037 LEU A N 1
ATOM 7831 C CA . LEU A 1 1037 ? 4.932 -7.574 -17.491 1.00 92.31 1037 LEU A CA 1
ATOM 7832 C C . LEU A 1 1037 ? 4.589 -7.024 -16.102 1.00 92.31 1037 LEU A C 1
ATOM 7834 O O . LEU A 1 1037 ? 4.597 -5.806 -15.892 1.00 92.31 1037 LEU A O 1
ATOM 7838 N N . LYS A 1 1038 ? 4.354 -7.910 -15.127 1.00 90.31 1038 LYS A N 1
ATOM 7839 C CA . LYS A 1 1038 ? 4.195 -7.507 -13.724 1.00 90.31 1038 LYS A CA 1
ATOM 7840 C C . LYS A 1 1038 ? 5.539 -7.115 -13.117 1.00 90.31 1038 LYS A C 1
ATOM 7842 O O . LYS A 1 1038 ? 6.525 -7.837 -13.262 1.00 90.31 1038 LYS A O 1
ATOM 7847 N N . ARG A 1 1039 ? 5.568 -6.008 -12.362 1.00 91.31 1039 ARG A N 1
ATOM 7848 C CA . ARG A 1 1039 ? 6.757 -5.578 -11.601 1.00 91.31 1039 ARG A CA 1
ATOM 7849 C C . ARG A 1 1039 ? 7.299 -6.718 -10.730 1.00 91.31 1039 ARG A C 1
ATOM 7851 O O . ARG A 1 1039 ? 8.468 -7.069 -10.851 1.00 91.31 1039 ARG A O 1
ATOM 7858 N N . SER A 1 1040 ? 6.406 -7.359 -9.979 1.00 86.56 1040 SER A N 1
ATOM 7859 C CA . SER A 1 1040 ? 6.678 -8.485 -9.077 1.00 86.56 1040 SER A CA 1
ATOM 7860 C C . SER A 1 1040 ? 7.111 -9.797 -9.751 1.00 86.56 1040 SER A C 1
ATOM 7862 O O . SER A 1 1040 ? 7.445 -10.748 -9.050 1.00 86.56 1040 SER A O 1
ATOM 7864 N N . GLU A 1 1041 ? 7.111 -9.892 -11.082 1.00 88.19 1041 GLU A N 1
ATOM 7865 C CA . GLU A 1 1041 ? 7.692 -11.025 -11.826 1.00 88.19 1041 GLU A CA 1
ATOM 7866 C C . GLU A 1 1041 ? 9.072 -10.675 -12.400 1.00 88.19 1041 GLU A C 1
ATOM 7868 O O . GLU A 1 1041 ? 9.911 -11.551 -12.618 1.00 88.19 1041 GLU A O 1
ATOM 7873 N N . TRP A 1 1042 ? 9.326 -9.385 -12.621 1.00 93.50 1042 TRP A N 1
ATOM 7874 C CA . TRP A 1 1042 ? 10.580 -8.854 -13.144 1.00 93.50 1042 TRP A CA 1
ATOM 7875 C C . TRP A 1 1042 ? 11.688 -8.807 -12.087 1.00 93.50 1042 TRP A C 1
ATOM 7877 O O . TRP A 1 1042 ? 12.832 -9.181 -12.361 1.00 93.50 1042 TRP A O 1
ATOM 7887 N N . ASP A 1 1043 ? 11.336 -8.359 -10.880 1.00 90.81 1043 ASP A N 1
ATOM 7888 C CA . ASP A 1 1043 ? 12.270 -8.068 -9.790 1.00 90.81 1043 ASP A CA 1
ATOM 7889 C C . ASP A 1 1043 ? 12.325 -9.143 -8.692 1.00 90.81 1043 ASP A C 1
ATOM 7891 O O . ASP A 1 1043 ? 13.251 -9.134 -7.881 1.00 90.81 1043 ASP A O 1
ATOM 7895 N N . SER A 1 1044 ? 11.386 -10.095 -8.675 1.00 83.75 1044 SER A N 1
ATOM 7896 C CA . SER A 1 1044 ? 11.275 -11.059 -7.579 1.00 83.75 1044 SER A CA 1
ATOM 7897 C C . SER A 1 1044 ? 12.523 -11.923 -7.400 1.00 83.75 1044 SER A C 1
ATOM 7899 O O . SER A 1 1044 ? 13.100 -12.468 -8.341 1.00 83.75 1044 SER A O 1
ATOM 7901 N N . LEU A 1 1045 ? 12.878 -12.074 -6.126 1.00 79.94 1045 LEU A N 1
ATOM 7902 C CA . LEU A 1 1045 ? 13.936 -12.934 -5.602 1.00 79.94 1045 LEU A CA 1
ATOM 7903 C C . LEU A 1 1045 ? 13.361 -14.117 -4.806 1.00 79.94 1045 LEU A C 1
ATOM 7905 O O . LEU A 1 1045 ? 14.110 -14.896 -4.219 1.00 79.94 1045 LEU A O 1
ATOM 7909 N N . LYS A 1 1046 ? 12.028 -14.238 -4.728 1.00 65.69 1046 LYS A N 1
ATOM 7910 C CA . LYS A 1 1046 ? 11.379 -15.329 -3.997 1.00 65.69 1046 LYS A CA 1
ATOM 7911 C C . LYS A 1 1046 ? 11.638 -16.636 -4.741 1.00 65.69 1046 LYS A C 1
ATOM 7913 O O . LYS A 1 1046 ? 11.435 -16.717 -5.951 1.00 65.69 1046 LYS A O 1
ATOM 7918 N N . ASP A 1 1047 ? 12.144 -17.619 -4.003 1.00 63.31 1047 ASP A N 1
ATOM 7919 C CA . ASP A 1 1047 ? 12.488 -18.963 -4.477 1.00 63.31 1047 ASP A CA 1
ATOM 7920 C C . ASP A 1 1047 ? 13.545 -19.018 -5.608 1.00 63.31 1047 ASP A C 1
ATOM 7922 O O . ASP A 1 1047 ? 13.698 -20.051 -6.263 1.00 63.31 1047 ASP A O 1
ATOM 7926 N N . ARG A 1 1048 ? 14.313 -17.935 -5.836 1.00 70.44 1048 ARG A N 1
ATOM 7927 C CA . ARG A 1 1048 ? 15.359 -17.858 -6.877 1.00 70.44 1048 ARG A CA 1
ATOM 7928 C C . ARG A 1 1048 ? 16.631 -17.154 -6.402 1.00 70.44 1048 ARG A C 1
ATOM 7930 O O . ARG A 1 1048 ? 16.595 -16.227 -5.601 1.00 70.44 1048 ARG A O 1
ATOM 7937 N N . THR A 1 1049 ? 17.775 -17.543 -6.966 1.00 76.19 1049 THR A N 1
ATOM 7938 C CA . THR A 1 1049 ? 19.063 -16.852 -6.756 1.00 76.19 1049 THR A CA 1
ATOM 7939 C C . THR A 1 1049 ? 19.172 -15.548 -7.556 1.00 76.19 1049 THR A C 1
ATOM 7941 O O . THR A 1 1049 ? 19.806 -14.594 -7.095 1.00 76.19 1049 THR A O 1
ATOM 7944 N N . LEU A 1 1050 ? 18.530 -15.500 -8.729 1.00 86.12 1050 LEU A N 1
ATOM 7945 C CA . LEU A 1 1050 ? 18.473 -14.373 -9.660 1.00 86.12 1050 LEU A CA 1
ATOM 7946 C C . LEU A 1 1050 ? 17.014 -13.969 -9.934 1.00 86.12 1050 LEU A C 1
ATOM 7948 O O . LEU A 1 1050 ? 16.131 -14.822 -9.993 1.00 86.12 1050 LEU A O 1
ATOM 7952 N N . SER A 1 1051 ? 16.781 -12.672 -10.144 1.00 90.44 1051 SER A N 1
ATOM 7953 C CA . SER A 1 1051 ? 15.513 -12.147 -10.675 1.00 90.44 1051 SER A CA 1
ATOM 7954 C C . SER A 1 1051 ? 15.475 -12.232 -12.205 1.00 90.44 1051 SER A C 1
ATOM 7956 O O . SER A 1 1051 ? 16.520 -12.304 -12.860 1.00 90.44 1051 SER A O 1
ATOM 7958 N N . THR A 1 1052 ? 14.283 -12.139 -12.794 1.00 92.69 1052 THR A N 1
ATOM 7959 C CA . THR A 1 1052 ? 14.099 -12.110 -14.256 1.00 92.69 1052 THR A CA 1
ATOM 7960 C C . THR A 1 1052 ? 14.911 -10.980 -14.908 1.00 92.69 1052 THR A C 1
ATOM 7962 O O . THR A 1 1052 ? 15.536 -11.194 -15.945 1.00 92.69 1052 THR A O 1
ATOM 7965 N N . PHE A 1 1053 ? 15.017 -9.808 -14.264 1.00 94.81 1053 PHE A N 1
ATOM 7966 C CA . PHE A 1 1053 ? 15.922 -8.727 -14.682 1.00 94.81 1053 PHE A CA 1
ATOM 7967 C C . PHE A 1 1053 ? 17.380 -9.199 -14.842 1.00 94.81 1053 PHE A C 1
ATOM 7969 O O . PHE A 1 1053 ? 18.016 -8.919 -15.862 1.00 94.81 1053 PHE A O 1
ATOM 7976 N N . HIS A 1 1054 ? 17.927 -9.920 -13.859 1.00 93.69 1054 HIS A N 1
ATOM 7977 C CA . HIS A 1 1054 ? 19.299 -10.433 -13.910 1.00 93.69 1054 HIS A CA 1
ATOM 7978 C C . HIS A 1 1054 ? 19.480 -11.450 -15.048 1.00 93.69 1054 HIS A C 1
ATOM 7980 O O . HIS A 1 1054 ? 20.461 -11.379 -15.792 1.00 93.69 1054 HIS A O 1
ATOM 7986 N N . GLU A 1 1055 ? 18.522 -12.365 -15.217 1.00 93.12 1055 GLU A N 1
ATOM 7987 C CA . GLU A 1 1055 ? 18.540 -13.381 -16.276 1.00 93.12 1055 GLU A CA 1
ATOM 7988 C C . GLU A 1 1055 ? 18.485 -12.738 -17.674 1.00 93.12 1055 GLU A C 1
ATOM 7990 O O . GLU A 1 1055 ? 19.264 -13.105 -18.556 1.00 93.12 1055 GLU A O 1
ATOM 7995 N N . VAL A 1 1056 ? 17.660 -11.704 -17.870 1.00 94.50 1056 VAL A N 1
ATOM 7996 C CA . VAL A 1 1056 ? 17.606 -10.935 -19.125 1.00 94.50 1056 VAL A CA 1
ATOM 7997 C C . VAL A 1 1056 ? 18.915 -10.187 -19.394 1.00 94.50 1056 VAL A C 1
ATOM 7999 O O . VAL A 1 1056 ? 19.421 -10.245 -20.517 1.00 94.50 1056 VAL A O 1
ATOM 8002 N N . ASN A 1 1057 ? 19.500 -9.515 -18.392 1.00 93.94 1057 ASN A N 1
ATOM 8003 C CA . ASN A 1 1057 ? 20.756 -8.769 -18.568 1.00 93.94 1057 ASN A CA 1
ATOM 8004 C C . ASN A 1 1057 ? 21.935 -9.687 -18.954 1.00 93.94 1057 ASN A C 1
ATOM 8006 O O . ASN A 1 1057 ? 22.772 -9.280 -19.768 1.00 93.94 1057 ASN A O 1
ATOM 8010 N N . LEU A 1 1058 ? 21.944 -10.939 -18.474 1.00 91.81 1058 LEU A N 1
ATOM 8011 C CA . LEU A 1 1058 ? 22.852 -11.993 -18.943 1.00 91.81 1058 LEU A CA 1
ATOM 8012 C C . LEU A 1 1058 ? 22.598 -12.360 -20.415 1.00 91.81 1058 LEU A C 1
ATOM 8014 O O . LEU A 1 1058 ? 23.539 -12.366 -21.211 1.00 91.81 1058 LEU A O 1
ATOM 8018 N N . GLN A 1 1059 ? 21.342 -12.609 -20.809 1.00 92.38 1059 GLN A N 1
ATOM 8019 C CA . GLN A 1 1059 ? 20.987 -12.974 -22.192 1.00 92.38 1059 GLN A CA 1
ATOM 8020 C C . GLN A 1 1059 ? 21.326 -11.880 -23.219 1.00 92.38 1059 GLN A C 1
ATOM 8022 O O . GLN A 1 1059 ? 21.706 -12.189 -24.350 1.00 92.38 1059 GLN A O 1
ATOM 8027 N N . ILE A 1 1060 ? 21.232 -10.598 -22.847 1.00 91.25 1060 ILE A N 1
ATOM 8028 C CA . ILE A 1 1060 ? 21.655 -9.483 -23.716 1.00 91.25 1060 ILE A CA 1
ATOM 8029 C C . ILE A 1 1060 ? 23.138 -9.107 -23.562 1.00 91.25 1060 ILE A C 1
ATOM 8031 O O . ILE A 1 1060 ? 23.621 -8.301 -24.353 1.00 91.25 1060 ILE A O 1
ATOM 8035 N N . ARG A 1 1061 ? 23.864 -9.713 -22.608 1.00 89.25 1061 ARG A N 1
ATOM 8036 C CA . ARG A 1 1061 ? 25.266 -9.421 -22.237 1.00 89.25 1061 ARG A CA 1
ATOM 8037 C C . ARG A 1 1061 ? 25.520 -7.979 -21.761 1.00 89.25 1061 ARG A C 1
ATOM 8039 O O . ARG A 1 1061 ? 26.634 -7.479 -21.899 1.00 89.25 1061 ARG A O 1
ATOM 8046 N N . ARG A 1 1062 ? 24.514 -7.309 -21.181 1.00 90.06 1062 ARG A N 1
ATOM 8047 C CA . ARG A 1 1062 ? 24.656 -5.935 -20.653 1.00 90.06 1062 ARG A CA 1
ATOM 8048 C C . ARG A 1 1062 ? 25.497 -5.893 -19.376 1.00 90.06 1062 ARG A C 1
ATOM 8050 O O . ARG A 1 1062 ? 26.283 -4.966 -19.202 1.00 90.06 1062 ARG A O 1
ATOM 8057 N N . GLY A 1 1063 ? 25.359 -6.882 -18.501 1.00 89.06 1063 GLY A N 1
ATOM 8058 C CA . GLY A 1 1063 ? 26.100 -6.966 -17.244 1.00 89.06 1063 GLY A CA 1
ATOM 8059 C C . GLY A 1 1063 ? 25.943 -8.338 -16.600 1.00 89.06 1063 GLY A C 1
ATOM 8060 O O . GLY A 1 1063 ? 25.036 -9.096 -16.948 1.00 89.06 1063 GLY A O 1
ATOM 8061 N N . THR A 1 1064 ? 26.836 -8.659 -15.671 1.00 88.88 1064 THR A N 1
ATOM 8062 C CA . THR A 1 1064 ? 26.784 -9.893 -14.875 1.00 88.88 1064 THR A CA 1
ATOM 8063 C C . THR A 1 1064 ? 26.228 -9.591 -13.480 1.00 88.88 1064 THR A C 1
ATOM 8065 O O . THR A 1 1064 ? 26.673 -8.609 -12.883 1.00 88.88 1064 THR A O 1
ATOM 8068 N N . PRO A 1 1065 ? 25.300 -10.401 -12.934 1.00 88.62 1065 PRO A N 1
ATOM 8069 C CA . PRO A 1 1065 ? 24.737 -10.200 -11.598 1.00 88.62 1065 PRO A CA 1
ATOM 8070 C C . PRO A 1 1065 ? 25.812 -10.096 -10.513 1.00 88.62 1065 PRO A C 1
ATOM 8072 O O . PRO A 1 1065 ? 26.619 -11.008 -10.343 1.00 88.62 1065 PRO A O 1
ATOM 8075 N N . GLN A 1 1066 ? 25.814 -8.995 -9.763 1.00 81.19 1066 GLN A N 1
ATOM 8076 C CA . GLN A 1 1066 ? 26.749 -8.756 -8.664 1.00 81.19 1066 GLN A CA 1
ATOM 8077 C C . GLN A 1 1066 ? 26.092 -9.150 -7.339 1.00 81.19 1066 GLN A C 1
ATOM 8079 O O . GLN A 1 1066 ? 25.613 -8.306 -6.586 1.00 81.19 1066 GLN A O 1
ATOM 8084 N N . ARG A 1 1067 ? 26.055 -10.461 -7.071 1.00 66.25 1067 ARG A N 1
ATOM 8085 C CA . ARG A 1 1067 ? 25.515 -11.034 -5.830 1.00 66.25 1067 ARG A CA 1
ATOM 8086 C C . ARG A 1 1067 ? 26.609 -11.670 -4.980 1.00 66.25 1067 ARG A C 1
ATOM 8088 O O . ARG A 1 1067 ? 26.918 -12.852 -5.097 1.00 66.25 1067 ARG A O 1
ATOM 8095 N N . ARG A 1 1068 ? 27.173 -10.838 -4.109 1.00 57.44 1068 ARG A N 1
ATOM 8096 C CA . ARG A 1 1068 ? 27.568 -11.236 -2.753 1.00 57.44 1068 ARG A CA 1
ATOM 8097 C C . ARG A 1 1068 ? 26.400 -10.856 -1.815 1.00 57.44 1068 ARG A C 1
ATOM 8099 O O . ARG A 1 1068 ? 25.607 -9.996 -2.201 1.00 57.44 1068 ARG A O 1
ATOM 8106 N N . TYR A 1 1069 ? 26.373 -11.453 -0.616 1.00 46.00 1069 TYR A N 1
ATOM 8107 C CA . TYR A 1 1069 ? 25.371 -11.283 0.468 1.00 46.00 1069 TYR A CA 1
ATOM 8108 C C . TYR A 1 1069 ? 24.031 -12.029 0.302 1.00 46.00 1069 TYR A C 1
ATOM 8110 O O . TYR A 1 1069 ? 23.606 -12.257 -0.850 1.00 46.00 1069 TYR A O 1
#

Foldseek 3Di:
DPDDDDAQDCLDPQWGFHAWPDADPQFTKTWTQHPPRAIKIKTKGFADDPFQVVLVLLVVLVQPDDDPAAFHFPDWDDGDRTIITITHDFDFFLVVVQVVCVVVVHQADDLVLLLQQLLSVLVVLQVQQPQQTQHPVRGGGHFHQQQDARRQWTHHPSYIHGHNGSVVSSSVRNPPPPDDDRPLLQFALQVLVVHDDSLRVLSSSLQRSLCRQRVDGQFDDPSVRSNCCNQPNQGPPVSPDPQLVVLSSQSSDNDSVSHDPGSNVSSVSSVVSVVVVVVVVVVVVVVPDDDDDDDDDDDDDDDDDDDDDDDDDDDDDDDDDDDDDDDDDDDDDDDPDPPPPPPDPPPPVPVVPPPPPPPPPPDDDDDDDDDDDDDDDDDDDDDDDDDDDDDDDDDDDDDDDDDDDDDDDDDDDDDDDDDDDDDDDDDDDDDDDDDDDDDDDDDDDDDDDDDDDDDDDDDDDDDDDDDDDDDDDDDDDDDDDDDDDDDDDDDDDDDDDDDDDDDDPDDPPPDLCLLVLLLVLCVVFPQLCFPAQPVPFQGGPNDPCQQQDAPDVVGGGCAPALDLPSHVVLCCQPPVVCPPVDDDHDDVVSSVSNSVCSNNGVDHDFDDQDDADFLLQQLVFLLVVLVVDDLVQLLQKAKAFCRLLSRQRVRDLLLVLLLLLLLQQLLLLLAQDQARWRFAQITDVSGITMGRSVNSVDPSQPLVVVLVQQAFQFFQDCPPDDPPSSNVSSVSQCVSNPVVRGDRYGYSLSCLLPCLAPPNVCVSSVPDFFPVVVCVVFVHDPVCCLVVLNKAKFKDQCDPWFNGIKIKIWHATPQGIKIKMFWALHCDDLNVCQEQVQDCDDPPSVCNVSHHQGQWTKMWDARSNLAIAIFTTGSRGGTDQWDDLSTTFDSNCLSVHRIQGGRRNCCQVQVQHDDDDDGDNLPRHPDDDPRNVSVDSRHDDPVVVVVSRVVSSVSNQVSSCVRSVVSQLDDPNVPPGSSSGHSSSSVSNVVLQDWDALSSVCSLLRHNGSVVVLVVCVVQVVLVVLVCPLNNVTDTDGSCQQRDPPPHPHGSSQVVCVSVVVGHRRDDD

Secondary structure (DSSP, 8-state):
------TT--SBTTBEEEEEEEEETTEEEEEEE-GGG-EEEEEEEE--TTTHHHHHHTTHHHHT---TTBPPP-EEEEETTEEEEEEEPPSEEHHHHHHHHHHTT-SSS-HHHHHHHHHHHHHHHHHHHSTTEEPTTS-EE-------SGGGEEEETTEEEE--TTHHHHHHTT--S--S-S-GGG--HHHHTT---TTHHHHHHHHHHHHHHHSS-SS-SSHHHHHHHHHTSPP--TTS-TTTHHHHHHHT-SSGGGS-SSHHHHHHHHHHHHHHHHHHHHHHHHS------------------------------------------------S-TTS-SSSSSSSTTSSTTTTSSSTTS--------------------------------------------------------------------------------------------------------------------PPPP-----------------------------TTHHHHHHHHHHHHTTIIIIII-SSTT--TT-HHHHHS--SSSPPPSS-TT-GGG-HHHIIIIIS---SSSSPPPPHHHHHHHHHHHHTT-PPPPPP-PPP--HHHHHHHHHHHHHHS-TTTGGGEEEEE-HHHHH-TT--HHHHHHHHHHHHHHHHHT--SSS--PPEEESGGG-EEEEEGGGGT--TTHHHHHHHHT-S--EE-TTSPTT-THHHHHHHHHHHH-TTS--SEEEHHHHHHHTTSTTHHHHHTT--SBHHHHHHHHT--HHHHHHTT-SEEEEES--SS-SS-EEEEEEEETTEEEEEEEE-S-SSGGG-TTT-TT-S--TT-S-GGG----SEEEEEEE-TTS-EEEEEEETTSBEESB--TTT---TT-TTSSSS-BTTHHHHHHTTTSSPP----HHHH----THHHHHHHHHS--HHHHHHHHHHHHHHHHHHHHHHHHHHHSSGGGGGS-GGGS--HHHHHHHHHTSPB-HHHHHHHTT-S-HHHHHHHHHH-HHHHHTTGGGGTTT--B-HHHHS--TT-SS-HHHHHHHHHTS-EE----

Organism: NCBI:txid406548

Radius of gyration: 40.53 Å; chains: 1; bounding box: 110×121×123 Å

Sequence (1069 aa):
MPLRLEAGAEPVTGYRLVRKLGEGGVGEAWEAIAPGGVRVALKFIRLDSALARPELRSLDVIRDIRHPHLLDVQFIVQVDDRLVVAMPLCDKSLTDRLAECRKEGLPGVPPAELLGYMGELAAAIDFLNEPRHRAADGTLVGVQHRDIKPHNVFLVGGSTRLADFGLAKVVKAGLEDHSGCMTPHYASPELLAGKISGRSDQYALAVTYVQLRTGQLPFRGPVADVLLGHLHGEPDLFGLPAGERPAVARALAKKPDDRWPSCREFVRELERADRDRAVRHRQEDLAGPAGTPDADLTWNPKAPSTHPATAPTAVQEATDPRPAAAAADWRGQKAESRQRRGRAVGLVAALIGVGTLAVLAALLGPRWPSSSGEKARPGGSEAEAEPVPRAEPKPASEPEPPPVKSEPPRDPTTVAQASESPSQKPPLVEVKSGPPPYQGGVGGGNPQRPASETAFPPASKVAADPNHPLATGEAKSGSPPYQGGVAGGGPEPQRPSSGTGSGDASKVAADPELPGKARAFLKAHCHRCHGVRFEVPGYDVLDRDALVARRGEGEKPYVTPGKPEESELWKRLGEDKDMPPSGPKPSDGELALIRDWIAAGAAFPRHERRKPVGDADVLGTIVGHLRAIDPAERPRWRYFTLATLHNNPRVTDEELRLARAGVSKLLNSLSSRRKVAVPEALGPGQVVLAIDVTGLGWEAREVWDRILKVYPYGLTYRHRPSGDPVRPLAIELDELVGEDAGPPDVRADWFLDAAARPELYHAILNIPATAEQLEARLGVDVRRDFLGDQLRRAGFTASGVSSHNRLVDRHESAGGYYWKSYDFRNTDGTGNLLRYPLGPAFADNPYPRLAFEHAGGEILFSLPNGLQGYMLVDARGNRIDSGPPEVVGDSLRTSGTTLIVAGLSCMACHRDGVIRFQDRLRAGAAAAGAAREKLERLVPAKAEWDKILAGDEAQFLAAVEQSTGPFLRVGADKGKPARDFPEPITTIARLYQKDMGADEVAAELGMADAKGLRDRIRDNPALGKLGLGVLADGGSLKRSEWDSLKDRTLSTFHEVNLQIRRGTPQRRY

pLDDT: mean 75.98, std 24.33, range [22.39, 98.75]